Protein AF-0000000079012243 (afdb_homodimer)

Sequence (894 aa):
MDPAHKQLIQDNFMDLLKEIKPQIRFVCRDLLNARIISEHMYEDIIEARRTQSDQTEALLDLIIRRGPNAFGSLYRSILAAELYGAADILEPEKGPHWAPPGAEAENTAVQQFATDDAQSKQGSEKEMHEIKLPDKWPGDSSLIDFQVENVSKTSKAFEEYKKSLTPLGKEYWYQMRNNPRGRALIINNIEFTRMYKRTGSEEDRQGLNKLFTKLEFIVNIQEDKTKDEILKILKRESEMDHSKFDCFILVILSHGCKGGVFGTDGYYETDKTPVNAIKIRDIKEMICSCTSLTNKPKLLFIQACQGLDGDMGKADDPNSHDGSVPELSFDSDVTETLTNLLKSNVEQDDGSREKTPSDADVFVAMATTPGKTAIRNKVTGTWFIQAVIYIFANYSHMYDLNKLMTLVNKLVCKAMTKEGKKQVAEVRNTLQKTFSFFPGLTQSSSLMDPAHKQLIQDNFMDLLKEIKPQIRFVCRDLLNARIISEHMYEDIIEARRTQSDQTEALLDLIIRRGPNAFGSLYRSILAAELYGAADILEPEKGPHWAPPGAEAENTAVQQFATDDAQSKQGSEKEMHEIKLPDKWPGDSSLIDFQVENVSKTSKAFEEYKKSLTPLGKEYWYQMRNNPRGRALIINNIEFTRMYKRTGSEEDRQGLNKLFTKLEFIVNIQEDKTKDEILKILKRESEMDHSKFDCFILVILSHGCKGGVFGTDGYYETDKTPVNAIKIRDIKEMICSCTSLTNKPKLLFIQACQGLDGDMGKADDPNSHDGSVPELSFDSDVTETLTNLLKSNVEQDDGSREKTPSDADVFVAMATTPGKTAIRNKVTGTWFIQAVIYIFANYSHMYDLNKLMTLVNKLVCKAMTKEGKKQVAEVRNTLQKTFSFFPGLTQSSSL

Nearest PDB structures (foldseek):
  3v3k-assembly3_E  TM=8.740E-01  e=2.692E-21  Homo sapiens
  3deh-assembly1_B  TM=8.799E-01  e=1.434E-20  Homo sapiens
  1jxq-assembly2_C  TM=8.625E-01  e=5.698E-21  Homo sapiens
  4qul-assembly1_A  TM=8.960E-01  e=2.159E-19  Homo sapiens
  4qud-assembly1_B  TM=8.970E-01  e=1.291E-18  Homo sapiens

Solvent-accessible surface area (backbone atoms only — not comparable to full-atom values): 48910 Å² total; per-residue (Å²): 66,54,66,70,57,42,50,52,49,62,77,38,38,71,61,38,39,64,43,40,27,87,45,32,71,57,38,50,50,48,32,35,75,68,61,65,38,51,72,70,54,48,42,55,26,62,69,70,32,90,46,52,64,55,23,28,48,46,44,62,62,49,50,58,73,29,59,67,59,35,60,59,49,48,47,50,29,30,50,73,66,62,23,32,71,35,30,28,68,76,41,55,87,71,39,63,62,78,58,71,89,73,86,71,98,82,75,75,84,74,69,72,76,75,78,75,81,75,78,80,77,77,75,80,80,83,68,72,82,69,89,79,74,75,89,48,35,79,55,92,65,73,71,68,81,63,62,68,47,56,43,50,87,85,32,74,42,34,55,52,47,51,44,24,66,45,71,94,77,53,64,55,37,52,49,64,46,43,87,49,27,21,46,30,40,35,38,44,38,37,62,35,78,72,42,62,68,41,61,19,48,62,48,38,52,51,35,47,51,52,49,42,42,69,54,36,30,48,73,45,80,43,68,51,42,35,41,69,53,46,52,49,51,49,51,52,58,29,68,47,84,39,70,77,33,33,36,41,36,40,34,41,38,32,55,34,36,37,63,26,37,33,17,22,68,18,41,65,45,97,89,60,46,77,38,50,57,43,47,50,66,57,53,51,50,47,54,51,64,13,70,49,45,64,95,27,48,35,40,34,40,39,44,33,22,16,17,70,79,67,66,53,66,72,64,83,65,86,75,73,72,86,66,82,70,80,82,67,43,71,29,60,89,76,83,63,59,63,69,60,64,72,58,60,78,68,68,73,70,84,68,90,70,84,80,66,37,70,72,43,26,31,36,36,38,28,37,28,44,84,61,31,49,52,63,65,38,60,76,73,10,34,48,51,58,48,29,46,48,48,42,49,26,69,40,31,29,70,40,38,54,67,56,45,50,19,51,24,24,39,43,29,37,53,21,62,48,96,88,65,51,54,38,40,38,29,32,40,39,22,37,37,39,49,47,60,70,47,22,85,59,39,59,76,64,76,106,66,54,67,70,57,43,49,54,50,62,76,38,39,70,60,40,39,65,44,40,27,87,44,34,68,57,38,50,50,47,32,35,73,68,62,66,38,51,71,70,54,47,42,56,27,63,69,69,32,90,46,52,64,54,22,28,50,45,44,62,61,49,50,57,73,29,58,69,60,35,60,58,49,47,47,50,31,31,50,72,65,62,23,31,73,36,32,28,69,76,40,54,87,69,40,64,60,77,58,71,90,72,87,66,98,78,76,76,86,74,69,73,76,74,76,76,81,74,78,79,78,78,74,80,81,83,67,74,81,70,91,80,75,75,88,49,33,81,56,93,64,74,72,68,81,64,63,67,48,56,42,47,86,84,33,73,44,36,53,52,51,56,34,17,75,33,78,73,19,44,62,52,22,53,53,62,47,43,85,49,26,21,45,30,41,36,39,44,39,36,62,36,78,71,40,63,67,42,62,19,50,63,47,39,51,52,33,48,52,52,49,42,41,69,55,36,29,48,73,45,80,46,69,51,42,36,42,69,52,46,52,51,51,50,50,52,59,30,69,46,84,39,67,78,33,34,37,42,35,40,35,40,37,31,56,34,35,39,64,25,37,33,16,23,69,17,38,67,45,97,87,60,47,78,39,50,57,44,46,50,66,56,54,50,51,47,54,52,63,13,70,48,45,64,97,27,49,35,40,36,40,39,44,32,21,16,18,68,79,67,65,50,66,71,64,84,65,88,75,74,71,86,67,82,70,80,81,67,44,75,27,61,92,74,82,63,59,63,70,60,64,71,60,59,81,70,68,73,70,83,69,90,69,85,80,67,41,71,72,44,26,30,36,39,39,28,36,28,44,84,60,31,50,53,62,66,38,62,75,73,9,34,49,52,58,48,30,45,48,47,42,47,25,69,38,30,30,70,40,38,54,67,58,48,50,20,50,24,25,40,42,32,38,53,22,61,48,96,88,65,51,54,39,39,39,29,32,40,37,23,36,37,39,50,46,57,70,47,22,86,58,38,58,74,65,76,107

Secondary structure (DSSP, 8-state):
--HHHHHHHHHTHHHHHHHHGGGHHHHHHHHHHTTSS-HHHHIIIIIS--SHHHHHHHHHHHHTTS-TTHHHHHHHHHHHTT-HHHHHHH-GGG--TTS---S----S----------------S---------SSSS-SS-TTS-PPPPPPTTSHHHHHHHHHHS-TT-TTB----SSS-EEEEEEE----SSS---TTHHHHHHHHHHHHHHTTEEEEEEES--HHHHHHHHHHHHHS--TT-SEEEEEEES-EETTEEEEEEEEE-TT--EEEEEEHHHHHHHHHT-GGGTTS-EEEEEE---SSTTTS---S-TT----------TTS----HHHHHS---------------TT-SEEEEESS-TT-PPPEETTTEEHHHHHHHHHHHHHTTTS-HHHHHHHHHHHHHH---TT------EEEE--SSB----TT--GGGG-/--HHHHHHHHHTHHHHHHHHGGGHHHHHHHHHHTTSS-HHHHIIIIIS--SHHHHHHHHHHHHTTS-TTHHHHHHHHHHHTT-HHHHHHH-GGG--TTS---S----S----------------S---------SSSS-SS-TTS-PPPPPPTTSHHHHHHHHHHSTTHHHHB----SSS-EEEEEEE----SSS---TTHHHHHHHHHHHHHHTTEEEEEEES--HHHHHHHHHHHHHS--TT-SEEEEEEES-EETTEEEEEEEEE-TT--EEEEEEHHHHHHHHHT-GGGTTS-EEEEEE---SSTTTS---S-TT----------TTSS-TTHHHHHS---------------TT-SEEEEESS-TT-PPPEETTTEEHHHHHHHHHHHHHTTTS-HHHHHHHHHHHHHH---TT------EEEE--SSB----TT--HHHH-

InterPro domains:
  IPR001309 Peptidase C14, p20 domain [PS50208] (180-309)
  IPR001315 CARD domain [PF00619] (7-79)
  IPR001315 CARD domain [PS50209] (1-93)
  IPR001315 CARD domain [SM00114] (1-92)
  IPR002138 Peptidase C14, caspase non-catalytic subunit p10 [PS50207] (352-439)
  IPR002398 Peptidase C14 family [PTHR47901] (24-440)
  IPR011029 Death-like domain superfamily [G3DSA:1.10.533.10] (1-97)
  IPR011029 Death-like domain superfamily [SSF47986] (1-91)
  IPR011600 Peptidase C14, caspase domain [PF00656] (181-435)
  IPR015917 Peptidase C14A, caspase catalytic domain [PR00376] (180-193)
  IPR015917 Peptidase C14A, caspase catalytic domain [PR00376] (198-216)
  IPR015917 Peptidase C14A, caspase catalytic domain [PR00376] (216-234)
  IPR015917 Peptidase C14A, caspase catalytic domain [PR00376] (248-256)
  IPR015917 Peptidase C14A, caspase catalytic domain [PR00376] (290-308)
  IPR015917 Peptidase C14A, caspase catalytic domain [PR00376] (374-385)
  IPR015917 Peptidase C14A, caspase catalytic domain [PR00376] (429-438)
  IPR015917 Peptidase C14A, caspase catalytic domain [SM00115] (173-439)
  IPR015917 Peptidase C14A, caspase catalytic domain [cd00032] (174-438)
  IPR016129 Peptidase family C14A, His active site [PS01121] (242-256)
  IPR029030 Caspase-like domain superfamily [SSF52129] (171-440)

pLDDT: mean 76.27, std 23.94, range [18.39, 98.62]

Radius of gyration: 31.64 Å; Cα contacts (8 Å, |Δi|>4): 1567; chains: 2; bounding box: 67×100×90 Å

Foldseek 3Di:
DPPVLLVLCVVCVVVLLVLCLVPLLQLLVQCCLVVQDDPVLSCCQPVVDDGSSSSSNSCSVVLSVTDPCSLVSSLVSCVLVVSQSNNCSSPVVPDSSVDDPDDDDPDDDPPPPDPPPPDPPPPDPPPVPDDDDDLFPPDPHQLSDFAADFADCPAPLVVVQVLLPDDDDSPFEFRQFAAQQEAEEEEAEAAADPWDGQFQQVSLVSLVVVQSVLLRHHYHYHYQFFLVRVVVVLLVVLADQGLRHQEYEYEYHAAAAFQWGGGSHWDADPLRDIDRIDGPVVSLLSNLNRPNCPVGAYEYEYEYFHADPPTPPPPPPPPDDPPPRDRPHPPDDDPPPPVVVPPPPPPPPPDPDDDDPSNANYKYKYFAHHHGTWDADNHRGTRQSSLLSNLSRYPLSPDWPVVSLVSSQVNQQSHADPVGDGGGMDMDHRYRHTYGSNRPDHNVNSD/DPPVLLVLCVVCVVVLLVLCLVPLLQLLVQCCLVVQDDPVLSCCQPVVDDGSSSSSNSCSVVLSVTDPCSLVSSLVSCVLVVSQSNNCSSPVVPDSSVDDPDDDDPDDDPPCPDPPPPDPPVPDPPPVPDDDDDLFPPDPHQLSDFAADFADCPAPLVVLLVLCVDPNSVVFEQHQFAAQQEAEEEEAEAAADPWDGQFQQVSLVSLVVVQSVLLRHHYHYHYQFFLVRVVVVLLVVLADQGLRHQEYEYEYHAAAAFQWGGGSHWDADPLRHIDRIDGPVVSLLSNLNRPNCPVGAYEYEYEYFHADPPTPPPPPPPPDDPPPRDRPHPPDDDPPPPVVVVPPPPPPPPDPDDDDDSNANYKYKYFAHHHGTWDADNHNGTRQSSLLSNLSRYPLSPDWPVVSLVSSQVNQQSHADPVGDGGGMDMDHRYNHTYGSNRPDHPVNSD

Organism: Lymnaea stagnalis (NCBI:txid6523)

Structure (mmCIF, N/CA/C/O backbone):
data_AF-0000000079012243-model_v1
#
loop_
_entity.id
_entity.type
_entity.pdbx_description
1 polymer 'Uncharacterized protein'
#
loop_
_atom_site.group_PDB
_atom_site.id
_atom_site.type_symbol
_atom_site.label_atom_id
_atom_site.label_alt_id
_atom_site.label_comp_id
_atom_site.label_asym_id
_atom_site.label_entity_id
_atom_site.label_seq_id
_atom_site.pdbx_PDB_ins_code
_atom_site.Cartn_x
_atom_site.Cartn_y
_atom_site.Cartn_z
_atom_site.occupancy
_atom_site.B_iso_or_equiv
_atom_site.auth_seq_id
_atom_site.auth_comp_id
_atom_site.auth_asym_id
_atom_site.auth_atom_id
_atom_site.pdbx_PDB_model_num
ATOM 1 N N . MET A 1 1 ? -17.062 36.281 33.531 1 81.69 1 MET A N 1
ATOM 2 C CA . MET A 1 1 ? -15.664 36 33.844 1 81.69 1 MET A CA 1
ATOM 3 C C . MET A 1 1 ? -15.258 36.625 35.188 1 81.69 1 MET A C 1
ATOM 5 O O . MET A 1 1 ? -15.75 37.688 35.531 1 81.69 1 MET A O 1
ATOM 9 N N . ASP A 1 2 ? -14.344 35.906 35.906 1 84.31 2 ASP A N 1
ATOM 10 C CA . ASP A 1 2 ? -13.805 36.406 37.188 1 84.31 2 ASP A CA 1
ATOM 11 C C . ASP A 1 2 ? -13.203 37.781 37 1 84.31 2 ASP A C 1
ATOM 13 O O . ASP A 1 2 ? -12.469 38.031 36.062 1 84.31 2 ASP A O 1
ATOM 17 N N . PRO A 1 3 ? -13.578 38.656 37.906 1 85.5 3 PRO A N 1
ATOM 18 C CA . PRO A 1 3 ? -13.109 40.031 37.781 1 85.5 3 PRO A CA 1
ATOM 19 C C . PRO A 1 3 ? -11.586 40.156 37.719 1 85.5 3 PRO A C 1
ATOM 21 O O . PRO A 1 3 ? -11.047 41 37.031 1 85.5 3 PRO A O 1
ATOM 24 N N . ALA A 1 4 ? -10.945 39.25 38.438 1 86 4 ALA A N 1
ATOM 25 C CA . ALA A 1 4 ? -9.484 39.25 38.406 1 86 4 ALA A CA 1
ATOM 26 C C . ALA A 1 4 ? -8.961 38.906 37.031 1 86 4 ALA A C 1
ATOM 28 O O . ALA A 1 4 ? -7.988 39.5 36.562 1 86 4 ALA A O 1
ATOM 29 N N . HIS A 1 5 ? -9.648 38.031 36.344 1 89.12 5 HIS A N 1
ATOM 30 C CA . HIS A 1 5 ? -9.266 37.625 35 1 89.12 5 HIS A CA 1
ATOM 31 C C . HIS A 1 5 ? -9.562 38.719 34 1 89.12 5 HIS A C 1
ATOM 33 O O . HIS A 1 5 ? -8.758 38.938 33.094 1 89.12 5 HIS A O 1
ATOM 39 N N . LYS A 1 6 ? -10.656 39.312 34.188 1 86.75 6 LYS A N 1
ATOM 40 C CA . LYS A 1 6 ? -11.039 40.438 33.312 1 86.75 6 LYS A CA 1
ATOM 41 C C . LYS A 1 6 ? -10.023 41.562 33.375 1 86.75 6 LYS A C 1
ATOM 43 O O . LYS A 1 6 ? -9.586 42.062 32.344 1 86.75 6 LYS A O 1
ATOM 48 N N . GLN A 1 7 ? -9.641 41.906 34.625 1 87 7 GLN A N 1
ATOM 49 C CA . GLN A 1 7 ? -8.672 42.969 34.812 1 87 7 GLN A CA 1
ATOM 50 C C . GLN A 1 7 ? -7.316 42.625 34.188 1 87 7 GLN A C 1
ATOM 52 O O . GLN A 1 7 ? -6.652 43.469 33.594 1 87 7 GLN A O 1
ATOM 57 N N . LEU A 1 8 ? -6.93 41.312 34.312 1 87.88 8 LEU A N 1
ATOM 58 C CA . LEU A 1 8 ? -5.668 40.844 33.75 1 87.88 8 LEU A CA 1
ATOM 59 C C . LEU A 1 8 ? -5.641 41.031 32.25 1 87.88 8 LEU A C 1
ATOM 61 O O . LEU A 1 8 ? -4.633 41.5 31.688 1 87.88 8 LEU A O 1
ATOM 65 N N . ILE A 1 9 ? -6.727 40.812 31.5 1 89.88 9 ILE A N 1
ATOM 66 C CA . ILE A 1 9 ? -6.805 40.906 30.047 1 89.88 9 ILE A CA 1
ATOM 67 C C . ILE A 1 9 ? -6.824 42.375 29.625 1 89.88 9 ILE A C 1
ATOM 69 O O . ILE A 1 9 ? -6.125 42.75 28.688 1 89.88 9 ILE A O 1
ATOM 73 N N . GLN A 1 10 ? -7.5 43.156 30.438 1 85.06 10 GLN A N 1
ATOM 74 C CA . GLN A 1 10 ? -7.602 44.594 30.125 1 85.06 10 GLN A CA 1
ATOM 75 C C . GLN A 1 10 ? -6.266 45.281 30.344 1 85.06 10 GLN A C 1
ATOM 77 O O . GLN A 1 10 ? -5.863 46.125 29.547 1 85.06 10 GLN A O 1
ATOM 82 N N . ASP A 1 11 ? -5.582 44.906 31.453 1 87.56 11 ASP A N 1
ATOM 83 C CA . ASP A 1 11 ? -4.305 45.531 31.797 1 87.56 11 ASP A CA 1
ATOM 84 C C . ASP A 1 11 ? -3.225 45.156 30.781 1 87.56 11 ASP A C 1
ATOM 86 O O . ASP A 1 11 ? -2.273 45.906 30.578 1 87.56 11 ASP A O 1
ATOM 90 N N . ASN A 1 12 ? -3.393 44 30.172 1 88 12 ASN A N 1
ATOM 91 C CA . ASN A 1 12 ? -2.383 43.531 29.234 1 88 12 ASN A CA 1
ATOM 92 C C . ASN A 1 12 ? -2.928 43.469 27.812 1 88 12 ASN A C 1
ATOM 94 O O . ASN A 1 12 ? -2.498 42.625 27.016 1 88 12 ASN A O 1
ATOM 98 N N . PHE A 1 13 ? -3.844 44.375 27.547 1 89.44 13 PHE A N 1
ATOM 99 C CA . PHE A 1 13 ? -4.613 44.312 26.312 1 89.44 13 PHE A CA 1
ATOM 100 C C . PHE A 1 13 ? -3.699 44.406 25.109 1 89.44 13 PHE A C 1
ATOM 102 O O . PHE A 1 13 ? -3.746 43.594 24.203 1 89.44 13 PHE A O 1
ATOM 109 N N . MET A 1 14 ? -2.811 45.406 25.062 1 85.56 14 MET A N 1
ATOM 110 C CA . MET A 1 14 ? -1.95 45.625 23.906 1 85.56 14 MET A CA 1
ATOM 111 C C . MET A 1 14 ? -0.946 44.5 23.734 1 85.56 14 MET A C 1
ATOM 113 O O . MET A 1 14 ? -0.675 44.094 22.609 1 85.56 14 MET A O 1
ATOM 117 N N . ASP A 1 15 ? -0.414 43.969 24.812 1 87.94 15 ASP A N 1
ATOM 118 C CA . ASP A 1 15 ? 0.537 42.875 24.734 1 87.94 15 ASP A CA 1
ATOM 119 C C . ASP A 1 15 ? -0.146 41.594 24.266 1 87.94 15 ASP A C 1
ATOM 121 O O . ASP A 1 15 ? 0.405 40.844 23.438 1 87.94 15 ASP A O 1
ATOM 125 N N . LEU A 1 16 ? -1.333 41.281 24.734 1 91.19 16 LEU A N 1
ATOM 126 C CA . LEU A 1 16 ? -2.092 40.125 24.297 1 91.19 16 LEU A CA 1
ATOM 127 C C . LEU A 1 16 ? -2.469 40.25 22.828 1 91.19 16 LEU A C 1
ATOM 129 O O . LEU A 1 16 ? -2.41 39.25 22.094 1 91.19 16 LEU A O 1
ATOM 133 N N . LEU A 1 17 ? -2.828 41.469 22.469 1 90.06 17 LEU A N 1
ATOM 134 C CA . LEU A 1 17 ? -3.156 41.719 21.078 1 90.06 17 LEU A CA 1
ATOM 135 C C . LEU A 1 17 ? -1.983 41.344 20.172 1 90.06 17 LEU A C 1
ATOM 137 O O . LEU A 1 17 ? -2.156 40.656 19.172 1 90.06 17 LEU A O 1
ATOM 141 N N . LYS A 1 18 ? -0.833 41.781 20.547 1 87.5 18 LYS A N 1
ATOM 142 C CA . LYS A 1 18 ? 0.373 41.5 19.766 1 87.5 18 LYS A CA 1
ATOM 143 C C . LYS A 1 18 ? 0.686 40.031 19.734 1 87.5 18 LYS A C 1
ATOM 145 O O . LYS A 1 18 ? 1.055 39.5 18.688 1 87.5 18 LYS A O 1
ATOM 150 N N . GLU A 1 19 ? 0.484 39.375 20.828 1 87 19 GLU A N 1
ATOM 151 C CA . GLU A 1 19 ? 0.9 37.969 20.953 1 87 19 GLU A CA 1
ATOM 152 C C . GLU A 1 19 ? -0.121 37.031 20.312 1 87 19 GLU A C 1
ATOM 154 O O . GLU A 1 19 ? 0.239 35.969 19.797 1 87 19 GLU A O 1
ATOM 159 N N . ILE A 1 20 ? -1.366 37.406 20.266 1 90.19 20 ILE A N 1
ATOM 160 C CA . ILE A 1 20 ? -2.428 36.531 19.812 1 90.19 20 ILE A CA 1
ATOM 161 C C . ILE A 1 20 ? -2.662 36.719 18.312 1 90.19 20 ILE A C 1
ATOM 163 O O . ILE A 1 20 ? -3.064 35.781 17.609 1 90.19 20 ILE A O 1
ATOM 167 N N . LYS A 1 21 ? -2.289 37.906 17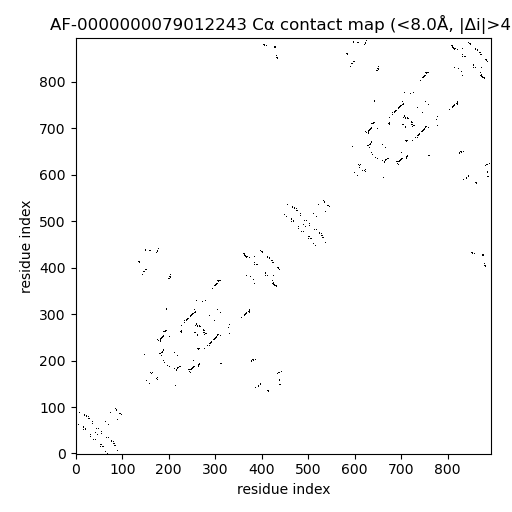.859 1 90.19 21 LYS A N 1
ATOM 168 C CA . LYS A 1 21 ? -2.555 38.375 16.5 1 90.19 21 LYS A CA 1
ATOM 169 C C . LYS A 1 21 ? -2.121 37.312 15.469 1 90.19 21 LYS A C 1
ATOM 171 O O . LYS A 1 21 ? -2.885 36.969 14.562 1 90.19 21 LYS A O 1
ATOM 176 N N . PRO A 1 22 ? -0.978 36.812 15.719 1 81.69 22 PRO A N 1
ATOM 177 C CA . PRO A 1 22 ? -0.485 35.906 14.664 1 81.69 22 PRO A CA 1
ATOM 178 C C . PRO A 1 22 ? -1.368 34.688 14.484 1 81.69 22 PRO A C 1
ATOM 180 O O . PRO A 1 22 ? -1.394 34.094 13.398 1 81.69 22 PRO A O 1
ATOM 183 N N . GLN A 1 23 ? -2.154 34.375 15.57 1 83.12 23 GLN A N 1
ATOM 184 C CA . GLN A 1 23 ? -2.939 33.156 15.508 1 83.12 23 GLN A CA 1
ATOM 185 C C . GLN A 1 23 ? -4.402 33.406 15.859 1 83.12 23 GLN A C 1
ATOM 187 O O . GLN A 1 23 ? -5.055 32.562 16.484 1 83.12 23 GLN A O 1
ATOM 192 N N . ILE A 1 24 ? -4.902 34.469 15.5 1 90.31 24 ILE A N 1
ATOM 193 C CA . ILE A 1 24 ? -6.223 34.906 15.938 1 90.31 24 ILE A CA 1
ATOM 194 C C . ILE A 1 24 ? -7.289 34 15.344 1 90.31 24 ILE A C 1
ATOM 196 O O . ILE A 1 24 ? -8.258 33.656 16.016 1 90.31 24 ILE A O 1
ATOM 200 N N . ARG A 1 25 ? -7.109 33.719 14.211 1 80.75 25 ARG A N 1
ATOM 201 C CA . ARG A 1 25 ? -8.117 32.875 13.562 1 80.75 25 ARG A CA 1
ATOM 202 C C . ARG A 1 25 ? -8.211 31.531 14.25 1 80.75 25 ARG A C 1
ATOM 204 O O . ARG A 1 25 ? -9.312 31 14.461 1 80.75 25 ARG A O 1
ATOM 211 N N . PHE A 1 26 ? -7.039 31.078 14.648 1 80.94 26 PHE A N 1
ATOM 212 C CA . PHE A 1 26 ? -6.996 29.812 15.398 1 80.94 26 PHE A CA 1
ATOM 213 C C . PHE A 1 26 ? -7.688 29.969 16.75 1 80.94 26 PHE A C 1
ATOM 215 O O . PHE A 1 26 ? -8.516 29.125 17.109 1 80.94 26 PHE A O 1
ATOM 222 N N . VAL A 1 27 ? -7.371 30.891 17.391 1 89.81 27 VAL A N 1
ATOM 223 C CA . VAL A 1 27 ? -7.883 31.125 18.734 1 89.81 27 VAL A CA 1
ATOM 224 C C . VAL A 1 27 ? -9.406 31.281 18.688 1 89.81 27 VAL A C 1
ATOM 226 O O . VAL A 1 27 ? -10.117 30.656 19.484 1 89.81 27 VAL A O 1
ATOM 229 N N . CYS A 1 28 ? -9.883 31.953 17.703 1 88.19 28 CYS A N 1
ATOM 230 C CA . CYS A 1 28 ? -11.32 32.188 17.594 1 88.19 28 CYS A CA 1
ATOM 231 C C . CYS A 1 28 ? -12.055 30.906 17.234 1 88.19 28 CYS A C 1
ATOM 233 O O . CYS A 1 28 ? -13.133 30.625 17.781 1 88.19 28 CYS A O 1
ATOM 235 N N . ARG A 1 29 ? -11.445 30.297 16.438 1 82 29 ARG A N 1
ATOM 236 C CA . ARG A 1 29 ? -12.055 29.031 16.016 1 82 29 ARG A CA 1
ATOM 237 C C . ARG A 1 29 ? -12.125 28.047 17.188 1 82 29 ARG A C 1
ATOM 239 O O . ARG A 1 29 ? -13.133 27.375 17.359 1 82 29 ARG A O 1
ATOM 246 N N . ASP A 1 30 ? -11 27.938 17.922 1 83.31 30 ASP A N 1
ATOM 247 C CA . ASP A 1 30 ? -10.961 27.078 19.094 1 83.31 30 ASP A CA 1
ATOM 248 C C . ASP A 1 30 ? -12.008 27.5 20.125 1 83.31 30 ASP A C 1
ATOM 250 O O . ASP A 1 30 ? -12.656 26.656 20.734 1 83.31 30 ASP A O 1
ATOM 254 N N . LEU A 1 31 ? -12.266 28.625 20.25 1 90.06 31 LEU A N 1
ATOM 255 C CA . LEU A 1 31 ? -13.258 29.172 21.188 1 90.06 31 LEU A CA 1
ATOM 256 C C . LEU A 1 31 ? -14.672 28.906 20.672 1 90.06 31 LEU A C 1
ATOM 258 O O . LEU A 1 31 ? -15.594 28.734 21.484 1 90.06 31 LEU A O 1
ATOM 262 N N . LEU A 1 32 ? -14.734 28.875 19.375 1 84.56 32 LEU A N 1
ATOM 263 C CA . LEU A 1 32 ? -16.016 28.516 18.781 1 84.56 32 LEU A CA 1
ATOM 264 C C . LEU A 1 32 ? -16.359 27.062 19.078 1 84.56 32 LEU A C 1
ATOM 266 O O . LEU A 1 32 ? -17.469 26.75 19.484 1 84.56 32 LEU A O 1
ATOM 270 N N . ASN A 1 33 ? -15.375 26.281 18.969 1 80 33 ASN A N 1
ATOM 271 C CA . ASN A 1 33 ? -15.531 24.844 19.234 1 80 33 ASN A CA 1
ATOM 272 C C . ASN A 1 33 ? -15.828 24.562 20.703 1 80 33 ASN A C 1
ATOM 274 O O . ASN A 1 33 ? -16.562 23.625 21.016 1 80 33 ASN A O 1
ATOM 278 N N . ALA A 1 34 ? -15.258 25.344 21.5 1 78.81 34 ALA A N 1
ATOM 279 C CA . ALA A 1 34 ? -15.461 25.234 22.953 1 78.81 34 ALA A CA 1
ATOM 280 C C . ALA A 1 34 ? -16.781 25.875 23.375 1 78.81 34 ALA A C 1
ATOM 282 O O . ALA A 1 34 ? -17.109 25.922 24.562 1 78.81 34 ALA A O 1
ATOM 283 N N . ARG A 1 35 ? -17.438 26.391 22.359 1 80.38 35 ARG A N 1
ATOM 284 C CA . ARG A 1 35 ? -18.734 27.031 22.547 1 80.38 35 ARG A CA 1
ATOM 285 C C . ARG A 1 35 ? -18.625 28.234 23.469 1 80.38 35 ARG A C 1
ATOM 287 O O . ARG A 1 35 ? -19.562 28.531 24.219 1 80.38 35 ARG A O 1
ATOM 294 N N . ILE A 1 36 ? -17.578 28.812 23.422 1 88.31 36 ILE A N 1
ATOM 295 C CA . ILE A 1 36 ? -17.391 30.047 24.172 1 88.31 36 ILE A CA 1
ATOM 296 C C . ILE A 1 36 ? -17.906 31.234 23.344 1 88.31 36 ILE A C 1
ATOM 298 O O . ILE A 1 36 ? -18.438 32.188 23.891 1 88.31 36 ILE A O 1
ATOM 302 N N . ILE A 1 37 ? -17.672 31.094 21.969 1 87.69 37 ILE A N 1
ATOM 303 C CA . ILE A 1 37 ? -18.234 32.094 21.062 1 87.69 37 ILE A CA 1
ATOM 304 C C . ILE A 1 37 ? -19.172 31.422 20.062 1 87.69 37 ILE A C 1
ATOM 306 O O . ILE A 1 37 ? -18.984 30.234 19.734 1 87.69 37 ILE A O 1
ATOM 310 N N . SER A 1 38 ? -20.219 32.125 19.719 1 83.94 38 SER A N 1
ATOM 311 C CA . SER A 1 38 ? -21.203 31.609 18.766 1 83.94 38 SER A CA 1
ATOM 312 C C . SER A 1 38 ? -20.719 31.797 17.328 1 83.94 38 SER A C 1
ATOM 314 O O . SER A 1 38 ? -19.75 32.531 17.078 1 83.94 38 SER A O 1
ATOM 316 N N . GLU A 1 39 ? -21.406 31.125 16.453 1 82 39 GLU A N 1
ATOM 317 C CA . GLU A 1 39 ? -21.094 31.25 15.039 1 82 39 GLU A CA 1
ATOM 318 C C . GLU A 1 39 ? -21.25 32.688 14.57 1 82 39 GLU A C 1
ATOM 320 O O . GLU A 1 39 ? -20.438 33.188 13.773 1 82 39 GLU A O 1
ATOM 325 N N . HIS A 1 40 ? -22.297 33.312 15.086 1 81 40 HIS A N 1
ATOM 326 C CA . HIS A 1 40 ? -22.516 34.719 14.727 1 81 40 HIS A CA 1
ATOM 327 C C . HIS A 1 40 ? -21.359 35.594 15.219 1 81 40 HIS A C 1
ATOM 329 O O . HIS A 1 40 ? -20.891 36.5 14.492 1 81 40 HIS A O 1
ATOM 335 N N . MET A 1 41 ? -20.844 35.344 16.359 1 87.81 41 MET A N 1
ATOM 336 C CA . MET A 1 41 ? -19.734 36.094 16.938 1 87.81 41 MET A CA 1
ATOM 337 C C . MET A 1 41 ? -18.453 35.812 16.156 1 87.81 41 MET A C 1
ATOM 339 O O . MET A 1 41 ? -17.672 36.75 15.898 1 87.81 41 MET A O 1
ATOM 343 N N . TYR A 1 42 ? -18.266 34.562 15.82 1 86.31 42 TYR A N 1
ATOM 344 C CA . TYR A 1 42 ? -17.109 34.188 15.023 1 86.31 42 TYR A CA 1
ATOM 345 C C . TYR A 1 42 ? -17.094 34.938 13.695 1 86.31 42 TYR A C 1
ATOM 347 O O . TYR A 1 42 ? -16.062 35.5 13.297 1 86.31 42 TYR A O 1
ATOM 355 N N . GLU A 1 43 ? -18.188 35 13.031 1 83.81 43 GLU A N 1
ATOM 356 C CA . GLU A 1 43 ? -18.312 35.688 11.766 1 83.81 43 GLU A CA 1
ATOM 357 C C . GLU A 1 43 ? -18.031 37.188 11.93 1 83.81 43 GLU A C 1
ATOM 359 O O . GLU A 1 43 ? -17.359 37.781 11.102 1 83.81 43 GLU A O 1
ATOM 364 N N . ASP A 1 44 ? -18.5 37.719 12.969 1 86.19 44 ASP A N 1
ATOM 365 C CA . ASP A 1 44 ? -18.328 39.156 13.25 1 86.19 44 ASP A CA 1
ATOM 366 C C . ASP A 1 44 ? -16.859 39.5 13.484 1 86.19 44 ASP A C 1
ATOM 368 O O . ASP A 1 44 ? -16.406 40.594 13.148 1 86.19 44 ASP A O 1
ATOM 372 N N . ILE A 1 45 ? -16.125 38.5 14.016 1 88 45 ILE A N 1
ATOM 373 C CA . ILE A 1 45 ? -14.719 38.75 14.344 1 88 45 ILE A CA 1
ATOM 374 C C . ILE A 1 45 ? -13.844 38.469 13.125 1 88 45 ILE A C 1
ATOM 376 O O . ILE A 1 45 ? -13.047 39.344 12.734 1 88 45 ILE A O 1
ATOM 380 N N . ILE A 1 46 ? -14.078 37.312 12.547 1 84.75 46 ILE A N 1
ATOM 381 C CA . ILE A 1 46 ? -13.117 36.844 11.562 1 84.75 46 ILE A CA 1
ATOM 382 C C . ILE A 1 46 ? -13.539 37.281 10.164 1 84.75 46 ILE A C 1
ATOM 384 O O . ILE A 1 46 ? -12.695 37.688 9.359 1 84.75 46 ILE A O 1
ATOM 388 N N . GLU A 1 47 ? -14.82 37.375 9.867 1 78.69 47 GLU A N 1
ATOM 389 C CA . GLU A 1 47 ? -15.266 37.688 8.516 1 78.69 47 GLU A CA 1
ATOM 390 C C . GLU A 1 47 ? -15.547 39.188 8.352 1 78.69 47 GLU A C 1
ATOM 392 O O . GLU A 1 47 ? -15.336 39.75 7.277 1 78.69 47 GLU A O 1
ATOM 397 N N . ALA A 1 48 ? -15.961 39.844 9.344 1 74.69 48 ALA A N 1
ATOM 398 C CA . ALA A 1 48 ? -16.391 41.219 9.258 1 74.69 48 ALA A CA 1
ATOM 399 C C . ALA A 1 48 ? -15.195 42.156 9.375 1 74.69 48 ALA A C 1
ATOM 401 O O . ALA A 1 48 ? -15.273 43.344 8.953 1 74.69 48 ALA A O 1
ATOM 402 N N . ARG A 1 49 ? -14.086 41.625 9.867 1 78.5 49 ARG A N 1
ATOM 403 C CA . ARG A 1 49 ? -12.93 42.469 10.086 1 78.5 49 ARG A CA 1
ATOM 404 C C . ARG A 1 49 ? -11.781 42.094 9.164 1 78.5 49 ARG A C 1
ATOM 406 O O . ARG A 1 49 ? -11.531 40.906 8.93 1 78.5 49 ARG A O 1
ATOM 413 N N . ARG A 1 50 ? -11.125 43.062 8.609 1 75.56 50 ARG A N 1
ATOM 414 C CA . ARG A 1 50 ? -10.18 42.844 7.512 1 75.56 50 ARG A CA 1
ATOM 415 C C . ARG A 1 50 ? -8.797 42.5 8.039 1 75.56 50 ARG A C 1
ATOM 417 O O . ARG A 1 50 ? -8.109 41.656 7.469 1 75.56 50 ARG A O 1
ATOM 424 N N . THR A 1 51 ? -8.344 43.156 9.156 1 80.12 51 THR A N 1
ATOM 425 C CA . THR A 1 51 ? -6.98 42.938 9.633 1 80.12 51 THR A CA 1
ATOM 426 C C . THR A 1 51 ? -6.969 42.031 10.852 1 80.12 51 THR A C 1
ATOM 428 O O . THR A 1 51 ? -7.922 42.031 11.633 1 80.12 51 THR A O 1
ATOM 431 N N . GLN A 1 52 ? -5.875 41.344 11.023 1 86.56 52 GLN A N 1
ATOM 432 C CA . GLN A 1 52 ? -5.711 40.469 12.18 1 86.56 52 GLN A CA 1
ATOM 433 C C . GLN A 1 52 ? -5.738 41.281 13.484 1 86.56 52 GLN A C 1
ATOM 435 O O . GLN A 1 52 ? -6.184 40.75 14.516 1 86.56 52 GLN A O 1
ATOM 440 N N . SER A 1 53 ? -5.258 42.438 13.406 1 86.19 53 SER A N 1
ATOM 441 C CA . SER A 1 53 ? -5.266 43.312 14.578 1 86.19 53 SER A CA 1
ATOM 442 C C . SER A 1 53 ? -6.691 43.625 15.023 1 86.19 53 SER A C 1
ATOM 444 O O . SER A 1 53 ? -7.012 43.531 16.203 1 86.19 53 SER A O 1
ATOM 446 N N . ASP A 1 54 ? -7.48 43.969 14.039 1 86.69 54 ASP A N 1
ATOM 447 C CA . ASP A 1 54 ? -8.875 44.281 14.328 1 86.69 54 ASP A CA 1
ATOM 448 C C . ASP A 1 54 ? -9.609 43.031 14.844 1 86.69 54 ASP A C 1
ATOM 450 O O . ASP A 1 54 ? -10.438 43.156 15.75 1 86.69 54 ASP A O 1
ATOM 454 N N . GLN A 1 55 ? -9.266 41.969 14.297 1 90.06 55 GLN A N 1
ATOM 455 C CA . GLN A 1 55 ? -9.875 40.719 14.703 1 90.06 55 GLN A CA 1
ATOM 456 C C . GLN A 1 55 ? -9.516 40.375 16.141 1 90.06 55 GLN A C 1
ATOM 458 O O . GLN A 1 55 ? -10.391 40 16.938 1 90.06 55 GLN A O 1
ATOM 463 N N . THR A 1 56 ? -8.281 40.5 16.406 1 92.38 56 THR A N 1
ATOM 464 C CA . THR A 1 56 ? -7.809 40.188 17.734 1 92.38 56 THR A CA 1
ATOM 465 C C . THR A 1 56 ? -8.414 41.156 18.766 1 92.38 56 THR A C 1
ATOM 467 O O . THR A 1 56 ? -8.789 40.719 19.859 1 92.38 56 THR A O 1
ATOM 470 N N . GLU A 1 57 ? -8.562 42.375 18.391 1 90.81 57 GLU A N 1
ATOM 471 C CA . GLU A 1 57 ? -9.195 43.375 19.266 1 90.81 57 GLU A CA 1
ATOM 472 C C . GLU A 1 57 ? -10.641 43 19.562 1 90.81 57 GLU A C 1
ATOM 474 O O . GLU A 1 57 ? -11.086 43.094 20.703 1 90.81 57 GLU A O 1
ATOM 479 N N . ALA A 1 58 ? -11.297 42.625 18.484 1 89.5 58 ALA A N 1
ATOM 480 C CA . ALA A 1 58 ? -12.703 42.25 18.625 1 89.5 58 ALA A CA 1
ATOM 481 C C . ALA A 1 58 ? -12.859 41.062 19.547 1 89.5 58 ALA A C 1
ATOM 483 O O . ALA A 1 58 ? -13.773 41.031 20.375 1 89.5 58 ALA A O 1
ATOM 484 N N . LEU A 1 59 ? -11.945 40.156 19.453 1 92.81 59 LEU A N 1
ATOM 485 C CA . LEU A 1 59 ? -12 38.969 20.312 1 92.81 59 LEU A CA 1
ATOM 486 C C . LEU A 1 59 ? -11.766 39.344 21.766 1 92.81 59 LEU A C 1
ATOM 488 O O . LEU A 1 59 ? -12.508 38.906 22.641 1 92.81 59 LEU A O 1
ATOM 492 N N . LEU A 1 60 ? -10.742 40.062 22.016 1 91.38 60 LEU A N 1
ATOM 493 C CA . LEU A 1 60 ? -10.375 40.406 23.391 1 91.38 60 LEU A CA 1
ATOM 494 C C . LEU A 1 60 ? -11.469 41.219 24.062 1 91.38 60 LEU A C 1
ATOM 496 O O . LEU A 1 60 ? -11.711 41.094 25.25 1 91.38 60 LEU A O 1
ATOM 500 N N . ASP A 1 61 ? -12.211 42 23.219 1 88.94 61 ASP A N 1
ATOM 501 C CA . ASP A 1 61 ? -13.344 42.781 23.719 1 88.94 61 ASP A CA 1
ATOM 502 C C . ASP A 1 61 ? -14.523 41.875 24.047 1 88.94 61 ASP A C 1
ATOM 504 O O . ASP A 1 61 ? -15.242 42.094 25.016 1 88.94 61 ASP A O 1
ATOM 508 N N . LEU A 1 62 ? -14.672 40.875 23.172 1 89.75 62 LEU A N 1
ATOM 509 C CA . LEU A 1 62 ? -15.812 40 23.297 1 89.75 62 LEU A CA 1
ATOM 510 C C . LEU A 1 62 ? -15.617 39.031 24.469 1 89.75 62 LEU A C 1
ATOM 512 O O . LEU A 1 62 ? -16.562 38.75 25.203 1 89.75 62 LEU A O 1
ATOM 516 N N . ILE A 1 63 ? -14.414 38.5 24.625 1 92 63 ILE A N 1
ATOM 517 C CA . ILE A 1 63 ? -14.164 37.375 25.5 1 92 63 ILE A CA 1
ATOM 518 C C . ILE A 1 63 ? -14.383 37.781 26.953 1 92 63 ILE A C 1
ATOM 520 O O . ILE A 1 63 ? -14.82 36.969 27.781 1 92 63 ILE A O 1
ATOM 524 N N . ILE A 1 64 ? -14.141 39 27.344 1 88.06 64 ILE A N 1
ATOM 525 C CA . ILE A 1 64 ? -14.266 39.469 28.719 1 88.06 64 ILE A CA 1
ATOM 526 C C . ILE A 1 64 ? -15.734 39.531 29.109 1 88.06 64 ILE A C 1
ATOM 528 O O . ILE A 1 64 ? -16.062 39.625 30.297 1 88.06 64 ILE A O 1
ATOM 532 N N . ARG A 1 65 ? -16.594 39.562 28.125 1 85.12 65 ARG A N 1
ATOM 533 C CA . ARG A 1 65 ? -18.031 39.625 28.391 1 85.12 65 ARG A CA 1
ATOM 534 C C . ARG A 1 65 ? -18.656 38.219 28.391 1 85.12 65 ARG A C 1
ATOM 536 O O . ARG A 1 65 ? -19.859 38.062 28.562 1 85.12 65 ARG A O 1
ATOM 543 N N . ARG A 1 66 ? -17.797 37.281 28.203 1 83.69 66 ARG A N 1
ATOM 544 C CA . ARG A 1 66 ? -18.297 35.906 28.141 1 83.69 66 ARG A CA 1
ATOM 545 C C . ARG A 1 66 ? -18.328 35.281 29.516 1 83.69 66 ARG A C 1
ATOM 547 O O . ARG A 1 66 ? -17.875 35.875 30.5 1 83.69 66 ARG A O 1
ATOM 554 N N . GLY A 1 67 ? -18.859 34.031 29.75 1 77.31 67 GLY A N 1
ATOM 555 C CA . GLY A 1 67 ? -19.109 33.344 31.016 1 77.31 67 GLY A CA 1
ATOM 556 C C . GLY A 1 67 ? -17.859 33 31.781 1 77.31 67 GLY A C 1
ATOM 557 O O . GLY A 1 67 ? -16.75 33.344 31.359 1 77.31 67 GLY A O 1
ATOM 558 N N . PRO A 1 68 ? -17.906 32.375 32.906 1 81.12 68 PRO A N 1
ATOM 559 C CA . PRO A 1 68 ? -16.797 32.094 33.812 1 81.12 68 PRO A CA 1
ATOM 560 C C . PRO A 1 68 ? -15.766 31.141 33.219 1 81.12 68 PRO A C 1
ATOM 562 O O . PRO A 1 68 ? -14.594 31.188 33.625 1 81.12 68 PRO A O 1
ATOM 565 N N . ASN A 1 69 ? -16.141 30.5 32.25 1 82 69 ASN A N 1
ATOM 566 C CA . ASN A 1 69 ? -15.227 29.516 31.688 1 82 69 ASN A CA 1
ATOM 567 C C . ASN A 1 69 ? -14.438 30.094 30.516 1 82 69 ASN A C 1
ATOM 569 O O . ASN A 1 69 ? -13.57 29.406 29.953 1 82 69 ASN A O 1
ATOM 573 N N . ALA A 1 70 ? -14.688 31.266 30.156 1 90.25 70 ALA A N 1
ATOM 574 C CA . ALA A 1 70 ? -14.109 31.844 28.953 1 90.25 70 ALA A CA 1
ATOM 575 C C . ALA A 1 70 ? -12.609 32.062 29.109 1 90.25 70 ALA A C 1
ATOM 577 O O . ALA A 1 70 ? -11.836 31.797 28.172 1 90.25 70 ALA A O 1
ATOM 578 N N . PHE A 1 71 ? -12.234 32.438 30.375 1 91.31 71 PHE A N 1
ATOM 579 C CA . PHE A 1 71 ? -10.82 32.688 30.625 1 91.31 71 PHE A CA 1
ATOM 580 C C . PHE A 1 71 ? -10.016 31.391 30.484 1 91.31 71 PHE A C 1
ATOM 582 O O . PHE A 1 71 ? -9 31.359 29.781 1 91.31 71 PHE A O 1
ATOM 589 N N . GLY A 1 72 ? -10.484 30.438 31.078 1 87.81 72 GLY A N 1
ATOM 590 C CA . GLY A 1 72 ? -9.812 29.156 30.984 1 87.81 72 GLY A CA 1
ATOM 591 C C . GLY A 1 72 ? -9.75 28.609 29.562 1 87.81 72 GLY A C 1
ATOM 592 O O . GLY A 1 72 ? -8.719 28.094 29.125 1 87.81 72 GLY A O 1
ATOM 593 N N . SER A 1 73 ? -10.812 28.844 28.875 1 86.81 73 SER A N 1
ATOM 594 C CA . SER A 1 73 ? -10.859 28.375 27.5 1 86.81 73 SER A CA 1
ATOM 595 C C . SER A 1 73 ? -9.93 29.188 26.609 1 86.81 73 SER A C 1
ATOM 597 O O . SER A 1 73 ? -9.281 28.641 25.719 1 86.81 73 SER A O 1
ATOM 599 N N . LEU A 1 74 ? -9.875 30.438 26.875 1 91.31 74 LEU A N 1
ATOM 600 C CA . LEU A 1 74 ? -8.945 31.281 26.141 1 91.31 74 LEU A CA 1
ATOM 601 C C . LEU A 1 74 ? -7.504 30.844 26.391 1 91.31 74 LEU A C 1
ATOM 603 O O . LEU A 1 74 ? -6.719 30.719 25.438 1 91.31 74 LEU A O 1
ATOM 607 N N . TYR A 1 75 ? -7.223 30.625 27.672 1 89.44 75 TYR A N 1
ATOM 608 C CA . TYR A 1 75 ? -5.883 30.188 28.047 1 89.44 75 TYR A CA 1
ATOM 609 C C . TYR A 1 75 ? -5.512 28.875 27.359 1 89.44 75 TYR A C 1
ATOM 611 O O . TYR A 1 75 ? -4.422 28.75 26.797 1 89.44 75 TYR A O 1
ATOM 619 N N . ARG A 1 76 ? -6.383 28.094 27.391 1 84.88 76 ARG A N 1
ATOM 620 C CA . ARG A 1 76 ? -6.148 26.797 26.766 1 84.88 76 ARG A CA 1
ATOM 621 C C . ARG A 1 76 ? -5.984 26.938 25.266 1 84.88 76 ARG A C 1
ATOM 623 O O . ARG A 1 76 ? -5.129 26.297 24.656 1 84.88 76 ARG A O 1
ATOM 630 N N . SER A 1 77 ? -6.801 27.828 24.688 1 87 77 SER A N 1
ATOM 631 C CA . SER A 1 77 ? -6.723 28.062 23.25 1 87 77 SER A CA 1
ATOM 632 C C . SER A 1 77 ? -5.387 28.688 22.875 1 87 77 SER A C 1
ATOM 634 O O . SER A 1 77 ? -4.805 28.344 21.844 1 87 77 SER A O 1
ATOM 636 N N . ILE A 1 78 ? -4.949 29.531 23.734 1 89.69 78 ILE A N 1
ATOM 637 C CA . ILE A 1 78 ? -3.688 30.219 23.516 1 89.69 78 ILE A CA 1
ATOM 638 C C . ILE A 1 78 ? -2.525 29.234 23.625 1 89.69 78 ILE A C 1
ATOM 640 O O . ILE A 1 78 ? -1.596 29.266 22.828 1 89.69 78 ILE A O 1
ATOM 644 N N . LEU A 1 79 ? -2.641 28.328 24.516 1 81.25 79 LEU A N 1
ATOM 645 C CA . LEU A 1 79 ? -1.613 27.312 24.672 1 81.25 79 LEU A CA 1
ATOM 646 C C . LEU A 1 79 ? -1.609 26.344 23.5 1 81.25 79 LEU A C 1
ATOM 648 O O . LEU A 1 79 ? -0.544 25.984 23 1 81.25 79 LEU A O 1
ATOM 652 N N . ALA A 1 80 ? -2.793 26.188 23.141 1 76.69 80 ALA A N 1
ATOM 653 C CA . ALA A 1 80 ? -2.967 25.297 22 1 76.69 80 ALA A CA 1
ATOM 654 C C . ALA A 1 80 ? -2.389 25.906 20.734 1 76.69 80 ALA A C 1
ATOM 656 O O . ALA A 1 80 ? -1.871 25.188 19.875 1 76.69 80 ALA A O 1
ATOM 657 N N . ALA A 1 81 ? -2.357 27.203 20.688 1 77 81 ALA A N 1
ATOM 658 C CA . ALA A 1 81 ? -1.847 27.969 19.562 1 77 81 ALA A CA 1
ATOM 659 C C . ALA A 1 81 ? -0.359 28.266 19.719 1 77 81 ALA A C 1
ATOM 661 O O . ALA A 1 81 ? 0.228 28.984 18.922 1 77 81 ALA A O 1
ATOM 662 N N . GLU A 1 82 ? 0.19 27.766 20.828 1 73.5 82 GLU A N 1
ATOM 663 C CA . GLU A 1 82 ? 1.587 27.953 21.203 1 73.5 82 GLU A CA 1
ATOM 664 C C . GLU A 1 82 ? 1.934 29.438 21.297 1 73.5 82 GLU A C 1
ATOM 666 O O . GLU A 1 82 ? 3.035 29.844 20.922 1 73.5 82 GLU A O 1
ATOM 671 N N . LEU A 1 83 ? 1.071 30.062 21.594 1 85.69 83 LEU A N 1
ATOM 672 C CA . LEU A 1 83 ? 1.298 31.484 21.875 1 85.69 83 LEU A CA 1
ATOM 673 C C . LEU A 1 83 ? 1.744 31.688 23.312 1 85.69 83 LEU A C 1
ATOM 675 O O . LEU A 1 83 ? 0.982 32.188 24.141 1 85.69 83 LEU A O 1
ATOM 679 N N . TYR A 1 84 ? 2.998 31.219 23.453 1 83.44 84 TYR A N 1
ATOM 680 C CA . TYR A 1 84 ? 3.512 31.109 24.812 1 83.44 84 TYR A CA 1
ATOM 681 C C . TYR A 1 84 ? 3.623 32.469 25.469 1 83.44 84 TYR A C 1
ATOM 683 O O . TYR A 1 84 ? 3.439 32.625 26.672 1 83.44 84 TYR A O 1
ATOM 691 N N . GLY A 1 85 ? 4.008 33.406 24.734 1 85.31 85 GLY A N 1
ATOM 692 C CA . GLY A 1 85 ? 4.043 34.75 25.266 1 85.31 85 GLY A CA 1
ATOM 693 C C . GLY A 1 85 ? 2.713 35.188 25.844 1 85.31 85 GLY A C 1
ATOM 694 O O . GLY A 1 85 ? 2.666 35.75 26.938 1 85.31 85 GLY A O 1
ATOM 695 N N . ALA A 1 86 ? 1.627 34.812 25.094 1 90.19 86 ALA A N 1
ATOM 696 C CA . ALA A 1 86 ? 0.291 35.156 25.562 1 90.19 86 ALA A CA 1
ATOM 697 C C . ALA A 1 86 ? -0.094 34.312 26.781 1 90.19 86 ALA A C 1
ATOM 699 O O . ALA A 1 86 ? -0.715 34.812 27.719 1 90.19 86 ALA A O 1
ATOM 700 N N . ALA A 1 87 ? 0.337 33.125 26.781 1 89.69 87 ALA A N 1
ATOM 701 C CA . ALA A 1 87 ? 0.07 32.219 27.906 1 89.69 87 ALA A CA 1
ATOM 702 C C . ALA A 1 87 ? 0.738 32.719 29.188 1 89.69 87 ALA A C 1
ATOM 704 O O . ALA A 1 87 ? 0.147 32.688 30.266 1 89.69 87 ALA A O 1
ATOM 705 N N . ASP A 1 88 ? 1.919 33.125 28.984 1 86.69 88 ASP A N 1
ATOM 706 C CA . ASP A 1 88 ? 2.664 33.656 30.125 1 86.69 88 ASP A CA 1
ATOM 707 C C . ASP A 1 88 ? 1.962 34.875 30.719 1 86.69 88 ASP A C 1
ATOM 709 O O . ASP A 1 88 ? 2.053 35.125 31.922 1 86.69 88 ASP A O 1
ATOM 713 N N . ILE A 1 89 ? 1.302 35.594 29.906 1 89.56 89 ILE A N 1
ATOM 714 C CA . ILE A 1 89 ? 0.583 36.781 30.359 1 89.56 89 ILE A CA 1
ATOM 715 C C . ILE A 1 89 ? -0.678 36.375 31.109 1 89.56 89 ILE A C 1
ATOM 717 O O . ILE A 1 89 ? -0.983 36.938 32.156 1 89.56 89 ILE A O 1
ATOM 721 N N . LEU A 1 90 ? -1.303 35.312 30.578 1 89.62 90 LEU A N 1
ATOM 722 C CA . LEU A 1 90 ? -2.584 34.906 31.156 1 89.62 90 LEU A CA 1
ATOM 723 C C . LEU A 1 90 ? -2.383 34.125 32.438 1 89.62 90 LEU A C 1
ATOM 725 O O . LEU A 1 90 ? -3.162 34.281 33.406 1 89.62 90 LEU A O 1
ATOM 729 N N . GLU A 1 91 ? -1.355 33.312 32.5 1 86.12 91 GLU A N 1
ATOM 730 C CA . GLU A 1 91 ? -1.001 32.562 33.688 1 86.12 91 GLU A CA 1
ATOM 731 C C . GLU A 1 91 ? 0.483 32.719 34.031 1 86.12 91 GLU A C 1
ATOM 733 O O . GLU A 1 91 ? 1.264 31.781 33.812 1 86.12 91 GLU A O 1
ATOM 738 N N . PRO A 1 92 ? 0.822 33.781 34.594 1 81.62 92 PRO A N 1
ATOM 739 C CA . PRO A 1 92 ? 2.238 34.031 34.844 1 81.62 92 PRO A CA 1
ATOM 740 C C . PRO A 1 92 ? 2.848 33.062 35.844 1 81.62 92 PRO A C 1
ATOM 742 O O . PRO A 1 92 ? 4.047 32.781 35.812 1 81.62 92 PRO A O 1
ATOM 745 N N . GLU A 1 93 ? 2.076 32.562 36.719 1 78.69 93 GLU A N 1
ATOM 746 C CA . GLU A 1 93 ? 2.578 31.672 37.781 1 78.69 93 GLU A CA 1
ATOM 747 C C . GLU A 1 93 ? 3.008 30.328 37.188 1 78.69 93 GLU A C 1
ATOM 749 O O . GLU A 1 93 ? 3.869 29.641 37.75 1 78.69 93 GLU A O 1
ATOM 754 N N . LYS A 1 94 ? 2.418 30.016 36.031 1 76.5 94 LYS A N 1
ATOM 755 C CA . LYS A 1 94 ? 2.738 28.734 35.438 1 76.5 94 LYS A CA 1
ATOM 756 C C . LYS A 1 94 ? 3.814 28.875 34.344 1 76.5 94 LYS A C 1
ATOM 758 O O . LYS A 1 94 ? 4.156 27.906 33.656 1 76.5 94 LYS A O 1
ATOM 763 N N . GLY A 1 95 ? 4.234 29.969 34.125 1 72.19 95 GLY A N 1
ATOM 764 C CA . GLY A 1 95 ? 5.246 30.234 33.125 1 72.19 95 GLY A CA 1
ATOM 765 C C . GLY A 1 95 ? 6.66 29.969 33.594 1 72.19 95 GLY A C 1
ATOM 766 O O . GLY A 1 95 ? 6.875 29.719 34.781 1 72.19 95 GLY A O 1
ATOM 767 N N . PRO A 1 96 ? 7.512 29.938 32.781 1 69.44 96 PRO A N 1
ATOM 768 C CA . PRO A 1 96 ? 7.391 30.219 31.344 1 69.44 96 PRO A CA 1
ATOM 769 C C . PRO A 1 96 ? 6.828 29.031 30.562 1 69.44 96 PRO A C 1
ATOM 771 O O . PRO A 1 96 ? 7.238 27.891 30.781 1 69.44 96 PRO A O 1
ATOM 774 N N . HIS A 1 97 ? 5.887 29.266 29.781 1 68.19 97 HIS A N 1
ATOM 775 C CA . HIS A 1 97 ? 5.184 28.203 29.062 1 68.19 97 HIS A CA 1
ATOM 776 C C . HIS A 1 97 ? 6.008 27.688 27.891 1 68.19 97 HIS A C 1
ATOM 778 O O . HIS A 1 97 ? 5.766 26.594 27.391 1 68.19 97 HIS A O 1
ATOM 784 N N . TRP A 1 98 ? 7.039 28.469 27.516 1 57.69 98 TRP A N 1
ATOM 785 C CA . TRP A 1 98 ? 7.918 28 26.453 1 57.69 98 TRP A CA 1
ATOM 786 C C . TRP A 1 98 ? 8.898 26.953 26.969 1 57.69 98 TRP A C 1
ATOM 788 O O . TRP A 1 98 ? 9.422 26.141 26.203 1 57.69 98 TRP A O 1
ATOM 798 N N . ALA A 1 99 ? 9.469 26.953 28.281 1 50.59 99 ALA A N 1
ATOM 799 C CA . ALA A 1 99 ? 10.578 26.203 28.859 1 50.59 99 ALA A CA 1
ATOM 800 C C . ALA A 1 99 ? 10.188 24.766 29.125 1 50.59 99 ALA A C 1
ATOM 802 O O . ALA A 1 99 ? 9.047 24.484 29.516 1 50.59 99 ALA A O 1
ATOM 803 N N . PRO A 1 100 ? 10.938 23.719 28.719 1 36.44 100 PRO A N 1
ATOM 804 C CA . PRO A 1 100 ? 10.711 22.344 29.188 1 36.44 100 PRO A CA 1
ATOM 805 C C . PRO A 1 100 ? 10.57 22.266 30.703 1 36.44 100 PRO A C 1
ATOM 807 O O . PRO A 1 100 ? 11.086 23.125 31.422 1 36.44 100 PRO A O 1
ATOM 810 N N . PRO A 1 101 ? 9.594 21.641 31.328 1 36.06 101 PRO A N 1
ATOM 811 C CA . PRO A 1 101 ? 9.594 21.625 32.812 1 36.06 101 PRO A CA 1
ATOM 812 C C . PRO A 1 101 ? 11 21.5 33.375 1 36.06 101 PRO A C 1
ATOM 814 O O . PRO A 1 101 ? 11.68 20.5 33.188 1 36.06 101 PRO A O 1
ATOM 817 N N . GLY A 1 102 ? 11.734 22.344 33.5 1 28.95 102 GLY A N 1
ATOM 818 C CA . GLY A 1 102 ? 12.992 22.188 34.219 1 28.95 102 GLY A CA 1
ATOM 819 C C . GLY A 1 102 ? 12.805 21.656 35.625 1 28.95 102 GLY A C 1
ATOM 820 O O . GLY A 1 102 ? 11.688 21.625 36.125 1 28.95 102 GLY A O 1
ATOM 821 N N . ALA A 1 103 ? 13.914 21.406 36.562 1 25.64 103 ALA A N 1
ATOM 822 C CA . ALA A 1 103 ? 14.359 20.766 37.812 1 25.64 103 ALA A CA 1
ATOM 823 C C . ALA A 1 103 ? 13.688 21.375 39.031 1 25.64 103 ALA A C 1
ATOM 825 O O . ALA A 1 103 ? 13.789 20.844 40.125 1 25.64 103 ALA A O 1
ATOM 826 N N . GLU A 1 104 ? 13.383 22.625 39.344 1 24.58 104 GLU A N 1
ATOM 827 C CA . GLU A 1 104 ? 13.594 23.047 40.75 1 24.58 104 GLU A CA 1
ATOM 828 C C . GLU A 1 104 ? 12.469 22.547 41.656 1 24.58 104 GLU A C 1
ATOM 830 O O . GLU A 1 104 ? 12.727 22.062 42.75 1 24.58 104 GLU A O 1
ATOM 835 N N . ALA A 1 105 ? 11.391 23.312 41.969 1 25.09 105 ALA A N 1
ATOM 836 C CA . ALA A 1 105 ? 10.93 23.516 43.344 1 25.09 105 ALA A CA 1
ATOM 837 C C . ALA A 1 105 ? 10.328 22.234 43.906 1 25.09 105 ALA A C 1
ATOM 839 O O . ALA A 1 105 ? 9.312 21.734 43.406 1 25.09 105 ALA A O 1
ATOM 840 N N . GLU A 1 106 ? 11.023 21.391 44.875 1 22.92 106 GLU A N 1
ATOM 841 C CA . GLU A 1 106 ? 10.969 20.203 45.719 1 22.92 106 GLU A CA 1
ATOM 842 C C . GLU A 1 106 ? 9.766 20.25 46.656 1 22.92 106 GLU A C 1
ATOM 844 O O . GLU A 1 106 ? 9.109 19.234 46.875 1 22.92 106 GLU A O 1
ATOM 849 N N . ASN A 1 107 ? 9.688 21.219 47.75 1 19.86 107 ASN A N 1
ATOM 850 C CA . ASN A 1 107 ? 9.477 20.938 49.156 1 19.86 107 ASN A CA 1
ATOM 851 C C . ASN A 1 107 ? 8 20.75 49.469 1 19.86 107 ASN A C 1
ATOM 853 O O . ASN A 1 107 ? 7.656 20.062 50.438 1 19.86 107 ASN A O 1
ATOM 857 N N . THR A 1 108 ? 7.219 21.812 49.406 1 20.75 108 THR A N 1
ATOM 858 C CA . THR A 1 108 ? 6.27 21.984 50.5 1 20.75 108 THR A CA 1
ATOM 859 C C . THR A 1 108 ? 5.273 20.828 50.531 1 20.75 108 THR A C 1
ATOM 861 O O . THR A 1 108 ? 5.117 20.109 49.562 1 20.75 108 THR A O 1
ATOM 864 N N . ALA A 1 109 ? 3.992 21.141 51.062 1 19.16 109 ALA A N 1
ATOM 865 C CA . ALA A 1 109 ? 3.029 20.359 51.812 1 19.16 109 ALA A CA 1
ATOM 866 C C . ALA A 1 109 ? 2.459 19.219 51 1 19.16 109 ALA A C 1
ATOM 868 O O . ALA A 1 109 ? 1.798 19.453 49.969 1 19.16 109 ALA A O 1
ATOM 869 N N . VAL A 1 110 ? 3.221 18.109 50.875 1 21 110 VAL A N 1
ATOM 870 C CA . VAL A 1 110 ? 2.764 16.75 50.562 1 21 110 VAL A CA 1
ATOM 871 C C . VAL A 1 110 ? 1.51 16.438 51.375 1 21 110 VAL A C 1
ATOM 873 O O . VAL A 1 110 ? 1.588 16.203 52.594 1 21 110 VAL A O 1
ATOM 876 N N . GLN A 1 111 ? 0.559 17.5 51.5 1 19.77 111 GLN A N 1
ATOM 877 C CA . GLN A 1 111 ? -0.579 17.109 52.312 1 19.77 111 GLN A CA 1
ATOM 878 C C . GLN A 1 111 ? -0.877 15.625 52.156 1 19.77 111 GLN A C 1
ATOM 880 O O . GLN A 1 111 ? -0.841 15.086 51.062 1 19.77 111 GLN A O 1
ATOM 885 N N . GLN A 1 112 ? -0.786 14.914 53.344 1 19.97 112 GLN A N 1
ATOM 886 C CA . GLN A 1 112 ? -1.013 13.547 53.812 1 19.97 112 GLN A CA 1
ATOM 887 C C . GLN A 1 112 ? -2.311 12.984 53.219 1 19.97 112 GLN A C 1
ATOM 889 O O . GLN A 1 112 ? -3.4 13.359 53.656 1 19.97 112 GLN A O 1
ATOM 894 N N . PHE A 1 113 ? -2.562 13.125 51.969 1 18.39 113 PHE A N 1
ATOM 895 C CA . PHE A 1 113 ? -3.812 12.422 51.688 1 18.39 113 PHE A CA 1
ATOM 896 C C . PHE A 1 113 ? -3.918 11.148 52.5 1 18.39 113 PHE A C 1
ATOM 898 O O . PHE A 1 113 ? -2.971 10.367 52.562 1 18.39 113 PHE A O 1
ATOM 905 N N . ALA A 1 114 ? -4.527 11.188 53.656 1 18.66 114 ALA A N 1
ATOM 906 C CA . ALA A 1 114 ? -4.961 10.203 54.625 1 18.66 114 ALA A CA 1
ATOM 907 C C . ALA A 1 114 ? -5.078 8.82 54 1 18.66 114 ALA A C 1
ATOM 909 O O . ALA A 1 114 ? -5.324 8.695 52.812 1 18.66 114 ALA A O 1
ATOM 910 N N . THR A 1 115 ? -4.551 7.715 54.656 1 21.95 115 THR A N 1
ATOM 911 C CA . THR A 1 115 ? -4.367 6.273 54.75 1 21.95 115 THR A CA 1
ATOM 912 C C . THR A 1 115 ? -5.684 5.543 54.5 1 21.95 115 THR A C 1
ATOM 914 O O . THR A 1 115 ? -5.797 4.344 54.781 1 21.95 115 THR A O 1
ATOM 917 N N . ASP A 1 116 ? -6.836 6.223 54.406 1 20.98 116 ASP A N 1
ATOM 918 C CA . ASP A 1 116 ? -7.969 5.324 54.594 1 20.98 116 ASP A CA 1
ATOM 919 C C . ASP A 1 116 ? -7.824 4.066 53.75 1 20.98 116 ASP A C 1
ATOM 921 O O . ASP A 1 116 ? -7.172 4.094 52.688 1 20.98 116 ASP A O 1
ATOM 925 N N . ASP A 1 117 ? -8.211 2.783 54.219 1 21.17 117 ASP A N 1
ATOM 926 C CA . ASP A 1 117 ? -8.234 1.349 53.938 1 21.17 117 ASP A CA 1
ATOM 927 C C . ASP A 1 117 ? -8.664 1.065 52.5 1 21.17 117 ASP A C 1
ATOM 929 O O . ASP A 1 117 ? -9.609 0.311 52.281 1 21.17 117 ASP A O 1
ATOM 933 N N . ALA A 1 118 ? -8.797 2.01 51.75 1 20.28 118 ALA A N 1
ATOM 934 C CA . ALA A 1 118 ? -9.539 1.634 50.562 1 20.28 118 ALA A CA 1
ATOM 935 C C . ALA A 1 118 ? -8.852 0.472 49.844 1 20.28 118 ALA A C 1
ATOM 937 O O . ALA A 1 118 ? -7.656 0.531 49.531 1 20.28 118 ALA A O 1
ATOM 938 N N . GLN A 1 119 ? -9.227 -0.766 49.75 1 22.75 119 GLN A N 1
ATOM 939 C CA . GLN A 1 119 ? -9.086 -2.119 49.219 1 22.75 119 GLN A CA 1
ATOM 940 C C . GLN A 1 119 ? -8.578 -2.098 47.781 1 22.75 119 GLN A C 1
ATOM 942 O O . GLN A 1 119 ? -9.008 -1.269 46.969 1 22.75 119 GLN A O 1
ATOM 947 N N . SER A 1 120 ? -7.352 -2.607 47.375 1 24.39 120 SER A N 1
ATOM 948 C CA . SER A 1 120 ? -6.457 -2.924 46.281 1 24.39 120 SER A CA 1
ATOM 949 C C . SER A 1 120 ? -7.238 -3.277 45 1 24.39 120 SER A C 1
ATOM 951 O O . SER A 1 120 ? -7.668 -4.422 44.844 1 24.39 120 SER A O 1
ATOM 953 N N . LYS A 1 121 ? -8.211 -2.611 44.594 1 24.56 121 LYS A N 1
ATOM 954 C CA . LYS A 1 121 ? -8.766 -3.164 43.375 1 24.56 121 LYS A CA 1
ATOM 955 C C . LYS A 1 121 ? -7.68 -3.365 42.312 1 24.56 121 LYS A C 1
ATOM 957 O O . LYS A 1 121 ? -7.051 -2.4 41.875 1 24.56 121 LYS A O 1
ATOM 962 N N . GLN A 1 122 ? -6.781 -4.457 42.156 1 25.45 122 GLN A N 1
ATOM 963 C CA . GLN A 1 122 ? -5.957 -5.172 41.188 1 25.45 122 GLN A CA 1
ATOM 964 C C . GLN A 1 122 ? -6.406 -4.875 39.75 1 25.45 122 GLN A C 1
ATOM 966 O O . GLN A 1 122 ? -7.469 -5.324 39.312 1 25.45 122 GLN A O 1
ATOM 971 N N . GLY A 1 123 ? -6.258 -3.725 39.312 1 28.5 123 GLY A N 1
ATOM 972 C CA . GLY A 1 123 ? -6.617 -3.35 37.969 1 28.5 123 GLY A CA 1
ATOM 973 C C . GLY A 1 123 ? -6.215 -4.387 36.938 1 28.5 123 GLY A C 1
ATOM 974 O O . GLY A 1 123 ? -5.074 -4.859 36.938 1 28.5 123 GLY A O 1
ATOM 975 N N . SER A 1 124 ? -6.973 -5.219 36.438 1 30.02 124 SER A N 1
ATOM 976 C CA . SER A 1 124 ? -6.848 -6.285 35.469 1 30.02 124 SER A CA 1
ATOM 977 C C . SER A 1 124 ? -6.047 -5.824 34.25 1 30.02 124 SER A C 1
ATOM 979 O O . SER A 1 124 ? -6.242 -4.707 33.75 1 30.02 124 SER A O 1
ATOM 981 N N . GLU A 1 125 ? -4.762 -6.109 33.906 1 31.06 125 GLU A N 1
ATOM 982 C CA . GLU A 1 125 ? -3.697 -6.074 32.906 1 31.06 125 GLU A CA 1
ATOM 983 C C . GLU A 1 125 ? -4.262 -5.82 31.516 1 31.06 125 GLU A C 1
ATOM 985 O O . GLU A 1 125 ? -3.684 -5.055 30.734 1 31.06 125 GLU A O 1
ATOM 990 N N . LYS A 1 126 ? -4.883 -6.902 30.891 1 34.25 126 LYS A N 1
ATOM 991 C CA . LYS A 1 126 ? -5.062 -7.113 29.453 1 34.25 126 LYS A CA 1
ATOM 992 C C . LYS A 1 126 ? -5.953 -6.035 28.844 1 34.25 126 LYS A C 1
ATOM 994 O O . LYS A 1 126 ? -7.133 -6.27 28.578 1 34.25 126 LYS A O 1
ATOM 999 N N . GLU A 1 127 ? -6.043 -4.902 29.281 1 35.34 127 GLU A N 1
ATOM 1000 C CA . GLU A 1 127 ? -6.922 -3.98 28.562 1 35.34 127 GLU A CA 1
ATOM 1001 C C . GLU A 1 127 ? -6.539 -3.891 27.094 1 35.34 127 GLU A C 1
ATOM 1003 O O . GLU A 1 127 ? -5.488 -3.34 26.75 1 35.34 127 GLU A O 1
ATOM 1008 N N . MET A 1 128 ? -6.594 -4.77 26.219 1 41.31 128 MET A N 1
ATOM 1009 C CA . MET A 1 128 ? -6.586 -4.75 24.75 1 41.31 128 MET A CA 1
ATOM 1010 C C . MET A 1 128 ? -7.051 -3.398 24.234 1 41.31 128 MET A C 1
ATOM 1012 O O . MET A 1 128 ? -8.211 -3.021 24.406 1 41.31 128 MET A O 1
ATOM 1016 N N . HIS A 1 129 ? -6.379 -2.318 24.312 1 51.28 129 HIS A N 1
ATOM 1017 C CA . HIS A 1 129 ? -6.648 -1.017 23.719 1 51.28 129 HIS A CA 1
ATOM 1018 C C . HIS A 1 129 ? -7.348 -1.168 22.375 1 51.28 129 HIS A C 1
ATOM 1020 O O . HIS A 1 129 ? -6.75 -1.67 21.406 1 51.28 129 HIS A O 1
ATOM 1026 N N . GLU A 1 130 ? -8.586 -1.397 22.344 1 63.81 130 GLU A N 1
ATOM 1027 C CA . GLU A 1 130 ? -9.547 -1.566 21.266 1 63.81 130 GLU A CA 1
ATOM 1028 C C . GLU A 1 130 ? -9.609 -0.329 20.375 1 63.81 130 GLU A C 1
ATOM 1030 O O . GLU A 1 130 ? -9.562 0.8 20.875 1 63.81 130 GLU A O 1
ATOM 1035 N N . ILE A 1 131 ? -9.266 -0.385 19.125 1 79.62 131 ILE A N 1
ATOM 1036 C CA . ILE A 1 131 ? -9.469 0.655 18.125 1 79.62 131 ILE A CA 1
ATOM 1037 C C . ILE A 1 131 ? -10.914 1.153 18.188 1 79.62 131 ILE A C 1
ATOM 1039 O O . ILE A 1 131 ? -11.852 0.36 18.109 1 79.62 131 ILE A O 1
ATOM 1043 N N . LYS A 1 132 ? -11.086 2.406 18.578 1 79.19 132 LYS A N 1
ATOM 1044 C CA . LYS A 1 132 ? -12.398 3.035 18.547 1 79.19 132 LYS A CA 1
ATOM 1045 C C . LYS A 1 132 ? -12.406 4.242 17.609 1 79.19 132 LYS A C 1
ATOM 1047 O O . LYS A 1 132 ? -11.875 5.305 17.953 1 79.19 132 LYS A O 1
ATOM 1052 N N . LEU A 1 133 ? -12.984 4.016 16.469 1 87.12 133 LEU A N 1
ATOM 1053 C CA . LEU A 1 133 ? -13.086 5.113 15.508 1 87.12 133 LEU A CA 1
ATOM 1054 C C . LEU A 1 133 ? -14.445 5.793 15.609 1 87.12 133 LEU A C 1
ATOM 1056 O O . LEU A 1 133 ? -15.43 5.168 16.016 1 87.12 133 LEU A O 1
ATOM 1060 N N . PRO A 1 134 ? -14.477 7.039 15.25 1 84.31 134 PRO A N 1
ATOM 1061 C CA . PRO A 1 134 ? -15.789 7.699 15.211 1 84.31 134 PRO A CA 1
ATOM 1062 C C . PRO A 1 134 ? -16.75 7.047 14.219 1 84.31 134 PRO A C 1
ATOM 1064 O O . PRO A 1 134 ? -16.312 6.547 13.18 1 84.31 134 PRO A O 1
ATOM 1067 N N . ASP A 1 135 ? -18.031 7.09 14.477 1 79.56 135 ASP A N 1
ATOM 1068 C CA . ASP A 1 135 ? -19.047 6.469 13.633 1 79.56 135 ASP A CA 1
ATOM 1069 C C . ASP A 1 135 ? -19.266 7.27 12.359 1 79.56 135 ASP A C 1
ATOM 1071 O O . ASP A 1 135 ? -19.672 6.719 11.336 1 79.56 135 ASP A O 1
ATOM 1075 N N . LYS A 1 136 ? -18.984 8.578 12.586 1 81.5 136 LYS A N 1
ATOM 1076 C CA . LYS A 1 136 ? -19.156 9.453 11.43 1 81.5 136 LYS A CA 1
ATOM 1077 C C . LYS A 1 136 ? -17.875 10.211 11.109 1 81.5 136 LYS A C 1
ATOM 1079 O O . LYS A 1 136 ? -17.109 10.555 12.016 1 81.5 136 LYS A O 1
ATOM 1084 N N . TRP A 1 137 ? -17.672 10.406 9.844 1 84.81 137 TRP A N 1
ATOM 1085 C CA . TRP A 1 137 ? -16.5 11.164 9.398 1 84.81 137 TRP A CA 1
ATOM 1086 C C . TRP A 1 137 ? -16.891 12.156 8.297 1 84.81 137 TRP A C 1
ATOM 1088 O O . TRP A 1 137 ? -17.594 11.797 7.348 1 84.81 137 TRP A O 1
ATOM 1098 N N . PRO A 1 138 ? -16.328 13.359 8.406 1 77.69 138 PRO A N 1
ATOM 1099 C CA . PRO A 1 138 ? -15.578 13.922 9.531 1 77.69 138 PRO A CA 1
ATOM 1100 C C . PRO A 1 138 ? -16.438 14.102 10.781 1 77.69 138 PRO A C 1
ATOM 1102 O O . PRO A 1 138 ? -17.656 14.297 10.672 1 77.69 138 PRO A O 1
ATOM 1105 N N . GLY A 1 139 ? -15.852 13.766 11.953 1 67.5 139 GLY A N 1
ATOM 1106 C CA . GLY A 1 139 ? -16.578 13.969 13.203 1 67.5 139 GLY A CA 1
ATOM 1107 C C . GLY A 1 139 ? -16.812 15.438 13.523 1 67.5 139 GLY A C 1
ATOM 1108 O O . GLY A 1 139 ? -16.344 16.312 12.797 1 67.5 139 GLY A O 1
ATOM 1109 N N . ASP A 1 140 ? -17.656 15.609 14.5 1 58.56 140 ASP A N 1
ATOM 1110 C CA . ASP A 1 140 ? -18.062 16.953 14.906 1 58.56 140 ASP A CA 1
ATOM 1111 C C . ASP A 1 140 ? -16.891 17.719 15.523 1 58.56 140 ASP A C 1
ATOM 1113 O O . ASP A 1 140 ? -16.906 18.938 15.594 1 58.56 140 ASP A O 1
ATOM 1117 N N . SER A 1 141 ? -15.852 16.969 16 1 53.16 141 SER A N 1
ATOM 1118 C CA . SER A 1 141 ? -14.812 17.656 16.766 1 53.16 141 SER A CA 1
ATOM 1119 C C . SER A 1 141 ? -13.648 18.062 15.859 1 53.16 141 SER A C 1
ATOM 1121 O O . SER A 1 141 ? -13.32 17.359 14.906 1 53.16 141 SER A O 1
ATOM 1123 N N . SER A 1 142 ? -13.344 19.391 15.93 1 55.41 142 SER A N 1
ATOM 1124 C CA . SER A 1 142 ? -12.148 19.891 15.258 1 55.41 142 SER A CA 1
ATOM 1125 C C . SER A 1 142 ? -10.914 19.078 15.641 1 55.41 142 SER A C 1
ATOM 1127 O O . SER A 1 142 ? -10.68 18.812 16.812 1 55.41 142 SER A O 1
ATOM 1129 N N . LEU A 1 143 ? -10.281 18.359 14.641 1 60.56 143 LEU A N 1
ATOM 1130 C CA . LEU A 1 143 ? -9.141 17.469 14.852 1 60.56 143 LEU A CA 1
ATOM 1131 C C . LEU A 1 143 ? -7.906 18.281 15.258 1 60.56 143 LEU A C 1
ATOM 1133 O O . LEU A 1 143 ? -6.824 17.703 15.445 1 60.56 143 LEU A O 1
ATOM 1137 N N . ILE A 1 144 ? -8.031 19.641 15.477 1 57.25 144 ILE A N 1
ATOM 1138 C CA . ILE A 1 144 ? -6.812 20.406 15.711 1 57.25 144 ILE A CA 1
ATOM 1139 C C . ILE A 1 144 ? -6.309 20.172 17.125 1 57.25 144 ILE A C 1
ATOM 1141 O O . ILE A 1 144 ? -5.102 20.172 17.375 1 57.25 144 ILE A O 1
ATOM 1145 N N . ASP A 1 145 ? -7.242 19.828 18.016 1 59.97 145 ASP A N 1
ATOM 1146 C CA . ASP A 1 145 ? -6.766 19.609 19.391 1 59.97 145 ASP A CA 1
ATOM 1147 C C . ASP A 1 145 ? -6.602 18.125 19.688 1 59.97 145 ASP A C 1
ATOM 1149 O O . ASP A 1 145 ? -7.543 17.469 20.141 1 59.97 145 ASP A O 1
ATOM 1153 N N . PHE A 1 146 ? -5.504 17.766 19.156 1 72.31 146 PHE A N 1
ATOM 1154 C CA . PHE A 1 146 ? -5.242 16.344 19.422 1 72.31 146 PHE A CA 1
ATOM 1155 C C . PHE A 1 146 ? -3.912 16.172 20.141 1 72.31 146 PHE A C 1
ATOM 1157 O O . PHE A 1 146 ? -3.104 17.094 20.203 1 72.31 146 PHE A O 1
ATOM 1164 N N . GLN A 1 147 ? -3.832 15.25 20.969 1 75.19 147 GLN A N 1
ATOM 1165 C CA . GLN A 1 147 ? -2.57 14.789 21.547 1 75.19 147 GLN A CA 1
ATOM 1166 C C . GLN A 1 147 ? -2.084 13.516 20.844 1 75.19 147 GLN A C 1
ATOM 1168 O O . GLN A 1 147 ? -2.889 12.727 20.359 1 75.19 147 GLN A O 1
ATOM 1173 N N . VAL A 1 148 ? -0.817 13.664 20.641 1 80.12 148 VAL A N 1
ATOM 1174 C CA . VAL A 1 148 ? -0.226 12.43 20.125 1 80.12 148 VAL A CA 1
ATOM 1175 C C . VAL A 1 148 ? 0.148 11.523 21.297 1 80.12 148 VAL A C 1
ATOM 1177 O O . VAL A 1 148 ? 0.864 11.938 22.219 1 80.12 148 VAL A O 1
ATOM 1180 N N . GLU A 1 149 ? -0.406 10.43 21.344 1 80.38 149 GLU A N 1
ATOM 1181 C CA . GLU A 1 149 ? -0.092 9.477 22.406 1 80.38 149 GLU A CA 1
ATOM 1182 C C . GLU A 1 149 ? 1.314 8.906 22.25 1 80.38 149 GLU A C 1
ATOM 1184 O O . GLU A 1 149 ? 1.714 8.531 21.141 1 80.38 149 GLU A O 1
ATOM 1189 N N . ASN A 1 150 ? 2.043 8.938 23.391 1 80.69 150 ASN A N 1
ATOM 1190 C CA . ASN A 1 150 ? 3.393 8.383 23.375 1 80.69 150 ASN A CA 1
ATOM 1191 C C . ASN A 1 150 ? 3.381 6.867 23.531 1 80.69 150 ASN A C 1
ATOM 1193 O O . ASN A 1 150 ? 2.439 6.309 24.094 1 80.69 150 ASN A O 1
ATOM 1197 N N . VAL A 1 151 ? 4.402 6.246 23.047 1 83.69 151 VAL A N 1
ATOM 1198 C CA . VAL A 1 151 ? 4.566 4.805 23.188 1 83.69 151 VAL A CA 1
ATOM 1199 C C . VAL A 1 151 ? 4.812 4.457 24.656 1 83.69 151 VAL A C 1
ATOM 1201 O O . VAL A 1 151 ? 5.578 5.137 25.344 1 83.69 151 VAL A O 1
ATOM 1204 N N . SER A 1 152 ? 4.09 3.455 25.109 1 71.12 152 SER A N 1
ATOM 1205 C CA . SER A 1 152 ? 4.371 2.934 26.438 1 71.12 152 SER A CA 1
ATOM 1206 C C . SER A 1 152 ? 5.613 2.049 26.438 1 71.12 152 SER A C 1
ATOM 1208 O O . SER A 1 152 ? 5.785 1.21 25.547 1 71.12 152 SER A O 1
ATOM 1210 N N . LYS A 1 153 ? 6.469 2.189 27.438 1 71.62 153 LYS A N 1
ATOM 1211 C CA . LYS A 1 153 ? 7.715 1.435 27.5 1 71.62 153 LYS A CA 1
ATOM 1212 C C . LYS A 1 153 ? 7.449 -0.045 27.766 1 71.62 153 LYS A C 1
ATOM 1214 O O . LYS A 1 153 ? 8.352 -0.876 27.625 1 71.62 153 LYS A O 1
ATOM 1219 N N . THR A 1 154 ? 6.207 -0.413 28 1 68.62 154 THR A N 1
ATOM 1220 C CA . THR A 1 154 ? 5.855 -1.803 28.266 1 68.62 154 THR A CA 1
ATOM 1221 C C . THR A 1 154 ? 4.992 -2.365 27.141 1 68.62 154 THR A C 1
ATOM 1223 O O . THR A 1 154 ? 4.48 -3.482 27.25 1 68.62 154 THR A O 1
ATOM 1226 N N . SER A 1 155 ? 5.047 -1.59 26.156 1 71.56 155 SER A N 1
ATOM 1227 C CA . SER A 1 155 ? 4.16 -2 25.078 1 71.56 155 SER A CA 1
ATOM 1228 C C . SER A 1 155 ? 4.898 -2.846 24.047 1 71.56 155 SER A C 1
ATOM 1230 O O . SER A 1 155 ? 6.133 -2.877 24.031 1 71.56 155 SER A O 1
ATOM 1232 N N . LYS A 1 156 ? 4.062 -3.648 23.266 1 72.88 156 LYS A N 1
ATOM 1233 C CA . LYS A 1 156 ? 4.625 -4.352 22.125 1 72.88 156 LYS A CA 1
ATOM 1234 C C . LYS A 1 156 ? 5.32 -3.385 21.172 1 72.88 156 LYS A C 1
ATOM 1236 O O . LYS A 1 156 ? 6.355 -3.713 20.594 1 72.88 156 LYS A O 1
ATOM 1241 N N . ALA A 1 157 ? 4.82 -2.201 21.219 1 73.25 157 ALA A N 1
ATOM 1242 C CA . ALA A 1 157 ? 5.402 -1.173 20.359 1 73.25 157 ALA A CA 1
ATOM 1243 C C . ALA A 1 157 ? 6.801 -0.791 20.828 1 73.25 157 ALA A C 1
ATOM 1245 O O . ALA A 1 157 ? 7.688 -0.535 20.016 1 73.25 157 ALA A O 1
ATOM 1246 N N . PHE A 1 158 ? 7.027 -0.74 22.047 1 76.06 158 PHE A N 1
ATOM 1247 C CA . PHE A 1 158 ? 8.352 -0.432 22.578 1 76.06 158 PHE A CA 1
ATOM 1248 C C . PHE A 1 158 ? 9.344 -1.529 22.234 1 76.06 158 PHE A C 1
ATOM 1250 O O . PHE A 1 158 ? 10.492 -1.244 21.875 1 76.06 158 PHE A O 1
ATOM 1257 N N . GLU A 1 159 ? 8.836 -2.721 22.297 1 75.44 159 GLU A N 1
ATOM 1258 C CA . GLU A 1 159 ? 9.688 -3.836 21.891 1 75.44 159 GLU A CA 1
ATOM 1259 C C . GLU A 1 159 ? 10.086 -3.723 20.422 1 75.44 159 GLU A C 1
ATOM 1261 O O . GLU A 1 159 ? 11.234 -3.982 20.062 1 75.44 159 GLU A O 1
ATOM 1266 N N . GLU A 1 160 ? 9.141 -3.359 19.656 1 75.94 160 GLU A N 1
ATOM 1267 C CA . GLU A 1 160 ? 9.422 -3.162 18.234 1 75.94 160 GLU A CA 1
ATOM 1268 C C . GLU A 1 160 ? 10.383 -1.997 18.016 1 75.94 160 GLU A C 1
ATOM 1270 O O . GLU A 1 160 ? 11.234 -2.045 17.125 1 75.94 160 GLU A O 1
ATOM 1275 N N . TYR A 1 161 ? 10.266 -0.976 18.797 1 78.06 161 TYR A N 1
ATOM 1276 C CA . TYR A 1 161 ? 11.188 0.151 18.734 1 78.06 161 TYR A CA 1
ATOM 1277 C C . TYR A 1 161 ? 12.609 -0.295 19.031 1 78.06 161 TYR A C 1
ATOM 1279 O O . TYR A 1 161 ? 13.547 0.08 18.328 1 78.06 161 TYR A O 1
ATOM 1287 N N . LYS A 1 162 ? 12.75 -1.1 20.078 1 75.56 162 LYS A N 1
ATOM 1288 C CA . LYS A 1 162 ? 14.07 -1.609 20.422 1 75.56 162 LYS A CA 1
ATOM 1289 C C . LYS A 1 162 ? 14.68 -2.391 19.266 1 75.56 162 LYS A C 1
ATOM 1291 O O . LYS A 1 162 ? 15.883 -2.283 19 1 75.56 162 LYS A O 1
ATOM 1296 N N . LYS A 1 163 ? 13.812 -3.051 18.656 1 73 163 LYS A N 1
ATOM 1297 C CA . LYS A 1 163 ? 14.281 -3.809 17.5 1 73 163 LYS A CA 1
ATOM 1298 C C . LYS A 1 163 ? 14.773 -2.877 16.391 1 73 163 LYS A C 1
ATOM 1300 O O . LYS A 1 163 ? 15.688 -3.225 15.648 1 73 163 LYS A O 1
ATOM 1305 N N . SER A 1 164 ? 14.188 -1.715 16.328 1 74 164 SER A N 1
ATOM 1306 C CA . SER A 1 164 ? 14.57 -0.773 15.281 1 74 164 SER A CA 1
ATOM 1307 C C . SER A 1 164 ? 15.938 -0.154 15.562 1 74 164 SER A C 1
ATOM 1309 O O . SER A 1 164 ? 16.578 0.403 14.664 1 74 164 SER A O 1
ATOM 1311 N N . LEU A 1 165 ? 16.359 -0.16 16.984 1 71.31 165 LEU A N 1
ATOM 1312 C CA . LEU A 1 165 ? 17.609 0.471 17.391 1 71.31 165 LEU A CA 1
ATOM 1313 C C . LEU A 1 165 ? 18.797 -0.456 17.141 1 71.31 165 LEU A C 1
ATOM 1315 O O . LEU A 1 165 ? 19.953 -0.027 17.203 1 71.31 165 LEU A O 1
ATOM 1319 N N . THR A 1 166 ? 18.672 -1.667 17.469 1 56.78 166 THR A N 1
ATOM 1320 C CA . THR A 1 166 ? 19.797 -2.592 17.5 1 56.78 166 THR A CA 1
ATOM 1321 C C . THR A 1 166 ? 20.312 -2.854 16.078 1 56.78 166 THR A C 1
ATOM 1323 O O . THR A 1 166 ? 19.516 -3.016 15.148 1 56.78 166 THR A O 1
ATOM 1326 N N . PRO A 1 167 ? 21.703 -2.707 16.219 1 48.53 167 PRO A N 1
ATOM 1327 C CA . PRO A 1 167 ? 22.578 -2.752 15.039 1 48.53 167 PRO A CA 1
ATOM 1328 C C . PRO A 1 167 ? 22.016 -3.643 13.93 1 48.53 167 PRO A C 1
ATOM 1330 O O . PRO A 1 167 ? 21.047 -4.383 14.156 1 48.53 167 PRO A O 1
ATOM 1333 N N . LEU A 1 168 ? 23.109 -4.492 13.383 1 37.41 168 LEU A N 1
ATOM 1334 C CA . LEU A 1 168 ? 23.438 -5.168 12.133 1 37.41 168 LEU A CA 1
ATOM 1335 C C . LEU A 1 168 ? 22.641 -6.457 11.984 1 37.41 168 LEU A C 1
ATOM 1337 O O . LEU A 1 168 ? 22.656 -7.305 12.883 1 37.41 168 LEU A O 1
ATOM 1341 N N . GLY A 1 169 ? 21.609 -6.68 11.484 1 42.19 169 GLY A N 1
ATOM 1342 C CA . GLY A 1 169 ? 20.828 -7.652 10.734 1 42.19 169 GLY A CA 1
ATOM 1343 C C . GLY A 1 169 ? 19.359 -7.637 11.086 1 42.19 169 GLY A C 1
ATOM 1344 O O . GLY A 1 169 ? 18.641 -8.625 10.875 1 42.19 169 GLY A O 1
ATOM 1345 N N . LYS A 1 170 ? 18.812 -6.992 12.25 1 48.97 170 LYS A N 1
ATOM 1346 C CA . LYS A 1 170 ? 17.469 -6.699 12.742 1 48.97 170 LYS A CA 1
ATOM 1347 C C . LYS A 1 170 ? 16.688 -5.875 11.727 1 48.97 170 LYS A C 1
ATOM 1349 O O . LYS A 1 170 ? 16.594 -4.648 11.852 1 48.97 170 LYS A O 1
ATOM 1354 N N . GLU A 1 171 ? 16.672 -6.262 10.688 1 62.81 171 GLU A N 1
ATOM 1355 C CA . GLU A 1 171 ? 16.547 -6.125 9.234 1 62.81 171 GLU A CA 1
ATOM 1356 C C . GLU A 1 171 ? 15.109 -5.801 8.836 1 62.81 171 GLU A C 1
ATOM 1358 O O . GLU A 1 171 ? 14.875 -5.098 7.852 1 62.81 171 GLU A O 1
ATOM 1363 N N . TYR A 1 172 ? 14.172 -5.848 9.781 1 82.88 172 TYR A N 1
ATOM 1364 C CA . TYR A 1 172 ? 12.836 -5.84 9.203 1 82.88 172 TYR A CA 1
ATOM 1365 C C . TYR A 1 172 ? 12.078 -4.578 9.594 1 82.88 172 TYR A C 1
ATOM 1367 O O . TYR A 1 172 ? 10.922 -4.395 9.203 1 82.88 172 TYR A O 1
ATOM 1375 N N . TRP A 1 173 ? 12.797 -3.58 10.422 1 87.19 173 TRP A N 1
ATOM 1376 C CA . TRP A 1 173 ? 12.219 -2.295 10.805 1 87.19 173 TRP A CA 1
ATOM 1377 C C . TRP A 1 173 ? 13.109 -1.143 10.359 1 87.19 173 TRP A C 1
ATOM 1379 O O . TRP A 1 173 ? 14.336 -1.237 10.422 1 87.19 173 TRP A O 1
ATOM 1389 N N . TYR A 1 174 ? 12.477 -0.066 9.922 1 91.5 174 TYR A N 1
ATOM 1390 C CA . TYR A 1 174 ? 13.25 1.146 9.68 1 91.5 174 TYR A CA 1
ATOM 1391 C C . TYR A 1 174 ? 13.758 1.739 10.984 1 91.5 174 TYR A C 1
ATOM 1393 O O . TYR A 1 174 ? 13.039 1.757 11.984 1 91.5 174 TYR A O 1
ATOM 1401 N N . GLN A 1 175 ? 14.93 2.223 10.898 1 85.94 175 GLN A N 1
ATOM 1402 C CA . GLN A 1 175 ? 15.523 2.869 12.062 1 85.94 175 GLN A CA 1
ATOM 1403 C C . GLN A 1 175 ? 14.906 4.242 12.305 1 85.94 175 GLN A C 1
ATOM 1405 O O . GLN A 1 175 ? 14.875 5.086 11.406 1 85.94 175 GLN A O 1
ATOM 1410 N N . MET A 1 176 ? 14.344 4.41 13.484 1 87.62 176 MET A N 1
ATOM 1411 C CA . MET A 1 176 ? 13.789 5.688 13.922 1 87.62 176 MET A CA 1
ATOM 1412 C C . MET A 1 176 ? 14.398 6.113 15.25 1 87.62 176 MET A C 1
ATOM 1414 O O . MET A 1 176 ? 13.688 6.223 16.25 1 87.62 176 MET A O 1
ATOM 1418 N N . ARG A 1 177 ? 15.648 6.461 15.227 1 81.06 177 ARG A N 1
ATOM 1419 C CA . ARG A 1 177 ? 16.391 6.672 16.469 1 81.06 177 ARG A CA 1
ATOM 1420 C C . ARG A 1 177 ? 16.766 8.141 16.641 1 81.06 177 ARG A C 1
ATOM 1422 O O . ARG A 1 177 ? 16.906 8.625 17.766 1 81.06 177 ARG A O 1
ATOM 1429 N N . ASN A 1 178 ? 16.891 8.797 15.562 1 85.44 178 ASN A N 1
ATOM 1430 C CA . ASN A 1 178 ? 17.406 10.164 15.609 1 85.44 178 ASN A CA 1
ATOM 1431 C C . ASN A 1 178 ? 16.344 11.141 16.109 1 85.44 178 ASN A C 1
ATOM 1433 O O . ASN A 1 178 ? 15.141 10.867 16 1 85.44 178 ASN A O 1
ATOM 1437 N N . ASN A 1 179 ? 16.797 12.18 16.781 1 84.44 179 ASN A N 1
ATOM 1438 C CA . ASN A 1 179 ? 15.977 13.312 17.203 1 84.44 179 ASN A CA 1
ATOM 1439 C C . ASN A 1 179 ? 16.594 14.641 16.797 1 84.44 179 ASN A C 1
ATOM 1441 O O . ASN A 1 179 ? 17.641 15.039 17.328 1 84.44 179 ASN A O 1
ATOM 1445 N N . PRO A 1 180 ? 16.031 15.281 15.836 1 92.12 180 PRO A N 1
ATOM 1446 C CA . PRO A 1 180 ? 14.766 15.016 15.133 1 92.12 180 PRO A CA 1
ATOM 1447 C C . PRO A 1 180 ? 14.852 13.805 14.211 1 92.12 180 PRO A C 1
ATOM 1449 O O . PRO A 1 180 ? 15.938 13.477 13.711 1 92.12 180 PRO A O 1
ATOM 1452 N N . ARG A 1 181 ? 13.656 13.219 13.977 1 93.75 181 ARG A N 1
ATOM 1453 C CA . ARG A 1 181 ? 13.555 12.016 13.156 1 93.75 181 ARG A CA 1
ATOM 1454 C C . ARG A 1 181 ? 13.828 12.336 11.688 1 93.75 181 ARG A C 1
ATOM 1456 O O . ARG A 1 181 ? 14.281 11.477 10.93 1 93.75 181 ARG A O 1
ATOM 1463 N N . GLY A 1 182 ? 13.477 13.477 11.281 1 96 182 GLY A N 1
ATOM 1464 C CA . GLY A 1 182 ? 13.633 13.898 9.898 1 96 182 GLY A CA 1
ATOM 1465 C C . GLY A 1 182 ? 12.938 15.211 9.594 1 96 182 GLY A C 1
ATOM 1466 O O . GLY A 1 182 ? 12.562 15.953 10.508 1 96 182 GLY A O 1
ATOM 1467 N N . ARG A 1 183 ? 12.891 15.5 8.352 1 96.88 183 ARG A N 1
ATOM 1468 C CA . ARG A 1 183 ? 12.242 16.719 7.879 1 96.88 183 ARG A CA 1
ATOM 1469 C C . ARG A 1 183 ? 10.875 16.422 7.27 1 96.88 183 ARG A C 1
ATOM 1471 O O . ARG A 1 183 ? 10.703 15.391 6.609 1 96.88 183 ARG A O 1
ATOM 1478 N N . ALA A 1 184 ? 9.945 17.281 7.547 1 98.31 184 ALA A N 1
ATOM 1479 C CA . ALA A 1 184 ? 8.625 17.266 6.926 1 98.31 184 ALA A CA 1
ATOM 1480 C C . ALA A 1 184 ? 8.359 18.547 6.141 1 98.31 184 ALA A C 1
ATOM 1482 O O . ALA A 1 184 ? 8.266 19.625 6.723 1 98.31 184 ALA A O 1
ATOM 1483 N N . LEU A 1 185 ? 8.289 18.406 4.852 1 98.5 185 LEU A N 1
ATOM 1484 C CA . LEU A 1 185 ? 7.984 19.531 3.977 1 98.5 185 LEU A CA 1
ATOM 1485 C C . LEU A 1 185 ? 6.5 19.547 3.617 1 98.5 185 LEU A C 1
ATOM 1487 O O . LEU A 1 185 ? 5.98 18.594 3.055 1 98.5 185 LEU A O 1
ATOM 1491 N N . ILE A 1 186 ? 5.812 20.625 3.98 1 98.38 186 ILE A N 1
ATOM 1492 C CA . ILE A 1 186 ? 4.395 20.781 3.67 1 98.38 186 ILE A CA 1
ATOM 1493 C C . ILE A 1 186 ? 4.211 21.938 2.682 1 98.38 186 ILE A C 1
ATOM 1495 O O . ILE A 1 186 ? 4.539 23.078 2.988 1 98.38 186 ILE A O 1
ATOM 1499 N N . ILE A 1 187 ? 3.74 21.641 1.514 1 98.31 187 ILE A N 1
ATOM 1500 C CA . ILE A 1 187 ? 3.383 22.656 0.523 1 98.31 187 ILE A CA 1
ATOM 1501 C C . ILE A 1 187 ? 1.865 22.812 0.48 1 98.31 187 ILE A C 1
ATOM 1503 O O . ILE A 1 187 ? 1.144 21.891 0.108 1 98.31 187 ILE A O 1
ATOM 1507 N N . ASN A 1 188 ? 1.396 23.953 0.87 1 97.69 188 ASN A N 1
ATOM 1508 C CA . ASN A 1 188 ? -0.036 24.234 0.927 1 97.69 188 ASN A CA 1
ATOM 1509 C C . ASN A 1 188 ? -0.428 25.359 -0.033 1 97.69 188 ASN A C 1
ATOM 1511 O O . ASN A 1 188 ? -0.186 26.531 0.246 1 97.69 188 ASN A O 1
ATOM 1515 N N . ASN A 1 189 ? -1.091 24.969 -1.109 1 96.69 189 ASN A N 1
ATOM 1516 C CA . ASN A 1 189 ? -1.587 25.953 -2.066 1 96.69 189 ASN A CA 1
ATOM 1517 C C . ASN A 1 189 ? -3.055 26.297 -1.818 1 96.69 189 ASN A C 1
ATOM 1519 O O . ASN A 1 189 ? -3.922 25.422 -1.936 1 96.69 189 ASN A O 1
ATOM 1523 N N . ILE A 1 190 ? -3.311 27.516 -1.539 1 94.5 190 ILE A N 1
ATOM 1524 C CA . ILE A 1 190 ? -4.672 27.953 -1.237 1 94.5 190 ILE A CA 1
ATOM 1525 C C . ILE A 1 190 ? -5.168 28.891 -2.33 1 94.5 190 ILE A C 1
ATOM 1527 O O . ILE A 1 190 ? -6.262 28.719 -2.865 1 94.5 190 ILE A O 1
ATOM 1531 N N . GLU A 1 191 ? -4.328 29.844 -2.66 1 94.5 191 GLU A N 1
ATOM 1532 C CA . GLU A 1 191 ? -4.707 30.859 -3.643 1 94.5 191 GLU A CA 1
ATOM 1533 C C . GLU A 1 191 ? -4.25 30.453 -5.043 1 94.5 191 GLU A C 1
ATOM 1535 O O . GLU A 1 191 ? -3.057 30.25 -5.281 1 94.5 191 GLU A O 1
ATOM 1540 N N . PHE A 1 192 ? -5.176 30.406 -5.957 1 93.81 192 PHE A N 1
ATOM 1541 C CA . PHE A 1 192 ? -4.863 30.062 -7.344 1 93.81 192 PHE A CA 1
ATOM 1542 C C . PHE A 1 192 ? -5.203 31.234 -8.273 1 93.81 192 PHE A C 1
ATOM 1544 O O . PHE A 1 192 ? -6.145 31.984 -8.008 1 93.81 192 PHE A O 1
ATOM 1551 N N . THR A 1 193 ? -4.465 31.344 -9.297 1 93.5 193 THR A N 1
ATOM 1552 C CA . THR A 1 193 ? -4.668 32.438 -10.234 1 93.5 193 THR A CA 1
ATOM 1553 C C . THR A 1 193 ? -5.891 32.188 -11.117 1 93.5 193 THR A C 1
ATOM 1555 O O . THR A 1 193 ? -6.645 33.125 -11.43 1 93.5 193 THR A O 1
ATOM 1558 N N . ARG A 1 194 ? -6.094 30.969 -11.508 1 91.69 194 ARG A N 1
ATOM 1559 C CA . ARG A 1 194 ? -7.125 30.672 -12.5 1 91.69 194 ARG A CA 1
ATOM 1560 C C . ARG A 1 194 ? -8.062 29.578 -12 1 91.69 194 ARG A C 1
ATOM 1562 O O . ARG A 1 194 ? -8.852 29.031 -12.773 1 91.69 194 ARG A O 1
ATOM 1569 N N . MET A 1 195 ? -7.887 29.156 -10.82 1 89.81 195 MET A N 1
ATOM 1570 C CA . MET A 1 195 ? -8.75 28.141 -10.219 1 89.81 195 MET A CA 1
ATOM 1571 C C . MET A 1 195 ? -9.328 28.641 -8.898 1 89.81 195 MET A C 1
ATOM 1573 O O . MET A 1 195 ? -8.898 29.656 -8.375 1 89.81 195 MET A O 1
ATOM 1577 N N . TYR A 1 196 ? -10.266 27.953 -8.398 1 85.5 196 TYR A N 1
ATOM 1578 C CA . TYR A 1 196 ? -10.953 28.359 -7.176 1 85.5 196 TYR A CA 1
ATOM 1579 C C . TYR A 1 196 ? -10.016 28.297 -5.977 1 85.5 196 TYR A C 1
ATOM 1581 O O . TYR A 1 196 ? -9.125 27.453 -5.918 1 85.5 196 TYR A O 1
ATOM 1589 N N . LYS A 1 197 ? -10.375 29.172 -5.102 1 89.06 197 LYS A N 1
ATOM 1590 C CA . LYS A 1 197 ? -9.656 29.203 -3.83 1 89.06 197 LYS A CA 1
ATOM 1591 C C . LYS A 1 197 ? -9.945 27.953 -3.006 1 89.06 197 LYS A C 1
ATOM 1593 O O . LYS A 1 197 ? -11.094 27.484 -2.951 1 89.06 197 LYS A O 1
ATOM 1598 N N . ARG A 1 198 ? -8.898 27.422 -2.367 1 89.88 198 ARG A N 1
ATOM 1599 C CA . ARG A 1 198 ? -9.055 26.219 -1.562 1 89.88 198 ARG A CA 1
ATOM 1600 C C . ARG A 1 198 ? -9.258 26.562 -0.09 1 89.88 198 ARG A C 1
ATOM 1602 O O . ARG A 1 198 ? -8.445 26.188 0.757 1 89.88 198 ARG A O 1
ATOM 1609 N N . THR A 1 199 ? -10.383 27.062 0.165 1 82.94 199 THR A N 1
ATOM 1610 C CA . THR A 1 199 ? -10.719 27.438 1.534 1 82.94 199 THR A CA 1
ATOM 1611 C C . THR A 1 199 ? -10.797 26.203 2.428 1 82.94 199 THR A C 1
ATOM 1613 O O . THR A 1 199 ? -11.305 25.156 2.014 1 82.94 199 THR A O 1
ATOM 1616 N N . GLY A 1 200 ? -10.266 26.234 3.633 1 81.06 200 GLY A N 1
ATOM 1617 C CA . GLY A 1 200 ? -10.297 25.109 4.559 1 81.06 200 GLY A CA 1
ATOM 1618 C C . GLY A 1 200 ? -8.977 24.359 4.629 1 81.06 200 GLY A C 1
ATOM 1619 O O . GLY A 1 200 ? -8.727 23.625 5.586 1 81.06 200 GLY A O 1
ATOM 1620 N N . SER A 1 201 ? -8.133 24.562 3.586 1 88.62 201 SER A N 1
ATOM 1621 C CA . SER A 1 201 ? -6.852 23.859 3.533 1 88.62 201 SER A CA 1
ATOM 1622 C C . SER A 1 201 ? -5.926 24.312 4.66 1 88.62 201 SER A C 1
ATOM 1624 O O . SER A 1 201 ? -5 23.594 5.035 1 88.62 201 SER A O 1
ATOM 1626 N N . GLU A 1 202 ? -6.254 25.422 5.199 1 88 202 GLU A N 1
ATOM 1627 C CA . GLU A 1 202 ? -5.465 25.953 6.312 1 88 202 GLU A CA 1
ATOM 1628 C C . GLU A 1 202 ? -5.582 25.047 7.539 1 88 202 GLU A C 1
ATOM 1630 O O . GLU A 1 202 ? -4.621 24.891 8.297 1 88 202 GLU A O 1
ATOM 1635 N N . GLU A 1 203 ? -6.754 24.5 7.711 1 85.62 203 GLU A N 1
ATOM 1636 C CA . GLU A 1 203 ? -6.961 23.578 8.82 1 85.62 203 GLU A CA 1
ATOM 1637 C C . GLU A 1 203 ? -6.094 22.344 8.672 1 85.62 203 GLU A C 1
ATOM 1639 O O . GLU A 1 203 ? -5.52 21.859 9.656 1 85.62 203 GLU A O 1
ATOM 1644 N N . ASP A 1 204 ? -6.008 21.859 7.496 1 92.06 204 ASP A N 1
ATOM 1645 C CA . ASP A 1 204 ? -5.156 20.719 7.211 1 92.06 204 ASP A CA 1
ATOM 1646 C C . ASP A 1 204 ? -3.691 21.031 7.508 1 92.06 204 ASP A C 1
ATOM 1648 O O . ASP A 1 204 ? -3.008 20.25 8.18 1 92.06 204 ASP A O 1
ATOM 1652 N N . ARG A 1 205 ? -3.311 22.188 7 1 93 205 ARG A N 1
ATOM 1653 C CA . ARG A 1 205 ? -1.919 22.578 7.168 1 93 205 ARG A CA 1
ATOM 1654 C C . ARG A 1 205 ? -1.563 22.719 8.648 1 93 205 ARG A C 1
ATOM 1656 O O . ARG A 1 205 ? -0.509 22.25 9.086 1 93 205 ARG A O 1
ATOM 1663 N N . GLN A 1 206 ? -2.4 23.297 9.391 1 89.62 206 GLN A N 1
ATOM 1664 C CA . GLN A 1 206 ? -2.154 23.5 10.82 1 89.62 206 GLN A CA 1
ATOM 1665 C C . GLN A 1 206 ? -2.1 22.156 11.555 1 89.62 206 GLN A C 1
ATOM 1667 O O . GLN A 1 206 ? -1.223 21.938 12.398 1 89.62 206 GLN A O 1
ATOM 1672 N N . GLY A 1 207 ? -3.064 21.344 11.258 1 91.94 207 GLY A N 1
ATOM 1673 C CA . GLY A 1 207 ? -3.08 20.031 11.875 1 91.94 207 GLY A CA 1
ATOM 1674 C C . GLY A 1 207 ? -1.843 19.203 11.562 1 91.94 207 GLY A C 1
ATOM 1675 O O . GLY A 1 207 ? -1.289 18.547 12.445 1 91.94 207 GLY A O 1
ATOM 1676 N N . LEU A 1 208 ? -1.425 19.312 10.352 1 96.25 208 LEU A N 1
ATOM 1677 C CA . LEU A 1 208 ? -0.24 18.578 9.922 1 96.25 208 LEU A CA 1
ATOM 1678 C C . LEU A 1 208 ? 1.011 19.125 10.609 1 96.25 208 LEU A C 1
ATOM 1680 O O . LEU A 1 208 ? 1.885 18.344 11.016 1 96.25 208 LEU A O 1
ATOM 1684 N N . ASN A 1 209 ? 1.087 20.422 10.68 1 94.31 209 ASN A N 1
ATOM 1685 C CA . ASN A 1 209 ? 2.209 21.031 11.383 1 94.31 209 ASN A CA 1
ATOM 1686 C C . ASN A 1 209 ? 2.307 20.547 12.828 1 94.31 209 ASN A C 1
ATOM 1688 O O . ASN A 1 209 ? 3.383 20.141 13.273 1 94.31 209 ASN A O 1
ATOM 1692 N N . LYS A 1 210 ? 1.204 20.562 13.477 1 91.62 210 LYS A N 1
ATOM 1693 C CA . LYS A 1 210 ? 1.17 20.109 14.867 1 91.62 210 LYS A CA 1
ATOM 1694 C C . LYS A 1 210 ? 1.523 18.641 14.977 1 91.62 210 LYS A C 1
ATOM 1696 O O . LYS A 1 210 ? 2.336 18.25 15.812 1 91.62 210 LYS A O 1
ATOM 1701 N N . LEU A 1 211 ? 0.937 17.844 14.148 1 95.69 211 LEU A N 1
ATOM 1702 C CA . LEU A 1 211 ? 1.127 16.391 14.18 1 95.69 211 LEU A CA 1
ATOM 1703 C C . LEU A 1 211 ? 2.6 16.047 14.008 1 95.69 211 LEU A C 1
ATOM 1705 O O . LEU A 1 211 ? 3.178 15.352 14.852 1 95.69 211 LEU A O 1
ATOM 1709 N N . PHE A 1 212 ? 3.248 16.531 12.953 1 96.75 212 PHE A N 1
ATOM 1710 C CA . PHE A 1 212 ? 4.602 16.094 12.625 1 96.75 212 PHE A CA 1
ATOM 1711 C C . PHE A 1 212 ? 5.617 16.719 13.57 1 96.75 212 PHE A C 1
ATOM 1713 O O . PHE A 1 212 ? 6.672 16.141 13.836 1 96.75 212 PHE A O 1
ATOM 1720 N N . THR A 1 213 ? 5.258 17.859 14.117 1 93.56 213 THR A N 1
ATOM 1721 C CA . THR A 1 213 ? 6.098 18.406 15.18 1 93.56 213 THR A CA 1
ATOM 1722 C C . THR A 1 213 ? 6.09 17.484 16.391 1 93.56 213 THR A C 1
ATOM 1724 O O . THR A 1 213 ? 7.145 17.172 16.953 1 93.56 213 THR A O 1
ATOM 1727 N N . LYS A 1 214 ? 4.898 17.062 16.75 1 90.56 214 LYS A N 1
ATOM 1728 C CA . LYS A 1 214 ? 4.762 16.172 17.891 1 90.56 214 LYS A CA 1
ATOM 1729 C C . LYS A 1 214 ? 5.41 14.82 17.625 1 90.56 214 LYS A C 1
ATOM 1731 O O . LYS A 1 214 ? 5.832 14.125 18.562 1 90.56 214 LYS A O 1
ATOM 1736 N N . LEU A 1 215 ? 5.512 14.43 16.406 1 93.94 215 LEU A N 1
ATOM 1737 C CA . LEU A 1 215 ? 6.16 13.18 16.031 1 93.94 215 LEU A CA 1
ATOM 1738 C C . LEU A 1 215 ? 7.664 13.383 15.852 1 93.94 215 LEU A C 1
ATOM 1740 O O . LEU A 1 215 ? 8.352 12.516 15.312 1 93.94 215 LEU A O 1
ATOM 1744 N N . GLU A 1 216 ? 8.172 14.617 16.188 1 91.75 216 GLU A N 1
ATOM 1745 C CA . GLU A 1 216 ? 9.594 14.945 16.312 1 91.75 216 GLU A CA 1
ATOM 1746 C C . GLU A 1 216 ? 10.242 15.125 14.945 1 91.75 216 GLU A C 1
ATOM 1748 O O . GLU A 1 216 ? 11.352 14.648 14.711 1 91.75 216 GLU A O 1
ATOM 1753 N N . PHE A 1 217 ? 9.523 15.711 14.023 1 96.31 217 PHE A N 1
ATOM 1754 C CA . PHE A 1 217 ? 10.062 16.141 12.742 1 96.31 217 PHE A CA 1
ATOM 1755 C C . PHE A 1 217 ? 10.281 17.641 12.719 1 96.31 217 PHE A C 1
ATOM 1757 O O . PHE A 1 217 ? 9.633 18.375 13.461 1 96.31 217 PHE A O 1
ATOM 1764 N N . ILE A 1 218 ? 11.25 18.031 11.906 1 96.31 218 ILE A N 1
ATOM 1765 C CA . ILE A 1 218 ? 11.375 19.453 11.578 1 96.31 218 ILE A CA 1
ATOM 1766 C C . ILE A 1 218 ? 10.422 19.812 10.445 1 96.31 218 ILE A C 1
ATOM 1768 O O . ILE A 1 218 ? 10.578 19.344 9.32 1 96.31 218 ILE A O 1
ATOM 1772 N N . VAL A 1 219 ? 9.477 20.703 10.781 1 96.94 219 VAL A N 1
ATOM 1773 C CA . VAL A 1 219 ? 8.43 20.984 9.805 1 96.94 219 VAL A CA 1
ATOM 1774 C C . VAL A 1 219 ? 8.75 22.266 9.062 1 96.94 219 VAL A C 1
ATOM 1776 O O . VAL A 1 219 ? 9.055 23.297 9.68 1 96.94 219 VAL A O 1
ATOM 1779 N N . ASN A 1 220 ? 8.789 22.203 7.754 1 97.5 220 ASN A N 1
ATOM 1780 C CA . ASN A 1 220 ? 8.922 23.344 6.859 1 97.5 220 ASN A CA 1
ATOM 1781 C C . ASN A 1 220 ? 7.668 23.547 6.02 1 97.5 220 ASN A C 1
ATOM 1783 O O . ASN A 1 220 ? 7.297 22.688 5.227 1 97.5 220 ASN A O 1
ATOM 1787 N N . ILE A 1 221 ? 7.051 24.688 6.18 1 97.56 221 ILE A N 1
ATOM 1788 C CA . ILE A 1 221 ? 5.793 24.969 5.492 1 97.56 221 ILE A CA 1
ATOM 1789 C C . ILE A 1 221 ? 6.035 25.953 4.359 1 97.56 221 ILE A C 1
ATOM 1791 O O . ILE A 1 221 ? 6.672 27 4.559 1 97.56 221 ILE A O 1
ATOM 1795 N N . GLN A 1 222 ? 5.605 25.625 3.162 1 97.69 222 GLN A N 1
ATOM 1796 C CA . GLN A 1 222 ? 5.625 26.484 1.983 1 97.69 222 GLN A CA 1
ATOM 1797 C C . GLN A 1 222 ? 4.211 26.781 1.493 1 97.69 222 GLN A C 1
ATOM 1799 O O . GLN A 1 222 ? 3.439 25.859 1.22 1 97.69 222 GLN A O 1
ATOM 1804 N N . GLU A 1 223 ? 3.883 28.078 1.325 1 97.38 223 GLU A N 1
ATOM 1805 C CA . GLU A 1 223 ? 2.514 28.453 0.977 1 97.38 223 GLU A CA 1
ATOM 1806 C C . GLU A 1 223 ? 2.445 29.078 -0.413 1 97.38 223 GLU A C 1
ATOM 1808 O O . GLU A 1 223 ? 3.311 29.875 -0.782 1 97.38 223 GLU A O 1
ATOM 1813 N N . ASP A 1 224 ? 1.469 28.641 -1.134 1 97.62 224 ASP A N 1
ATOM 1814 C CA . ASP A 1 224 ? 1.091 29.25 -2.404 1 97.62 224 ASP A CA 1
ATOM 1815 C C . ASP A 1 224 ? 2.295 29.375 -3.334 1 97.62 224 ASP A C 1
ATOM 1817 O O . ASP A 1 224 ? 2.725 30.484 -3.66 1 97.62 224 ASP A O 1
ATOM 1821 N N . LYS A 1 225 ? 2.717 28.234 -3.789 1 98.38 225 LYS A N 1
ATOM 1822 C CA . LYS A 1 225 ? 3.867 28.125 -4.684 1 98.38 225 LYS A CA 1
ATOM 1823 C C . LYS A 1 225 ? 3.438 27.734 -6.09 1 98.38 225 LYS A C 1
ATOM 1825 O O . LYS A 1 225 ? 2.557 26.891 -6.262 1 98.38 225 LYS A O 1
ATOM 1830 N N . THR A 1 226 ? 3.98 28.391 -7.059 1 98.06 226 THR A N 1
ATOM 1831 C CA . THR A 1 226 ? 3.76 28.031 -8.453 1 98.06 226 THR A CA 1
ATOM 1832 C C . THR A 1 226 ? 4.453 26.703 -8.773 1 98.06 226 THR A C 1
ATOM 1834 O O . THR A 1 226 ? 5.211 26.172 -7.961 1 98.06 226 THR A O 1
ATOM 1837 N N . LYS A 1 227 ? 4.152 26.172 -9.945 1 97.88 227 LYS A N 1
ATOM 1838 C CA . LYS A 1 227 ? 4.785 24.938 -10.398 1 97.88 227 LYS A CA 1
ATOM 1839 C C . LYS A 1 227 ? 6.309 25.031 -10.312 1 97.88 227 LYS A C 1
ATOM 1841 O O . LYS A 1 227 ? 6.957 24.172 -9.719 1 97.88 227 LYS A O 1
ATOM 1846 N N . ASP A 1 228 ? 6.848 26.109 -10.883 1 97.75 228 ASP A N 1
ATOM 1847 C CA . ASP A 1 228 ? 8.297 26.281 -10.93 1 97.75 228 ASP A CA 1
ATOM 1848 C C . ASP A 1 228 ? 8.875 26.422 -9.523 1 97.75 228 ASP A C 1
ATOM 1850 O O . ASP A 1 228 ? 9.961 25.922 -9.234 1 97.75 228 ASP A O 1
ATOM 1854 N N . GLU A 1 229 ? 8.188 27.125 -8.703 1 97.94 229 GLU A N 1
ATOM 1855 C CA . GLU A 1 229 ? 8.641 27.297 -7.328 1 97.94 229 GLU A CA 1
ATOM 1856 C C . GLU A 1 229 ? 8.656 25.969 -6.582 1 97.94 229 GLU A C 1
ATOM 1858 O O . GLU A 1 229 ? 9.578 25.688 -5.82 1 97.94 229 GLU A O 1
ATOM 1863 N N . ILE A 1 230 ? 7.637 25.156 -6.75 1 98.25 230 ILE A N 1
ATOM 1864 C CA . ILE A 1 230 ? 7.574 23.844 -6.121 1 98.25 230 ILE A CA 1
ATOM 1865 C C . ILE A 1 230 ? 8.758 23 -6.57 1 98.25 230 ILE A C 1
ATOM 1867 O O . ILE A 1 230 ? 9.43 22.375 -5.746 1 98.25 230 ILE A O 1
ATOM 1871 N N . LEU A 1 231 ? 9.008 23.031 -7.859 1 97.31 231 LEU A N 1
ATOM 1872 C CA . LEU A 1 231 ? 10.109 22.25 -8.414 1 97.31 231 LEU A CA 1
ATOM 1873 C C . LEU A 1 231 ? 11.445 22.703 -7.82 1 97.31 231 LEU A C 1
ATOM 1875 O O . LEU A 1 231 ? 12.305 21.859 -7.52 1 97.31 231 LEU A O 1
ATOM 1879 N N . LYS A 1 232 ? 11.594 23.969 -7.66 1 97 232 LYS A N 1
ATOM 1880 C CA . LYS A 1 232 ? 12.812 24.5 -7.055 1 97 232 LYS A CA 1
ATOM 1881 C C . LYS A 1 232 ? 12.953 24.047 -5.605 1 97 232 LYS A C 1
ATOM 1883 O O . LYS A 1 232 ? 14.047 23.703 -5.156 1 97 232 LYS A O 1
ATOM 1888 N N . ILE A 1 233 ? 11.875 24.094 -4.91 1 97.5 233 ILE A N 1
ATOM 1889 C CA . ILE A 1 233 ? 11.867 23.688 -3.508 1 97.5 233 ILE A CA 1
ATOM 1890 C C . ILE A 1 233 ? 12.242 22.203 -3.398 1 97.5 233 ILE A C 1
ATOM 1892 O O . ILE A 1 233 ? 13.062 21.828 -2.557 1 97.5 233 ILE A O 1
ATOM 1896 N N . LEU A 1 234 ? 11.641 21.391 -4.223 1 97.19 234 LEU A N 1
ATOM 1897 C CA . LEU A 1 234 ? 11.914 19.953 -4.215 1 97.19 234 LEU A CA 1
ATOM 1898 C C . LEU A 1 234 ? 13.359 19.672 -4.586 1 97.19 234 LEU A C 1
ATOM 1900 O O . LEU A 1 234 ? 14 18.797 -4 1 97.19 234 LEU A O 1
ATOM 1904 N N . LYS A 1 235 ? 13.859 20.438 -5.531 1 94.88 235 LYS A N 1
ATOM 1905 C CA . LYS A 1 235 ? 15.258 20.281 -5.918 1 94.88 235 LYS A CA 1
ATOM 1906 C C . LYS A 1 235 ? 16.188 20.609 -4.754 1 94.88 235 LYS A C 1
ATOM 1908 O O . LYS A 1 235 ? 17.141 19.875 -4.488 1 94.88 235 LYS A O 1
ATOM 1913 N N . ARG A 1 236 ? 15.906 21.672 -4.113 1 94.69 236 ARG A N 1
ATOM 1914 C CA . ARG A 1 236 ? 16.703 22.062 -2.951 1 94.69 236 ARG A CA 1
ATOM 1915 C C . ARG A 1 236 ? 16.672 20.969 -1.884 1 94.69 236 ARG A C 1
ATOM 1917 O O . ARG A 1 236 ? 17.703 20.641 -1.302 1 94.69 236 ARG A O 1
ATOM 1924 N N . GLU A 1 237 ? 15.484 20.453 -1.635 1 94.56 237 GLU A N 1
ATOM 1925 C CA . GLU A 1 237 ? 15.344 19.391 -0.635 1 94.56 237 GLU A CA 1
ATOM 1926 C C . GLU A 1 237 ? 16.141 18.156 -1.027 1 94.56 237 GLU A C 1
ATOM 1928 O O . GLU A 1 237 ? 16.719 17.484 -0.17 1 94.56 237 GLU A O 1
ATOM 1933 N N . SER A 1 238 ? 16.109 17.797 -2.301 1 92.69 238 SER A N 1
ATOM 1934 C CA . SER A 1 238 ? 16.781 16.594 -2.801 1 92.69 238 SER A CA 1
ATOM 1935 C C . SER A 1 238 ? 18.297 16.75 -2.73 1 92.69 238 SER A C 1
ATOM 1937 O O . SER A 1 238 ? 19.031 15.75 -2.764 1 92.69 238 SER A O 1
ATOM 1939 N N . GLU A 1 239 ? 18.781 17.953 -2.627 1 92.75 239 GLU A N 1
ATOM 1940 C CA . GLU A 1 239 ? 20.219 18.219 -2.584 1 92.75 239 GLU A CA 1
ATOM 1941 C C . GLU A 1 239 ? 20.703 18.391 -1.15 1 92.75 239 GLU A C 1
ATOM 1943 O O . GLU A 1 239 ? 21.906 18.422 -0.897 1 92.75 239 GLU A O 1
ATOM 1948 N N . MET A 1 240 ? 19.797 18.438 -0.262 1 93.12 240 MET A N 1
ATOM 1949 C CA . MET A 1 240 ? 20.125 18.578 1.15 1 93.12 240 MET A CA 1
ATOM 1950 C C . MET A 1 240 ? 20.703 17.281 1.706 1 93.12 240 MET A C 1
ATOM 1952 O O . MET A 1 240 ? 20.422 16.203 1.184 1 93.12 240 MET A O 1
ATOM 1956 N N . ASP A 1 241 ? 21.516 17.391 2.748 1 93.75 241 ASP A N 1
ATOM 1957 C CA . ASP A 1 241 ? 22.062 16.203 3.426 1 93.75 241 ASP A CA 1
ATOM 1958 C C . ASP A 1 241 ? 21.094 15.695 4.492 1 93.75 241 ASP A C 1
ATOM 1960 O O . ASP A 1 241 ? 20.906 16.328 5.531 1 93.75 241 ASP A O 1
ATOM 1964 N N . HIS A 1 242 ? 20.484 14.555 4.254 1 95.25 242 HIS A N 1
ATOM 1965 C CA . HIS A 1 242 ? 19.547 13.945 5.18 1 95.25 242 HIS A CA 1
ATOM 1966 C C . HIS A 1 242 ? 20.203 12.82 5.973 1 95.25 242 HIS A C 1
ATOM 1968 O O . HIS A 1 242 ? 19.5 12 6.582 1 95.25 242 HIS A O 1
ATOM 1974 N N . SER A 1 243 ? 21.469 12.75 6.008 1 92.31 243 SER A N 1
ATOM 1975 C CA . SER A 1 243 ? 22.203 11.641 6.613 1 92.31 243 SER A CA 1
ATOM 1976 C C . SER A 1 243 ? 21.906 11.531 8.109 1 92.31 243 SER A C 1
ATOM 1978 O O . SER A 1 243 ? 21.891 10.438 8.664 1 92.31 243 SER A O 1
ATOM 1980 N N . LYS A 1 244 ? 21.656 12.648 8.664 1 91.69 244 LYS A N 1
ATOM 1981 C CA . LYS A 1 244 ? 21.438 12.664 10.109 1 91.69 244 LYS A CA 1
ATOM 1982 C C . LYS A 1 244 ? 19.984 12.391 10.453 1 91.69 244 LYS A C 1
ATOM 1984 O O . LYS A 1 244 ? 19.625 12.328 11.633 1 91.69 244 LYS A O 1
ATOM 1989 N N . PHE A 1 245 ? 19.156 12.242 9.484 1 94.19 245 PHE A N 1
ATOM 1990 C CA . PHE A 1 245 ? 17.734 11.984 9.68 1 94.19 245 PHE A CA 1
ATOM 1991 C C . PHE A 1 245 ? 17.406 10.539 9.359 1 94.19 245 PHE A C 1
ATOM 1993 O O . PHE A 1 245 ? 18.172 9.844 8.695 1 94.19 245 PHE A O 1
ATOM 2000 N N . ASP A 1 246 ? 16.234 10.078 9.836 1 93.38 246 ASP A N 1
ATOM 2001 C CA . ASP A 1 246 ? 15.805 8.695 9.633 1 93.38 246 ASP A CA 1
ATOM 2002 C C . ASP A 1 246 ? 14.734 8.602 8.555 1 93.38 246 ASP A C 1
ATOM 2004 O O . ASP A 1 246 ? 14.562 7.555 7.93 1 93.38 246 ASP A O 1
ATOM 2008 N N . CYS A 1 247 ? 14.062 9.664 8.336 1 96.12 247 CYS A N 1
ATOM 2009 C CA . CYS A 1 247 ? 12.875 9.641 7.492 1 96.12 247 CYS A CA 1
ATOM 2010 C C . CYS A 1 247 ? 12.609 11.008 6.879 1 96.12 247 CYS A C 1
ATOM 2012 O O . CYS A 1 247 ? 13.008 12.031 7.441 1 96.12 247 CYS A O 1
ATOM 2014 N N . PHE A 1 248 ? 12.094 11.047 5.715 1 97.88 248 PHE A N 1
ATOM 2015 C CA . PHE A 1 248 ? 11.641 12.281 5.086 1 97.88 248 PHE A CA 1
ATOM 2016 C C . PHE A 1 248 ? 10.148 12.227 4.793 1 97.88 248 PHE A C 1
ATOM 2018 O O . PHE A 1 248 ? 9.633 11.188 4.355 1 97.88 248 PHE A O 1
ATOM 2025 N N . ILE A 1 249 ? 9.406 13.375 5.027 1 98.62 249 ILE A N 1
ATOM 2026 C CA . ILE A 1 249 ? 7.969 13.453 4.77 1 98.62 249 ILE A CA 1
ATOM 2027 C C . ILE A 1 249 ? 7.676 14.633 3.85 1 98.62 249 ILE A C 1
ATOM 2029 O O . ILE A 1 249 ? 8.188 15.734 4.062 1 98.62 249 ILE A O 1
ATOM 2033 N N . LEU A 1 250 ? 6.926 14.398 2.807 1 98.62 250 LEU A N 1
ATOM 2034 C CA . LEU A 1 250 ? 6.422 15.438 1.918 1 98.62 250 LEU A CA 1
ATOM 2035 C C . LEU A 1 250 ? 4.898 15.43 1.88 1 98.62 250 LEU A C 1
ATOM 2037 O O . LEU A 1 250 ? 4.281 14.391 1.657 1 98.62 250 LEU A O 1
ATOM 2041 N N . VAL A 1 251 ? 4.277 16.578 2.148 1 98.56 251 VAL A N 1
ATOM 2042 C CA . VAL A 1 251 ? 2.834 16.734 2.018 1 98.56 251 VAL A CA 1
ATOM 2043 C C . VAL A 1 251 ? 2.527 17.844 1.013 1 98.56 251 VAL A C 1
ATOM 2045 O O . VAL A 1 251 ? 3.068 18.953 1.111 1 98.56 251 VAL A O 1
ATOM 2048 N N . ILE A 1 252 ? 1.706 17.531 0.068 1 97.94 252 ILE A N 1
ATOM 2049 C CA . ILE A 1 252 ? 1.275 18.547 -0.892 1 97.94 252 ILE A CA 1
ATOM 2050 C C . ILE A 1 252 ? -0.244 18.688 -0.848 1 97.94 252 ILE A C 1
ATOM 2052 O O . ILE A 1 252 ? -0.97 17.719 -1.087 1 97.94 252 ILE A O 1
ATOM 2056 N N . LEU A 1 253 ? -0.68 19.828 -0.519 1 97 253 LEU A N 1
ATOM 2057 C CA . LEU A 1 253 ? -2.088 20.203 -0.532 1 97 253 LEU A CA 1
ATOM 2058 C C . LEU A 1 253 ? -2.379 21.172 -1.673 1 97 253 LEU A C 1
ATOM 2060 O O . LEU A 1 253 ? -1.994 22.344 -1.612 1 97 253 LEU A O 1
ATOM 2064 N N . SER A 1 254 ? -3.031 20.719 -2.713 1 95.44 254 SER A N 1
ATOM 2065 C CA . SER A 1 254 ? -3.254 21.547 -3.9 1 95.44 254 SER A CA 1
ATOM 2066 C C . SER A 1 254 ? -4.406 21 -4.738 1 95.44 254 SER A C 1
ATOM 2068 O O . SER A 1 254 ? -5.039 20 -4.363 1 95.44 254 SER A O 1
ATOM 2070 N N . HIS A 1 255 ? -4.812 21.734 -5.754 1 92.56 255 HIS A N 1
ATOM 2071 C CA . HIS A 1 255 ? -5.59 21.156 -6.836 1 92.56 255 HIS A CA 1
ATOM 2072 C C . HIS A 1 255 ? -4.742 20.188 -7.66 1 92.56 255 HIS A C 1
ATOM 2074 O O . HIS A 1 255 ? -3.514 20.203 -7.574 1 92.56 255 HIS A O 1
ATOM 2080 N N . GLY A 1 256 ? -5.488 19.391 -8.359 1 91.75 256 GLY A N 1
ATOM 2081 C CA . GLY A 1 256 ? -4.723 18.406 -9.117 1 91.75 256 GLY A CA 1
ATOM 2082 C C . GLY A 1 256 ? -5.457 17.891 -10.344 1 91.75 256 GLY A C 1
ATOM 2083 O O . GLY A 1 256 ? -6.508 18.422 -10.711 1 91.75 256 GLY A O 1
ATOM 2084 N N . CYS A 1 257 ? -4.789 17.062 -11.039 1 88.19 257 CYS A N 1
ATOM 2085 C CA . CYS A 1 257 ? -5.293 16.297 -12.172 1 88.19 257 CYS A CA 1
ATOM 2086 C C . CYS A 1 257 ? -4.883 14.828 -12.07 1 88.19 257 CYS A C 1
ATOM 2088 O O . CYS A 1 257 ? -4.27 14.422 -11.086 1 88.19 257 CYS A O 1
ATOM 2090 N N . LYS A 1 258 ? -5.297 14.086 -12.961 1 85.31 258 LYS A N 1
ATOM 2091 C CA . LYS A 1 258 ? -4.961 12.672 -12.922 1 85.31 258 LYS A CA 1
ATOM 2092 C C . LYS A 1 258 ? -3.449 12.461 -12.883 1 85.31 258 LYS A C 1
ATOM 2094 O O . LYS A 1 258 ? -2.752 12.75 -13.859 1 85.31 258 LYS A O 1
ATOM 2099 N N . GLY A 1 259 ? -2.969 12.047 -11.742 1 87 259 GLY A N 1
ATOM 2100 C CA . GLY A 1 259 ? -1.557 11.742 -11.586 1 87 259 GLY A CA 1
ATOM 2101 C C . GLY A 1 259 ? -0.696 12.977 -11.391 1 87 259 GLY A C 1
ATOM 2102 O O . GLY A 1 259 ? 0.53 12.906 -11.5 1 87 259 GLY A O 1
ATOM 2103 N N . GLY A 1 260 ? -1.367 14.125 -11.148 1 91.19 260 GLY A N 1
ATOM 2104 C CA . GLY A 1 260 ? -0.582 15.352 -11.047 1 91.19 260 GLY A CA 1
ATOM 2105 C C . GLY A 1 260 ? -1.135 16.328 -10.031 1 91.19 260 GLY A C 1
ATOM 2106 O O . GLY A 1 260 ? -2.295 16.234 -9.633 1 91.19 260 GLY A O 1
ATOM 2107 N N . VAL A 1 261 ? -0.219 17.297 -9.656 1 95 261 VAL A N 1
ATOM 2108 C CA . VAL A 1 261 ? -0.609 18.359 -8.742 1 95 261 VAL A CA 1
ATOM 2109 C C . VAL A 1 261 ? -0.321 19.719 -9.375 1 95 261 VAL A C 1
ATOM 2111 O O . VAL A 1 261 ? 0.694 19.891 -10.055 1 95 261 VAL A O 1
ATOM 2114 N N . PHE A 1 262 ? -1.189 20.656 -9.117 1 95.25 262 PHE A N 1
ATOM 2115 C CA . PHE A 1 262 ? -1.048 21.969 -9.719 1 95.25 262 PHE A CA 1
ATOM 2116 C C . PHE A 1 262 ? -0.243 22.906 -8.812 1 95.25 262 PHE A C 1
ATOM 2118 O O . PHE A 1 262 ? -0.354 22.828 -7.59 1 95.25 262 PHE A O 1
ATOM 2125 N N . GLY A 1 263 ? 0.565 23.75 -9.461 1 96.88 263 GLY A N 1
ATOM 2126 C CA . GLY A 1 263 ? 0.95 24.969 -8.789 1 96.88 263 GLY A CA 1
ATOM 2127 C C . GLY A 1 263 ? -0.163 26 -8.742 1 96.88 263 GLY A C 1
ATOM 2128 O O . GLY A 1 263 ? -1.218 25.812 -9.352 1 96.88 263 GLY A O 1
ATOM 2129 N N . THR A 1 264 ? 0.079 27.031 -8.031 1 97.31 264 THR A N 1
ATOM 2130 C CA . THR A 1 264 ? -0.949 28.062 -7.922 1 97.31 264 THR A CA 1
ATOM 2131 C C . THR A 1 264 ? -1.251 28.672 -9.289 1 97.31 264 THR A C 1
ATOM 2133 O O . THR A 1 264 ? -2.287 29.312 -9.469 1 97.31 264 THR A O 1
ATOM 2136 N N . ASP A 1 265 ? -0.384 28.484 -10.211 1 97.12 265 ASP A N 1
ATOM 2137 C CA . ASP A 1 265 ? -0.552 28.953 -11.586 1 97.12 265 ASP A CA 1
ATOM 2138 C C . ASP A 1 265 ? -1.188 27.875 -12.461 1 97.12 265 ASP A C 1
ATOM 2140 O O . ASP A 1 265 ? -1.319 28.062 -13.672 1 97.12 265 ASP A O 1
ATOM 2144 N N . GLY A 1 266 ? -1.511 26.781 -11.898 1 94.56 266 GLY A N 1
ATOM 2145 C CA . GLY A 1 266 ? -2.088 25.688 -12.664 1 94.56 266 GLY A CA 1
ATOM 2146 C C . GLY A 1 266 ? -3.525 25.953 -13.078 1 94.56 266 GLY A C 1
ATOM 2147 O O . GLY A 1 266 ? -4.25 26.672 -12.406 1 94.56 266 GLY A O 1
ATOM 2148 N N . TYR A 1 267 ? -3.896 25.391 -14.242 1 90.69 267 TYR A N 1
ATOM 2149 C CA . TYR A 1 267 ? -5.27 25.484 -14.734 1 90.69 267 TYR A CA 1
ATOM 2150 C C . TYR A 1 267 ? -5.516 24.469 -15.852 1 90.69 267 TYR A C 1
ATOM 2152 O O . TYR A 1 267 ? -4.598 23.766 -16.266 1 90.69 267 TYR A O 1
ATOM 2160 N N . TYR A 1 268 ? -6.801 24.375 -16.188 1 87.81 268 TYR A N 1
ATOM 2161 C CA . TYR A 1 268 ? -7.168 23.578 -17.344 1 87.81 268 TYR A CA 1
ATOM 2162 C C . TYR A 1 268 ? -7.426 24.469 -18.562 1 87.81 268 TYR A C 1
ATOM 2164 O O . TYR A 1 268 ? -8.094 25.5 -18.453 1 87.81 268 TYR A O 1
ATOM 2172 N N . GLU A 1 269 ? -6.84 24.016 -19.641 1 88.81 269 GLU A N 1
ATOM 2173 C CA . GLU A 1 269 ? -7.184 24.672 -20.906 1 88.81 269 GLU A CA 1
ATOM 2174 C C . GLU A 1 269 ? -8.602 24.312 -21.344 1 88.81 269 GLU A C 1
ATOM 2176 O O . GLU A 1 269 ? -9.234 23.438 -20.75 1 88.81 269 GLU A O 1
ATOM 2181 N N . THR A 1 270 ? -9.055 24.953 -22.406 1 83.44 270 THR A N 1
ATOM 2182 C CA . THR A 1 270 ? -10.406 24.75 -22.922 1 83.44 270 THR A CA 1
ATOM 2183 C C . THR A 1 270 ? -10.617 23.297 -23.344 1 83.44 270 THR A C 1
ATOM 2185 O O . THR A 1 270 ? -11.734 22.781 -23.25 1 83.44 270 THR A O 1
ATOM 2188 N N . ASP A 1 271 ? -9.547 22.609 -23.734 1 80.56 271 ASP A N 1
ATOM 2189 C CA . ASP A 1 271 ? -9.641 21.219 -24.156 1 80.56 271 ASP A CA 1
ATOM 2190 C C . ASP A 1 271 ? -9.438 20.266 -22.984 1 80.56 271 ASP A C 1
ATOM 2192 O O . ASP A 1 271 ? -9.25 19.062 -23.172 1 80.56 271 ASP A O 1
ATOM 2196 N N . LYS A 1 272 ? -9.32 20.875 -21.766 1 81.44 272 LYS A N 1
ATOM 2197 C CA . LYS A 1 272 ? -9.234 20.125 -20.516 1 81.44 272 LYS A CA 1
ATOM 2198 C C . LYS A 1 272 ? -7.824 19.578 -20.297 1 81.44 272 LYS A C 1
ATOM 2200 O O . LYS A 1 272 ? -7.629 18.641 -19.531 1 81.44 272 LYS A O 1
ATOM 2205 N N . THR A 1 273 ? -6.922 20.203 -21.062 1 86.88 273 THR A N 1
ATOM 2206 C CA . THR A 1 273 ? -5.52 19.859 -20.844 1 86.88 273 THR A CA 1
ATOM 2207 C C . THR A 1 273 ? -4.965 20.578 -19.625 1 86.88 273 THR A C 1
ATOM 2209 O O . THR A 1 273 ? -5.125 21.797 -19.484 1 86.88 273 THR A O 1
ATOM 2212 N N . PRO A 1 274 ? -4.375 19.828 -18.703 1 90.19 274 PRO A N 1
ATOM 2213 C CA . PRO A 1 274 ? -3.797 20.5 -17.531 1 90.19 274 PRO A CA 1
ATOM 2214 C C . PRO A 1 274 ? -2.531 21.281 -17.859 1 90.19 274 PRO A C 1
ATOM 2216 O O . PRO A 1 274 ? -1.668 20.781 -18.594 1 90.19 274 PRO A O 1
ATOM 2219 N N . VAL A 1 275 ? -2.475 22.516 -17.375 1 93 275 VAL A N 1
ATOM 2220 C CA . VAL A 1 275 ? -1.319 23.391 -17.547 1 93 275 VAL A CA 1
ATOM 2221 C C . VAL A 1 275 ? -0.707 23.719 -16.188 1 93 275 VAL A C 1
ATOM 2223 O O . VAL A 1 275 ? -1.427 23.969 -15.219 1 93 275 VAL A O 1
ATOM 2226 N N . ASN A 1 276 ? 0.623 23.625 -16.125 1 95.31 276 ASN A N 1
ATOM 2227 C CA . ASN A 1 276 ? 1.391 23.938 -14.922 1 95.31 276 ASN A CA 1
ATOM 2228 C C . ASN A 1 276 ? 1.102 22.938 -13.797 1 95.31 276 ASN A C 1
ATOM 2230 O O . ASN A 1 276 ? 0.847 23.328 -12.664 1 95.31 276 ASN A O 1
ATOM 2234 N N . ALA A 1 277 ? 1.002 21.672 -14.195 1 95 277 ALA A N 1
ATOM 2235 C CA . ALA A 1 277 ? 0.875 20.547 -13.281 1 95 277 ALA A CA 1
ATOM 2236 C C . ALA A 1 277 ? 2.188 19.766 -13.18 1 95 277 ALA A C 1
ATOM 2238 O O . ALA A 1 277 ? 2.973 19.734 -14.133 1 95 277 ALA A O 1
ATOM 2239 N N . ILE A 1 278 ? 2.469 19.281 -12.039 1 95.81 278 ILE A N 1
ATOM 2240 C CA . ILE A 1 278 ? 3.633 18.438 -11.812 1 95.81 278 ILE A CA 1
ATOM 2241 C C . ILE A 1 278 ? 3.189 16.984 -11.625 1 95.81 278 ILE A C 1
ATOM 2243 O O . ILE A 1 278 ? 2.32 16.703 -10.797 1 95.81 278 ILE A O 1
ATOM 2247 N N . LYS A 1 279 ? 3.795 16.109 -12.352 1 91.88 279 LYS A N 1
ATOM 2248 C CA . LYS A 1 279 ? 3.473 14.688 -12.211 1 91.88 279 LYS A CA 1
ATOM 2249 C C . LYS A 1 279 ? 3.971 14.141 -10.875 1 91.88 279 LYS A C 1
ATOM 2251 O O . LYS A 1 279 ? 5.098 14.43 -10.461 1 91.88 279 LYS A O 1
ATOM 2256 N N . ILE A 1 280 ? 3.125 13.359 -10.273 1 91.81 280 ILE A N 1
ATOM 2257 C CA . ILE A 1 280 ? 3.479 12.766 -8.992 1 91.81 280 ILE A CA 1
ATOM 2258 C C . ILE A 1 280 ? 4.699 11.859 -9.164 1 91.81 280 ILE A C 1
ATOM 2260 O O . ILE A 1 280 ? 5.559 11.797 -8.289 1 91.81 280 ILE A O 1
ATOM 2264 N N . ARG A 1 281 ? 4.805 11.188 -10.242 1 87.81 281 ARG A N 1
ATOM 2265 C CA . ARG A 1 281 ? 5.953 10.344 -10.555 1 87.81 281 ARG A CA 1
ATOM 2266 C C . ARG A 1 281 ? 7.246 11.148 -10.539 1 87.81 281 ARG A C 1
ATOM 2268 O O . ARG A 1 281 ? 8.273 10.688 -10.031 1 87.81 281 ARG A O 1
ATOM 2275 N N . ASP A 1 282 ? 7.184 12.352 -11.086 1 89.5 282 ASP A N 1
ATOM 2276 C CA . ASP A 1 282 ? 8.359 13.211 -11.141 1 89.5 282 ASP A CA 1
ATOM 2277 C C . ASP A 1 282 ? 8.773 13.656 -9.734 1 89.5 282 ASP A C 1
ATOM 2279 O O . ASP A 1 282 ? 9.969 13.727 -9.43 1 89.5 282 ASP A O 1
ATOM 2283 N N . ILE A 1 283 ? 7.77 13.984 -9 1 94.25 283 ILE A N 1
ATOM 2284 C CA . ILE A 1 283 ? 8.023 14.367 -7.617 1 94.25 283 ILE A CA 1
ATOM 2285 C C . ILE A 1 283 ? 8.734 13.227 -6.887 1 94.25 283 ILE A C 1
ATOM 2287 O O . ILE A 1 283 ? 9.75 13.445 -6.223 1 94.25 283 ILE A O 1
ATOM 2291 N N . LYS A 1 284 ? 8.195 12.047 -7.031 1 92.62 284 LYS A N 1
ATOM 2292 C CA . LYS A 1 284 ? 8.781 10.859 -6.414 1 92.62 284 LYS A CA 1
ATOM 2293 C C . LYS A 1 284 ? 10.227 10.664 -6.863 1 92.62 284 LYS A C 1
ATOM 2295 O O . LYS A 1 284 ? 11.109 10.398 -6.043 1 92.62 284 LYS A O 1
ATOM 2300 N N . GLU A 1 285 ? 10.477 10.797 -8.094 1 89.06 285 GLU A N 1
ATOM 2301 C CA . GLU A 1 285 ? 11.812 10.594 -8.648 1 89.06 285 GLU A CA 1
ATOM 2302 C C . GLU A 1 285 ? 12.797 11.625 -8.109 1 89.06 285 GLU A C 1
ATOM 2304 O O . GLU A 1 285 ? 13.953 11.289 -7.82 1 89.06 285 GLU A O 1
ATOM 2309 N N . MET A 1 286 ? 12.359 12.836 -8 1 92.06 286 MET A N 1
ATOM 2310 C CA . MET A 1 286 ? 13.219 13.883 -7.465 1 92.06 286 MET A CA 1
ATOM 2311 C C . MET A 1 286 ? 13.641 13.562 -6.031 1 92.06 286 MET A C 1
ATOM 2313 O O . MET A 1 286 ? 14.812 13.68 -5.684 1 92.06 286 MET A O 1
ATOM 2317 N N . ILE A 1 287 ? 12.719 13.078 -5.266 1 93.19 287 ILE A N 1
ATOM 2318 C CA . ILE A 1 287 ? 12.992 12.781 -3.865 1 93.19 287 ILE A CA 1
ATOM 2319 C C . ILE A 1 287 ? 13.883 11.547 -3.766 1 93.19 287 ILE A C 1
ATOM 2321 O O . ILE A 1 287 ? 14.82 11.508 -2.959 1 93.19 287 ILE A O 1
ATOM 2325 N N . CYS A 1 288 ? 13.609 10.57 -4.613 1 89.5 288 CYS A N 1
ATOM 2326 C CA . CYS A 1 288 ? 14.352 9.312 -4.582 1 89.5 288 CYS A CA 1
ATOM 2327 C C . CYS A 1 288 ? 15.773 9.508 -5.09 1 89.5 288 CYS A C 1
ATOM 2329 O O . CYS A 1 288 ? 16.641 8.664 -4.848 1 89.5 288 CYS A O 1
ATOM 2331 N N . SER A 1 289 ? 16.031 10.594 -5.746 1 87.38 289 SER A N 1
ATOM 2332 C CA . SER A 1 289 ? 17.375 10.867 -6.258 1 87.38 289 SER A CA 1
ATOM 2333 C C . SER A 1 289 ? 18.297 11.359 -5.152 1 87.38 289 SER A C 1
ATOM 2335 O O . SER A 1 289 ? 19.516 11.422 -5.336 1 87.38 289 SER A O 1
ATOM 2337 N N . CYS A 1 290 ? 17.75 11.656 -4.055 1 91.44 290 CYS A N 1
ATOM 2338 C CA . CYS A 1 290 ? 18.547 12.109 -2.918 1 91.44 290 CYS A CA 1
ATOM 2339 C C . CYS A 1 290 ? 19.344 10.953 -2.324 1 91.44 290 CYS A C 1
ATOM 2341 O O . CYS A 1 290 ? 18.797 10.102 -1.624 1 91.44 290 CYS A O 1
ATOM 2343 N N . THR A 1 291 ? 20.609 10.969 -2.418 1 89.25 291 THR A N 1
ATOM 2344 C CA . THR A 1 291 ? 21.484 9.867 -2.031 1 89.25 291 THR A CA 1
ATOM 2345 C C . THR A 1 291 ? 21.484 9.68 -0.516 1 89.25 291 THR A C 1
ATOM 2347 O O . THR A 1 291 ? 21.578 8.555 -0.022 1 89.25 291 THR A O 1
ATOM 2350 N N . SER A 1 292 ? 21.375 10.781 0.162 1 93.06 292 SER A N 1
ATOM 2351 C CA . SER A 1 292 ? 21.422 10.703 1.618 1 93.06 292 SER A CA 1
ATOM 2352 C C . SER A 1 292 ? 20.125 10.117 2.186 1 93.06 292 SER A C 1
ATOM 2354 O O . SER A 1 292 ? 20.047 9.828 3.381 1 93.06 292 SER A O 1
ATOM 2356 N N . LEU A 1 293 ? 19.125 9.852 1.312 1 93.25 293 LEU A N 1
ATOM 2357 C CA . LEU A 1 293 ? 17.875 9.234 1.729 1 93.25 293 LEU A CA 1
ATOM 2358 C C . LEU A 1 293 ? 17.812 7.773 1.283 1 93.25 293 LEU A C 1
ATOM 2360 O O . LEU A 1 293 ? 16.812 7.094 1.499 1 93.25 293 LEU A O 1
ATOM 2364 N N . THR A 1 294 ? 18.875 7.32 0.75 1 88.88 294 THR A N 1
ATOM 2365 C CA . THR A 1 294 ? 18.922 5.922 0.333 1 88.88 294 THR A CA 1
ATOM 2366 C C . THR A 1 294 ? 18.719 4.996 1.524 1 88.88 294 THR A C 1
ATOM 2368 O O . THR A 1 294 ? 19.281 5.211 2.598 1 88.88 294 THR A O 1
ATOM 2371 N N . ASN A 1 295 ? 17.797 4.008 1.365 1 88.19 295 ASN A N 1
ATOM 2372 C CA . ASN A 1 295 ? 17.453 2.998 2.361 1 88.19 295 ASN A CA 1
ATOM 2373 C C . ASN A 1 295 ? 16.672 3.602 3.527 1 88.19 295 ASN A C 1
ATOM 2375 O O . ASN A 1 295 ? 16.594 3 4.598 1 88.19 295 ASN A O 1
ATOM 2379 N N . LYS A 1 296 ? 16.266 4.84 3.312 1 93.06 296 LYS A N 1
ATOM 2380 C CA . LYS A 1 296 ? 15.422 5.5 4.312 1 93.06 296 LYS A CA 1
ATOM 2381 C C . LYS A 1 296 ? 14 5.688 3.799 1 93.06 296 LYS A C 1
ATOM 2383 O O . LYS A 1 296 ? 13.789 5.918 2.605 1 93.06 296 LYS A O 1
ATOM 2388 N N . PRO A 1 297 ? 13.031 5.586 4.699 1 96.31 297 PRO A N 1
ATOM 2389 C CA . PRO A 1 297 ? 11.648 5.738 4.25 1 96.31 297 PRO A CA 1
ATOM 2390 C C . PRO A 1 297 ? 11.312 7.172 3.846 1 96.31 297 PRO A C 1
ATOM 2392 O O . PRO A 1 297 ? 11.68 8.117 4.547 1 96.31 297 PRO A O 1
ATOM 2395 N N . LYS A 1 298 ? 10.734 7.316 2.717 1 97.5 298 LYS A N 1
ATOM 2396 C CA . LYS A 1 298 ? 10.188 8.562 2.191 1 97.5 298 LYS A CA 1
ATOM 2397 C C . LYS A 1 298 ? 8.664 8.5 2.104 1 97.5 298 LYS A C 1
ATOM 2399 O O . LYS A 1 298 ? 8.109 7.719 1.326 1 97.5 298 LYS A O 1
ATOM 2404 N N . LEU A 1 299 ? 7.961 9.305 2.881 1 98.5 299 LEU A N 1
ATOM 2405 C CA . LEU A 1 299 ? 6.508 9.289 2.957 1 98.5 299 LEU A CA 1
ATOM 2406 C C . LEU A 1 299 ? 5.914 10.508 2.256 1 98.5 299 LEU A C 1
ATOM 2408 O O . LEU A 1 299 ? 6.184 11.648 2.646 1 98.5 299 LEU A O 1
ATOM 2412 N N . LEU A 1 300 ? 5.133 10.266 1.206 1 98.06 300 LEU A N 1
ATOM 2413 C CA . LEU A 1 300 ? 4.465 11.328 0.469 1 98.06 300 LEU A CA 1
ATOM 2414 C C . LEU A 1 300 ? 2.955 11.273 0.678 1 98.06 300 LEU A C 1
ATOM 2416 O O . LEU A 1 300 ? 2.336 10.227 0.472 1 98.06 300 LEU A O 1
ATOM 2420 N N . PHE A 1 301 ? 2.383 12.328 1.15 1 98.12 301 PHE A N 1
ATOM 2421 C CA . PHE A 1 301 ? 0.937 12.477 1.263 1 98.12 301 PHE A CA 1
ATOM 2422 C C . PHE A 1 301 ? 0.425 13.539 0.294 1 98.12 301 PHE A C 1
ATOM 2424 O O . PHE A 1 301 ? 0.785 14.711 0.402 1 98.12 301 PHE A O 1
ATOM 2431 N N . ILE A 1 302 ? -0.425 13.102 -0.606 1 96.44 302 ILE A N 1
ATOM 2432 C CA . ILE A 1 302 ? -0.886 14 -1.661 1 96.44 302 ILE A CA 1
ATOM 2433 C C . ILE A 1 302 ? -2.393 14.219 -1.535 1 96.44 302 ILE A C 1
ATOM 2435 O O . ILE A 1 302 ? -3.174 13.273 -1.686 1 96.44 302 ILE A O 1
ATOM 2439 N N . GLN A 1 303 ? -2.758 15.383 -1.23 1 94.25 303 GLN A N 1
ATOM 2440 C CA . GLN A 1 303 ? -4.156 15.797 -1.233 1 94.25 303 GLN A CA 1
ATOM 2441 C C . GLN A 1 303 ? -4.477 16.641 -2.465 1 94.25 303 GLN A C 1
ATOM 2443 O O . GLN A 1 303 ? -4.273 17.859 -2.463 1 94.25 303 GLN A O 1
ATOM 2448 N N . ALA A 1 304 ? -4.945 16.047 -3.439 1 88 304 ALA A N 1
ATOM 2449 C CA . ALA A 1 304 ? -5.344 16.688 -4.691 1 88 304 ALA A CA 1
ATOM 2450 C C . ALA A 1 304 ? -6.398 15.859 -5.418 1 88 304 ALA A C 1
ATOM 2452 O O . ALA A 1 304 ? -6.41 14.633 -5.32 1 88 304 ALA A O 1
ATOM 2453 N N . CYS A 1 305 ? -7.254 16.5 -6.055 1 76.12 305 CYS A N 1
ATOM 2454 C CA . CYS A 1 305 ? -8.219 15.789 -6.891 1 76.12 305 CYS A CA 1
ATOM 2455 C C . CYS A 1 305 ? -7.547 15.211 -8.133 1 76.12 305 CYS A C 1
ATOM 2457 O O . CYS A 1 305 ? -6.613 15.805 -8.672 1 76.12 305 CYS A O 1
ATOM 2459 N N . GLN A 1 306 ? -8.008 14.078 -8.477 1 74.38 306 GLN A N 1
ATOM 2460 C CA . GLN A 1 306 ? -7.422 13.484 -9.672 1 74.38 306 GLN A CA 1
ATOM 2461 C C . GLN A 1 306 ? -8.438 13.414 -10.805 1 74.38 306 GLN A C 1
ATOM 2463 O O . GLN A 1 306 ? -8.211 12.742 -11.812 1 74.38 306 GLN A O 1
ATOM 2468 N N . GLY A 1 307 ? -9.625 13.953 -10.547 1 67.62 307 GLY A N 1
ATOM 2469 C CA . GLY A 1 307 ? -10.68 13.992 -11.555 1 67.62 307 GLY A CA 1
ATOM 2470 C C . GLY A 1 307 ? -11.133 15.398 -11.891 1 67.62 307 GLY A C 1
ATOM 2471 O O . GLY A 1 307 ? -10.75 16.359 -11.219 1 67.62 307 GLY A O 1
ATOM 2472 N N . LEU A 1 308 ? -11.82 15.555 -13.031 1 56.38 308 LEU A N 1
ATOM 2473 C CA . LEU A 1 308 ? -12.273 16.844 -13.539 1 56.38 308 LEU A CA 1
ATOM 2474 C C . LEU A 1 308 ? -13.383 17.406 -12.664 1 56.38 308 LEU A C 1
ATOM 2476 O O . LEU A 1 308 ? -13.516 18.625 -12.531 1 56.38 308 LEU A O 1
ATOM 2480 N N . ASP A 1 309 ? -14.281 16.688 -12.227 1 49.34 309 ASP A N 1
ATOM 2481 C CA . ASP A 1 309 ? -15.539 17.234 -11.727 1 49.34 309 ASP A CA 1
ATOM 2482 C C . ASP A 1 309 ? -15.312 18.125 -10.516 1 49.34 309 ASP A C 1
ATOM 2484 O O . ASP A 1 309 ? -16.062 19.078 -10.289 1 49.34 309 ASP A O 1
ATOM 2488 N N . GLY A 1 310 ? -14.539 17.891 -9.719 1 44.5 310 GLY A N 1
ATOM 2489 C CA . GLY A 1 310 ? -14.5 18.625 -8.461 1 44.5 310 GLY A CA 1
ATOM 2490 C C . GLY A 1 310 ? -13.812 19.969 -8.586 1 44.5 310 GLY A C 1
ATOM 2491 O O . GLY A 1 310 ? -14.102 20.891 -7.809 1 44.5 310 GLY A O 1
ATOM 2492 N N . ASP A 1 311 ? -12.812 20.125 -9.383 1 42.44 311 ASP A N 1
ATOM 2493 C CA . ASP A 1 311 ? -12 21.344 -9.367 1 42.44 311 ASP A CA 1
ATOM 2494 C C . ASP A 1 311 ? -12.469 22.328 -10.43 1 42.44 311 ASP A C 1
ATOM 2496 O O . ASP A 1 311 ? -11.867 23.391 -10.617 1 42.44 311 ASP A O 1
ATOM 2500 N N . MET A 1 312 ? -13.414 21.906 -11.297 1 35.47 312 MET A N 1
ATOM 2501 C CA . MET A 1 312 ? -13.805 22.953 -12.234 1 35.47 312 MET A CA 1
ATOM 2502 C C . MET A 1 312 ? -14.656 24.016 -11.539 1 35.47 312 MET A C 1
ATOM 2504 O O . MET A 1 312 ? -15.523 23.688 -10.727 1 35.47 312 MET A O 1
ATOM 2508 N N . GLY A 1 313 ? -14.172 24.969 -11.211 1 29.66 313 GLY A N 1
ATOM 2509 C CA . GLY A 1 313 ? -15 26.109 -10.859 1 29.66 313 GLY A CA 1
ATOM 2510 C C . GLY A 1 313 ? -16.328 26.141 -11.586 1 29.66 313 GLY A C 1
ATOM 2511 O O . GLY A 1 313 ? -16.375 26.359 -12.805 1 29.66 313 GLY A O 1
ATOM 2512 N N . LYS A 1 314 ? -17.375 25.328 -11.273 1 30.17 314 LYS A N 1
ATOM 2513 C CA . LYS A 1 314 ? -18.641 25.75 -11.844 1 30.17 314 LYS A CA 1
ATOM 2514 C C . LYS A 1 314 ? -18.859 27.25 -11.664 1 30.17 314 LYS A C 1
ATOM 2516 O O . LYS A 1 314 ? -18.969 27.734 -10.539 1 30.17 314 LYS A O 1
ATOM 2521 N N . ALA A 1 315 ? -18.5 28.016 -12.555 1 26.75 315 ALA A N 1
ATOM 2522 C CA . ALA A 1 315 ? -19.406 29.172 -12.578 1 26.75 315 ALA A CA 1
ATOM 2523 C C . ALA A 1 315 ? -20.844 28.734 -12.32 1 26.75 315 ALA A C 1
ATOM 2525 O O . ALA A 1 315 ? -21.234 27.609 -12.633 1 26.75 315 ALA A O 1
ATOM 2526 N N . ASP A 1 316 ? -21.641 29.328 -11.445 1 28.72 316 ASP A N 1
ATOM 2527 C CA . ASP A 1 316 ? -23.078 29.281 -11.188 1 28.72 316 ASP A CA 1
ATOM 2528 C C . ASP A 1 316 ? -23.859 29.047 -12.477 1 28.72 316 ASP A C 1
ATOM 2530 O O . ASP A 1 316 ? -25.047 29.391 -12.555 1 28.72 316 ASP A O 1
ATOM 2534 N N . ASP A 1 317 ? -23.297 28.859 -13.703 1 28.11 317 ASP A N 1
ATOM 2535 C CA . ASP A 1 317 ? -24.406 28.719 -14.648 1 28.11 317 ASP A CA 1
ATOM 2536 C C . ASP A 1 317 ? -25.141 27.391 -14.43 1 28.11 317 ASP A C 1
ATOM 2538 O O . ASP A 1 317 ? -24.516 26.328 -14.352 1 28.11 317 ASP A O 1
ATOM 2542 N N . PRO A 1 318 ? -26.422 27.359 -13.852 1 28.59 318 PRO A N 1
ATOM 2543 C CA . PRO A 1 318 ? -27.406 26.281 -13.672 1 28.59 318 PRO A CA 1
ATOM 2544 C C . PRO A 1 318 ? -27.328 25.219 -14.758 1 28.59 318 PRO A C 1
ATOM 2546 O O . PRO A 1 318 ? -27.797 24.094 -14.562 1 28.59 318 PRO A O 1
ATOM 2549 N N . ASN A 1 319 ? -27.188 25.609 -16.062 1 25.98 319 ASN A N 1
ATOM 2550 C CA . ASN A 1 319 ? -27.516 24.797 -17.234 1 25.98 319 ASN A CA 1
ATOM 2551 C C . ASN A 1 319 ? -26.422 23.797 -17.547 1 25.98 319 ASN A C 1
ATOM 2553 O O . ASN A 1 319 ? -26.406 23.203 -18.625 1 25.98 319 ASN A O 1
ATOM 2557 N N . SER A 1 320 ? -25.203 24 -17.078 1 27.91 320 SER A N 1
ATOM 2558 C CA . SER A 1 320 ? -24.188 23.219 -17.781 1 27.91 320 SER A CA 1
ATOM 2559 C C . SER A 1 320 ? -24.281 21.75 -17.422 1 27.91 320 SER A C 1
ATOM 2561 O O . SER A 1 320 ? -24.344 21.391 -16.234 1 27.91 320 SER A O 1
ATOM 2563 N N . HIS A 1 321 ? -24.875 20.953 -18.266 1 24.72 321 HIS A N 1
ATOM 2564 C CA . HIS A 1 321 ? -25.062 19.516 -18.359 1 24.72 321 HIS A CA 1
ATOM 2565 C C . HIS A 1 321 ? -23.75 18.781 -18.094 1 24.72 321 HIS A C 1
ATOM 2567 O O . HIS A 1 321 ? -22.672 19.297 -18.391 1 24.72 321 HIS A O 1
ATOM 2573 N N . ASP A 1 322 ? -23.719 17.875 -17.172 1 28.16 322 ASP A N 1
ATOM 2574 C CA . ASP A 1 322 ? -22.828 16.859 -16.609 1 28.16 322 ASP A CA 1
ATOM 2575 C C . ASP A 1 322 ? -22.062 16.141 -17.719 1 28.16 322 ASP A C 1
ATOM 2577 O O . ASP A 1 322 ? -22.516 15.094 -18.203 1 28.16 322 ASP A O 1
ATOM 2581 N N . GLY A 1 323 ? -21.641 16.922 -18.781 1 25.41 323 GLY A N 1
ATOM 2582 C CA . GLY A 1 323 ? -20.922 16.125 -19.766 1 25.41 323 GLY A CA 1
ATOM 2583 C C . GLY A 1 323 ? -19.688 15.453 -19.203 1 25.41 323 GLY A C 1
ATOM 2584 O O . GLY A 1 323 ? -19.031 15.992 -18.312 1 25.41 323 GLY A O 1
ATOM 2585 N N . SER A 1 324 ? -19.594 14.188 -19.219 1 27.89 324 SER A N 1
ATOM 2586 C CA . SER A 1 324 ? -18.5 13.258 -18.922 1 27.89 324 SER A CA 1
ATOM 2587 C C . SER A 1 324 ? -17.219 13.695 -19.609 1 27.89 324 SER A C 1
ATOM 2589 O O . SER A 1 324 ? -17.156 13.805 -20.844 1 27.89 324 SER A O 1
ATOM 2591 N N . VAL A 1 325 ? -16.531 14.727 -19.109 1 28.16 325 VAL A N 1
ATOM 2592 C CA . VAL A 1 325 ? -15.273 15.148 -19.703 1 28.16 325 VAL A CA 1
ATOM 2593 C C . VAL A 1 325 ? -14.336 13.961 -19.828 1 28.16 325 VAL A C 1
ATOM 2595 O O . VAL A 1 325 ? -14.258 13.117 -18.938 1 28.16 325 VAL A O 1
ATOM 2598 N N . PRO A 1 326 ? -13.812 13.781 -21 1 28.88 326 PRO A N 1
ATOM 2599 C CA . PRO A 1 326 ? -12.812 12.742 -21.266 1 28.88 326 PRO A CA 1
ATOM 2600 C C . PRO A 1 326 ? -11.586 12.852 -20.359 1 28.88 326 PRO A C 1
ATOM 2602 O O . PRO A 1 326 ? -11.125 13.961 -20.078 1 28.88 326 PRO A O 1
ATOM 2605 N N . GLU A 1 327 ? -11.398 12.047 -19.422 1 32 327 GLU A N 1
ATOM 2606 C CA . GLU A 1 327 ? -10.266 11.883 -18.516 1 32 327 GLU A CA 1
ATOM 2607 C C . GLU A 1 327 ? -8.938 11.922 -19.266 1 32 327 GLU A C 1
ATOM 2609 O O . GLU A 1 327 ? -8.594 10.984 -19.984 1 32 327 GLU A O 1
ATOM 2614 N N . LEU A 1 328 ? -8.516 13.086 -19.766 1 30.14 328 LEU A N 1
ATOM 2615 C CA . LEU A 1 328 ? -7.18 13.133 -20.359 1 30.14 328 LEU A CA 1
ATOM 2616 C C . LEU A 1 328 ? -6.117 12.812 -19.312 1 30.14 328 LEU A C 1
ATOM 2618 O O . LEU A 1 328 ? -6.129 13.367 -18.203 1 30.14 328 LEU A O 1
ATOM 2622 N N . SER A 1 329 ? -5.633 11.641 -19.172 1 33.91 329 SER A N 1
ATOM 2623 C CA . SER A 1 329 ? -4.5 11.172 -18.375 1 33.91 329 SER A CA 1
ATOM 2624 C C . SER A 1 329 ? -3.207 11.859 -18.797 1 33.91 329 SER A C 1
ATOM 2626 O O . SER A 1 329 ? -3.082 12.312 -19.938 1 33.91 329 SER A O 1
ATOM 2628 N N . PHE A 1 330 ? -2.5 12.453 -17.953 1 35.81 330 PHE A N 1
ATOM 2629 C CA . PHE A 1 330 ? -1.153 12.969 -18.156 1 35.81 330 PHE A CA 1
ATOM 2630 C C . PHE A 1 330 ? -0.357 12.07 -19.094 1 35.81 330 PHE A C 1
ATOM 2632 O O . PHE A 1 330 ? 0.844 12.273 -19.281 1 35.81 330 PHE A O 1
ATOM 2639 N N . ASP A 1 331 ? -0.905 11.016 -19.625 1 31.97 331 ASP A N 1
ATOM 2640 C CA . ASP A 1 331 ? 0.045 10.156 -20.328 1 31.97 331 ASP A CA 1
ATOM 2641 C C . ASP A 1 331 ? 0.649 10.875 -21.531 1 31.97 331 ASP A C 1
ATOM 2643 O O . ASP A 1 331 ? 1.307 10.25 -22.359 1 31.97 331 ASP A O 1
ATOM 2647 N N . SER A 1 332 ? 0.075 11.961 -22.172 1 28.06 332 SER A N 1
ATOM 2648 C CA . SER A 1 332 ? 0.609 12.273 -23.5 1 28.06 332 SER A CA 1
ATOM 2649 C C . SER A 1 332 ? 2.08 12.664 -23.422 1 28.06 332 SER A C 1
ATOM 2651 O O . SER A 1 332 ? 2.916 12.109 -24.141 1 28.06 332 SER A O 1
ATOM 2653 N N . ASP A 1 333 ? 2.396 14.031 -23.547 1 26.78 333 ASP A N 1
ATOM 2654 C CA . ASP A 1 333 ? 3.475 14.68 -24.281 1 26.78 333 ASP A CA 1
ATOM 2655 C C . ASP A 1 333 ? 4.836 14.32 -23.703 1 26.78 333 ASP A C 1
ATOM 2657 O O . ASP A 1 333 ? 4.922 13.836 -22.562 1 26.78 333 ASP A O 1
ATOM 2661 N N . VAL A 1 334 ? 6.086 15.32 -24 1 25.97 334 VAL A N 1
ATOM 2662 C CA . VAL A 1 334 ? 7.441 15.727 -24.359 1 25.97 334 VAL A CA 1
ATOM 2663 C C . VAL A 1 334 ? 8.289 15.867 -23.094 1 25.97 334 VAL A C 1
ATOM 2665 O O . VAL A 1 334 ? 9.453 16.266 -23.172 1 25.97 334 VAL A O 1
ATOM 2668 N N . THR A 1 335 ? 7.832 16.141 -21.875 1 25.8 335 THR A N 1
ATOM 2669 C CA . THR A 1 335 ? 8.891 16.828 -21.141 1 25.8 335 THR A CA 1
ATOM 2670 C C . THR A 1 335 ? 10 15.844 -20.75 1 25.8 335 THR A C 1
ATOM 2672 O O . THR A 1 335 ? 9.828 15.047 -19.812 1 25.8 335 THR A O 1
ATOM 2675 N N . GLU A 1 336 ? 10.727 15.188 -21.531 1 29.16 336 GLU A N 1
ATOM 2676 C CA . GLU A 1 336 ? 12.07 14.617 -21.594 1 29.16 336 GLU A CA 1
ATOM 2677 C C . GLU A 1 336 ? 13.039 15.398 -20.703 1 29.16 336 GLU A C 1
ATOM 2679 O O . GLU A 1 336 ? 14.117 14.906 -20.375 1 29.16 336 GLU A O 1
ATOM 2684 N N . THR A 1 337 ? 12.789 16.719 -20.562 1 26.73 337 THR A N 1
ATOM 2685 C CA . THR A 1 337 ? 13.867 17.609 -20.156 1 26.73 337 THR A CA 1
ATOM 2686 C C . THR A 1 337 ? 14.289 17.328 -18.719 1 26.73 337 THR A C 1
ATOM 2688 O O . THR A 1 337 ? 15.477 17.422 -18.391 1 26.73 337 THR A O 1
ATOM 2691 N N . LEU A 1 338 ? 13.273 17.141 -17.922 1 28.53 338 LEU A N 1
ATOM 2692 C CA . LEU A 1 338 ? 13.812 17.219 -16.562 1 28.53 338 LEU A CA 1
ATOM 2693 C C . LEU A 1 338 ? 14.57 15.945 -16.203 1 28.53 338 LEU A C 1
ATOM 2695 O O . LEU A 1 338 ? 15.523 15.984 -15.422 1 28.53 338 LEU A O 1
ATOM 2699 N N . THR A 1 339 ? 14.141 14.797 -16.734 1 30.69 339 THR A N 1
ATOM 2700 C CA . THR A 1 339 ? 14.898 13.602 -16.359 1 30.69 339 THR A CA 1
ATOM 2701 C C . THR A 1 339 ? 16.344 13.711 -16.844 1 30.69 339 THR A C 1
ATOM 2703 O O . THR A 1 339 ? 17.234 13.062 -16.297 1 30.69 339 THR A O 1
ATOM 2706 N N . ASN A 1 340 ? 16.609 14.375 -18 1 29.59 340 ASN A N 1
ATOM 2707 C CA . ASN A 1 340 ? 17.969 14.531 -18.5 1 29.59 340 ASN A CA 1
ATOM 2708 C C . ASN A 1 340 ? 18.828 15.352 -17.531 1 29.59 340 ASN A C 1
ATOM 2710 O O . ASN A 1 340 ? 20.062 15.32 -17.609 1 29.59 340 ASN A O 1
ATOM 2714 N N . LEU A 1 341 ? 18.281 16.438 -16.969 1 29.06 341 LEU A N 1
ATOM 2715 C CA . LEU A 1 341 ? 19.156 17.266 -16.172 1 29.06 341 LEU A CA 1
ATOM 2716 C C . LEU A 1 341 ? 19.656 16.516 -14.938 1 29.06 341 LEU A C 1
ATOM 2718 O O . LEU A 1 341 ? 20.75 16.812 -14.43 1 29.06 341 LEU A O 1
ATOM 2722 N N . LEU A 1 342 ? 18.781 15.789 -14.312 1 28.39 342 LEU A N 1
ATOM 2723 C CA . LEU A 1 342 ? 19.312 15.211 -13.078 1 28.39 342 LEU A CA 1
ATOM 2724 C C . LEU A 1 342 ? 20.156 13.969 -13.375 1 28.39 342 LEU A C 1
ATOM 2726 O O . LEU A 1 342 ? 20.609 13.297 -12.453 1 28.39 342 LEU A O 1
ATOM 2730 N N . LYS A 1 343 ? 20.234 13.516 -14.578 1 30.56 343 LYS A N 1
ATOM 2731 C CA . LYS A 1 343 ? 21.219 12.469 -14.797 1 30.56 343 LYS A CA 1
ATOM 2732 C C . LYS A 1 343 ? 22.641 13 -14.57 1 30.56 343 LYS A C 1
ATOM 2734 O O . LYS A 1 343 ? 23.531 12.781 -15.398 1 30.56 343 LYS A O 1
ATOM 2739 N N . SER A 1 344 ? 22.938 13.93 -13.719 1 26.23 344 SER A N 1
ATOM 2740 C CA . SER A 1 344 ? 24.375 14.102 -13.516 1 26.23 344 SER A CA 1
ATOM 2741 C C . SER A 1 344 ? 25.078 12.75 -13.406 1 26.23 344 SER A C 1
ATOM 2743 O O . SER A 1 344 ? 24.453 11.742 -13.094 1 26.23 344 SER A O 1
ATOM 2745 N N . ASN A 1 345 ? 26.469 12.797 -13.766 1 26.42 345 ASN A N 1
ATOM 2746 C CA . ASN A 1 345 ? 27.625 11.914 -13.719 1 26.42 345 ASN A CA 1
ATOM 2747 C C . ASN A 1 345 ? 27.734 11.195 -12.383 1 26.42 345 ASN A C 1
ATOM 2749 O O . ASN A 1 345 ? 28.5 11.594 -11.516 1 26.42 345 ASN A O 1
ATOM 2753 N N . VAL A 1 346 ? 26.75 11.07 -11.68 1 27.11 346 VAL A N 1
ATOM 2754 C CA . VAL A 1 346 ? 27.297 10.398 -10.508 1 27.11 346 VAL A CA 1
ATOM 2755 C C . VAL A 1 346 ? 28.062 9.156 -10.945 1 27.11 346 VAL A C 1
ATOM 2757 O O . VAL A 1 346 ? 27.5 8.227 -11.523 1 27.11 346 VAL A O 1
ATOM 2760 N N . GLU A 1 347 ? 29.203 9.312 -11.336 1 26.05 347 GLU A N 1
ATOM 2761 C CA . GLU A 1 347 ? 30.25 8.297 -11.242 1 26.05 347 GLU A CA 1
ATOM 2762 C C . GLU A 1 347 ? 30 7.363 -10.062 1 26.05 347 GLU A C 1
ATOM 2764 O O . GLU A 1 347 ? 29.922 7.809 -8.914 1 26.05 347 GLU A O 1
ATOM 2769 N N . GLN A 1 348 ? 29.031 6.457 -10.305 1 27.88 348 GLN A N 1
ATOM 2770 C CA . GLN A 1 348 ? 28.984 5.336 -9.367 1 27.88 348 GLN A CA 1
ATOM 2771 C C . GLN A 1 348 ? 30.391 4.957 -8.898 1 27.88 348 GLN A C 1
ATOM 2773 O O . GLN A 1 348 ? 31.219 4.496 -9.695 1 27.88 348 GLN A O 1
ATOM 2778 N N . ASP A 1 349 ? 30.922 5.789 -8.094 1 26.34 349 ASP A N 1
ATOM 2779 C CA . ASP A 1 349 ? 32.094 5.234 -7.434 1 26.34 349 ASP A CA 1
ATOM 2780 C C . ASP A 1 349 ? 31.906 3.754 -7.113 1 26.34 349 ASP A C 1
ATOM 2782 O O . ASP A 1 349 ? 30.797 3.316 -6.828 1 26.34 349 ASP A O 1
ATOM 2786 N N . ASP A 1 350 ? 32.781 2.809 -7.598 1 27.66 350 ASP A N 1
ATOM 2787 C CA . ASP A 1 350 ? 33.125 1.395 -7.598 1 27.66 350 ASP A CA 1
ATOM 2788 C C . ASP A 1 350 ? 32.969 0.783 -6.207 1 27.66 350 ASP A C 1
ATOM 2790 O O . ASP A 1 350 ? 33.406 -0.342 -5.957 1 27.66 350 ASP A O 1
ATOM 2794 N N . GLY A 1 351 ? 32.906 1.584 -5.078 1 27.41 351 GLY A N 1
ATOM 2795 C CA . GLY A 1 351 ? 33 0.796 -3.861 1 27.41 351 GLY A CA 1
ATOM 2796 C C . GLY A 1 351 ? 31.812 -0.116 -3.633 1 27.41 351 GLY A C 1
ATOM 2797 O O . GLY A 1 351 ? 30.781 0.03 -4.289 1 27.41 351 GLY A O 1
ATOM 2798 N N . SER A 1 352 ? 31.938 -1.307 -2.809 1 31.53 352 SER A N 1
ATOM 2799 C CA . SER A 1 352 ? 31.25 -2.523 -2.391 1 31.53 352 SER A CA 1
ATOM 2800 C C . SER A 1 352 ? 29.859 -2.213 -1.854 1 31.53 352 SER A C 1
ATOM 2802 O O . SER A 1 352 ? 29.297 -2.996 -1.089 1 31.53 352 SER A O 1
ATOM 2804 N N . ARG A 1 353 ? 29.328 -0.956 -1.871 1 32.94 353 ARG A N 1
ATOM 2805 C CA . ARG A 1 353 ? 28.109 -0.788 -1.092 1 32.94 353 ARG A CA 1
ATOM 2806 C C . ARG A 1 353 ? 26.922 -1.416 -1.803 1 32.94 353 ARG A C 1
ATOM 2808 O O . ARG A 1 353 ? 26.844 -1.398 -3.033 1 32.94 353 ARG A O 1
ATOM 2815 N N . GLU A 1 354 ? 26.016 -2.195 -1.182 1 44.34 354 GLU A N 1
ATOM 2816 C CA . GLU A 1 354 ? 24.812 -2.961 -1.516 1 44.34 354 GLU A CA 1
ATOM 2817 C C . GLU A 1 354 ? 23.828 -2.119 -2.316 1 44.34 354 GLU A C 1
ATOM 2819 O O . GLU A 1 354 ? 23.406 -1.058 -1.859 1 44.34 354 GLU A O 1
ATOM 2824 N N . LYS A 1 355 ? 23.781 -2.113 -3.652 1 56.94 355 LYS A N 1
ATOM 2825 C CA . LYS A 1 355 ? 22.906 -1.403 -4.578 1 56.94 355 LYS A CA 1
ATOM 2826 C C . LYS A 1 355 ? 21.438 -1.708 -4.289 1 56.94 355 LYS A C 1
ATOM 2828 O O . LYS A 1 355 ? 21.062 -2.871 -4.125 1 56.94 355 LYS A O 1
ATOM 2833 N N . THR A 1 356 ? 20.594 -0.757 -3.643 1 62.19 356 THR A N 1
ATOM 2834 C CA . THR A 1 356 ? 19.141 -0.827 -3.436 1 62.19 356 THR A CA 1
ATOM 2835 C C . THR A 1 356 ? 18.391 -0.268 -4.645 1 62.19 356 THR A C 1
ATOM 2837 O O . THR A 1 356 ? 18.891 0.647 -5.312 1 62.19 356 THR A O 1
ATOM 2840 N N . PRO A 1 357 ? 17.297 -0.876 -5.027 1 71.06 357 PRO A N 1
ATOM 2841 C CA . PRO A 1 357 ? 16.5 -0.301 -6.117 1 71.06 357 PRO A CA 1
ATOM 2842 C C . PRO A 1 357 ? 16.156 1.166 -5.875 1 71.06 357 PRO A C 1
ATOM 2844 O O . PRO A 1 357 ? 15.797 1.545 -4.758 1 71.06 357 PRO A O 1
ATOM 2847 N N . SER A 1 358 ? 16.219 1.967 -6.855 1 72.12 358 SER A N 1
ATOM 2848 C CA . SER A 1 358 ? 16.062 3.414 -6.762 1 72.12 358 SER A CA 1
ATOM 2849 C C . SER A 1 358 ? 14.641 3.781 -6.324 1 72.12 358 SER A C 1
ATOM 2851 O O . SER A 1 358 ? 14.422 4.844 -5.734 1 72.12 358 SER A O 1
ATOM 2853 N N . ASP A 1 359 ? 13.695 2.904 -6.531 1 84.56 359 ASP A N 1
ATOM 2854 C CA . ASP A 1 359 ? 12.305 3.232 -6.227 1 84.56 359 ASP A CA 1
ATOM 2855 C C . ASP A 1 359 ? 11.852 2.553 -4.938 1 84.56 359 ASP A C 1
ATOM 2857 O O . ASP A 1 359 ? 10.656 2.539 -4.625 1 84.56 359 ASP A O 1
ATOM 2861 N N . ALA A 1 360 ? 12.742 2.072 -4.227 1 89.19 360 ALA A N 1
ATOM 2862 C CA . ALA A 1 360 ? 12.383 1.393 -2.986 1 89.19 360 ALA A CA 1
ATOM 2863 C C . ALA A 1 360 ? 12.211 2.389 -1.843 1 89.19 360 ALA A C 1
ATOM 2865 O O . ALA A 1 360 ? 12.594 3.555 -1.967 1 89.19 360 ALA A O 1
ATOM 2866 N N . ASP A 1 361 ? 11.594 2.031 -0.753 1 94.75 361 ASP A N 1
ATOM 2867 C CA . ASP A 1 361 ? 11.477 2.77 0.5 1 94.75 361 ASP A CA 1
ATOM 2868 C C . ASP A 1 361 ? 10.625 4.023 0.323 1 94.75 361 ASP A C 1
ATOM 2870 O O . ASP A 1 361 ? 10.922 5.07 0.896 1 94.75 361 ASP A O 1
ATOM 2874 N N . VAL A 1 362 ? 9.625 3.924 -0.579 1 96.5 362 VAL A N 1
ATOM 2875 C CA . VAL A 1 362 ? 8.734 5.055 -0.817 1 96.5 362 VAL A CA 1
ATOM 2876 C C . VAL A 1 362 ? 7.297 4.66 -0.492 1 96.5 362 VAL A C 1
ATOM 2878 O O . VAL A 1 362 ? 6.859 3.557 -0.826 1 96.5 362 VAL A O 1
ATOM 2881 N N . PHE A 1 363 ? 6.656 5.496 0.237 1 97.75 363 PHE A N 1
ATOM 2882 C CA . PHE A 1 363 ? 5.246 5.367 0.589 1 97.75 363 PHE A CA 1
ATOM 2883 C C . PHE A 1 363 ? 4.457 6.586 0.125 1 97.75 363 PHE A C 1
ATOM 2885 O O . PHE A 1 363 ? 4.68 7.695 0.612 1 97.75 363 PHE A O 1
ATOM 2892 N N . VAL A 1 364 ? 3.527 6.375 -0.86 1 97.12 364 VAL A N 1
ATOM 2893 C CA . VAL A 1 364 ? 2.736 7.48 -1.397 1 97.12 364 VAL A CA 1
ATOM 2894 C C . VAL A 1 364 ? 1.261 7.27 -1.064 1 97.12 364 VAL A C 1
ATOM 2896 O O . VAL A 1 364 ? 0.644 6.309 -1.529 1 97.12 364 VAL A O 1
ATOM 2899 N N . ALA A 1 365 ? 0.769 8.133 -0.26 1 97.69 365 ALA A N 1
ATOM 2900 C CA . ALA A 1 365 ? -0.659 8.117 0.046 1 97.69 365 ALA A CA 1
ATOM 2901 C C . ALA A 1 365 ? -1.393 9.227 -0.699 1 97.69 365 ALA A C 1
ATOM 2903 O O . ALA A 1 365 ? -1.086 10.406 -0.522 1 97.69 365 ALA A O 1
ATOM 2904 N N . MET A 1 366 ? -2.332 8.836 -1.519 1 95.12 366 MET A N 1
ATOM 2905 C CA . MET A 1 366 ? -3.125 9.781 -2.299 1 95.12 366 MET A CA 1
ATOM 2906 C C . MET A 1 366 ? -4.566 9.836 -1.796 1 95.12 366 MET A C 1
ATOM 2908 O O . MET A 1 366 ? -5.156 8.797 -1.488 1 95.12 366 MET A O 1
ATOM 2912 N N . ALA A 1 367 ? -5.102 10.977 -1.81 1 93.12 367 ALA A N 1
ATOM 2913 C CA . ALA A 1 367 ? -6.441 11.172 -1.26 1 93.12 367 ALA A CA 1
ATOM 2914 C C . ALA A 1 367 ? -7.488 10.422 -2.084 1 93.12 367 ALA A C 1
ATOM 2916 O O . ALA A 1 367 ? -8.555 10.07 -1.574 1 93.12 367 ALA A O 1
ATOM 2917 N N . THR A 1 368 ? -7.188 10.188 -3.34 1 88.06 368 THR A N 1
ATOM 2918 C CA . THR A 1 368 ? -8.172 9.547 -4.207 1 88.06 368 THR A CA 1
ATOM 2919 C C . THR A 1 368 ? -7.48 8.609 -5.195 1 88.06 368 THR A C 1
ATOM 2921 O O . THR A 1 368 ? -6.27 8.695 -5.402 1 88.06 368 THR A O 1
ATOM 2924 N N . THR A 1 369 ? -8.281 7.762 -5.734 1 84.12 369 THR A N 1
ATOM 2925 C CA . THR A 1 369 ? -7.836 6.965 -6.871 1 84.12 369 THR A CA 1
ATOM 2926 C C . THR A 1 369 ? -7.926 7.77 -8.164 1 84.12 369 THR A C 1
ATOM 2928 O O . THR A 1 369 ? -8.602 8.797 -8.219 1 84.12 369 THR A O 1
ATOM 2931 N N . PRO A 1 370 ? -7.234 7.309 -9.211 1 75.88 370 PRO A N 1
ATOM 2932 C CA . PRO A 1 370 ? -7.242 8.055 -10.469 1 75.88 370 PRO A CA 1
ATOM 2933 C C . PRO A 1 370 ? -8.648 8.289 -11.008 1 75.88 370 PRO A C 1
ATOM 2935 O O . PRO A 1 370 ? -9.461 7.359 -11.039 1 75.88 370 PRO A O 1
ATOM 2938 N N . GLY A 1 371 ? -8.922 9.516 -11.336 1 75.44 371 GLY A N 1
ATOM 2939 C CA . GLY A 1 371 ? -10.188 9.883 -11.961 1 75.44 371 GLY A CA 1
ATOM 2940 C C . GLY A 1 371 ? -11.242 10.312 -10.953 1 75.44 371 GLY A C 1
ATOM 2941 O O . GLY A 1 371 ? -12.344 10.727 -11.336 1 75.44 371 GLY A O 1
ATOM 2942 N N . LYS A 1 372 ? -10.898 10.273 -9.703 1 75.88 372 LYS A N 1
ATOM 2943 C CA . LYS A 1 372 ? -11.875 10.609 -8.672 1 75.88 372 LYS A CA 1
ATOM 2944 C C . LYS A 1 372 ? -11.539 11.93 -7.996 1 75.88 372 LYS A C 1
ATOM 2946 O O . LYS A 1 372 ? -10.398 12.391 -8.055 1 75.88 372 LYS A O 1
ATOM 2951 N N . THR A 1 373 ? -12.5 12.523 -7.414 1 74 373 THR A N 1
ATOM 2952 C CA . THR A 1 373 ? -12.352 13.828 -6.785 1 74 373 THR A CA 1
ATOM 2953 C C . THR A 1 373 ? -12.141 13.688 -5.277 1 74 373 THR A C 1
ATOM 2955 O O . THR A 1 373 ? -12.719 12.805 -4.648 1 74 373 THR A O 1
ATOM 2958 N N . ALA A 1 374 ? -11.297 14.547 -4.816 1 79.12 374 ALA A N 1
ATOM 2959 C CA . ALA A 1 374 ? -11.062 14.617 -3.375 1 79.12 374 ALA A CA 1
ATOM 2960 C C . ALA A 1 374 ? -12 15.625 -2.715 1 79.12 374 ALA A C 1
ATOM 2962 O O . ALA A 1 374 ? -12.164 16.75 -3.203 1 79.12 374 ALA A O 1
ATOM 2963 N N . ILE A 1 375 ? -12.586 15.242 -1.614 1 75.62 375 ILE A N 1
ATOM 2964 C CA . ILE A 1 375 ? -13.633 16.062 -1.011 1 75.62 375 ILE A CA 1
ATOM 2965 C C . ILE A 1 375 ? -13.031 16.922 0.108 1 75.62 375 ILE A C 1
ATOM 2967 O O . ILE A 1 375 ? -12.242 16.422 0.915 1 75.62 375 ILE A O 1
ATOM 2971 N N . ARG A 1 376 ? -13.461 18.125 0.071 1 73.75 376 ARG A N 1
ATOM 2972 C CA . ARG A 1 376 ? -13.008 19.094 1.057 1 73.75 376 ARG A CA 1
ATOM 2973 C C . ARG A 1 376 ? -14.188 19.844 1.669 1 73.75 376 ARG A C 1
ATOM 2975 O O . ARG A 1 376 ? -15.094 20.281 0.953 1 73.75 376 ARG A O 1
ATOM 2982 N N . ASN A 1 377 ? -14.102 19.828 2.969 1 72.81 377 ASN A N 1
ATOM 2983 C CA . ASN A 1 377 ? -15 20.719 3.684 1 72.81 377 ASN A CA 1
ATOM 2984 C C . ASN A 1 377 ? -14.383 22.109 3.877 1 72.81 377 ASN A C 1
ATOM 2986 O O . ASN A 1 377 ? -13.25 22.219 4.367 1 72.81 377 ASN A O 1
ATOM 2990 N N . LYS A 1 378 ? -15.047 23.094 3.502 1 71.94 378 LYS A N 1
ATOM 2991 C CA . LYS A 1 378 ? -14.516 24.453 3.475 1 71.94 378 LYS A CA 1
ATOM 2992 C C . LYS A 1 378 ? -14.172 24.938 4.883 1 71.94 378 LYS A C 1
ATOM 2994 O O . LYS A 1 378 ? -13.391 25.875 5.047 1 71.94 378 LYS A O 1
ATOM 2999 N N . VAL A 1 379 ? -14.68 24.25 5.863 1 69.19 379 VAL A N 1
ATOM 3000 C CA . VAL A 1 379 ? -14.484 24.719 7.23 1 69.19 379 VAL A CA 1
ATOM 3001 C C . VAL A 1 379 ? -13.508 23.797 7.957 1 69.19 379 VAL A C 1
ATOM 3003 O O . VAL A 1 379 ? -12.625 24.266 8.68 1 69.19 379 VAL A O 1
ATOM 3006 N N . THR A 1 380 ? -13.57 22.547 7.715 1 72.88 380 THR A N 1
ATOM 3007 C CA . THR A 1 380 ? -12.875 21.609 8.578 1 72.88 380 THR A CA 1
ATOM 3008 C C . THR A 1 380 ? -11.672 21 7.863 1 72.88 380 THR A C 1
ATOM 3010 O O . THR A 1 380 ? -10.82 20.375 8.492 1 72.88 380 THR A O 1
ATOM 3013 N N . GLY A 1 381 ? -11.633 21.266 6.555 1 82.88 381 GLY A N 1
ATOM 3014 C CA . GLY A 1 381 ? -10.523 20.656 5.82 1 82.88 381 GLY A CA 1
ATOM 3015 C C . GLY A 1 381 ? -10.938 19.453 4.996 1 82.88 381 GLY A C 1
ATOM 3016 O O . GLY A 1 381 ? -12.117 19.281 4.695 1 82.88 381 GLY A O 1
ATOM 3017 N N . THR A 1 382 ? -9.93 18.734 4.613 1 88.94 382 THR A N 1
ATOM 3018 C CA . THR A 1 382 ? -10.211 17.625 3.705 1 88.94 382 THR A CA 1
ATOM 3019 C C . THR A 1 382 ? -10.43 16.328 4.484 1 88.94 382 THR A C 1
ATOM 3021 O O . THR A 1 382 ? -9.82 16.125 5.535 1 88.94 382 THR A O 1
ATOM 3024 N N . TRP A 1 383 ? -11.297 15.461 3.977 1 89.81 383 TRP A N 1
ATOM 3025 C CA . TRP A 1 383 ? -11.609 14.188 4.617 1 89.81 383 TRP A CA 1
ATOM 3026 C C . TRP A 1 383 ? -10.336 13.375 4.848 1 89.81 383 TRP A C 1
ATOM 3028 O O . TRP A 1 383 ? -10.148 12.805 5.926 1 89.81 383 TRP A O 1
ATOM 3038 N N . PHE A 1 384 ? -9.5 13.352 3.9 1 94.19 384 PHE A N 1
ATOM 3039 C CA . PHE A 1 384 ? -8.328 12.492 3.904 1 94.19 384 PHE A CA 1
ATOM 3040 C C . PHE A 1 384 ? -7.297 12.984 4.914 1 94.19 384 PHE A C 1
ATOM 3042 O O . PHE A 1 384 ? -6.883 12.234 5.805 1 94.19 384 PHE A O 1
ATOM 3049 N N . ILE A 1 385 ? -6.883 14.219 4.836 1 94.94 385 ILE A N 1
ATOM 3050 C CA . ILE A 1 385 ? -5.836 14.75 5.699 1 94.94 385 ILE A CA 1
ATOM 3051 C C . ILE A 1 385 ? -6.316 14.758 7.148 1 94.94 385 ILE A C 1
ATOM 3053 O O . ILE A 1 385 ? -5.555 14.445 8.062 1 94.94 385 ILE A O 1
ATOM 3057 N N . GLN A 1 386 ? -7.559 15.086 7.348 1 91.69 386 GLN A N 1
ATOM 3058 C CA . GLN A 1 386 ? -8.102 15.062 8.703 1 91.69 386 GLN A CA 1
ATOM 3059 C C . GLN A 1 386 ? -8.07 13.656 9.281 1 91.69 386 GLN A C 1
ATOM 3061 O O . GLN A 1 386 ? -7.805 13.477 10.477 1 91.69 386 GLN A O 1
ATOM 3066 N N . ALA A 1 387 ? -8.383 12.711 8.453 1 93.81 387 ALA A N 1
ATOM 3067 C CA . ALA A 1 387 ? -8.305 11.328 8.898 1 93.81 387 ALA A CA 1
ATOM 3068 C C . ALA A 1 387 ? -6.871 10.938 9.242 1 93.81 387 ALA A C 1
ATOM 3070 O O . ALA A 1 387 ? -6.629 10.25 10.234 1 93.81 387 ALA A O 1
ATOM 3071 N N . VAL A 1 388 ? -5.922 11.367 8.445 1 96.19 388 VAL A N 1
ATOM 3072 C CA . VAL A 1 388 ? -4.512 11.102 8.703 1 96.19 388 VAL A CA 1
ATOM 3073 C C . VAL A 1 388 ? -4.109 11.688 10.055 1 96.19 388 VAL A C 1
ATOM 3075 O O . VAL A 1 388 ? -3.518 11 10.883 1 96.19 388 VAL A O 1
ATOM 3078 N N . ILE A 1 389 ? -4.477 12.922 10.258 1 93.19 389 ILE A N 1
ATOM 3079 C CA . ILE A 1 389 ? -4.133 13.602 11.5 1 93.19 389 ILE A CA 1
ATOM 3080 C C . ILE A 1 389 ? -4.746 12.859 12.68 1 93.19 389 ILE A C 1
ATOM 3082 O O . ILE A 1 389 ? -4.055 12.547 13.656 1 93.19 389 ILE A O 1
ATOM 3086 N N . TYR A 1 390 ? -6.004 12.539 12.555 1 91.69 390 TYR A N 1
ATOM 3087 C CA . TYR A 1 390 ? -6.719 11.883 13.641 1 91.69 390 TYR A CA 1
ATOM 3088 C C . TYR A 1 390 ? -6.109 10.523 13.961 1 91.69 390 TYR A C 1
ATOM 3090 O O . TYR A 1 390 ? -5.816 10.219 15.117 1 91.69 390 TYR A O 1
ATOM 3098 N N . ILE A 1 391 ? -5.938 9.719 12.992 1 94.62 391 ILE A N 1
ATOM 3099 C CA . ILE A 1 391 ? -5.477 8.344 13.172 1 94.62 391 ILE A CA 1
ATOM 3100 C C . ILE A 1 391 ? -4.035 8.352 13.68 1 94.62 391 ILE A C 1
ATOM 3102 O O . ILE A 1 391 ? -3.699 7.617 14.609 1 94.62 391 ILE A O 1
ATOM 3106 N N . PHE A 1 392 ? -3.16 9.133 13.07 1 95.88 392 PHE A N 1
ATOM 3107 C CA . PHE A 1 392 ? -1.762 9.156 13.477 1 95.88 392 PHE A CA 1
ATOM 3108 C C . PHE A 1 392 ? -1.625 9.664 14.906 1 95.88 392 PHE A C 1
ATOM 3110 O O . PHE A 1 392 ? -0.842 9.125 15.695 1 95.88 392 PHE A O 1
ATOM 3117 N N . ALA A 1 393 ? -2.408 10.656 15.219 1 92.44 393 ALA A N 1
ATOM 3118 C CA . ALA A 1 393 ? -2.342 11.234 16.562 1 92.44 393 ALA A CA 1
ATOM 3119 C C . ALA A 1 393 ? -2.754 10.203 17.609 1 92.44 393 ALA A C 1
ATOM 3121 O O . ALA A 1 393 ? -2.137 10.117 18.688 1 92.44 393 ALA A O 1
ATOM 3122 N N . ASN A 1 394 ? -3.736 9.43 17.312 1 89.62 394 ASN A N 1
ATOM 3123 C CA . ASN A 1 394 ? -4.34 8.578 18.328 1 89.62 394 ASN A CA 1
ATOM 3124 C C . ASN A 1 394 ? -3.711 7.188 18.328 1 89.62 394 ASN A C 1
ATOM 3126 O O . ASN A 1 394 ? -3.729 6.504 19.359 1 89.62 394 ASN A O 1
ATOM 3130 N N . TYR A 1 395 ? -3.09 6.816 17.172 1 90.94 395 TYR A N 1
ATOM 3131 C CA . TYR A 1 395 ? -2.799 5.391 17.109 1 90.94 395 TYR A CA 1
ATOM 3132 C C . TYR A 1 395 ? -1.369 5.145 16.641 1 90.94 395 TYR A C 1
ATOM 3134 O O . TYR A 1 395 ? -0.914 4 16.594 1 90.94 395 TYR A O 1
ATOM 3142 N N . SER A 1 396 ? -0.551 6.176 16.359 1 93.25 396 SER A N 1
ATOM 3143 C CA . SER A 1 396 ? 0.809 5.973 15.867 1 93.25 396 SER A CA 1
ATOM 3144 C C . SER A 1 396 ? 1.692 5.34 16.938 1 93.25 396 SER A C 1
ATOM 3146 O O . SER A 1 396 ? 2.746 4.777 16.625 1 93.25 396 SER A O 1
ATOM 3148 N N . HIS A 1 397 ? 1.319 5.355 18.219 1 88.75 397 HIS A N 1
ATOM 3149 C CA . HIS A 1 397 ? 2.08 4.758 19.297 1 88.75 397 HIS A CA 1
ATOM 3150 C C . HIS A 1 397 ? 1.868 3.25 19.359 1 88.75 397 HIS A C 1
ATOM 3152 O O . HIS A 1 397 ? 2.611 2.539 20.047 1 88.75 397 HIS A O 1
ATOM 3158 N N . MET A 1 398 ? 0.9 2.793 18.578 1 85.94 398 MET A N 1
ATOM 3159 C CA . MET A 1 398 ? 0.52 1.389 18.703 1 85.94 398 MET A CA 1
ATOM 3160 C C . MET A 1 398 ? 0.774 0.637 17.406 1 85.94 398 MET A C 1
ATOM 3162 O O . MET A 1 398 ? 1.083 -0.556 17.422 1 85.94 398 MET A O 1
ATOM 3166 N N . TYR A 1 399 ? 0.585 1.303 16.312 1 90.69 399 TYR A N 1
ATOM 3167 C CA . TYR A 1 399 ? 0.525 0.565 15.047 1 90.69 399 TYR A CA 1
ATOM 3168 C C . TYR A 1 399 ? 1.55 1.098 14.055 1 90.69 399 TYR A C 1
ATOM 3170 O O . TYR A 1 399 ? 2.012 2.234 14.18 1 90.69 399 TYR A O 1
ATOM 3178 N N . ASP A 1 400 ? 1.911 0.224 13.094 1 93.62 400 ASP A N 1
ATOM 3179 C CA . ASP A 1 400 ? 2.809 0.627 12.016 1 93.62 400 ASP A CA 1
ATOM 3180 C C . ASP A 1 400 ? 2.061 1.416 10.945 1 93.62 400 ASP A C 1
ATOM 3182 O O . ASP A 1 400 ? 0.833 1.516 10.984 1 93.62 400 ASP A O 1
ATOM 3186 N N . LEU A 1 401 ? 2.742 1.991 10.016 1 97.25 401 LEU A N 1
ATOM 3187 C CA . LEU A 1 401 ? 2.217 2.896 9 1 97.25 401 LEU A CA 1
ATOM 3188 C C . LEU A 1 401 ? 1.137 2.211 8.172 1 97.25 401 LEU A C 1
ATOM 3190 O O . LEU A 1 401 ? 0.106 2.814 7.867 1 97.25 401 LEU A O 1
ATOM 3194 N N . ASN A 1 402 ? 1.349 0.951 7.777 1 96.69 402 ASN A N 1
ATOM 3195 C CA . ASN A 1 402 ? 0.368 0.231 6.973 1 96.69 402 ASN A CA 1
ATOM 3196 C C . ASN A 1 402 ? -0.97 0.108 7.695 1 96.69 402 ASN A C 1
ATOM 3198 O O . ASN A 1 402 ? -2.023 0.357 7.105 1 96.69 402 ASN A O 1
ATOM 3202 N N . LYS A 1 403 ? -0.889 -0.263 8.867 1 94.19 403 LYS A N 1
ATOM 3203 C CA . LYS A 1 403 ? -2.107 -0.374 9.664 1 94.19 403 LYS A CA 1
ATOM 3204 C C . LYS A 1 403 ? -2.762 0.991 9.859 1 94.19 403 LYS A C 1
ATOM 3206 O O . LYS A 1 403 ? -3.984 1.12 9.758 1 94.19 403 LYS A O 1
ATOM 3211 N N . LEU A 1 404 ? -1.959 1.955 10.164 1 96.44 404 LEU A N 1
ATOM 3212 C CA . LEU A 1 404 ? -2.488 3.307 10.312 1 96.44 404 LEU A CA 1
ATOM 3213 C C . LEU A 1 404 ? -3.262 3.729 9.07 1 96.44 404 LEU A C 1
ATOM 3215 O O . LEU A 1 404 ? -4.359 4.277 9.172 1 96.44 404 LEU A O 1
ATOM 3219 N N . MET A 1 405 ? -2.738 3.436 7.91 1 97.75 405 MET A N 1
ATOM 3220 C CA . MET A 1 405 ? -3.369 3.873 6.668 1 97.75 405 MET A CA 1
ATOM 3221 C C . MET A 1 405 ? -4.633 3.068 6.387 1 97.75 405 MET A C 1
ATOM 3223 O O . MET A 1 405 ? -5.582 3.584 5.793 1 97.75 405 MET A O 1
ATOM 3227 N N . THR A 1 406 ? -4.652 1.822 6.82 1 96.56 406 THR A N 1
ATOM 3228 C CA . THR A 1 406 ? -5.887 1.048 6.75 1 96.56 406 THR A CA 1
ATOM 3229 C C . THR A 1 406 ? -6.988 1.707 7.574 1 96.56 406 THR A C 1
ATOM 3231 O O . THR A 1 406 ? -8.133 1.816 7.121 1 96.56 406 THR A O 1
ATOM 3234 N N . LEU A 1 407 ? -6.625 2.148 8.734 1 94.88 407 LEU A N 1
ATOM 3235 C CA . LEU A 1 407 ? -7.582 2.828 9.602 1 94.88 407 LEU A CA 1
ATOM 3236 C C . LEU A 1 407 ? -8.008 4.164 9 1 94.88 407 LEU A C 1
ATOM 3238 O O . LEU A 1 407 ? -9.156 4.578 9.148 1 94.88 407 LEU A O 1
ATOM 3242 N N . VAL A 1 408 ? -7.078 4.867 8.375 1 96.38 408 VAL A N 1
ATOM 3243 C CA . VAL A 1 408 ? -7.406 6.109 7.684 1 96.38 408 VAL A CA 1
ATOM 3244 C C . VAL A 1 408 ? -8.484 5.844 6.633 1 96.38 408 VAL A C 1
ATOM 3246 O O . VAL A 1 408 ? -9.492 6.551 6.578 1 96.38 408 VAL A O 1
ATOM 3249 N N . ASN A 1 409 ? -8.281 4.816 5.828 1 95.25 409 ASN A N 1
ATOM 3250 C CA . ASN A 1 409 ? -9.258 4.473 4.801 1 95.25 409 ASN A CA 1
ATOM 3251 C C . ASN A 1 409 ? -10.609 4.094 5.41 1 95.25 409 ASN A C 1
ATOM 3253 O O . ASN A 1 409 ? -11.656 4.418 4.855 1 95.25 409 ASN A O 1
ATOM 3257 N N . LYS A 1 410 ? -10.57 3.424 6.531 1 92.94 410 LYS A N 1
ATOM 3258 C CA . LYS A 1 410 ? -11.812 3.072 7.207 1 92.94 410 LYS A CA 1
ATOM 3259 C C . LYS A 1 410 ? -12.609 4.324 7.574 1 92.94 410 LYS A C 1
ATOM 3261 O O . LYS A 1 410 ? -13.828 4.363 7.402 1 92.94 410 LYS A O 1
ATOM 3266 N N . LEU A 1 411 ? -11.914 5.293 8.023 1 91.12 411 LEU A N 1
ATOM 3267 C CA . LEU A 1 411 ? -12.562 6.547 8.406 1 91.12 411 LEU A CA 1
ATOM 3268 C C . LEU A 1 411 ? -13.047 7.301 7.172 1 91.12 411 LEU A C 1
ATOM 3270 O O . LEU A 1 411 ? -14.195 7.75 7.125 1 91.12 411 LEU A O 1
ATOM 3274 N N . VAL A 1 412 ? -12.188 7.461 6.188 1 92.12 412 VAL A N 1
ATOM 3275 C CA . VAL A 1 412 ? -12.516 8.211 4.98 1 92.12 412 VAL A CA 1
ATOM 3276 C C . VAL A 1 412 ? -13.727 7.578 4.289 1 92.12 412 VAL A C 1
ATOM 3278 O O . VAL A 1 412 ? -14.594 8.281 3.775 1 92.12 412 VAL A O 1
ATOM 3281 N N . CYS A 1 413 ? -13.812 6.27 4.305 1 89.44 413 CYS A N 1
ATOM 3282 C CA . CYS A 1 413 ? -14.891 5.547 3.637 1 89.44 413 CYS A CA 1
ATOM 3283 C C . CYS A 1 413 ? -16.219 5.766 4.352 1 89.44 413 CYS A C 1
ATOM 3285 O O . CYS A 1 413 ? -17.281 5.516 3.779 1 89.44 413 CYS A O 1
ATOM 3287 N N . LYS A 1 414 ? -16.203 6.172 5.59 1 87 414 LYS A N 1
ATOM 3288 C CA . LYS A 1 414 ? -17.422 6.465 6.336 1 87 414 LYS A CA 1
ATOM 3289 C C . LYS A 1 414 ? -18.031 7.785 5.887 1 87 414 LYS A C 1
ATOM 3291 O O . LYS A 1 414 ? -19.219 8.039 6.121 1 87 414 LYS A O 1
ATOM 3296 N N . ALA A 1 415 ? -17.234 8.609 5.32 1 85.5 415 ALA A N 1
ATOM 3297 C CA . ALA A 1 415 ? -17.703 9.938 4.918 1 85.5 415 ALA A CA 1
ATOM 3298 C C . ALA A 1 415 ? -18.562 9.852 3.656 1 85.5 415 ALA A C 1
ATOM 3300 O O . ALA A 1 415 ? -18.312 9.016 2.783 1 85.5 415 ALA A O 1
ATOM 3301 N N . MET A 1 416 ? -19.625 10.688 3.621 1 82.94 416 MET A N 1
ATOM 3302 C CA . MET A 1 416 ? -20.516 10.766 2.473 1 82.94 416 MET A CA 1
ATOM 3303 C C . MET A 1 416 ? -21.047 12.188 2.301 1 82.94 416 MET A C 1
ATOM 3305 O O . MET A 1 416 ? -21.469 12.82 3.271 1 82.94 416 MET A O 1
ATOM 3309 N N . THR A 1 417 ? -20.906 12.633 1.118 1 77.75 417 THR A N 1
ATOM 3310 C CA . THR A 1 417 ? -21.484 13.938 0.848 1 77.75 417 THR A CA 1
ATOM 3311 C C . THR A 1 417 ? -23 13.859 0.841 1 77.75 417 THR A C 1
ATOM 3313 O O . THR A 1 417 ? -23.578 12.766 0.863 1 77.75 417 THR A O 1
ATOM 3316 N N . LYS A 1 418 ? -23.609 14.977 0.786 1 71.75 418 LYS A N 1
ATOM 3317 C CA . LYS A 1 418 ? -25.062 15.031 0.697 1 71.75 418 LYS A CA 1
ATOM 3318 C C . LYS A 1 418 ? -25.562 14.375 -0.585 1 71.75 418 LYS A C 1
ATOM 3320 O O . LYS A 1 418 ? -26.641 13.789 -0.61 1 71.75 418 LYS A O 1
ATOM 3325 N N . GLU A 1 419 ? -24.734 14.359 -1.648 1 74 419 GLU A N 1
ATOM 3326 C CA . GLU A 1 419 ? -25.078 13.797 -2.949 1 74 419 GLU A CA 1
ATOM 3327 C C . GLU A 1 419 ? -24.766 12.297 -2.998 1 74 419 GLU A C 1
ATOM 3329 O O . GLU A 1 419 ? -24.953 11.656 -4.031 1 74 419 GLU A O 1
ATOM 3334 N N . GLY A 1 420 ? -24.203 11.812 -1.889 1 76.44 420 GLY A N 1
ATOM 3335 C CA . GLY A 1 420 ? -23.953 10.383 -1.818 1 76.44 420 GLY A CA 1
ATOM 3336 C C . GLY A 1 420 ? -22.578 9.992 -2.33 1 76.44 420 GLY A C 1
ATOM 3337 O O . GLY A 1 420 ? -22.312 8.805 -2.553 1 76.44 420 GLY A O 1
ATOM 3338 N N . LYS A 1 421 ? -21.734 10.969 -2.541 1 79.75 421 LYS A N 1
ATOM 3339 C CA . LYS A 1 421 ? -20.391 10.68 -3.029 1 79.75 421 LYS A CA 1
ATOM 3340 C C . LYS A 1 421 ? -19.484 10.195 -1.896 1 79.75 421 LYS A C 1
ATOM 3342 O O . LYS A 1 421 ? -19.562 10.703 -0.777 1 79.75 421 LYS A O 1
ATOM 3347 N N . LYS A 1 422 ? -18.688 9.172 -2.238 1 86.06 422 LYS A N 1
ATOM 3348 C CA . LYS A 1 422 ? -17.75 8.602 -1.278 1 86.06 422 LYS A CA 1
ATOM 3349 C C . LYS A 1 422 ? -16.312 8.695 -1.785 1 86.06 422 LYS A C 1
ATOM 3351 O O . LYS A 1 422 ? -16.078 9.008 -2.955 1 86.06 422 LYS A O 1
ATOM 3356 N N . GLN A 1 423 ? -15.398 8.523 -0.856 1 87.75 423 GLN A N 1
ATOM 3357 C CA . GLN A 1 423 ? -13.984 8.664 -1.167 1 87.75 423 GLN A CA 1
ATOM 3358 C C . GLN A 1 423 ? -13.164 7.566 -0.496 1 87.75 423 GLN A C 1
ATOM 3360 O O . GLN A 1 423 ? -13.531 7.078 0.575 1 87.75 423 GLN A O 1
ATOM 3365 N N . VAL A 1 424 ? -12.156 7.156 -1.146 1 92 424 VAL A N 1
ATOM 3366 C CA . VAL A 1 424 ? -11.172 6.258 -0.555 1 92 424 VAL A CA 1
ATOM 3367 C C . VAL A 1 424 ? -9.766 6.672 -0.991 1 92 424 VAL A C 1
ATOM 3369 O O . VAL A 1 424 ? -9.562 7.082 -2.135 1 92 424 VAL A O 1
ATOM 3372 N N . ALA A 1 425 ? -8.891 6.613 -0.072 1 94.06 425 ALA A N 1
ATOM 3373 C CA . ALA A 1 425 ? -7.5 6.934 -0.395 1 94.06 425 ALA A CA 1
ATOM 3374 C C . ALA A 1 425 ? -6.781 5.723 -0.987 1 94.06 425 ALA A C 1
ATOM 3376 O O . ALA A 1 425 ? -7.172 4.582 -0.745 1 94.06 425 ALA A O 1
ATOM 3377 N N . GLU A 1 426 ? -5.773 6 -1.794 1 94.88 426 GLU A N 1
ATOM 3378 C CA . GLU A 1 426 ? -4.934 4.945 -2.359 1 94.88 426 GLU A CA 1
ATOM 3379 C C . GLU A 1 426 ? -3.484 5.094 -1.907 1 94.88 426 GLU A C 1
ATOM 3381 O O . GLU A 1 426 ? -2.92 6.188 -1.958 1 94.88 426 GLU A O 1
ATOM 3386 N N . VAL A 1 427 ? -2.902 3.99 -1.514 1 96.62 427 VAL A N 1
ATOM 3387 C CA . VAL A 1 427 ? -1.509 3.969 -1.081 1 96.62 427 VAL A CA 1
ATOM 3388 C C . VAL A 1 427 ? -0.663 3.213 -2.104 1 96.62 427 VAL A C 1
ATOM 3390 O O . VAL A 1 427 ? -1.035 2.125 -2.545 1 96.62 427 VAL A O 1
ATOM 3393 N N . ARG A 1 428 ? 0.383 3.838 -2.523 1 95.31 428 ARG A N 1
ATOM 3394 C CA . ARG A 1 428 ? 1.436 3.182 -3.293 1 95.31 428 ARG A CA 1
ATOM 3395 C C . ARG A 1 428 ? 2.676 2.949 -2.436 1 95.31 428 ARG A C 1
ATOM 3397 O O . ARG A 1 428 ? 3.307 3.904 -1.978 1 95.31 428 ARG A O 1
ATOM 3404 N N . ASN A 1 429 ? 2.986 1.688 -2.301 1 96.31 429 ASN A N 1
ATOM 3405 C CA . ASN A 1 429 ? 3.936 1.295 -1.266 1 96.31 429 ASN A CA 1
ATOM 3406 C C . ASN A 1 429 ? 5.059 0.428 -1.833 1 96.31 429 ASN A C 1
ATOM 3408 O O . ASN A 1 429 ? 4.797 -0.604 -2.453 1 96.31 429 ASN A O 1
ATOM 3412 N N . THR A 1 430 ? 6.355 0.846 -1.617 1 96.06 430 THR A N 1
ATOM 3413 C CA . THR A 1 430 ? 7.512 0.041 -2 1 96.06 430 THR A CA 1
ATOM 3414 C C . THR A 1 430 ? 8.422 -0.197 -0.802 1 96.06 430 THR A C 1
ATOM 3416 O O . THR A 1 430 ? 9.625 -0.439 -0.967 1 96.06 430 THR A O 1
ATOM 3419 N N . LEU A 1 431 ? 7.902 -0.081 0.403 1 95.81 431 LEU A N 1
ATOM 3420 C CA . LEU A 1 431 ? 8.688 -0.291 1.613 1 95.81 431 LEU A CA 1
ATOM 3421 C C . LEU A 1 431 ? 9.156 -1.738 1.712 1 95.81 431 LEU A C 1
ATOM 3423 O O . LEU A 1 431 ? 8.414 -2.662 1.381 1 95.81 431 LEU A O 1
ATOM 3427 N N . GLN A 1 432 ? 10.344 -1.891 2.221 1 92.88 432 GLN A N 1
ATOM 3428 C CA . GLN A 1 432 ? 10.875 -3.236 2.41 1 92.88 432 GLN A CA 1
ATOM 3429 C C . GLN A 1 432 ? 11.086 -3.541 3.891 1 92.88 432 GLN A C 1
ATOM 3431 O O . GLN A 1 432 ? 11.578 -4.613 4.246 1 92.88 432 GLN A O 1
ATOM 3436 N N . LYS A 1 433 ? 10.859 -2.617 4.711 1 92.44 433 LYS A N 1
ATOM 3437 C CA . LYS A 1 433 ? 10.867 -2.754 6.164 1 92.44 433 LYS A CA 1
ATOM 3438 C C . LYS A 1 433 ? 9.602 -2.15 6.781 1 92.44 433 LYS A C 1
ATOM 3440 O O . LYS A 1 433 ? 8.93 -1.334 6.152 1 92.44 433 LYS A O 1
ATOM 3445 N N . THR A 1 434 ? 9.281 -2.652 7.969 1 92.81 434 THR A N 1
ATOM 3446 C CA . THR A 1 434 ? 8.148 -2.082 8.688 1 92.81 434 THR A CA 1
ATOM 3447 C C . THR A 1 434 ? 8.484 -0.685 9.203 1 92.81 434 THR A C 1
ATOM 3449 O O . THR A 1 434 ? 9.57 -0.453 9.727 1 92.81 434 THR A O 1
ATOM 3452 N N . PHE A 1 435 ? 7.562 0.262 8.992 1 95.12 435 PHE A N 1
ATOM 3453 C CA . PHE A 1 435 ? 7.746 1.624 9.484 1 95.12 435 PHE A CA 1
ATOM 3454 C C . PHE A 1 435 ? 6.781 1.927 10.625 1 95.12 435 PHE A C 1
ATOM 3456 O O . PHE A 1 435 ? 5.586 1.649 10.516 1 95.12 435 PHE A O 1
ATOM 3463 N N . SER A 1 436 ? 7.34 2.518 11.656 1 92.88 436 SER A N 1
ATOM 3464 C CA . SER A 1 436 ? 6.551 3.074 12.75 1 92.88 436 SER A CA 1
ATOM 3465 C C . SER A 1 436 ? 7.141 4.391 13.25 1 92.88 436 SER A C 1
ATOM 3467 O O . SER A 1 436 ? 8.359 4.578 13.219 1 92.88 436 SER A O 1
ATOM 3469 N N . PHE A 1 437 ? 6.262 5.293 13.766 1 93.31 437 PHE A N 1
ATOM 3470 C CA . PHE A 1 437 ? 6.695 6.621 14.18 1 93.31 437 PHE A CA 1
ATOM 3471 C C . PHE A 1 437 ? 7.328 6.578 15.57 1 93.31 437 PHE A C 1
ATOM 3473 O O . PHE A 1 437 ? 8.172 7.418 15.898 1 93.31 437 PHE A O 1
ATOM 3480 N N . PHE A 1 438 ? 6.898 5.711 16.469 1 88.06 438 PHE A N 1
ATOM 3481 C CA . PHE A 1 438 ? 7.34 5.543 17.844 1 88.06 438 PHE A CA 1
ATOM 3482 C C . PHE A 1 438 ? 7.375 6.883 18.578 1 88.06 438 PHE A C 1
ATOM 3484 O O . PHE A 1 438 ? 8.414 7.281 19.109 1 88.06 438 PHE A O 1
ATOM 3491 N N . PRO A 1 439 ? 6.242 7.531 18.656 1 89.75 439 PRO A N 1
ATOM 3492 C CA . PRO A 1 439 ? 6.203 8.844 19.297 1 89.75 439 PRO A CA 1
ATOM 3493 C C . PRO A 1 439 ? 6.73 8.805 20.734 1 89.75 439 PRO A C 1
ATOM 3495 O O . PRO A 1 439 ? 6.406 7.887 21.5 1 89.75 439 PRO A O 1
ATOM 3498 N N . GLY A 1 440 ? 7.551 9.75 21.141 1 83.94 440 GLY A N 1
ATOM 3499 C CA . GLY A 1 440 ? 8.023 9.914 22.516 1 83.94 440 GLY A CA 1
ATOM 3500 C C . GLY A 1 440 ? 9.297 9.141 22.797 1 83.94 440 GLY A C 1
ATOM 3501 O O . GLY A 1 440 ? 9.914 9.305 23.859 1 83.94 440 GLY A O 1
ATOM 3502 N N . LEU A 1 441 ? 9.695 8.273 21.906 1 80.25 441 LEU A N 1
ATOM 3503 C CA . LEU A 1 441 ? 10.898 7.48 22.156 1 80.25 441 LEU A CA 1
ATOM 3504 C C . LEU A 1 441 ? 12.102 8.078 21.438 1 80.25 441 LEU A C 1
ATOM 3506 O O . LEU A 1 441 ? 11.984 8.57 20.312 1 80.25 441 LEU A O 1
ATOM 3510 N N . THR A 1 442 ? 13.188 8.18 22.25 1 72.25 442 THR A N 1
ATOM 3511 C CA . THR A 1 442 ? 14.484 8.602 21.734 1 72.25 442 THR A CA 1
ATOM 3512 C C . THR A 1 442 ? 15.578 7.605 22.125 1 72.25 442 THR A C 1
ATOM 3514 O O . THR A 1 442 ? 15.352 6.723 22.953 1 72.25 442 THR A O 1
ATOM 3517 N N . GLN A 1 443 ? 16.641 7.59 21.312 1 65.38 443 GLN A N 1
ATOM 3518 C CA . GLN A 1 443 ? 17.734 6.691 21.641 1 65.38 443 GLN A CA 1
ATOM 3519 C C . GLN A 1 443 ? 18.062 6.742 23.141 1 65.38 443 GLN A C 1
ATOM 3521 O O . GLN A 1 443 ? 18.359 5.715 23.75 1 65.38 443 GLN A O 1
ATOM 3526 N N . SER A 1 444 ? 17.984 7.898 23.594 1 57.19 444 SER A N 1
ATOM 3527 C CA . SER A 1 444 ? 18.312 8.023 25.016 1 57.19 444 SER A CA 1
ATOM 3528 C C . SER A 1 444 ? 17.25 7.344 25.891 1 57.19 444 SER A C 1
ATOM 3530 O O . SER A 1 444 ? 17.547 6.902 27 1 57.19 444 SER A O 1
ATOM 3532 N N . SER A 1 445 ? 16.125 7.27 25.375 1 48.56 445 SER A N 1
ATOM 3533 C CA . SER A 1 445 ? 15.039 6.68 26.156 1 48.56 445 SER A CA 1
ATOM 3534 C C . SER A 1 445 ? 15.148 5.16 26.203 1 48.56 445 SER A C 1
ATOM 3536 O O . SER A 1 445 ? 14.516 4.508 27.031 1 48.56 445 SER A O 1
ATOM 3538 N N . SER A 1 446 ? 15.773 4.484 25.281 1 46.47 446 SER A N 1
ATOM 3539 C CA . SER A 1 446 ? 15.859 3.031 25.156 1 46.47 446 SER A CA 1
ATOM 3540 C C . SER A 1 446 ? 16.906 2.457 26.109 1 46.47 446 SER A C 1
ATOM 3542 O O . SER A 1 446 ? 17.031 1.238 26.25 1 46.47 446 SER A O 1
ATOM 3544 N N . LEU A 1 447 ? 17.859 3.195 26.641 1 37.25 447 LEU A N 1
ATOM 3545 C CA . LEU A 1 447 ? 18.812 2.74 27.656 1 37.25 447 LEU A CA 1
ATOM 3546 C C . LEU A 1 447 ? 18.172 2.703 29.031 1 37.25 447 LEU A C 1
ATOM 3548 O O . LEU A 1 447 ? 17.422 3.609 29.406 1 37.25 447 LEU A O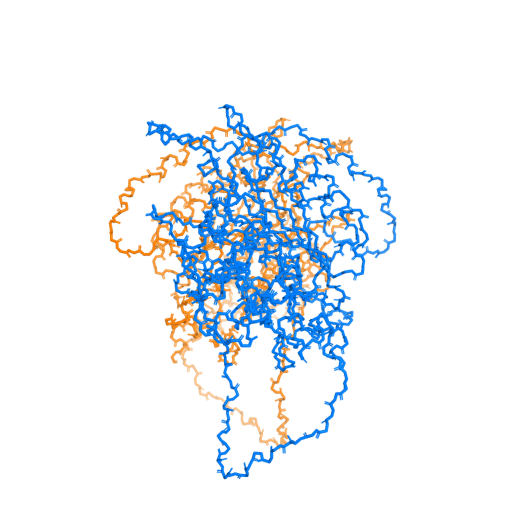 1
ATOM 3552 N N . MET B 1 1 ? 19.328 -48.75 -6.246 1 81.69 1 MET B N 1
ATOM 3553 C CA . MET B 1 1 ? 17.969 -48.844 -5.715 1 81.69 1 MET B CA 1
ATOM 3554 C C . MET B 1 1 ? 17.672 -50.281 -5.258 1 81.69 1 MET B C 1
ATOM 3556 O O . MET B 1 1 ? 18.156 -51.219 -5.855 1 81.69 1 MET B O 1
ATOM 3560 N N . ASP B 1 2 ? 16.859 -50.406 -4.16 1 84.31 2 ASP B N 1
ATOM 3561 C CA . ASP B 1 2 ? 16.438 -51.688 -3.643 1 84.31 2 ASP B CA 1
ATOM 3562 C C . ASP B 1 2 ? 15.766 -52.531 -4.738 1 84.31 2 ASP B C 1
ATOM 3564 O O . ASP B 1 2 ? 14.938 -52.031 -5.496 1 84.31 2 ASP B O 1
ATOM 3568 N N . PRO B 1 3 ? 16.188 -53.75 -4.832 1 85.56 3 PRO B N 1
ATOM 3569 C CA . PRO B 1 3 ? 15.664 -54.625 -5.895 1 85.56 3 PRO B CA 1
ATOM 3570 C C . PRO B 1 3 ? 14.141 -54.719 -5.871 1 85.56 3 PRO B C 1
ATOM 3572 O O . PRO B 1 3 ? 13.508 -54.781 -6.93 1 85.56 3 PRO B O 1
ATOM 3575 N N . ALA B 1 4 ? 13.594 -54.688 -4.688 1 86.12 4 ALA B N 1
ATOM 3576 C CA . ALA B 1 4 ? 12.141 -54.75 -4.578 1 86.12 4 ALA B CA 1
ATOM 3577 C C . ALA B 1 4 ? 11.492 -53.5 -5.188 1 86.12 4 ALA B C 1
ATOM 3579 O O . ALA B 1 4 ? 10.461 -53.594 -5.855 1 86.12 4 ALA B O 1
ATOM 3580 N N . HIS B 1 5 ? 12.141 -52.375 -5.035 1 88.81 5 HIS B N 1
ATOM 3581 C CA . HIS B 1 5 ? 11.648 -51.125 -5.57 1 88.81 5 HIS B CA 1
ATOM 3582 C C . HIS B 1 5 ? 11.805 -51.062 -7.086 1 88.81 5 HIS B C 1
ATOM 3584 O O . HIS B 1 5 ? 10.906 -50.594 -7.789 1 88.81 5 HIS B O 1
ATOM 3590 N N . LYS B 1 6 ? 12.891 -51.594 -7.508 1 86.88 6 LYS B N 1
ATOM 3591 C CA . LYS B 1 6 ? 13.148 -51.656 -8.945 1 86.88 6 LYS B CA 1
ATOM 3592 C C . LYS B 1 6 ? 12.094 -52.5 -9.656 1 86.88 6 LYS B C 1
ATOM 3594 O O . LYS B 1 6 ? 11.547 -52.094 -10.68 1 86.88 6 LYS B O 1
ATOM 3599 N N . GLN B 1 7 ? 11.812 -53.656 -9.062 1 87.19 7 GLN B N 1
ATOM 3600 C CA . GLN B 1 7 ? 10.828 -54.562 -9.641 1 87.19 7 GLN B CA 1
ATOM 3601 C C . GLN B 1 7 ? 9.438 -53.938 -9.648 1 87.19 7 GLN B C 1
ATOM 3603 O O . GLN B 1 7 ? 8.695 -54.094 -10.617 1 87.19 7 GLN B O 1
ATOM 3608 N N . LEU B 1 8 ? 9.109 -53.188 -8.57 1 87.88 8 LEU B N 1
ATOM 3609 C CA . LEU B 1 8 ? 7.82 -52.5 -8.477 1 87.88 8 LEU B CA 1
ATOM 3610 C C . LEU B 1 8 ? 7.641 -51.5 -9.617 1 87.88 8 LEU B C 1
ATOM 3612 O O . LEU B 1 8 ? 6.574 -51.438 -10.227 1 87.88 8 LEU B O 1
ATOM 3616 N N . ILE B 1 9 ? 8.664 -50.75 -10.023 1 89.81 9 ILE B N 1
ATOM 3617 C CA . ILE B 1 9 ? 8.602 -49.719 -11.062 1 89.81 9 ILE B CA 1
ATOM 3618 C C . ILE B 1 9 ? 8.523 -50.375 -12.438 1 89.81 9 ILE B C 1
ATOM 3620 O O . ILE B 1 9 ? 7.723 -49.969 -13.281 1 89.81 9 ILE B O 1
ATOM 3624 N N . GLN B 1 10 ? 9.234 -51.5 -12.562 1 85.44 10 GLN B N 1
ATOM 3625 C CA . GLN B 1 10 ? 9.25 -52.188 -13.836 1 85.44 10 GLN B CA 1
ATOM 3626 C C . GLN B 1 10 ? 7.922 -52.906 -14.094 1 85.44 10 GLN B C 1
ATOM 3628 O O . GLN B 1 10 ? 7.41 -52.875 -15.211 1 85.44 10 GLN B O 1
ATOM 3633 N N . ASP B 1 11 ? 7.367 -53.5 -13.016 1 87.88 11 ASP B N 1
ATOM 3634 C CA . ASP B 1 11 ? 6.109 -54.25 -13.133 1 87.88 11 ASP B CA 1
ATOM 3635 C C . ASP B 1 11 ? 4.949 -53.281 -13.43 1 87.88 11 ASP B C 1
ATOM 3637 O O . ASP B 1 11 ? 3.955 -53.688 -14.039 1 87.88 11 ASP B O 1
ATOM 3641 N N . ASN B 1 12 ? 5.09 -52.062 -12.992 1 88.31 12 ASN B N 1
ATOM 3642 C CA . ASN B 1 12 ? 4.012 -51.094 -13.164 1 88.31 12 ASN B CA 1
ATOM 3643 C C . ASN B 1 12 ? 4.418 -49.938 -14.102 1 88.31 12 ASN B C 1
ATOM 3645 O O . ASN B 1 12 ? 3.939 -48.812 -13.969 1 88.31 12 ASN B O 1
ATOM 3649 N N . PHE B 1 13 ? 5.277 -50.312 -15.008 1 89.25 13 PHE B N 1
ATOM 3650 C CA . PHE B 1 13 ? 5.922 -49.312 -15.852 1 89.25 13 PHE B CA 1
ATOM 3651 C C . PHE B 1 13 ? 4.891 -48.531 -16.656 1 89.25 13 PHE B C 1
ATOM 3653 O O . PHE B 1 13 ? 4.883 -47.312 -16.641 1 89.25 13 PHE B O 1
ATOM 3660 N N . MET B 1 14 ? 3.979 -49.188 -17.328 1 85.94 14 MET B N 1
ATOM 3661 C CA . MET B 1 14 ? 3.002 -48.531 -18.203 1 85.94 14 MET B CA 1
ATOM 3662 C C . MET B 1 14 ? 2.023 -47.688 -17.375 1 85.94 14 MET B C 1
ATOM 3664 O O . MET B 1 14 ? 1.655 -46.594 -17.766 1 85.94 14 MET B O 1
ATOM 3668 N N . ASP B 1 15 ? 1.622 -48.188 -16.219 1 88.31 15 ASP B N 1
ATOM 3669 C CA . ASP B 1 15 ? 0.708 -47.438 -15.367 1 88.31 15 ASP B CA 1
ATOM 3670 C C . ASP B 1 15 ? 1.386 -46.188 -14.789 1 88.31 15 ASP B C 1
ATOM 3672 O O . ASP B 1 15 ? 0.781 -45.125 -14.727 1 88.31 15 ASP B O 1
ATOM 3676 N N . LEU B 1 16 ? 2.631 -46.312 -14.352 1 91.19 16 LEU B N 1
ATOM 3677 C CA . LEU B 1 16 ? 3.381 -45.156 -13.836 1 91.19 16 LEU B CA 1
ATOM 3678 C C . LEU B 1 16 ? 3.607 -44.125 -14.922 1 91.19 16 LEU B C 1
ATOM 3680 O O . LEU B 1 16 ? 3.512 -42.906 -14.664 1 91.19 16 LEU B O 1
ATOM 3684 N N . LEU B 1 17 ? 3.885 -44.656 -16.094 1 90 17 LEU B N 1
ATOM 3685 C CA . LEU B 1 17 ? 4.062 -43.75 -17.234 1 90 17 LEU B CA 1
ATOM 3686 C C . LEU B 1 17 ? 2.82 -42.875 -17.453 1 90 17 LEU B C 1
ATOM 3688 O O . LEU B 1 17 ? 2.918 -41.656 -17.594 1 90 17 LEU B O 1
ATOM 3692 N N . LYS B 1 18 ? 1.692 -43.531 -17.406 1 87.56 18 LYS B N 1
ATOM 3693 C CA . LYS B 1 18 ? 0.426 -42.812 -17.609 1 87.56 18 LYS B CA 1
ATOM 3694 C C . LYS B 1 18 ? 0.164 -41.812 -16.5 1 87.56 18 LYS B C 1
ATOM 3696 O O . LYS B 1 18 ? -0.287 -40.719 -16.75 1 87.56 18 LYS B O 1
ATOM 3701 N N . GLU B 1 19 ? 0.502 -42.188 -15.305 1 87.25 19 GLU B N 1
ATOM 3702 C CA . GLU B 1 19 ? 0.15 -41.375 -14.148 1 87.25 19 GLU B CA 1
ATOM 3703 C C . GLU B 1 19 ? 1.136 -40.25 -13.961 1 87.25 19 GLU B C 1
ATOM 3705 O O . GLU B 1 19 ? 0.766 -39.156 -13.469 1 87.25 19 GLU B O 1
ATOM 3710 N N . ILE B 1 20 ? 2.363 -40.406 -14.398 1 90.19 20 ILE B N 1
ATOM 3711 C CA . ILE B 1 20 ? 3.404 -39.406 -14.133 1 90.19 20 ILE B CA 1
ATOM 3712 C C . ILE B 1 20 ? 3.484 -38.406 -15.289 1 90.19 20 ILE B C 1
ATOM 3714 O O . ILE B 1 20 ? 3.844 -37.25 -15.094 1 90.19 20 ILE B O 1
ATOM 3718 N N . LYS B 1 21 ? 3.018 -38.875 -16.422 1 90.06 21 LYS B N 1
ATOM 3719 C CA . LYS B 1 21 ? 3.131 -38.156 -17.688 1 90.06 21 LYS B CA 1
ATOM 3720 C C . LYS B 1 21 ? 2.635 -36.719 -17.547 1 90.06 21 LYS B C 1
ATOM 3722 O O . LYS B 1 21 ? 3.316 -35.781 -17.969 1 90.06 21 LYS B O 1
ATOM 3727 N N . PRO B 1 22 ? 1.536 -36.625 -16.906 1 81.44 22 PRO B N 1
ATOM 3728 C CA . PRO B 1 22 ? 0.976 -35.25 -16.875 1 81.44 22 PRO B CA 1
ATOM 3729 C C . PRO B 1 22 ? 1.882 -34.25 -16.172 1 81.44 22 PRO B C 1
ATOM 3731 O O . PRO B 1 22 ? 1.82 -33.062 -16.438 1 81.44 22 PRO B O 1
ATOM 3734 N N . GLN B 1 23 ? 2.787 -34.812 -15.297 1 83.44 23 GLN B N 1
ATOM 3735 C CA . GLN B 1 23 ? 3.605 -33.938 -14.492 1 83.44 23 GLN B CA 1
ATOM 3736 C C . GLN B 1 23 ? 5.082 -34.281 -14.586 1 83.44 23 GLN B C 1
ATOM 3738 O O . GLN B 1 23 ? 5.828 -34.156 -13.609 1 83.44 23 GLN B O 1
ATOM 3743 N N . ILE B 1 24 ? 5.52 -34.688 -15.672 1 90.12 24 ILE B N 1
ATOM 3744 C CA . ILE B 1 24 ? 6.859 -35.25 -15.836 1 90.12 24 ILE B CA 1
ATOM 3745 C C . ILE B 1 24 ? 7.898 -34.125 -15.633 1 90.12 24 ILE B C 1
ATOM 3747 O O . ILE B 1 24 ? 8.938 -34.344 -15.016 1 90.12 24 ILE B O 1
ATOM 3751 N N . ARG B 1 25 ? 7.602 -33.125 -16.156 1 80.69 25 ARG B N 1
ATOM 3752 C CA . ARG B 1 25 ? 8.57 -32.031 -16.047 1 80.69 25 ARG B CA 1
ATOM 3753 C C . ARG B 1 25 ? 8.781 -31.641 -14.586 1 80.69 25 ARG B C 1
ATOM 3755 O O . ARG B 1 25 ? 9.914 -31.406 -14.164 1 80.69 25 ARG B O 1
ATOM 3762 N N . PHE B 1 26 ? 7.68 -31.703 -13.875 1 81 26 PHE B N 1
ATOM 3763 C CA . PHE B 1 26 ? 7.746 -31.422 -12.445 1 81 26 PHE B CA 1
ATOM 3764 C C . PHE B 1 26 ? 8.562 -32.5 -11.727 1 81 26 PHE B C 1
ATOM 3766 O O . PHE B 1 26 ? 9.453 -32.188 -10.938 1 81 26 PHE B O 1
ATOM 3773 N N . VAL B 1 27 ? 8.289 -33.594 -11.961 1 89.69 27 VAL B N 1
ATOM 3774 C CA . VAL B 1 27 ? 8.922 -34.719 -11.297 1 89.69 27 VAL B CA 1
ATOM 3775 C C . VAL B 1 27 ? 10.422 -34.719 -11.578 1 89.69 27 VAL B C 1
ATOM 3777 O O . VAL B 1 27 ? 11.234 -34.875 -10.664 1 89.69 27 VAL B O 1
ATOM 3780 N N . CYS B 1 28 ? 10.773 -34.406 -12.773 1 87.88 28 CYS B N 1
ATOM 3781 C CA . CYS B 1 28 ? 12.18 -34.406 -13.156 1 87.88 28 CYS B CA 1
ATOM 3782 C C . CYS B 1 28 ? 12.922 -33.25 -12.508 1 87.88 28 CYS B C 1
ATOM 3784 O O . CYS B 1 28 ? 14.055 -33.438 -12.047 1 87.88 28 CYS B O 1
ATOM 3786 N N . ARG B 1 29 ? 12.258 -32.281 -12.523 1 81.81 29 ARG B N 1
ATOM 3787 C CA . ARG B 1 29 ? 12.867 -31.109 -11.914 1 81.81 29 ARG B CA 1
ATOM 3788 C C . ARG B 1 29 ? 13.086 -31.312 -10.422 1 81.81 29 ARG B C 1
ATOM 3790 O O . ARG B 1 29 ? 14.133 -30.953 -9.883 1 81.81 29 ARG B O 1
ATOM 3797 N N . ASP B 1 30 ? 12.047 -31.844 -9.758 1 83.19 30 ASP B N 1
ATOM 3798 C CA . ASP B 1 30 ? 12.156 -32.156 -8.336 1 83.19 30 ASP B CA 1
ATOM 3799 C C . ASP B 1 30 ? 13.289 -33.156 -8.078 1 83.19 30 ASP B C 1
ATOM 3801 O O . ASP B 1 30 ? 14.023 -33.031 -7.102 1 83.19 30 ASP B O 1
ATOM 3805 N N . LEU B 1 31 ? 13.516 -34 -8.852 1 90 31 LEU B N 1
ATOM 3806 C CA . LEU B 1 31 ? 14.57 -35 -8.734 1 90 31 LEU B CA 1
ATOM 3807 C C . LEU B 1 31 ? 15.938 -34.375 -9 1 90 31 LEU B C 1
ATOM 3809 O O . LEU B 1 31 ? 16.938 -34.812 -8.422 1 90 31 LEU B O 1
ATOM 3813 N N . LEU B 1 32 ? 15.875 -33.375 -9.844 1 84.5 32 LEU B N 1
ATOM 3814 C CA . LEU B 1 32 ? 17.109 -32.625 -10.086 1 84.5 32 LEU B CA 1
ATOM 3815 C C . LEU B 1 32 ? 17.531 -31.844 -8.836 1 84.5 32 LEU B C 1
ATOM 3817 O O . LEU B 1 32 ? 18.688 -31.891 -8.438 1 84.5 32 LEU B O 1
ATOM 3821 N N . ASN B 1 33 ? 16.562 -31.312 -8.227 1 80.12 33 ASN B N 1
ATOM 3822 C CA . ASN B 1 33 ? 16.797 -30.531 -7.016 1 80.12 33 ASN B CA 1
ATOM 3823 C C . ASN B 1 33 ? 17.25 -31.438 -5.863 1 80.12 33 ASN B C 1
ATOM 3825 O O . ASN B 1 33 ? 18.047 -31.016 -5.023 1 80.12 33 ASN B O 1
ATOM 3829 N N . ALA B 1 34 ? 16.734 -32.594 -5.855 1 78.75 34 ALA B N 1
ATOM 3830 C CA . ALA B 1 34 ? 17.078 -33.562 -4.836 1 78.75 34 ALA B CA 1
ATOM 3831 C C . ALA B 1 34 ? 18.406 -34.25 -5.16 1 78.75 34 ALA B C 1
ATOM 3833 O O . ALA B 1 34 ? 18.844 -35.156 -4.434 1 78.75 34 ALA B O 1
ATOM 3834 N N . ARG B 1 35 ? 18.938 -33.781 -6.285 1 80.31 35 ARG B N 1
ATOM 3835 C CA . ARG B 1 35 ? 20.234 -34.281 -6.746 1 80.31 35 ARG B CA 1
ATOM 3836 C C . ARG B 1 35 ? 20.172 -35.781 -7.027 1 80.31 35 ARG B C 1
ATOM 3838 O O . ARG B 1 35 ? 21.156 -36.5 -6.836 1 80.31 35 ARG B O 1
ATOM 3845 N N . ILE B 1 36 ? 19.109 -36.188 -7.395 1 88.25 36 ILE B N 1
ATOM 3846 C CA . ILE B 1 36 ? 18.953 -37.594 -7.805 1 88.25 36 ILE B CA 1
ATOM 3847 C C . ILE B 1 36 ? 19.328 -37.719 -9.281 1 88.25 36 ILE B C 1
ATOM 3849 O O . ILE B 1 36 ? 19.891 -38.75 -9.688 1 88.25 36 ILE B O 1
ATOM 3853 N N . ILE B 1 37 ? 18.969 -36.625 -10.055 1 87.38 37 ILE B N 1
ATOM 3854 C CA . ILE B 1 37 ? 19.406 -36.594 -11.453 1 87.38 37 ILE B CA 1
ATOM 3855 C C . ILE B 1 37 ? 20.266 -35.344 -11.695 1 87.38 37 ILE B C 1
ATOM 3857 O O . ILE B 1 37 ? 20.094 -34.312 -11.016 1 87.38 37 ILE B O 1
ATOM 3861 N N . SER B 1 38 ? 21.25 -35.5 -12.531 1 83.81 38 SER B N 1
ATOM 3862 C CA . SER B 1 38 ? 22.141 -34.406 -12.867 1 83.81 38 SER B CA 1
ATOM 3863 C C . SER B 1 38 ? 21.531 -33.5 -13.914 1 83.81 38 SER B C 1
ATOM 3865 O O . SER B 1 38 ? 20.516 -33.844 -14.531 1 83.81 38 SER B O 1
ATOM 3867 N N . GLU B 1 39 ? 22.141 -32.344 -14.055 1 81.94 39 GLU B N 1
ATOM 3868 C CA . GLU B 1 39 ? 21.688 -31.406 -15.055 1 81.94 39 GLU B CA 1
ATOM 3869 C C . GLU B 1 39 ? 21.734 -32 -16.453 1 81.94 39 GLU B C 1
ATOM 3871 O O . GLU B 1 39 ? 20.844 -31.781 -17.266 1 81.94 39 GLU B O 1
ATOM 3876 N N . HIS B 1 40 ? 22.797 -32.75 -16.688 1 80.88 40 HIS B N 1
ATOM 3877 C CA . HIS B 1 40 ? 22.922 -33.406 -17.984 1 80.88 40 HIS B CA 1
ATOM 3878 C C . HIS B 1 40 ? 21.812 -34.406 -18.203 1 80.88 40 HIS B C 1
ATOM 3880 O O . HIS B 1 40 ? 21.234 -34.469 -19.297 1 80.88 40 HIS B O 1
ATOM 3886 N N . MET B 1 41 ? 21.422 -35.094 -17.219 1 87.69 41 MET B N 1
ATOM 3887 C CA . MET B 1 41 ? 20.344 -36.094 -17.297 1 87.69 41 MET B CA 1
ATOM 3888 C C . MET B 1 41 ? 18.984 -35.406 -17.484 1 87.69 41 MET B C 1
ATOM 3890 O O . MET B 1 41 ? 18.172 -35.875 -18.281 1 87.69 41 MET B O 1
ATOM 3894 N N . TYR B 1 42 ? 18.844 -34.312 -16.766 1 86.25 42 TYR B N 1
ATOM 3895 C CA . TYR B 1 42 ? 17.609 -33.531 -16.891 1 86.25 42 TYR B CA 1
ATOM 3896 C C . TYR B 1 42 ? 17.438 -33.031 -18.328 1 86.25 42 TYR B C 1
ATOM 3898 O O . TYR B 1 42 ? 16.359 -33.156 -18.906 1 86.25 42 TYR B O 1
ATOM 3906 N N . GLU B 1 43 ? 18.469 -32.531 -18.906 1 83.81 43 GLU B N 1
ATOM 3907 C CA . GLU B 1 43 ? 18.438 -32.062 -20.281 1 83.81 43 GLU B CA 1
ATOM 3908 C C . GLU B 1 43 ? 18.125 -33.188 -21.25 1 83.81 43 GLU B C 1
ATOM 3910 O O . GLU B 1 43 ? 17.344 -33 -22.203 1 83.81 43 GLU B O 1
ATOM 3915 N N . ASP B 1 44 ? 18.672 -34.281 -21.016 1 86 44 ASP B N 1
ATOM 3916 C CA . ASP B 1 44 ? 18.469 -35.469 -21.875 1 86 44 ASP B CA 1
ATOM 3917 C C . ASP B 1 44 ? 17.016 -35.938 -21.844 1 86 44 ASP B C 1
ATOM 3919 O O . ASP B 1 44 ? 16.5 -36.438 -22.844 1 86 44 ASP B O 1
ATOM 3923 N N . ILE B 1 45 ? 16.375 -35.688 -20.672 1 87.75 45 ILE B N 1
ATOM 3924 C CA . ILE B 1 45 ? 15.008 -36.188 -20.516 1 87.75 45 ILE B CA 1
ATOM 3925 C C . ILE B 1 45 ? 14.023 -35.125 -21.047 1 87.75 45 ILE B C 1
ATOM 3927 O O . ILE B 1 45 ? 13.156 -35.469 -21.859 1 87.75 45 ILE B O 1
ATOM 3931 N N . ILE B 1 46 ? 14.242 -33.938 -20.594 1 84.56 46 ILE B N 1
ATOM 3932 C CA . ILE B 1 46 ? 13.203 -32.906 -20.797 1 84.56 46 ILE B CA 1
ATOM 3933 C C . ILE B 1 46 ? 13.469 -32.156 -22.094 1 84.56 46 ILE B C 1
ATOM 3935 O O . ILE B 1 46 ? 12.539 -31.875 -22.859 1 84.56 46 ILE B O 1
ATOM 3939 N N . GLU B 1 47 ? 14.719 -31.938 -22.469 1 78.44 47 GLU B N 1
ATOM 3940 C CA . GLU B 1 47 ? 15.016 -31.109 -23.625 1 78.44 47 GLU B CA 1
ATOM 3941 C C . GLU B 1 47 ? 15.227 -31.969 -24.875 1 78.44 47 GLU B C 1
ATOM 3943 O O . GLU 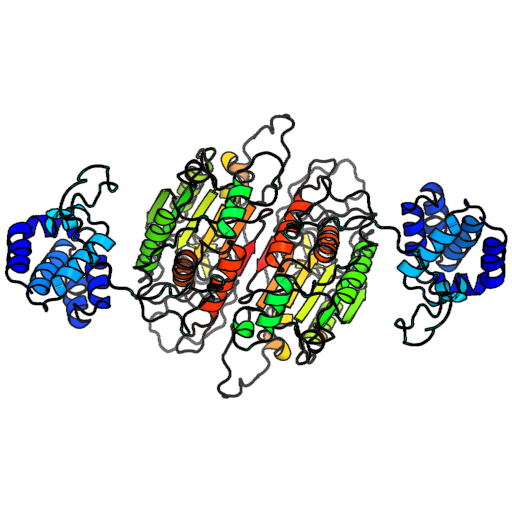B 1 47 ? 14.891 -31.562 -25.984 1 78.44 47 GLU B O 1
ATOM 3948 N N . ALA B 1 48 ? 15.711 -33.125 -24.766 1 74.81 48 ALA B N 1
ATOM 3949 C CA . ALA B 1 48 ? 16.078 -33.969 -25.891 1 74.81 48 ALA B CA 1
ATOM 3950 C C . ALA B 1 48 ? 14.867 -34.75 -26.406 1 74.81 48 ALA B C 1
ATOM 3952 O O . ALA B 1 48 ? 14.859 -35.188 -27.562 1 74.81 48 ALA B O 1
ATOM 3953 N N . ARG B 1 49 ? 13.836 -34.781 -25.578 1 78.38 49 ARG B N 1
ATOM 3954 C CA . ARG B 1 49 ? 12.68 -35.594 -25.969 1 78.38 49 ARG B CA 1
ATOM 3955 C C . ARG B 1 49 ? 11.453 -34.688 -26.188 1 78.38 49 ARG B C 1
ATOM 3957 O O . ARG B 1 49 ? 11.227 -33.75 -25.438 1 78.38 49 ARG B O 1
ATOM 3964 N N . ARG B 1 50 ? 10.719 -34.969 -27.203 1 75.44 50 ARG B N 1
ATOM 3965 C CA . ARG B 1 50 ? 9.68 -34.062 -27.688 1 75.44 50 ARG B CA 1
ATOM 3966 C C . ARG B 1 50 ? 8.367 -34.281 -26.953 1 75.44 50 ARG B C 1
ATOM 3968 O O . ARG B 1 50 ? 7.652 -33.344 -26.641 1 75.44 50 ARG B O 1
ATOM 3975 N N . THR B 1 51 ? 7.992 -35.594 -26.656 1 80.25 51 THR B N 1
A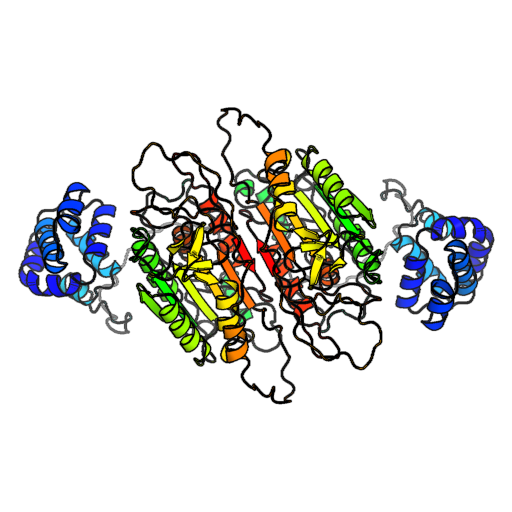TOM 3976 C CA . THR B 1 51 ? 6.691 -35.875 -26.047 1 80.25 51 THR B CA 1
ATOM 3977 C C . THR B 1 51 ? 6.836 -36.156 -24.562 1 80.25 51 THR B C 1
ATOM 3979 O O . THR B 1 51 ? 7.867 -36.688 -24.125 1 80.25 51 THR B O 1
ATOM 3982 N N . GLN B 1 52 ? 5.793 -35.875 -23.828 1 86.44 52 GLN B N 1
ATOM 3983 C CA . GLN B 1 52 ? 5.773 -36.188 -22.406 1 86.44 52 GLN B CA 1
ATOM 3984 C C . GLN B 1 52 ? 5.898 -37.688 -22.141 1 86.44 52 GLN B C 1
ATOM 3986 O O . GLN B 1 52 ? 6.465 -38.094 -21.125 1 86.44 52 GLN B O 1
ATOM 3991 N N . SER B 1 53 ? 5.375 -38.438 -23.031 1 86.38 53 SER B N 1
ATOM 3992 C CA . SER B 1 53 ? 5.469 -39.875 -22.906 1 86.38 53 SER B CA 1
ATOM 3993 C C . SER B 1 53 ? 6.918 -40.344 -22.984 1 86.38 53 SER B C 1
ATOM 3995 O O . SER B 1 53 ? 7.359 -41.156 -22.156 1 86.38 53 SER B O 1
ATOM 3997 N N . ASP B 1 54 ? 7.59 -39.812 -23.953 1 86.5 54 ASP B N 1
ATOM 3998 C CA . ASP B 1 54 ? 9 -40.156 -24.125 1 86.5 54 ASP B CA 1
ATOM 3999 C C . ASP B 1 54 ? 9.82 -39.688 -22.922 1 86.5 54 ASP B C 1
ATOM 4001 O O . ASP B 1 54 ? 10.734 -40.375 -22.469 1 86.5 54 ASP B O 1
ATOM 4005 N N . GLN B 1 55 ? 9.469 -38.562 -22.453 1 89.81 55 GLN B N 1
ATOM 4006 C CA . GLN B 1 55 ? 10.164 -38 -21.297 1 89.81 55 GLN B CA 1
ATOM 4007 C C . GLN B 1 55 ? 9.961 -38.875 -20.062 1 89.81 55 GLN B C 1
ATOM 4009 O O . GLN B 1 55 ? 10.922 -39.188 -19.359 1 89.81 55 GLN B O 1
ATOM 4014 N N . THR B 1 56 ? 8.758 -39.219 -19.891 1 92.38 56 THR B N 1
ATOM 4015 C CA . THR B 1 56 ? 8.43 -40.031 -18.734 1 92.38 56 THR B CA 1
ATOM 4016 C C . THR B 1 56 ? 9.094 -41.406 -18.812 1 92.38 56 THR B C 1
ATOM 4018 O O . THR B 1 56 ? 9.594 -41.938 -17.828 1 92.38 56 THR B O 1
ATOM 4021 N N . GLU B 1 57 ? 9.164 -41.938 -19.984 1 90.94 57 GLU B N 1
ATOM 4022 C CA . GLU B 1 57 ? 9.836 -43.188 -20.219 1 90.94 57 GLU B CA 1
ATOM 4023 C C . GLU B 1 57 ? 11.328 -43.094 -19.875 1 90.94 57 GLU B C 1
ATOM 4025 O O . GLU B 1 57 ? 11.875 -44 -19.219 1 90.94 57 GLU B O 1
ATOM 4030 N N . ALA B 1 58 ? 11.883 -42.031 -20.375 1 89.31 58 ALA B N 1
ATOM 4031 C CA . ALA B 1 58 ? 13.305 -41.812 -20.125 1 89.31 58 ALA B CA 1
ATOM 4032 C C . ALA B 1 58 ? 13.586 -41.688 -18.641 1 89.31 58 ALA B C 1
ATOM 4034 O O . ALA B 1 58 ? 14.578 -42.25 -18.141 1 89.31 58 ALA B O 1
ATOM 4035 N N . LEU B 1 59 ? 12.703 -41.062 -17.938 1 92.81 59 LEU B N 1
ATOM 4036 C CA . LEU B 1 59 ? 12.883 -40.906 -16.5 1 92.81 59 LEU B CA 1
ATOM 4037 C C . LEU B 1 59 ? 12.781 -42.25 -15.797 1 92.81 59 LEU B C 1
ATOM 4039 O O . LEU B 1 59 ? 13.617 -42.594 -14.953 1 92.81 59 LEU B O 1
ATOM 4043 N N . LEU B 1 60 ? 11.766 -43 -16.078 1 91.38 60 LEU B N 1
ATOM 4044 C CA . LEU B 1 60 ? 11.516 -44.25 -15.398 1 91.38 60 LEU B CA 1
ATOM 4045 C C . LEU B 1 60 ? 12.648 -45.25 -15.664 1 91.38 60 LEU B C 1
ATOM 4047 O O . LEU B 1 60 ? 13.016 -46.031 -14.781 1 91.38 60 LEU B O 1
ATOM 4051 N N . ASP B 1 61 ? 13.273 -45.094 -16.859 1 88.75 61 ASP B N 1
ATOM 4052 C CA . ASP B 1 61 ? 14.422 -45.938 -17.219 1 88.75 61 ASP B CA 1
ATOM 4053 C C . ASP B 1 61 ? 15.664 -45.5 -16.422 1 88.75 61 ASP B C 1
ATOM 4055 O O . ASP B 1 61 ? 16.469 -46.344 -16.016 1 88.75 61 ASP B O 1
ATOM 4059 N N . LEU B 1 62 ? 15.766 -44.188 -16.281 1 89.62 62 LEU B N 1
ATOM 4060 C CA . LEU B 1 62 ? 16.938 -43.625 -15.625 1 89.62 62 LEU B CA 1
ATOM 4061 C C . LEU B 1 62 ? 16.891 -43.875 -14.125 1 89.62 62 LEU B C 1
ATOM 4063 O O . LEU B 1 62 ? 17.906 -44.188 -13.508 1 89.62 62 LEU B O 1
ATOM 4067 N N . ILE B 1 63 ? 15.727 -43.719 -13.531 1 91.88 63 ILE B N 1
ATOM 4068 C CA . ILE B 1 63 ? 15.602 -43.625 -12.078 1 91.88 63 ILE B CA 1
ATOM 4069 C C . ILE B 1 63 ? 15.945 -44.969 -11.453 1 91.88 63 ILE B C 1
ATOM 4071 O O . ILE B 1 63 ? 16.484 -45.031 -10.344 1 91.88 63 ILE B O 1
ATOM 4075 N N . ILE B 1 64 ? 15.703 -46.062 -12.078 1 88.06 64 ILE B N 1
ATOM 4076 C CA . ILE B 1 64 ? 15.938 -47.406 -11.531 1 88.06 64 ILE B CA 1
ATOM 4077 C C . ILE B 1 64 ? 17.438 -47.688 -11.453 1 88.06 64 ILE B C 1
ATOM 4079 O O . ILE B 1 64 ? 17.875 -48.594 -10.766 1 88.06 64 ILE B O 1
ATOM 4083 N N . ARG B 1 65 ? 18.203 -46.906 -12.203 1 84.88 65 ARG B N 1
ATOM 4084 C CA . ARG B 1 65 ? 19.656 -47.062 -12.211 1 84.88 65 ARG B CA 1
ATOM 4085 C C . ARG B 1 65 ? 20.328 -46.125 -11.234 1 84.88 65 ARG B C 1
ATOM 4087 O O . ARG B 1 65 ? 21.547 -46.094 -11.109 1 84.88 65 ARG B O 1
ATOM 4094 N N . ARG B 1 66 ? 19.484 -45.375 -10.562 1 83.75 66 ARG B N 1
ATOM 4095 C CA . ARG B 1 66 ? 20.031 -44.406 -9.633 1 83.75 66 ARG B CA 1
ATOM 4096 C C . ARG B 1 66 ? 20.219 -45 -8.242 1 83.75 66 ARG B C 1
ATOM 4098 O O . ARG B 1 66 ? 19.844 -46.156 -8.008 1 83.75 66 ARG B O 1
ATOM 4105 N N . GLY B 1 67 ? 20.797 -44.312 -7.199 1 77.25 67 GLY B N 1
ATOM 4106 C CA . GLY B 1 67 ? 21.203 -44.781 -5.887 1 77.25 67 GLY B CA 1
ATOM 4107 C C . GLY B 1 67 ? 20.031 -45.188 -5.008 1 77.25 67 GLY B C 1
ATOM 4108 O O . GLY B 1 67 ? 18.875 -45.156 -5.449 1 77.25 67 GLY B O 1
ATOM 4109 N N . PRO B 1 68 ? 20.219 -45.625 -3.818 1 81.12 68 PRO B N 1
ATOM 4110 C CA . PRO B 1 68 ? 19.219 -46.188 -2.912 1 81.12 68 PRO B CA 1
ATOM 4111 C C . PRO B 1 68 ? 18.156 -45.156 -2.494 1 81.12 68 PRO B C 1
ATOM 4113 O O . PRO B 1 68 ? 17.031 -45.531 -2.156 1 81.12 68 PRO B O 1
ATOM 4116 N N . ASN B 1 69 ? 18.469 -44 -2.699 1 81.88 69 ASN B N 1
ATOM 4117 C CA . ASN B 1 69 ? 17.531 -42.969 -2.246 1 81.88 69 ASN B CA 1
ATOM 4118 C C . ASN B 1 69 ? 16.625 -42.5 -3.373 1 81.88 69 ASN B C 1
ATOM 4120 O O . ASN B 1 69 ? 15.734 -41.688 -3.156 1 81.88 69 ASN B O 1
ATOM 4124 N N . ALA B 1 70 ? 16.797 -43.031 -4.516 1 90.06 70 ALA B N 1
ATOM 4125 C CA . ALA B 1 70 ? 16.078 -42.531 -5.691 1 90.06 70 ALA B CA 1
ATOM 4126 C C . ALA B 1 70 ? 14.594 -42.844 -5.602 1 90.06 70 ALA B C 1
ATOM 4128 O O . ALA B 1 70 ? 13.75 -42.031 -5.953 1 90.06 70 ALA B O 1
ATOM 4129 N N . PHE B 1 71 ? 14.336 -44.062 -5.02 1 91.38 71 PHE B N 1
ATOM 4130 C CA . PHE B 1 71 ? 12.938 -44.5 -4.91 1 91.38 71 PHE B CA 1
ATOM 4131 C C . PHE B 1 71 ? 12.172 -43.562 -3.965 1 91.38 71 PHE B C 1
ATOM 4133 O O . PHE B 1 71 ? 11.094 -43.094 -4.301 1 91.38 71 PHE B O 1
ATOM 4140 N N . GLY B 1 72 ? 12.734 -43.344 -2.898 1 87.62 72 GLY B N 1
ATOM 4141 C CA . GLY B 1 72 ? 12.109 -42.469 -1.941 1 87.62 72 GLY B CA 1
ATOM 4142 C C . GLY B 1 72 ? 11.93 -41.062 -2.473 1 87.62 72 GLY B C 1
ATOM 4143 O O . GLY B 1 72 ? 10.883 -40.438 -2.271 1 87.62 72 GLY B O 1
ATOM 4144 N N . SER B 1 73 ? 12.906 -40.625 -3.197 1 86.56 73 SER B N 1
ATOM 4145 C CA . SER B 1 73 ? 12.836 -39.281 -3.764 1 86.56 73 SER B CA 1
ATOM 4146 C C . SER B 1 73 ? 11.797 -39.219 -4.875 1 86.56 73 SER B C 1
ATOM 4148 O O . SER B 1 73 ? 11.086 -38.219 -4.988 1 86.56 73 SER B O 1
ATOM 4150 N N . LEU B 1 74 ? 11.711 -40.25 -5.613 1 91.31 74 LEU B N 1
ATOM 4151 C CA . LEU B 1 74 ? 10.688 -40.312 -6.645 1 91.31 74 LEU B CA 1
ATOM 4152 C C . LEU B 1 74 ? 9.289 -40.281 -6.031 1 91.31 74 LEU B C 1
ATOM 4154 O O . LEU B 1 74 ? 8.422 -39.531 -6.484 1 91.31 74 LEU B O 1
ATOM 4158 N N . TYR B 1 75 ? 9.148 -41.094 -4.977 1 89.56 75 TYR B N 1
ATOM 4159 C CA . TYR B 1 75 ? 7.867 -41.156 -4.277 1 89.56 75 TYR B CA 1
ATOM 4160 C C . TYR B 1 75 ? 7.48 -39.781 -3.717 1 89.56 75 TYR B C 1
ATOM 4162 O O . TYR B 1 75 ? 6.348 -39.344 -3.891 1 89.56 75 TYR B O 1
ATOM 4170 N N . ARG B 1 76 ? 8.383 -39.25 -3.191 1 84.62 76 ARG B N 1
ATOM 4171 C CA . ARG B 1 76 ? 8.141 -37.938 -2.617 1 84.62 76 ARG B CA 1
ATOM 4172 C C . ARG B 1 76 ? 7.82 -36.906 -3.703 1 84.62 76 ARG B C 1
ATOM 4174 O O . ARG B 1 76 ? 6.934 -36.062 -3.535 1 84.62 76 ARG B O 1
ATOM 4181 N N . SER B 1 77 ? 8.539 -37.031 -4.809 1 86.81 77 SER B N 1
ATOM 4182 C CA . SER B 1 77 ? 8.312 -36.125 -5.934 1 86.81 77 SER B CA 1
ATOM 4183 C C . SER B 1 77 ? 6.926 -36.312 -6.527 1 86.81 77 SER B C 1
ATOM 4185 O O . SER B 1 77 ? 6.262 -35.344 -6.898 1 86.81 77 SER B O 1
ATOM 4187 N N . ILE B 1 78 ? 6.539 -37.531 -6.547 1 89.62 78 ILE B N 1
ATOM 4188 C CA . ILE B 1 78 ? 5.234 -37.906 -7.098 1 89.62 78 ILE B CA 1
ATOM 4189 C C . ILE B 1 78 ? 4.129 -37.406 -6.176 1 89.62 78 ILE B C 1
ATOM 4191 O O . ILE B 1 78 ? 3.123 -36.844 -6.645 1 89.62 78 ILE B O 1
ATOM 4195 N N . LEU B 1 79 ? 4.359 -37.438 -4.93 1 81 79 LEU B N 1
ATOM 4196 C CA . LEU B 1 79 ? 3.395 -36.938 -3.963 1 81 79 LEU B CA 1
ATOM 4197 C C . LEU B 1 79 ? 3.314 -35.406 -4.02 1 81 79 LEU B C 1
ATOM 4199 O O . LEU B 1 79 ? 2.221 -34.844 -3.977 1 81 79 LEU B O 1
ATOM 4203 N N . ALA B 1 80 ? 4.465 -35 -4.25 1 76.62 80 ALA B N 1
ATOM 4204 C CA . ALA B 1 80 ? 4.559 -33.531 -4.348 1 76.62 80 ALA B CA 1
ATOM 4205 C C . ALA B 1 80 ? 3.84 -33.031 -5.59 1 76.62 80 ALA B C 1
ATOM 4207 O O . ALA B 1 80 ? 3.262 -31.938 -5.578 1 76.62 80 ALA B O 1
ATOM 4208 N N . ALA B 1 81 ? 3.758 -33.875 -6.559 1 77.12 81 ALA B N 1
ATOM 4209 C CA . ALA B 1 81 ? 3.113 -33.562 -7.832 1 77.12 81 ALA B CA 1
ATOM 4210 C C . ALA B 1 81 ? 1.641 -33.938 -7.812 1 77.12 81 ALA B C 1
ATOM 4212 O O . ALA B 1 81 ? 0.953 -33.844 -8.836 1 77.12 81 ALA B O 1
ATOM 4213 N N . GLU B 1 82 ? 1.223 -34.469 -6.668 1 73.81 82 GLU B N 1
ATOM 4214 C CA . GLU B 1 82 ? -0.137 -34.938 -6.434 1 73.81 82 GLU B CA 1
ATOM 4215 C C . GLU B 1 82 ? -0.53 -36 -7.461 1 73.81 82 GLU B C 1
ATOM 4217 O O . GLU B 1 82 ? -1.679 -36.062 -7.906 1 73.81 82 GLU B O 1
ATOM 4222 N N . LEU B 1 83 ? 0.333 -36.625 -7.809 1 85.62 83 LEU B N 1
ATOM 4223 C CA . LEU B 1 83 ? 0.082 -37.781 -8.664 1 85.62 83 LEU B CA 1
ATOM 4224 C C . LEU B 1 83 ? -0.226 -39 -7.824 1 85.62 83 LEU B C 1
ATOM 4226 O O . LEU B 1 83 ? 0.595 -39.906 -7.734 1 85.62 83 LEU B O 1
ATOM 4230 N N . TYR B 1 84 ? -1.445 -38.844 -7.27 1 83.69 84 TYR B N 1
ATOM 4231 C CA . TYR B 1 84 ? -1.816 -39.812 -6.246 1 83.69 84 TYR B CA 1
ATOM 4232 C C . TYR B 1 84 ? -1.913 -41.219 -6.828 1 83.69 84 TYR B C 1
ATOM 4234 O O . TYR B 1 84 ? -1.621 -42.188 -6.145 1 83.69 84 TYR B O 1
ATOM 4242 N N . GLY B 1 85 ? -2.41 -41.281 -7.965 1 85.31 85 GLY B N 1
ATOM 4243 C CA . GLY B 1 85 ? -2.441 -42.594 -8.609 1 85.31 85 GLY B CA 1
ATOM 4244 C C . GLY B 1 85 ? -1.078 -43.25 -8.688 1 85.31 85 GLY B C 1
ATOM 4245 O O . GLY B 1 85 ? -0.947 -44.469 -8.406 1 85.31 85 GLY B O 1
ATOM 4246 N N . ALA B 1 86 ? -0.046 -42.406 -9 1 90.19 86 ALA B N 1
ATOM 4247 C CA . ALA B 1 86 ? 1.316 -42.906 -9.07 1 90.19 86 ALA B CA 1
ATOM 4248 C C . ALA B 1 86 ? 1.848 -43.25 -7.676 1 90.19 86 ALA B C 1
ATOM 4250 O O . ALA B 1 86 ? 2.539 -44.25 -7.488 1 90.19 86 ALA B O 1
ATOM 4251 N N . ALA B 1 87 ? 1.458 -42.469 -6.727 1 89.69 87 ALA B N 1
ATOM 4252 C CA . ALA B 1 87 ? 1.865 -42.719 -5.344 1 89.69 87 ALA B CA 1
ATOM 4253 C C . ALA B 1 87 ? 1.304 -44.031 -4.824 1 89.69 87 ALA B C 1
ATOM 4255 O O . ALA B 1 87 ? 1.999 -44.781 -4.129 1 89.69 87 ALA B O 1
ATOM 4256 N N . ASP B 1 88 ? 0.086 -44.188 -5.141 1 86.81 88 ASP B N 1
ATOM 4257 C CA . ASP B 1 88 ? -0.564 -45.438 -4.723 1 86.81 88 ASP B CA 1
ATOM 4258 C C . ASP B 1 88 ? 0.147 -46.656 -5.305 1 86.81 88 ASP B C 1
ATOM 4260 O O . ASP B 1 88 ? 0.164 -47.719 -4.688 1 86.81 88 ASP B O 1
ATOM 4264 N N . ILE B 1 89 ? 0.706 -46.5 -6.441 1 89.5 89 ILE B N 1
ATOM 4265 C CA . ILE B 1 89 ? 1.421 -47.594 -7.102 1 89.5 89 ILE B CA 1
ATOM 4266 C C . ILE B 1 89 ? 2.764 -47.812 -6.41 1 89.5 89 ILE B C 1
ATOM 4268 O O . ILE B 1 89 ? 3.148 -48.969 -6.152 1 89.5 89 ILE B O 1
ATOM 4272 N N . LEU B 1 90 ? 3.385 -46.656 -6 1 89.62 90 LEU B N 1
ATOM 4273 C CA . LEU B 1 90 ? 4.73 -46.75 -5.441 1 89.62 90 LEU B CA 1
ATOM 4274 C C . LEU B 1 90 ? 4.684 -47.219 -3.99 1 89.62 90 LEU B C 1
ATOM 4276 O O . LEU B 1 90 ? 5.547 -48 -3.553 1 89.62 90 LEU B O 1
ATOM 4280 N N . GLU B 1 91 ? 3.676 -46.75 -3.277 1 86.12 91 GLU B N 1
ATOM 4281 C CA . GLU B 1 91 ? 3.469 -47.188 -1.896 1 86.12 91 GLU B CA 1
ATOM 4282 C C . GLU B 1 91 ? 2.018 -47.594 -1.656 1 86.12 91 GLU B C 1
ATOM 4284 O O . GLU B 1 91 ? 1.256 -46.844 -1.026 1 86.12 91 GLU B O 1
ATOM 4289 N N . PRO B 1 92 ? 1.693 -48.719 -2.055 1 81.81 92 PRO B N 1
ATOM 4290 C CA . PRO B 1 92 ? 0.3 -49.156 -1.953 1 81.81 92 PRO B CA 1
ATOM 4291 C C . PRO B 1 92 ? -0.173 -49.312 -0.508 1 81.81 92 PRO B C 1
ATOM 4293 O O . PRO B 1 92 ? -1.363 -49.125 -0.225 1 81.81 92 PRO B O 1
ATOM 4296 N N . GLU B 1 93 ? 0.705 -49.562 0.393 1 78.94 93 GLU B N 1
ATOM 4297 C CA . GLU B 1 93 ? 0.337 -49.781 1.788 1 78.94 93 GLU B CA 1
ATOM 4298 C C . GLU B 1 93 ? -0.101 -48.5 2.457 1 78.94 93 GLU B C 1
ATOM 4300 O O . GLU B 1 93 ? -0.879 -48.5 3.414 1 78.94 93 GLU B O 1
ATOM 4305 N N . LYS B 1 94 ? 0.386 -47.375 1.846 1 76.75 94 LYS B N 1
ATOM 4306 C CA . LYS B 1 94 ? 0.051 -46.094 2.436 1 76.75 94 LYS B CA 1
ATOM 4307 C C . LYS B 1 94 ? -1.127 -45.438 1.711 1 76.75 94 LYS B C 1
ATOM 4309 O O . LYS B 1 94 ? -1.489 -44.312 1.999 1 76.75 94 LYS B O 1
ATOM 4314 N N . GLY B 1 95 ? -1.604 -46 0.783 1 72.44 95 GLY B N 1
ATOM 4315 C CA . GLY B 1 95 ? -2.719 -45.5 0.003 1 72.44 95 GLY B CA 1
ATOM 4316 C C . GLY B 1 95 ? -4.066 -45.75 0.651 1 72.44 95 GLY B C 1
ATOM 4317 O O . GLY B 1 95 ? -4.16 -46.469 1.642 1 72.44 95 GLY B O 1
ATOM 4318 N N . PRO B 1 96 ? -4.996 -45.125 0.221 1 71.06 96 PRO B N 1
ATOM 4319 C CA . PRO B 1 96 ? -5.023 -44.25 -0.94 1 71.06 96 PRO B CA 1
ATOM 4320 C C . PRO B 1 96 ? -4.5 -42.844 -0.623 1 71.06 96 PRO B C 1
ATOM 4322 O O . PRO B 1 96 ? -4.84 -42.281 0.417 1 71.06 96 PRO B O 1
ATOM 4325 N N . HIS B 1 97 ? -3.643 -42.344 -1.405 1 69.25 97 HIS B N 1
ATOM 4326 C CA . HIS B 1 97 ? -2.973 -41.094 -1.144 1 69.25 97 HIS B CA 1
ATOM 4327 C C . HIS B 1 97 ? -3.885 -39.906 -1.465 1 69.25 97 HIS B C 1
ATOM 4329 O O . HIS B 1 97 ? -3.646 -38.781 -1.003 1 69.25 97 HIS B O 1
ATOM 4335 N N . TRP B 1 98 ? -4.965 -40.156 -2.186 1 58.28 98 TRP B N 1
ATOM 4336 C CA . TRP B 1 98 ? -5.926 -39.094 -2.459 1 58.28 98 TRP B CA 1
ATOM 4337 C C . TRP B 1 98 ? -6.812 -38.844 -1.246 1 58.28 98 TRP B C 1
ATOM 4339 O O . TRP B 1 98 ? -7.371 -37.75 -1.095 1 58.28 98 TRP B O 1
ATOM 4349 N N . ALA B 1 99 ? -7.227 -39.844 -0.312 1 50.72 99 ALA B N 1
ATOM 4350 C CA . ALA B 1 99 ? -8.25 -39.812 0.729 1 50.72 99 ALA B CA 1
ATOM 4351 C C . ALA B 1 99 ? -7.777 -39.031 1.947 1 50.72 99 ALA B C 1
ATOM 4353 O O . ALA B 1 99 ? -6.598 -39.062 2.303 1 50.72 99 ALA B O 1
ATOM 4354 N N . PRO B 1 100 ? -8.523 -38.062 2.514 1 36.78 100 PRO B N 1
ATOM 4355 C CA . PRO B 1 100 ? -8.203 -37.469 3.824 1 36.78 100 PRO B CA 1
ATOM 4356 C C . PRO B 1 100 ? -7.906 -38.531 4.879 1 36.78 100 PRO B C 1
ATOM 4358 O O . PRO B 1 100 ? -8.359 -39.688 4.758 1 36.78 100 PRO B O 1
ATOM 4361 N N . PRO B 1 101 ? -6.844 -38.531 5.656 1 35.91 101 PRO B N 1
ATOM 4362 C CA . PRO B 1 101 ? -6.699 -39.594 6.648 1 35.91 101 PRO B CA 1
ATOM 4363 C C . PRO B 1 101 ? -8.039 -40.031 7.246 1 35.91 101 PRO B C 1
ATOM 4365 O O . PRO B 1 101 ? -8.703 -39.219 7.91 1 35.91 101 PRO B O 1
ATOM 4368 N N . GLY B 1 102 ? -8.789 -40.688 6.742 1 29.14 102 GLY B N 1
ATOM 4369 C CA . GLY B 1 102 ? -9.961 -41.188 7.453 1 29.14 102 GLY B CA 1
ATOM 4370 C C . GLY B 1 102 ? -9.617 -41.844 8.773 1 29.14 102 GLY B C 1
ATOM 4371 O O . GLY B 1 102 ? -8.453 -42.156 9.031 1 29.14 102 GLY B O 1
ATOM 4372 N N . ALA B 1 103 ? -10.609 -42.375 9.688 1 26.08 103 ALA B N 1
ATOM 4373 C CA . ALA B 1 103 ? -10.891 -42.875 11.039 1 26.08 103 ALA B CA 1
ATOM 4374 C C . ALA B 1 103 ? -10.117 -44.156 11.312 1 26.08 103 ALA B C 1
ATOM 4376 O O . ALA B 1 103 ? -10.008 -44.594 12.469 1 26.08 103 ALA B O 1
ATOM 4377 N N . GLU B 1 104 ? -9.906 -45.219 10.562 1 24.53 104 GLU B N 1
ATOM 4378 C CA . GLU B 1 104 ? -10 -46.531 11.203 1 24.53 104 GLU B CA 1
ATOM 4379 C C . GLU B 1 104 ? -8.719 -46.875 11.961 1 24.53 104 GLU B C 1
ATOM 4381 O O . GLU B 1 104 ? -8.766 -47.531 13 1 24.53 104 GLU B O 1
ATOM 4386 N N . ALA B 1 105 ? -7.613 -47.281 11.352 1 25.7 105 ALA B N 1
ATOM 4387 C CA . ALA B 1 105 ? -6.867 -48.375 11.953 1 25.7 105 ALA B CA 1
ATOM 4388 C C . ALA B 1 105 ? -6.246 -47.969 13.281 1 25.7 105 ALA B C 1
ATOM 4390 O O . ALA B 1 105 ? -5.316 -47.156 13.312 1 25.7 105 ALA B O 1
ATOM 4391 N N . GLU B 1 106 ? -6.938 -48.094 14.555 1 22.88 106 GLU B N 1
ATOM 4392 C CA . GLU B 1 106 ? -6.805 -47.969 16 1 22.88 106 GLU B CA 1
ATOM 4393 C C . GLU B 1 106 ? -5.57 -48.688 16.516 1 22.88 106 GLU B C 1
ATOM 4395 O O . GLU B 1 106 ? -4.875 -48.188 17.406 1 22.88 106 GLU B O 1
ATOM 4400 N N . ASN B 1 107 ? -5.488 -50.125 16.469 1 20.19 107 ASN B N 1
ATOM 4401 C CA . ASN B 1 107 ? -5.195 -50.969 17.609 1 20.19 107 ASN B CA 1
ATOM 4402 C C . ASN B 1 107 ? -3.695 -51.031 17.891 1 20.19 107 ASN B C 1
ATOM 4404 O O . ASN B 1 107 ? -3.283 -51.344 19.016 1 20.19 107 ASN B O 1
ATOM 4408 N N . THR B 1 108 ? -2.932 -51.594 16.953 1 20.98 108 THR B N 1
ATOM 4409 C CA . THR B 1 108 ? -1.899 -52.5 17.469 1 20.98 108 THR B CA 1
ATOM 4410 C C . THR B 1 108 ? -0.915 -51.719 18.359 1 20.98 108 THR B C 1
ATOM 4412 O O . THR B 1 108 ? -0.878 -50.5 18.328 1 20.98 108 THR B O 1
ATOM 4415 N N . ALA B 1 109 ? 0.435 -52.156 18.312 1 19.16 109 ALA B N 1
ATOM 4416 C CA . ALA B 1 109 ? 1.476 -52.219 19.328 1 19.16 109 ALA B CA 1
ATOM 4417 C C . ALA B 1 109 ? 1.92 -50.812 19.734 1 19.16 109 ALA B C 1
ATOM 4419 O O . ALA B 1 109 ? 2.512 -50.094 18.938 1 19.16 109 ALA B O 1
ATOM 4420 N N . VAL B 1 110 ? 1.094 -50.094 20.531 1 20.88 110 VAL B N 1
ATOM 4421 C CA . VAL B 1 110 ? 1.492 -49 21.406 1 20.88 110 VAL B CA 1
ATOM 4422 C C . VAL B 1 110 ? 2.758 -49.375 22.172 1 20.88 110 VAL B C 1
ATOM 4424 O O . VAL B 1 110 ? 2.703 -50.156 23.125 1 20.88 110 VAL B O 1
ATOM 4427 N N . GLN B 1 111 ? 3.754 -50.094 21.438 1 19.86 111 GLN B N 1
ATOM 4428 C CA . GLN B 1 111 ? 4.918 -50.375 22.266 1 19.86 111 GLN B CA 1
ATOM 4429 C C . GLN B 1 111 ? 5.18 -49.281 23.266 1 19.86 111 GLN B C 1
ATOM 4431 O O . GLN B 1 111 ? 5.035 -48.094 22.938 1 19.86 111 GLN B O 1
ATOM 4436 N N . GLN B 1 112 ? 5.184 -49.688 24.578 1 19.83 112 GLN B N 1
ATOM 4437 C CA . GLN B 1 112 ? 5.445 -49.094 25.891 1 19.83 112 GLN B CA 1
ATOM 4438 C C . GLN B 1 112 ? 6.684 -48.188 25.859 1 19.83 112 GLN B C 1
ATOM 4440 O O . GLN B 1 112 ? 7.809 -48.688 25.812 1 19.83 112 GLN B O 1
ATOM 4445 N N . PHE B 1 113 ? 6.863 -47.375 24.875 1 18.45 113 PHE B N 1
ATOM 4446 C CA . PHE B 1 113 ? 8.086 -46.625 25.141 1 18.45 113 PHE B CA 1
ATOM 4447 C C . PHE B 1 113 ? 8.203 -46.281 26.625 1 18.45 113 PHE B C 1
ATOM 4449 O O . PHE B 1 113 ? 7.242 -45.812 27.234 1 18.45 113 PHE B O 1
ATOM 4456 N N . ALA B 1 114 ? 8.859 -47.094 27.406 1 18.47 114 ALA B N 1
ATOM 4457 C CA . ALA B 1 114 ? 9.32 -47.062 28.781 1 18.47 114 ALA B CA 1
ATOM 4458 C C . ALA B 1 114 ? 9.406 -45.656 29.328 1 18.47 114 ALA B C 1
ATOM 4460 O O . ALA B 1 114 ? 9.578 -44.688 28.562 1 18.47 114 ALA B O 1
ATOM 4461 N N . THR B 1 115 ? 8.945 -45.375 30.594 1 21.83 115 THR B N 1
ATOM 4462 C CA . THR B 1 115 ? 8.797 -44.438 31.703 1 21.83 115 THR B CA 1
ATOM 4463 C C . THR B 1 115 ? 10.094 -43.688 31.953 1 21.83 115 THR B C 1
ATOM 4465 O O . THR B 1 115 ? 10.242 -43 32.969 1 21.83 115 THR B O 1
ATOM 4468 N N . ASP B 1 116 ? 11.211 -44.031 31.297 1 20.78 116 ASP B N 1
ATOM 4469 C CA . ASP B 1 116 ? 12.359 -43.5 32.031 1 20.78 116 ASP B CA 1
ATOM 4470 C C . ASP B 1 116 ? 12.148 -42 32.375 1 20.78 116 ASP B C 1
ATOM 4472 O O . ASP B 1 116 ? 11.406 -41.312 31.672 1 20.78 116 ASP B O 1
ATOM 4476 N N . ASP B 1 117 ? 12.586 -41.5 33.594 1 21.12 117 ASP B N 1
ATOM 4477 C CA . ASP B 1 117 ? 12.609 -40.312 34.469 1 21.12 117 ASP B CA 1
ATOM 4478 C C . ASP B 1 117 ? 12.938 -39.062 33.656 1 21.12 117 ASP B C 1
ATOM 4480 O O . ASP B 1 117 ? 14.008 -38.469 33.812 1 21.12 117 ASP B O 1
ATOM 4484 N N . ALA B 1 118 ? 12.953 -39.125 32.438 1 20.22 118 ALA B N 1
ATOM 4485 C CA . ALA B 1 118 ? 13.602 -38 31.828 1 20.22 118 ALA B CA 1
ATOM 4486 C C . ALA B 1 118 ? 12.953 -36.688 32.281 1 20.22 118 ALA B C 1
ATOM 4488 O O . ALA B 1 118 ? 11.734 -36.531 32.188 1 20.22 118 ALA B O 1
ATOM 4489 N N . GLN B 1 119 ? 13.438 -35.812 33.094 1 22.64 119 GLN B N 1
ATOM 4490 C CA . GLN B 1 119 ? 13.344 -34.5 33.719 1 22.64 119 GLN B CA 1
ATOM 4491 C C . GLN B 1 119 ? 12.719 -33.469 32.781 1 22.64 119 GLN B C 1
ATOM 4493 O O . GLN B 1 119 ? 13.031 -33.438 31.594 1 22.64 119 GLN B O 1
ATOM 4498 N N . SER B 1 120 ? 11.492 -32.906 33 1 24.47 120 SER B N 1
ATOM 4499 C CA . SER B 1 120 ? 10.531 -31.875 32.562 1 24.47 120 SER B CA 1
ATOM 4500 C C . SER B 1 120 ? 11.227 -30.688 31.922 1 24.47 120 SER B C 1
ATOM 4502 O O . SER B 1 120 ? 11.711 -29.797 32.625 1 24.47 120 SER B O 1
ATOM 4504 N N . LYS B 1 121 ? 12.156 -30.812 31.078 1 24.33 121 LYS B N 1
ATOM 4505 C CA . LYS B 1 121 ? 12.633 -29.5 30.625 1 24.33 121 LYS B CA 1
ATOM 4506 C C . LYS B 1 121 ? 11.477 -28.625 30.172 1 24.33 121 LYS B C 1
ATOM 4508 O O . LYS B 1 121 ? 10.727 -28.984 29.266 1 24.33 121 LYS B O 1
ATOM 4513 N N . GLN B 1 122 ? 10.641 -27.812 30.969 1 25.61 122 GLN B N 1
ATOM 4514 C CA . GLN B 1 122 ? 9.781 -26.625 30.906 1 25.61 122 GLN B CA 1
ATOM 4515 C C . GLN B 1 122 ? 10.109 -25.766 29.688 1 25.61 122 GLN B C 1
ATOM 4517 O O . GLN B 1 122 ? 11.156 -25.109 29.656 1 25.61 122 GLN B O 1
ATOM 4522 N N . GLY B 1 123 ? 9.914 -26.234 28.594 1 28.22 123 GLY B N 1
ATOM 4523 C CA . GLY B 1 123 ? 10.141 -25.469 27.375 1 28.22 123 GLY B CA 1
ATOM 4524 C C . GLY B 1 123 ? 9.664 -24.031 27.484 1 28.22 123 GLY B C 1
ATOM 4525 O O . GLY B 1 123 ? 8.539 -23.781 27.922 1 28.22 123 GLY B O 1
ATOM 4526 N N . SER B 1 124 ? 10.406 -23.062 27.75 1 29.72 124 SER B N 1
ATOM 4527 C CA . SER B 1 124 ? 10.234 -21.625 27.875 1 29.72 124 SER B CA 1
ATOM 4528 C C . SER B 1 124 ? 9.312 -21.078 26.781 1 29.72 124 SER B C 1
ATOM 4530 O O . SER B 1 124 ? 9.391 -21.5 25.625 1 29.72 124 SER B O 1
ATOM 4532 N N . GLU B 1 125 ? 8.055 -20.594 26.938 1 30.95 125 GLU B N 1
ATOM 4533 C CA . GLU B 1 125 ? 6.926 -19.875 26.344 1 30.95 125 GLU B CA 1
ATOM 4534 C C . GLU B 1 125 ? 7.359 -19.062 25.125 1 30.95 125 GLU B C 1
ATOM 4536 O O . GLU B 1 125 ? 6.66 -19.047 24.109 1 30.95 125 GLU B O 1
ATOM 4541 N N . LYS B 1 126 ? 8.023 -17.844 25.375 1 34.03 126 LYS B N 1
ATOM 4542 C CA . LYS B 1 126 ? 8.117 -16.656 24.531 1 34.03 126 LYS B CA 1
ATOM 4543 C C . LYS B 1 126 ? 8.875 -16.969 23.234 1 34.03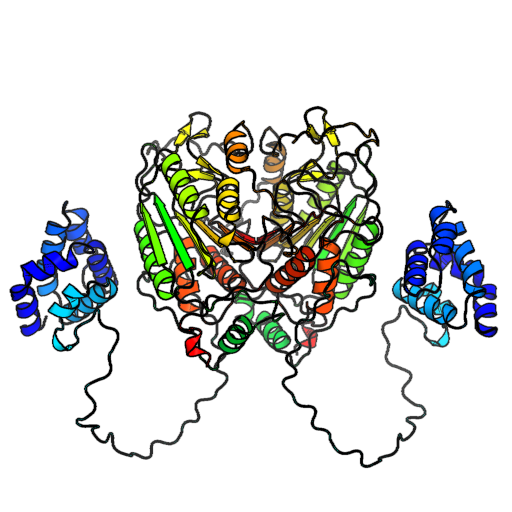 126 LYS B C 1
ATOM 4545 O O . LYS B 1 126 ? 10.055 -16.625 23.109 1 34.03 126 LYS B O 1
ATOM 4550 N N . GLU B 1 127 ? 8.93 -18.062 22.719 1 34.94 127 GLU B N 1
ATOM 4551 C CA . GLU B 1 127 ? 9.688 -18.172 21.469 1 34.94 127 GLU B CA 1
ATOM 4552 C C . GLU B 1 127 ? 9.203 -17.172 20.438 1 34.94 127 GLU B C 1
ATOM 4554 O O . GLU B 1 127 ? 8.117 -17.328 19.875 1 34.94 127 GLU B O 1
ATOM 4559 N N . MET B 1 128 ? 9.234 -15.914 20.484 1 40.81 128 MET B N 1
ATOM 4560 C CA . MET B 1 128 ? 9.125 -14.875 19.469 1 40.81 128 MET B CA 1
ATOM 4561 C C . MET B 1 128 ? 9.523 -15.414 18.094 1 40.81 128 MET B C 1
ATOM 4563 O O . MET B 1 128 ? 10.68 -15.758 17.859 1 40.81 128 MET B O 1
ATOM 4567 N N . HIS B 1 129 ? 8.828 -16.234 17.422 1 50.78 129 HIS B N 1
ATOM 4568 C CA . HIS B 1 129 ? 9.023 -16.688 16.062 1 50.78 129 HIS B CA 1
ATOM 4569 C C . HIS B 1 129 ? 9.617 -15.586 15.18 1 50.78 129 HIS B C 1
ATOM 4571 O O . HIS B 1 129 ? 8.961 -14.57 14.938 1 50.78 129 HIS B O 1
ATOM 4577 N N . GLU B 1 130 ? 10.852 -15.375 15.234 1 63.44 130 GLU B N 1
ATOM 4578 C CA . GLU B 1 130 ? 11.742 -14.445 14.539 1 63.44 130 GLU B CA 1
ATOM 4579 C C . GLU B 1 130 ? 11.664 -14.633 13.031 1 63.44 130 GLU B C 1
ATOM 4581 O O . GLU B 1 130 ? 11.617 -15.766 12.539 1 63.44 130 GLU B O 1
ATOM 4586 N N . ILE B 1 131 ? 11.211 -13.711 12.242 1 78.62 131 ILE B N 1
ATOM 4587 C CA . ILE B 1 131 ? 11.281 -13.68 10.781 1 78.62 131 ILE B CA 1
ATOM 4588 C C . ILE B 1 131 ? 12.703 -14.008 10.336 1 78.62 131 ILE B C 1
ATOM 4590 O O . ILE B 1 131 ? 13.664 -13.391 10.797 1 78.62 131 ILE B O 1
ATOM 4594 N N . LYS B 1 132 ? 12.883 -15.148 9.664 1 78.81 132 LYS B N 1
ATOM 4595 C CA . LYS B 1 132 ? 14.164 -15.5 9.062 1 78.81 132 LYS B CA 1
ATOM 4596 C C . LYS B 1 132 ? 14.039 -15.633 7.547 1 78.81 132 LYS B C 1
ATOM 4598 O O . LYS B 1 132 ? 13.484 -16.609 7.043 1 78.81 132 LYS B O 1
ATOM 4603 N N . LEU B 1 133 ? 14.516 -14.617 6.887 1 86.62 133 LEU B N 1
ATOM 4604 C CA . LEU B 1 133 ? 14.492 -14.656 5.43 1 86.62 133 LEU B CA 1
ATOM 4605 C C . LEU B 1 133 ? 15.828 -15.133 4.875 1 86.62 133 LEU B C 1
ATOM 4607 O O . LEU B 1 133 ? 16.859 -14.977 5.523 1 86.62 133 LEU B O 1
ATOM 4611 N N . PRO B 1 134 ? 15.781 -15.703 3.715 1 83.62 134 PRO B N 1
ATOM 4612 C CA . PRO B 1 134 ? 17.047 -16.078 3.09 1 83.62 134 PRO B CA 1
ATOM 4613 C C . PRO B 1 134 ? 17.953 -14.875 2.814 1 83.62 134 PRO B C 1
ATOM 4615 O O . PRO B 1 134 ? 17.453 -13.781 2.52 1 83.62 134 PRO B O 1
ATOM 4618 N N . ASP B 1 135 ? 19.234 -15.047 2.85 1 78.56 135 ASP B N 1
ATOM 4619 C CA . ASP B 1 135 ? 20.203 -13.969 2.646 1 78.56 135 ASP B CA 1
ATOM 4620 C C . ASP B 1 135 ? 20.281 -13.57 1.174 1 78.56 135 ASP B C 1
ATOM 4622 O O . ASP B 1 135 ? 20.609 -12.43 0.85 1 78.56 135 ASP B O 1
ATOM 4626 N N . LYS B 1 136 ? 19.984 -14.625 0.384 1 80.94 136 LYS B N 1
ATOM 4627 C CA . LYS B 1 136 ? 20.031 -14.383 -1.055 1 80.94 136 LYS B CA 1
ATOM 4628 C C . LYS B 1 136 ? 18.688 -14.711 -1.708 1 80.94 136 LYS B C 1
ATOM 4630 O O . LYS B 1 136 ? 18 -15.648 -1.291 1 80.94 136 LYS B O 1
ATOM 4635 N N . TRP B 1 137 ? 18.359 -13.906 -2.691 1 84.31 137 TRP B N 1
ATOM 4636 C CA . TRP B 1 137 ? 17.141 -14.141 -3.449 1 84.31 137 TRP B CA 1
ATOM 4637 C C . TRP B 1 137 ? 17.375 -13.977 -4.945 1 84.31 137 TRP B C 1
ATOM 4639 O O . TRP B 1 137 ? 18 -13.008 -5.379 1 84.31 137 TRP B O 1
ATOM 4649 N N . PRO B 1 138 ? 16.781 -14.898 -5.695 1 77.12 138 PRO B N 1
ATOM 4650 C CA . PRO B 1 138 ? 16.125 -16.141 -5.285 1 77.12 138 PRO B CA 1
ATOM 4651 C C . PRO B 1 138 ? 17.094 -17.141 -4.664 1 77.12 138 PRO B C 1
ATOM 4653 O O . PRO B 1 138 ? 18.281 -17.141 -4.988 1 77.12 138 PRO B O 1
ATOM 4656 N N . GLY B 1 139 ? 16.625 -17.812 -3.557 1 66.56 139 GLY B N 1
ATOM 4657 C CA . GLY B 1 139 ? 17.453 -18.828 -2.938 1 66.56 139 GLY B CA 1
ATOM 4658 C C . GLY B 1 139 ? 17.656 -20.047 -3.814 1 66.56 139 GLY B C 1
ATOM 4659 O O . GLY B 1 139 ? 17.094 -20.141 -4.906 1 66.56 139 GLY B O 1
ATOM 4660 N N . ASP B 1 140 ? 18.594 -20.828 -3.377 1 58.19 140 ASP B N 1
ATOM 4661 C CA . ASP B 1 140 ? 18.969 -22.016 -4.129 1 58.19 140 ASP B CA 1
ATOM 4662 C C . ASP B 1 140 ? 17.844 -23.047 -4.137 1 58.19 140 ASP B C 1
ATOM 4664 O O . ASP B 1 140 ? 17.828 -23.953 -4.98 1 58.19 140 ASP B O 1
ATOM 4668 N N . SER B 1 141 ? 16.891 -22.922 -3.143 1 52.88 141 SER B N 1
ATOM 4669 C CA . SER B 1 141 ? 15.906 -24 -3.02 1 52.88 141 SER B CA 1
ATOM 4670 C C . SER B 1 141 ? 14.641 -23.672 -3.809 1 52.88 141 SER B C 1
ATOM 4672 O O . SER B 1 141 ? 14.242 -22.516 -3.912 1 52.88 141 SER B O 1
ATOM 4674 N N . SER B 1 142 ? 14.273 -24.656 -4.688 1 55.38 142 SER B N 1
ATOM 4675 C CA . SER B 1 142 ? 13 -24.562 -5.391 1 55.38 142 SER B CA 1
ATOM 4676 C C . SER B 1 142 ? 11.852 -24.312 -4.426 1 55.38 142 SER B C 1
ATOM 4678 O O . SER B 1 142 ? 11.75 -24.969 -3.389 1 55.38 142 SER B O 1
ATOM 4680 N N . LEU B 1 143 ? 11.156 -23.109 -4.547 1 60.78 143 LEU B N 1
ATOM 4681 C CA . LEU B 1 143 ? 10.078 -22.688 -3.662 1 60.78 143 LEU B CA 1
ATOM 4682 C C . LEU B 1 143 ? 8.836 -23.562 -3.857 1 60.78 143 LEU B C 1
ATOM 4684 O O . LEU B 1 143 ? 7.805 -23.328 -3.229 1 60.78 143 LEU B O 1
ATOM 4688 N N . ILE B 1 144 ? 8.938 -24.656 -4.699 1 57.19 144 ILE B N 1
ATOM 4689 C CA . ILE B 1 144 ? 7.699 -25.375 -4.992 1 57.19 144 ILE B CA 1
ATOM 4690 C C . ILE B 1 144 ? 7.336 -26.281 -3.82 1 57.19 144 ILE B C 1
ATOM 4692 O O . ILE B 1 144 ? 6.156 -26.5 -3.545 1 57.19 144 ILE B O 1
ATOM 4696 N N . ASP B 1 145 ? 8.336 -26.672 -3.061 1 59.75 145 ASP B N 1
ATOM 4697 C CA . ASP B 1 145 ? 7.988 -27.547 -1.94 1 59.75 145 ASP B CA 1
ATOM 4698 C C . ASP B 1 145 ? 7.898 -26.75 -0.639 1 59.75 145 ASP B C 1
ATOM 4700 O O . ASP B 1 145 ? 8.898 -26.578 0.066 1 59.75 145 ASP B O 1
ATOM 4704 N N . PHE B 1 146 ? 6.762 -26.172 -0.626 1 71.75 146 PHE B N 1
ATOM 4705 C CA . PHE B 1 146 ? 6.57 -25.406 0.604 1 71.75 146 PHE B CA 1
ATOM 4706 C C . PHE B 1 146 ? 5.316 -25.875 1.334 1 71.75 146 PHE B C 1
ATOM 4708 O O . PHE B 1 146 ? 4.488 -26.578 0.765 1 71.75 146 PHE B O 1
ATOM 4715 N N . GLN B 1 147 ? 5.336 -25.844 2.562 1 74.62 147 GLN B N 1
ATOM 4716 C CA . GLN B 1 147 ? 4.145 -26 3.393 1 74.62 147 GLN B CA 1
ATOM 4717 C C . GLN B 1 147 ? 3.643 -24.656 3.893 1 74.62 147 GLN B C 1
ATOM 4719 O O . GLN B 1 147 ? 4.43 -23.719 4.074 1 74.62 147 GLN B O 1
ATOM 4724 N N . VAL B 1 148 ? 2.359 -24.641 3.748 1 80.44 148 VAL B N 1
ATOM 4725 C CA . VAL B 1 148 ? 1.769 -23.453 4.371 1 80.44 148 VAL B CA 1
ATOM 4726 C C . VAL B 1 148 ? 1.517 -23.734 5.852 1 80.44 148 VAL B C 1
ATOM 4728 O O . VAL B 1 148 ? 0.858 -24.703 6.211 1 80.44 148 VAL B O 1
ATOM 4731 N N . GLU B 1 149 ? 2.104 -23 6.656 1 79.81 149 GLU B N 1
ATOM 4732 C CA . GLU B 1 149 ? 1.911 -23.156 8.094 1 79.81 149 GLU B CA 1
ATOM 4733 C C . GLU B 1 149 ? 0.522 -22.688 8.516 1 79.81 149 GLU B C 1
ATOM 4735 O O . GLU B 1 149 ? 0.058 -21.625 8.086 1 79.81 149 GLU B O 1
ATOM 4740 N N . ASN B 1 150 ? -0.132 -23.578 9.328 1 80.31 150 ASN B N 1
ATOM 4741 C CA . ASN B 1 150 ? -1.452 -23.219 9.836 1 80.31 150 ASN B CA 1
ATOM 4742 C C . ASN B 1 150 ? -1.354 -22.312 11.062 1 80.31 150 ASN B C 1
ATOM 4744 O O . ASN B 1 150 ? -0.346 -22.328 11.766 1 80.31 150 ASN B O 1
ATOM 4748 N N . VAL B 1 151 ? -2.381 -21.547 11.273 1 83.62 151 VAL B N 1
ATOM 4749 C CA . VAL B 1 151 ? -2.465 -20.688 12.453 1 83.62 151 VAL B CA 1
ATOM 4750 C C . VAL B 1 151 ? -2.578 -21.547 13.711 1 83.62 151 VAL B C 1
ATOM 4752 O O . VAL B 1 151 ? -3.324 -22.531 13.734 1 83.62 151 VAL B O 1
ATOM 4755 N N . SER B 1 152 ? -1.766 -21.172 14.68 1 71 152 SER B N 1
ATOM 4756 C CA . SER B 1 152 ? -1.906 -21.828 15.977 1 71 152 SER B CA 1
ATOM 4757 C C . SER B 1 152 ? -3.096 -21.266 16.75 1 7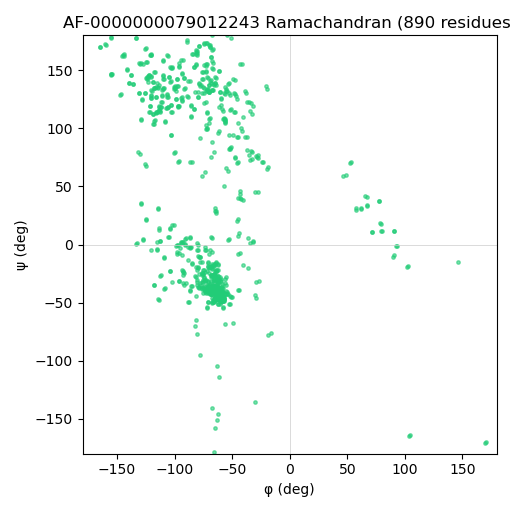1 152 SER B C 1
ATOM 4759 O O . SER B 1 152 ? -3.289 -20.062 16.812 1 71 152 SER B O 1
ATOM 4761 N N . LYS B 1 153 ? -3.861 -22.141 17.359 1 72.25 153 LYS B N 1
ATOM 4762 C CA . LYS B 1 153 ? -5.059 -21.719 18.094 1 72.25 153 LYS B CA 1
ATOM 4763 C C . LYS B 1 153 ? -4.691 -20.922 19.328 1 72.25 153 LYS B C 1
ATOM 4765 O O . LYS B 1 153 ? -5.559 -20.312 19.969 1 72.25 153 LYS B O 1
ATOM 4770 N N . THR B 1 154 ? -3.42 -20.812 19.656 1 69.44 154 THR B N 1
ATOM 4771 C CA . THR B 1 154 ? -2.973 -20.078 20.828 1 69.44 154 THR B CA 1
ATOM 4772 C C . THR B 1 154 ? -2.174 -18.844 20.422 1 69.44 154 THR B C 1
ATOM 4774 O O . THR B 1 154 ? -1.604 -18.156 21.266 1 69.44 154 THR B O 1
ATOM 4777 N N . SER B 1 155 ? -2.334 -18.656 19.188 1 71.38 155 SER B N 1
ATOM 4778 C CA . SER B 1 155 ? -1.525 -17.547 18.688 1 71.38 155 SER B CA 1
ATOM 4779 C C . SER B 1 155 ? -2.305 -16.234 18.719 1 71.38 155 SER B C 1
ATOM 4781 O O . SER B 1 155 ? -3.529 -16.234 18.859 1 71.38 155 SER B O 1
ATOM 4783 N N . LYS B 1 156 ? -1.493 -15.102 18.703 1 73.56 156 LYS B N 1
ATOM 4784 C CA . LYS B 1 156 ? -2.111 -13.789 18.547 1 73.56 156 LYS B CA 1
ATOM 4785 C C . LYS B 1 156 ? -2.953 -13.727 17.281 1 73.56 156 LYS B C 1
ATOM 4787 O O . LYS B 1 156 ? -4.02 -13.109 17.266 1 73.56 156 LYS B O 1
ATOM 4792 N N . ALA B 1 157 ? -2.523 -14.5 16.344 1 74.38 157 ALA B N 1
ATOM 4793 C CA . ALA B 1 157 ? -3.246 -14.531 15.07 1 74.38 157 ALA B CA 1
ATOM 4794 C C . ALA B 1 157 ? -4.613 -15.188 15.234 1 74.38 157 ALA B C 1
ATOM 4796 O O . ALA B 1 157 ? -5.59 -14.758 14.609 1 74.38 157 ALA B O 1
ATOM 4797 N N . PHE B 1 158 ? -4.711 -16.156 15.992 1 76.44 158 PHE B N 1
ATOM 4798 C CA . PHE B 1 158 ? -5.988 -16.812 16.25 1 76.44 158 PHE B CA 1
ATOM 4799 C C . PHE B 1 158 ? -6.945 -15.867 16.969 1 76.44 158 PHE B C 1
ATOM 4801 O O . PHE B 1 158 ? -8.133 -15.828 16.656 1 76.44 158 PHE B O 1
ATOM 4808 N N . GLU B 1 159 ? -6.359 -15.117 17.859 1 75.94 159 GLU B N 1
ATOM 4809 C CA . GLU B 1 159 ? -7.176 -14.125 18.562 1 75.94 159 GLU B CA 1
ATOM 4810 C C . GLU B 1 159 ? -7.723 -13.078 17.594 1 75.94 159 GLU B C 1
ATOM 4812 O O . GLU B 1 159 ? -8.883 -12.68 17.688 1 75.94 159 GLU B O 1
ATOM 4817 N N . GLU B 1 160 ? -6.898 -12.703 16.734 1 76.5 160 GLU B N 1
ATOM 4818 C CA . GLU B 1 160 ? -7.324 -11.742 15.719 1 76.5 160 GLU B CA 1
ATOM 4819 C C . GLU B 1 160 ? -8.383 -12.344 14.797 1 76.5 160 GLU B C 1
ATOM 4821 O O . GLU B 1 160 ? -9.32 -11.664 14.391 1 76.5 160 GLU B O 1
ATOM 4826 N N . TYR B 1 161 ? -8.25 -13.594 14.461 1 79.19 161 TYR B N 1
ATOM 4827 C CA . TYR B 1 161 ? -9.234 -14.297 13.648 1 79.19 161 TYR B CA 1
ATOM 4828 C C . TYR B 1 161 ? -10.594 -14.32 14.344 1 79.19 161 TYR B C 1
ATOM 4830 O O . TYR B 1 161 ? -11.617 -14.016 13.727 1 79.19 161 TYR B O 1
ATOM 4838 N N . LYS B 1 162 ? -10.578 -14.578 15.617 1 76.06 162 LYS B N 1
ATOM 4839 C CA . LYS B 1 162 ? -11.828 -14.602 16.375 1 76.06 162 LYS B CA 1
ATOM 4840 C C . LYS B 1 162 ? -12.508 -13.234 16.359 1 76.06 162 LYS B C 1
ATOM 4842 O O . LYS B 1 162 ? -13.734 -13.148 16.234 1 76.06 162 LYS B O 1
ATOM 4847 N N . LYS B 1 163 ? -11.695 -12.273 16.422 1 72.38 163 LYS B N 1
ATOM 4848 C CA . LYS B 1 163 ? -12.227 -10.914 16.391 1 72.38 163 LYS B CA 1
ATOM 4849 C C . LYS B 1 163 ? -12.867 -10.609 15.039 1 72.38 163 LYS B C 1
ATOM 4851 O O . LYS B 1 163 ? -13.852 -9.867 14.961 1 72.38 163 LYS B O 1
ATOM 4856 N N . SER B 1 164 ? -12.328 -11.172 14.031 1 73.94 164 SER B N 1
ATOM 4857 C CA . SER B 1 164 ? -12.859 -10.906 12.695 1 73.94 164 SER B CA 1
ATOM 4858 C C . SER B 1 164 ? -14.242 -11.531 12.523 1 73.94 164 SER B C 1
ATOM 4860 O O . SER B 1 164 ? -15 -11.133 11.641 1 73.94 164 SER B O 1
ATOM 4862 N N . LEU B 1 165 ? -14.523 -12.508 13.414 1 74.44 165 LEU B N 1
ATOM 4863 C CA . LEU B 1 165 ? -15.789 -13.227 13.297 1 74.44 165 LEU B CA 1
ATOM 4864 C C . LEU B 1 165 ? -16.891 -12.516 14.07 1 74.44 165 LEU B C 1
ATOM 4866 O O . LEU B 1 165 ? -18.078 -12.797 13.875 1 74.44 165 LEU B O 1
ATOM 4870 N N . THR B 1 166 ? -16.531 -11.562 14.938 1 64.69 166 THR B N 1
ATOM 4871 C CA . THR B 1 166 ? -17.5 -10.844 15.766 1 64.69 166 THR B CA 1
ATOM 4872 C C . THR B 1 166 ? -17.891 -9.516 15.125 1 64.69 166 THR B C 1
ATOM 4874 O O . THR B 1 166 ? -17.188 -9.023 14.234 1 64.69 166 THR B O 1
ATOM 4877 N N . PRO B 1 167 ? -19.062 -9.109 15.547 1 58.44 167 PRO B N 1
ATOM 4878 C CA . PRO B 1 167 ? -19.484 -7.828 14.977 1 58.44 167 PRO B CA 1
ATOM 4879 C C . PRO B 1 167 ? -18.438 -6.734 15.133 1 58.44 167 PRO B C 1
ATOM 4881 O O . PRO B 1 167 ? -18.312 -5.867 14.266 1 58.44 167 PRO B O 1
ATOM 4884 N N . LEU B 1 168 ? -17.906 -6.699 16.297 1 52.72 168 LEU B N 1
ATOM 4885 C CA . LEU B 1 168 ? -16.828 -5.73 16.484 1 52.72 168 LEU B CA 1
ATOM 4886 C C . LEU B 1 168 ? -15.648 -6.047 15.578 1 52.72 168 LEU B C 1
ATOM 4888 O O . LEU B 1 168 ? -15.031 -5.145 15.008 1 52.72 168 LEU B O 1
ATOM 4892 N N . GLY B 1 169 ? -15.336 -7.332 15.531 1 52.84 169 GLY B N 1
ATOM 4893 C CA . GLY B 1 169 ? -14.227 -7.805 14.719 1 52.84 169 GLY B CA 1
ATOM 4894 C C . GLY B 1 169 ? -14.445 -7.586 13.234 1 52.84 169 GLY B C 1
ATOM 4895 O O . GLY B 1 169 ? -13.5 -7.297 12.5 1 52.84 169 GLY B O 1
ATOM 4896 N N . LYS B 1 170 ? -15.656 -7.566 12.922 1 56.75 170 LYS B N 1
ATOM 4897 C CA . LYS B 1 170 ? -16 -7.348 11.523 1 56.75 170 LYS B CA 1
ATOM 4898 C C . LYS B 1 170 ? -15.781 -5.891 11.125 1 56.75 170 LYS B C 1
ATOM 4900 O O . LYS B 1 170 ? -15.609 -5.586 9.945 1 56.75 170 LYS B O 1
ATOM 4905 N N . GLU B 1 171 ? -15.398 -5.223 12.094 1 71.56 171 GLU B N 1
ATOM 4906 C CA . GLU B 1 171 ? -15.312 -3.797 11.797 1 71.56 171 GLU B CA 1
ATOM 4907 C C . GLU B 1 171 ? -13.922 -3.43 11.273 1 71.56 171 GLU B C 1
ATOM 4909 O O . GLU B 1 171 ? -13.797 -2.686 10.305 1 71.56 171 GLU B O 1
ATOM 4914 N N . TYR B 1 172 ? -12.945 -4.195 11.828 1 86.44 172 TYR B N 1
ATOM 4915 C CA . TYR B 1 172 ? -11.617 -3.721 11.469 1 86.44 172 TYR B CA 1
ATOM 4916 C C . TYR B 1 172 ? -10.828 -4.809 10.742 1 86.44 172 TYR B C 1
ATOM 4918 O O . TYR B 1 172 ? -9.703 -4.578 10.305 1 86.44 172 TYR B O 1
ATOM 4926 N N . TRP B 1 173 ? -11.453 -6.055 10.648 1 88.69 173 TRP B N 1
ATOM 4927 C CA . TRP B 1 173 ? -10.867 -7.172 9.922 1 88.69 173 TRP B CA 1
ATOM 4928 C C . TRP B 1 173 ? -11.812 -7.68 8.844 1 88.69 173 TRP B C 1
ATOM 4930 O O . TRP B 1 173 ? -13.031 -7.742 9.055 1 88.69 173 TRP B O 1
ATOM 4940 N N . TYR B 1 174 ? -11.234 -8 7.727 1 92.19 174 TYR B N 1
ATOM 4941 C CA . TYR B 1 174 ? -12.062 -8.703 6.754 1 92.19 174 TYR B CA 1
ATOM 4942 C C . TYR B 1 174 ? -12.438 -10.094 7.266 1 92.19 174 TYR B C 1
ATOM 4944 O O . TYR B 1 174 ? -11.617 -10.789 7.859 1 92.19 174 TYR B O 1
ATOM 4952 N N . GLN B 1 175 ? -13.656 -10.398 7.027 1 86.94 175 GLN B N 1
ATOM 4953 C CA . GLN B 1 175 ? -14.133 -11.727 7.402 1 86.94 175 GLN B CA 1
ATOM 4954 C C . GLN B 1 175 ? -13.57 -12.797 6.473 1 86.94 175 GLN B C 1
ATOM 4956 O O . GLN B 1 175 ? -13.672 -12.68 5.25 1 86.94 175 GLN B O 1
ATOM 4961 N N . MET B 1 176 ? -12.875 -13.789 7.062 1 88.06 176 MET B N 1
ATOM 4962 C CA . MET B 1 176 ? -12.352 -14.945 6.336 1 88.06 176 MET B CA 1
ATOM 4963 C C . MET B 1 176 ? -12.836 -16.25 6.961 1 88.06 176 MET B C 1
ATOM 4965 O O . MET B 1 176 ? -12.039 -17.031 7.461 1 88.06 176 MET B O 1
ATOM 4969 N N . ARG B 1 177 ? -14.102 -16.484 6.848 1 82.19 177 ARG B N 1
ATOM 4970 C CA . ARG B 1 177 ? -14.695 -17.578 7.598 1 82.19 177 ARG B CA 1
ATOM 4971 C C . ARG B 1 177 ? -15.148 -18.703 6.668 1 82.19 177 ARG B C 1
ATOM 4973 O O . ARG B 1 177 ? -15.195 -19.875 7.066 1 82.19 177 ARG B O 1
ATOM 4980 N N . ASN B 1 178 ? -15.43 -18.375 5.48 1 86.19 178 ASN B N 1
ATOM 4981 C CA . ASN B 1 178 ? -15.992 -19.344 4.559 1 86.19 178 ASN B CA 1
ATOM 4982 C C . ASN B 1 178 ? -14.938 -20.328 4.066 1 86.19 178 ASN B C 1
ATOM 4984 O O . ASN B 1 178 ? -13.742 -20.031 4.07 1 86.19 178 ASN B O 1
ATOM 4988 N N . ASN B 1 179 ? -15.375 -21.547 3.795 1 85.25 179 ASN B N 1
ATOM 4989 C CA . ASN B 1 179 ? -14.562 -22.594 3.172 1 85.25 179 ASN B CA 1
ATOM 4990 C C . ASN B 1 179 ? -15.281 -23.219 1.98 1 85.25 179 ASN B C 1
ATOM 4992 O O . ASN B 1 179 ? -16.281 -23.922 2.15 1 85.25 179 ASN B O 1
ATOM 4996 N N . PRO B 1 180 ? -14.828 -22.922 0.816 1 92.31 180 PRO B N 1
ATOM 499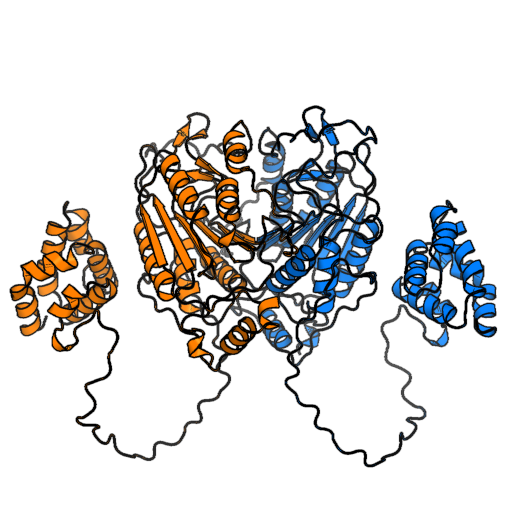7 C CA . PRO B 1 180 ? -13.633 -22.188 0.417 1 92.31 180 PRO B CA 1
ATOM 4998 C C . PRO B 1 180 ? -13.75 -20.688 0.69 1 92.31 180 PRO B C 1
ATOM 5000 O O . PRO B 1 180 ? -14.859 -20.141 0.701 1 92.31 180 PRO B O 1
ATOM 5003 N N . ARG B 1 181 ? -12.547 -20.062 0.849 1 94.06 181 ARG B N 1
ATOM 5004 C CA . ARG B 1 181 ? -12.477 -18.641 1.166 1 94.06 181 ARG B CA 1
ATOM 5005 C C . ARG B 1 181 ? -12.891 -17.797 -0.03 1 94.06 181 ARG B C 1
ATOM 5007 O O . ARG B 1 181 ? -13.383 -16.672 0.136 1 94.06 181 ARG B O 1
ATOM 5014 N N . GLY B 1 182 ? -12.641 -18.25 -1.177 1 96.06 182 GLY B N 1
ATOM 5015 C CA . GLY B 1 182 ? -12.93 -17.531 -2.404 1 96.06 182 GLY B CA 1
ATOM 5016 C C . GLY B 1 182 ? -12.312 -18.172 -3.635 1 96.06 182 GLY B C 1
ATOM 5017 O O . GLY B 1 182 ? -11.898 -19.328 -3.594 1 96.06 182 GLY B O 1
ATOM 5018 N N . ARG B 1 183 ? -12.391 -17.469 -4.684 1 96.94 183 ARG B N 1
ATOM 5019 C CA . ARG B 1 183 ? -11.836 -17.922 -5.953 1 96.94 183 ARG B CA 1
ATOM 5020 C C . ARG B 1 183 ? -10.516 -17.219 -6.266 1 96.94 183 ARG B C 1
ATOM 5022 O O . ARG B 1 183 ? -10.359 -16.031 -5.98 1 96.94 183 ARG B O 1
ATOM 5029 N N . ALA B 1 184 ? -9.602 -17.984 -6.805 1 98.31 184 ALA B N 1
ATOM 5030 C CA . ALA B 1 184 ? -8.344 -17.469 -7.324 1 98.31 184 ALA B CA 1
ATOM 5031 C C . ALA B 1 184 ? -8.203 -17.75 -8.812 1 98.31 184 ALA B C 1
ATOM 5033 O O . ALA B 1 184 ? -8.102 -18.906 -9.219 1 98.31 184 ALA B O 1
ATOM 5034 N N . LEU B 1 185 ? -8.234 -16.703 -9.594 1 98.5 185 LEU B N 1
ATOM 5035 C CA . LEU B 1 185 ? -8.055 -16.812 -11.039 1 98.5 185 LEU B CA 1
ATOM 5036 C C . LEU B 1 185 ? -6.613 -16.516 -11.43 1 98.5 185 LEU B C 1
ATOM 5038 O O . LEU B 1 185 ? -6.102 -15.43 -11.148 1 98.5 185 LEU B O 1
ATOM 5042 N N . ILE B 1 186 ? -5.934 -17.484 -12.023 1 98.44 186 ILE B N 1
ATOM 5043 C CA . ILE B 1 186 ? -4.555 -17.312 -12.477 1 98.44 186 ILE B CA 1
ATOM 5044 C C . ILE B 1 186 ? -4.504 -17.375 -14 1 98.44 186 ILE B C 1
ATOM 5046 O O . ILE B 1 186 ? -4.852 -18.391 -14.609 1 98.44 186 ILE B O 1
ATOM 5050 N N . ILE B 1 187 ? -4.129 -16.297 -14.617 1 98.38 187 ILE B N 1
ATOM 5051 C CA . ILE B 1 187 ? -3.9 -16.234 -16.062 1 98.38 187 ILE B CA 1
ATOM 5052 C C . ILE B 1 187 ? -2.402 -16.266 -16.344 1 98.38 187 ILE B C 1
ATOM 5054 O O . ILE B 1 187 ? -1.678 -15.336 -15.984 1 98.38 187 ILE B O 1
ATOM 5058 N N . ASN B 1 188 ? -1.943 -17.312 -16.969 1 97.75 188 ASN B N 1
ATOM 5059 C CA . ASN B 1 188 ? -0.525 -17.5 -17.25 1 97.75 188 ASN B CA 1
ATOM 5060 C C . ASN B 1 188 ? -0.265 -17.547 -18.75 1 97.75 188 ASN B C 1
ATOM 5062 O O . ASN B 1 188 ? -0.523 -18.562 -19.406 1 97.75 188 ASN B O 1
ATOM 5066 N N . ASN B 1 189 ? 0.31 -16.453 -19.266 1 96.75 189 ASN B N 1
ATOM 5067 C CA . ASN B 1 189 ? 0.679 -16.406 -20.672 1 96.75 189 ASN B CA 1
ATOM 5068 C C . ASN B 1 189 ? 2.15 -16.766 -20.875 1 96.75 189 ASN B C 1
ATOM 5070 O O . ASN B 1 189 ? 3.035 -16.047 -20.406 1 96.75 189 ASN B O 1
ATOM 5074 N N . ILE B 1 190 ? 2.385 -17.797 -21.609 1 94.56 190 ILE B N 1
ATOM 5075 C CA . ILE B 1 190 ? 3.75 -18.25 -21.844 1 94.56 190 ILE B CA 1
ATOM 5076 C C . ILE B 1 190 ? 4.109 -18.078 -23.328 1 94.56 190 ILE B C 1
ATOM 5078 O O . ILE B 1 190 ? 5.16 -17.531 -23.656 1 94.56 190 ILE B O 1
ATOM 5082 N N . GLU B 1 191 ? 3.199 -18.516 -24.156 1 94.5 191 GLU B N 1
ATOM 5083 C CA . GLU B 1 191 ? 3.447 -18.469 -25.594 1 94.5 191 GLU B CA 1
ATOM 5084 C C . GLU B 1 191 ? 2.883 -17.188 -26.219 1 94.5 191 GLU B C 1
ATOM 5086 O O . GLU B 1 191 ? 1.685 -16.922 -26.109 1 94.5 191 GLU B O 1
ATOM 5091 N N . PHE B 1 192 ? 3.727 -16.453 -26.875 1 93.88 192 PHE B N 1
ATOM 5092 C CA . PHE B 1 192 ? 3.307 -15.219 -27.547 1 93.88 192 PHE B CA 1
ATOM 5093 C C . PHE B 1 192 ? 3.516 -15.328 -29.047 1 93.88 192 PHE B C 1
ATOM 5095 O O . PHE B 1 192 ? 4.441 -16 -29.516 1 93.88 192 PHE B O 1
ATOM 5102 N N . THR B 1 193 ? 2.678 -14.68 -29.766 1 93.56 193 THR B N 1
ATOM 5103 C CA . THR B 1 193 ? 2.752 -14.734 -31.219 1 93.56 193 THR B CA 1
ATOM 5104 C C . THR B 1 193 ? 3.896 -13.867 -31.734 1 93.56 193 THR B C 1
ATOM 5106 O O . THR B 1 193 ? 4.582 -14.242 -32.688 1 93.56 193 THR B O 1
ATOM 5109 N N . ARG B 1 194 ? 4.117 -12.742 -31.125 1 91.81 194 ARG B N 1
ATOM 5110 C CA . ARG B 1 194 ? 5.062 -11.773 -31.672 1 91.81 194 ARG B CA 1
ATOM 5111 C C . ARG B 1 194 ? 6.09 -11.359 -30.625 1 91.81 194 ARG B C 1
ATOM 5113 O O . ARG B 1 194 ? 6.836 -10.398 -30.828 1 91.81 194 ARG B O 1
ATOM 5120 N N . MET B 1 195 ? 6.031 -11.938 -29.5 1 89.94 195 MET B N 1
ATOM 5121 C CA . MET B 1 195 ? 6.988 -11.656 -28.438 1 89.94 195 MET B CA 1
ATOM 5122 C C . MET B 1 195 ? 7.66 -12.938 -27.953 1 89.94 195 MET B C 1
ATOM 5124 O O . MET B 1 195 ? 7.23 -14.039 -28.297 1 89.94 195 MET B O 1
ATOM 5128 N N . TYR B 1 196 ? 8.664 -12.805 -27.188 1 85.62 196 TYR B N 1
ATOM 5129 C CA . TYR B 1 196 ? 9.445 -13.945 -26.734 1 85.62 196 TYR B CA 1
ATOM 5130 C C . TYR B 1 196 ? 8.617 -14.82 -25.781 1 85.62 196 TYR B C 1
ATOM 5132 O O . TYR B 1 196 ? 7.762 -14.32 -25.062 1 85.62 196 TYR B O 1
ATOM 5140 N N . LYS B 1 197 ? 9.031 -16.047 -25.859 1 89.12 197 LYS B N 1
ATOM 5141 C CA . LYS B 1 197 ? 8.422 -17.016 -24.953 1 89.12 197 LYS B CA 1
ATOM 5142 C C . LYS B 1 197 ? 8.836 -16.75 -23.516 1 89.12 197 LYS B C 1
ATOM 5144 O O . LYS B 1 197 ? 10 -16.438 -23.25 1 89.12 197 LYS B O 1
ATOM 5149 N N . ARG B 1 198 ? 7.871 -16.906 -22.594 1 89.81 198 ARG B N 1
ATOM 5150 C CA . ARG B 1 198 ? 8.148 -16.656 -21.188 1 89.81 198 ARG B CA 1
ATOM 5151 C C . ARG B 1 198 ? 8.469 -17.953 -20.453 1 89.81 198 ARG B C 1
ATOM 5153 O O . ARG B 1 198 ? 7.75 -18.344 -19.531 1 89.81 198 ARG B O 1
ATOM 5160 N N . THR B 1 199 ? 9.578 -18.438 -20.766 1 82.94 199 THR B N 1
ATOM 5161 C CA . THR B 1 199 ? 10.023 -19.688 -20.141 1 82.94 199 THR B CA 1
ATOM 5162 C C . THR B 1 199 ? 10.227 -19.5 -18.641 1 82.94 199 THR B C 1
ATOM 5164 O O . THR B 1 199 ? 10.734 -18.469 -18.203 1 82.94 199 THR B O 1
ATOM 5167 N N . GLY B 1 200 ? 9.812 -20.422 -17.797 1 81.12 200 GLY B N 1
ATOM 5168 C CA . GLY B 1 200 ? 9.969 -20.328 -16.359 1 81.12 200 GLY B CA 1
ATOM 5169 C C . GLY B 1 200 ? 8.695 -19.922 -15.648 1 81.12 200 GLY B C 1
ATOM 5170 O O . GLY B 1 200 ? 8.562 -20.125 -14.438 1 81.12 200 GLY B O 1
ATOM 5171 N N . SER B 1 201 ? 7.754 -19.328 -16.422 1 88.75 201 SER B N 1
ATOM 5172 C CA . SER B 1 201 ? 6.504 -18.859 -15.836 1 88.75 201 SER B CA 1
ATOM 5173 C C . SER B 1 201 ? 5.668 -20.031 -15.312 1 88.75 201 SER B C 1
ATOM 5175 O O . SER B 1 201 ? 4.809 -19.844 -14.453 1 88.75 201 SER B O 1
ATOM 5177 N N . GLU B 1 202 ? 5.996 -21.172 -15.781 1 88 202 GLU B N 1
ATOM 5178 C CA . GLU B 1 202 ? 5.289 -22.375 -15.336 1 88 202 GLU B CA 1
ATOM 5179 C C . GLU B 1 202 ? 5.555 -22.656 -13.859 1 88 202 GLU B C 1
ATOM 5181 O O . GLU B 1 202 ? 4.672 -23.125 -13.148 1 88 202 GLU B O 1
ATOM 5186 N N . GLU B 1 203 ? 6.754 -22.359 -13.461 1 85.56 203 GLU B N 1
ATOM 5187 C CA . GLU B 1 203 ? 7.102 -22.547 -12.055 1 85.56 203 GLU B CA 1
ATOM 5188 C C . GLU B 1 203 ? 6.27 -21.625 -11.164 1 85.56 203 GLU B C 1
ATOM 5190 O O . GLU B 1 203 ? 5.805 -22.031 -10.102 1 85.56 203 GLU B O 1
ATOM 5195 N N . ASP B 1 204 ? 6.102 -20.438 -11.617 1 91.94 204 ASP B N 1
ATOM 5196 C CA . ASP B 1 204 ? 5.27 -19.484 -10.891 1 91.94 204 ASP B CA 1
ATOM 5197 C C . ASP B 1 204 ? 3.828 -19.969 -10.789 1 91.94 204 ASP B C 1
ATOM 5199 O O . ASP B 1 204 ? 3.238 -19.969 -9.711 1 91.94 204 ASP B O 1
ATOM 5203 N N . ARG B 1 205 ? 3.361 -20.406 -11.93 1 92.94 205 ARG B N 1
ATOM 5204 C CA . ARG B 1 205 ? 1.976 -20.859 -11.984 1 92.94 205 ARG B CA 1
ATOM 5205 C C . ARG B 1 205 ? 1.75 -22.047 -11.055 1 92.94 205 ARG B C 1
ATOM 5207 O O . ARG B 1 205 ? 0.758 -22.094 -10.32 1 92.94 205 ARG B O 1
ATOM 5214 N N . GLN B 1 206 ? 2.617 -22.953 -11.047 1 89.56 206 GLN B N 1
ATOM 5215 C CA . GLN B 1 206 ? 2.492 -24.141 -10.203 1 89.56 206 GLN B CA 1
ATOM 5216 C C . GLN B 1 206 ? 2.555 -23.766 -8.727 1 89.56 206 GLN B C 1
ATOM 5218 O O . GLN B 1 206 ? 1.766 -24.281 -7.922 1 89.56 206 GLN B O 1
ATOM 5223 N N . GLY B 1 207 ? 3.52 -22.969 -8.414 1 91.94 207 GLY B N 1
ATOM 5224 C CA . GLY B 1 207 ? 3.639 -22.516 -7.035 1 91.94 207 GLY B CA 1
ATOM 5225 C C . GLY B 1 207 ? 2.41 -21.781 -6.539 1 91.94 207 GLY B C 1
ATOM 5226 O O . GLY B 1 207 ? 1.961 -22 -5.414 1 91.94 207 GLY B O 1
ATOM 5227 N N . LEU B 1 208 ? 1.891 -20.984 -7.406 1 96.25 208 LEU B N 1
ATOM 5228 C CA . LEU B 1 208 ? 0.701 -20.219 -7.051 1 96.25 208 LEU B CA 1
ATOM 5229 C C . LEU B 1 208 ? -0.504 -21.125 -6.871 1 96.25 208 LEU B C 1
ATOM 5231 O O . LEU B 1 208 ? -1.309 -20.938 -5.957 1 96.25 208 LEU B O 1
ATOM 5235 N N . ASN B 1 209 ? -0.623 -22.078 -7.758 1 94.25 209 ASN B N 1
ATOM 5236 C CA . ASN B 1 209 ? -1.702 -23.047 -7.633 1 94.25 209 ASN B CA 1
ATOM 5237 C C . ASN B 1 209 ? -1.654 -23.781 -6.289 1 94.25 209 ASN B C 1
ATOM 5239 O O . ASN B 1 209 ? -2.67 -23.875 -5.598 1 94.25 209 ASN B O 1
ATOM 5243 N N . LYS B 1 210 ? -0.51 -24.219 -5.965 1 91.81 210 LYS B N 1
ATOM 5244 C CA . LYS B 1 210 ? -0.334 -24.922 -4.699 1 91.81 210 LYS B CA 1
ATOM 5245 C C . LYS B 1 210 ? -0.618 -24.016 -3.512 1 91.81 210 LYS B C 1
ATOM 5247 O O . LYS B 1 210 ? -1.336 -24.391 -2.586 1 91.81 210 LYS B O 1
ATOM 5252 N N . LEU B 1 211 ? -0.073 -22.844 -3.545 1 95.69 211 LEU B N 1
ATOM 5253 C CA . LEU B 1 211 ? -0.204 -21.891 -2.451 1 95.69 211 LEU B CA 1
ATOM 5254 C C . LEU B 1 211 ? -1.671 -21.578 -2.176 1 95.69 211 LEU B C 1
ATOM 5256 O O . LEU B 1 211 ? -2.145 -21.75 -1.05 1 95.69 211 LEU B O 1
ATOM 5260 N N . PHE B 1 212 ? -2.422 -21.172 -3.195 1 96.75 212 PHE B N 1
ATOM 5261 C CA . PHE B 1 212 ? -3.779 -20.688 -2.975 1 96.75 212 PHE B CA 1
ATOM 5262 C C . PHE B 1 212 ? -4.734 -21.844 -2.705 1 96.75 212 PHE B C 1
ATOM 5264 O O . PHE B 1 212 ? -5.742 -21.672 -2.016 1 96.75 212 PHE B O 1
ATOM 5271 N N . THR B 1 213 ? -4.371 -23 -3.205 1 93.56 213 THR B N 1
ATOM 5272 C CA . THR B 1 213 ? -5.133 -24.188 -2.811 1 93.56 213 THR B CA 1
ATOM 5273 C C . THR B 1 213 ? -4.984 -24.453 -1.314 1 93.56 213 THR B C 1
ATOM 5275 O O . THR B 1 213 ? -5.973 -24.688 -0.617 1 93.56 213 THR B O 1
ATOM 5278 N N . LYS B 1 214 ? -3.758 -24.375 -0.874 1 90.81 214 LYS B N 1
ATOM 5279 C CA . LYS B 1 214 ? -3.482 -24.609 0.541 1 90.81 214 LYS B CA 1
ATOM 5280 C C . LYS B 1 214 ? -4.094 -23.516 1.409 1 90.81 214 LYS B C 1
ATOM 5282 O O . LYS B 1 214 ? -4.398 -23.734 2.58 1 90.81 214 LYS B O 1
ATOM 5287 N N . LEU B 1 215 ? -4.285 -22.359 0.876 1 94.19 215 LEU B N 1
ATOM 5288 C CA . LEU B 1 215 ? -4.914 -21.25 1.593 1 94.19 215 LEU B CA 1
ATOM 5289 C C . LEU B 1 215 ? -6.434 -21.312 1.462 1 94.19 215 LEU B C 1
ATOM 5291 O O . LEU B 1 215 ? -7.129 -20.359 1.794 1 94.19 215 LEU B O 1
ATOM 5295 N N . GLU B 1 216 ? -6.961 -22.422 0.829 1 92 216 GLU B N 1
ATOM 5296 C CA . GLU B 1 216 ? -8.375 -22.797 0.802 1 92 216 GLU B CA 1
ATOM 5297 C C . GLU B 1 216 ? -9.148 -21.938 -0.195 1 92 216 GLU B C 1
ATOM 5299 O O . GLU B 1 216 ? -10.258 -21.484 0.096 1 92 216 GLU B O 1
ATOM 5304 N N . PHE B 1 217 ? -8.539 -21.625 -1.309 1 96.38 217 PHE B N 1
ATOM 5305 C CA . PHE B 1 217 ? -9.203 -21 -2.441 1 96.38 217 PHE B CA 1
ATOM 5306 C C . PHE B 1 217 ? -9.492 -22.016 -3.539 1 96.38 217 PHE B C 1
ATOM 5308 O O . PHE B 1 217 ? -8.812 -23.031 -3.635 1 96.38 217 PHE B O 1
ATOM 5315 N N . ILE B 1 218 ? -10.539 -21.734 -4.285 1 96.38 218 ILE B N 1
ATOM 5316 C CA . ILE B 1 218 ? -10.758 -22.469 -5.531 1 96.38 218 ILE B CA 1
ATOM 5317 C C . ILE B 1 218 ? -9.922 -21.844 -6.648 1 96.38 218 ILE B C 1
ATOM 5319 O O . ILE B 1 218 ? -10.164 -20.703 -7.047 1 96.38 218 ILE B O 1
ATOM 5323 N N . VAL B 1 219 ? -8.984 -22.656 -7.148 1 96.94 219 VAL B N 1
ATOM 5324 C CA . VAL B 1 219 ? -8.039 -22.094 -8.102 1 96.94 219 VAL B CA 1
ATOM 5325 C C . VAL B 1 219 ? -8.477 -22.438 -9.523 1 96.94 219 VAL B C 1
ATOM 5327 O O . VAL B 1 219 ? -8.766 -23.594 -9.828 1 96.94 219 VAL B O 1
ATOM 5330 N N . ASN B 1 220 ? -8.633 -21.438 -10.359 1 97.5 220 ASN B N 1
ATOM 5331 C CA . ASN B 1 220 ? -8.891 -21.562 -11.789 1 97.5 220 ASN B CA 1
ATOM 5332 C C . ASN B 1 220 ? -7.727 -21.047 -12.617 1 97.5 220 ASN B C 1
ATOM 5334 O O . ASN B 1 220 ? -7.387 -19.859 -12.547 1 97.5 220 ASN B O 1
ATOM 5338 N N . ILE B 1 221 ? -7.137 -21.906 -13.398 1 97.56 221 ILE B N 1
ATOM 5339 C CA . ILE B 1 221 ? -5.957 -21.547 -14.18 1 97.56 221 ILE B CA 1
ATOM 5340 C C . ILE B 1 221 ? -6.336 -21.406 -15.648 1 97.56 221 ILE B C 1
ATOM 5342 O O . ILE B 1 221 ? -6.992 -22.281 -16.219 1 97.56 221 ILE B O 1
ATOM 5346 N N . GLN B 1 222 ? -6 -20.281 -16.25 1 97.69 222 GLN B N 1
ATOM 5347 C CA . GLN B 1 222 ? -6.16 -20 -17.688 1 97.69 222 GLN B CA 1
ATOM 5348 C C . GLN B 1 222 ? -4.805 -19.797 -18.359 1 97.69 222 GLN B C 1
ATOM 5350 O O . GLN B 1 222 ? -4.02 -18.938 -17.938 1 97.69 222 GLN B O 1
ATOM 5355 N N . GLU B 1 223 ? -4.535 -20.547 -19.453 1 97.31 223 GLU B N 1
ATOM 5356 C CA . GLU B 1 223 ? -3.219 -20.5 -20.078 1 97.31 223 GLU B CA 1
ATOM 5357 C C . GLU B 1 223 ? -3.299 -19.906 -21.484 1 97.31 223 GLU B C 1
ATOM 5359 O O . GLU B 1 223 ? -4.219 -20.219 -22.25 1 97.31 223 GLU B O 1
ATOM 5364 N N . ASP B 1 224 ? -2.381 -19.031 -21.734 1 97.62 224 ASP B N 1
ATOM 5365 C CA . ASP B 1 224 ? -2.143 -18.5 -23.078 1 97.62 224 ASP B CA 1
ATOM 5366 C C . ASP B 1 224 ? -3.43 -17.953 -23.672 1 97.62 224 ASP B C 1
ATOM 5368 O O . ASP B 1 224 ? -3.926 -18.469 -24.672 1 97.62 224 ASP B O 1
ATOM 5372 N N . LYS B 1 225 ? -3.852 -16.859 -23.125 1 98.44 225 LYS B N 1
ATOM 5373 C CA . LYS B 1 225 ? -5.07 -16.172 -23.547 1 98.44 225 LYS B CA 1
ATOM 5374 C C . LYS B 1 225 ? -4.754 -14.859 -24.25 1 98.44 225 LYS B C 1
ATOM 5376 O O . LYS B 1 225 ? -3.859 -14.125 -23.812 1 98.44 225 LYS B O 1
ATOM 5381 N N . THR B 1 226 ? -5.398 -14.625 -25.328 1 98.12 226 THR B N 1
ATOM 5382 C CA . THR B 1 226 ? -5.289 -13.352 -26.016 1 98.12 226 THR B CA 1
ATOM 5383 C C . THR B 1 226 ? -5.953 -12.234 -25.219 1 98.12 226 THR B C 1
ATOM 5385 O O . THR B 1 226 ? -6.617 -12.508 -24.203 1 98.12 226 THR B O 1
ATOM 5388 N N . LYS B 1 227 ? -5.746 -11.016 -25.641 1 97.94 227 LYS B N 1
ATOM 5389 C CA . LYS B 1 227 ? -6.367 -9.867 -24.984 1 97.94 227 LYS B CA 1
ATOM 5390 C C . LYS B 1 227 ? -7.879 -10.055 -24.859 1 97.94 227 LYS B C 1
ATOM 5392 O O . LYS B 1 227 ? -8.438 -9.93 -23.766 1 97.94 227 LYS B O 1
ATOM 5397 N N . ASP B 1 228 ? -8.5 -10.391 -25.984 1 97.81 228 ASP B N 1
ATOM 5398 C CA . ASP B 1 228 ? -9.953 -10.531 -26.016 1 97.81 228 ASP B CA 1
ATOM 5399 C C . ASP B 1 228 ? -10.414 -11.68 -25.125 1 97.81 228 ASP B C 1
ATOM 5401 O O . ASP B 1 228 ? -11.445 -11.586 -24.453 1 97.81 228 ASP B O 1
ATOM 5405 N N . GLU B 1 229 ? -9.688 -12.727 -25.141 1 98 229 GLU B N 1
ATOM 5406 C CA . GLU B 1 229 ? -10.023 -13.867 -24.297 1 98 229 GLU B CA 1
ATOM 5407 C C . GLU B 1 229 ? -9.922 -13.5 -22.812 1 98 229 GLU B C 1
ATOM 5409 O O . GLU B 1 229 ? -10.758 -13.906 -22.016 1 98 229 GLU B O 1
ATOM 5414 N N . ILE B 1 230 ? -8.883 -12.789 -22.438 1 98.31 230 ILE B N 1
ATOM 5415 C CA . ILE B 1 230 ? -8.711 -12.359 -21.047 1 98.31 230 ILE B CA 1
ATOM 5416 C C . ILE B 1 230 ? -9.906 -11.5 -20.625 1 98.31 230 ILE B C 1
ATOM 5418 O O . ILE B 1 230 ? -10.469 -11.703 -19.547 1 98.31 230 ILE B O 1
ATOM 5422 N N . LEU B 1 231 ? -10.273 -10.586 -21.5 1 97.44 231 LEU B N 1
ATOM 5423 C CA . LEU B 1 231 ? -11.383 -9.695 -21.188 1 97.44 231 LEU B CA 1
ATOM 5424 C C . LEU B 1 231 ? -12.68 -10.477 -21 1 97.44 231 LEU B C 1
ATOM 5426 O O . LEU B 1 231 ? -13.477 -10.164 -20.109 1 97.44 231 LEU B O 1
ATOM 5430 N N . LYS B 1 232 ? -12.859 -11.477 -21.812 1 97.06 232 LYS B N 1
ATOM 5431 C CA . LYS B 1 232 ? -14.039 -12.328 -21.688 1 97.06 232 LYS B CA 1
ATOM 5432 C C . LYS B 1 232 ? -14.023 -13.086 -20.359 1 97.06 232 LYS B C 1
ATOM 5434 O O . LYS B 1 232 ? -15.062 -13.219 -19.703 1 97.06 232 LYS B O 1
ATOM 5439 N N . ILE B 1 233 ? -12.898 -13.578 -20.016 1 97.5 233 ILE B N 1
ATOM 5440 C CA . ILE B 1 233 ? -12.75 -14.328 -18.781 1 97.5 233 ILE B CA 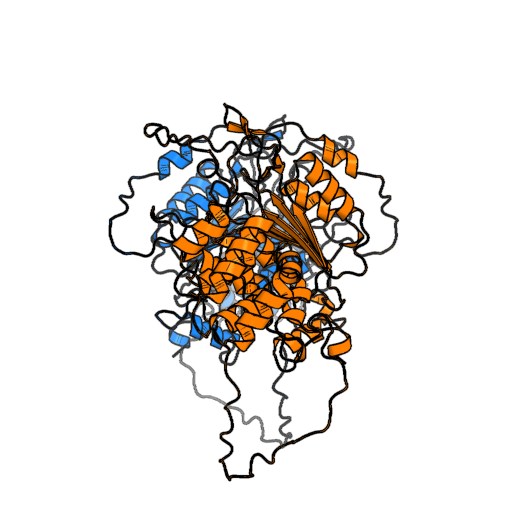1
ATOM 5441 C C . ILE B 1 233 ? -13.055 -13.414 -17.594 1 97.5 233 ILE B C 1
ATOM 5443 O O . ILE B 1 233 ? -13.781 -13.805 -16.672 1 97.5 233 ILE B O 1
ATOM 5447 N N . LEU B 1 234 ? -12.492 -12.227 -17.609 1 97.25 234 LEU B N 1
ATOM 5448 C CA . LEU B 1 234 ? -12.703 -11.266 -16.531 1 97.25 234 LEU B CA 1
ATOM 5449 C C . LEU B 1 234 ? -14.172 -10.859 -16.438 1 97.25 234 LEU B C 1
ATOM 5451 O O . LEU B 1 234 ? -14.719 -10.719 -15.344 1 97.25 234 LEU B O 1
ATOM 5455 N N . LYS B 1 235 ? -14.781 -10.711 -17.594 1 94.94 235 LYS B N 1
ATOM 5456 C CA . LYS B 1 235 ? -16.203 -10.375 -17.609 1 94.94 235 LYS B CA 1
ATOM 5457 C C . LYS B 1 235 ? -17.047 -11.484 -16.984 1 94.94 235 LYS B C 1
ATOM 5459 O O . LYS B 1 235 ? -17.938 -11.219 -16.172 1 94.94 235 LYS B O 1
ATOM 5464 N N . ARG B 1 236 ? -16.75 -12.664 -17.344 1 94.81 236 ARG B N 1
ATOM 5465 C CA . ARG B 1 236 ? -17.453 -13.805 -16.781 1 94.81 236 ARG B CA 1
ATOM 5466 C C . ARG B 1 236 ? -17.281 -13.844 -15.258 1 94.81 236 ARG B C 1
ATOM 5468 O O . ARG B 1 236 ? -18.25 -14.086 -14.531 1 94.81 236 ARG B O 1
ATOM 5475 N N . GLU B 1 237 ? -16.062 -13.633 -14.812 1 94.62 237 GLU B N 1
ATOM 5476 C CA . GLU B 1 237 ? -15.789 -13.641 -13.383 1 94.62 237 GLU B CA 1
ATOM 5477 C C . GLU B 1 237 ? -16.562 -12.539 -12.664 1 94.62 237 GLU B C 1
ATOM 5479 O O . GLU B 1 237 ? -17.047 -12.734 -11.547 1 94.62 237 GLU B O 1
ATOM 5484 N N . SER B 1 238 ? -16.625 -11.359 -13.258 1 92.81 238 SER B N 1
ATOM 5485 C CA . SER B 1 238 ? -17.297 -10.203 -12.656 1 92.81 238 SER B CA 1
ATOM 5486 C C . SER B 1 238 ? -18.797 -10.414 -12.586 1 92.81 238 SER B C 1
ATOM 5488 O O . SER B 1 238 ? -19.484 -9.742 -11.812 1 92.81 238 SER B O 1
ATOM 5490 N N . GLU B 1 239 ? -19.328 -11.336 -13.367 1 92.81 239 GLU B N 1
ATOM 5491 C CA . GLU B 1 239 ? -20.75 -11.594 -13.398 1 92.81 239 GLU B CA 1
ATOM 5492 C C . GLU B 1 239 ? -21.125 -12.789 -12.516 1 92.81 239 GLU B C 1
ATOM 5494 O O . GLU B 1 239 ? -22.297 -13.039 -12.258 1 92.81 239 GLU B O 1
ATOM 5499 N N . MET B 1 240 ? -20.141 -13.422 -12.016 1 93.25 240 MET B N 1
ATOM 5500 C CA . MET B 1 240 ? -20.359 -14.57 -11.141 1 93.25 240 MET B CA 1
ATOM 5501 C C . MET B 1 240 ? -20.828 -14.109 -9.758 1 93.25 240 MET B C 1
ATOM 5503 O O . MET B 1 240 ? -20.547 -12.984 -9.344 1 93.25 240 MET B O 1
ATOM 5507 N N . ASP B 1 241 ? -21.547 -14.977 -9.062 1 93.88 241 ASP B N 1
ATOM 5508 C CA . ASP B 1 241 ? -21.969 -14.695 -7.695 1 93.88 241 ASP B CA 1
ATOM 5509 C C . ASP B 1 241 ? -20.891 -15.094 -6.691 1 93.88 241 ASP B C 1
ATOM 5511 O O . ASP B 1 241 ? -20.641 -16.281 -6.48 1 93.88 241 ASP B O 1
ATOM 5515 N N . HIS B 1 242 ? -20.281 -14.125 -6.066 1 95.31 242 HIS B N 1
ATOM 5516 C CA . HIS B 1 242 ? -19.219 -14.352 -5.078 1 95.31 242 HIS B CA 1
ATOM 5517 C C . HIS B 1 242 ? -19.766 -14.188 -3.66 1 95.31 242 HIS B C 1
ATOM 5519 O O . HIS B 1 242 ? -18.984 -14.062 -2.711 1 95.31 242 HIS B O 1
ATOM 5525 N N . SER B 1 243 ? -21.016 -14.219 -3.457 1 92.5 243 SER B N 1
ATOM 5526 C CA . SER B 1 243 ? -21.641 -13.93 -2.17 1 92.5 243 SER B CA 1
ATOM 5527 C C . SER B 1 243 ? -21.219 -14.938 -1.109 1 92.5 243 SER B C 1
ATOM 5529 O O . SER B 1 243 ? -21.094 -14.594 0.07 1 92.5 243 SER B O 1
ATOM 5531 N N . LYS B 1 244 ? -20.953 -16.094 -1.564 1 91.94 244 LYS B N 1
ATOM 5532 C CA . LYS B 1 244 ? -20.625 -17.141 -0.616 1 91.94 244 LYS B CA 1
ATOM 5533 C C . LYS B 1 244 ? -19.125 -17.156 -0.317 1 91.94 244 LYS B C 1
ATOM 5535 O O . LYS B 1 244 ? -18.656 -17.969 0.489 1 91.94 244 LYS B O 1
ATOM 5540 N N . PHE B 1 245 ? -18.391 -16.312 -0.95 1 94.44 245 PHE B N 1
ATOM 5541 C CA . PHE B 1 245 ? -16.953 -16.234 -0.762 1 94.44 245 PHE B CA 1
ATOM 5542 C C . PHE B 1 245 ? -16.578 -15 0.047 1 94.44 245 PHE B C 1
ATOM 5544 O O . PHE B 1 245 ? -17.375 -14.07 0.177 1 94.44 245 PHE B O 1
ATOM 5551 N N . ASP B 1 246 ? -15.352 -14.992 0.591 1 93.69 246 ASP B N 1
ATOM 5552 C CA . ASP B 1 246 ? -14.883 -13.891 1.43 1 93.69 246 ASP B CA 1
ATOM 5553 C C . ASP B 1 246 ? -13.914 -12.992 0.667 1 93.69 246 ASP B C 1
ATOM 5555 O O . ASP B 1 246 ? -13.758 -11.82 1.001 1 93.69 246 ASP B O 1
ATOM 5559 N N . CYS B 1 247 ? -13.32 -13.531 -0.324 1 96.44 247 CYS B N 1
ATOM 5560 C CA . CYS B 1 247 ? -12.211 -12.852 -0.988 1 96.44 247 CYS B CA 1
ATOM 5561 C C . CYS B 1 247 ? -12.062 -13.328 -2.428 1 96.44 247 CYS B C 1
ATOM 5563 O O . CYS B 1 247 ? -12.453 -14.445 -2.76 1 96.44 247 CYS B O 1
ATOM 5565 N N . PHE B 1 248 ? -11.656 -12.477 -3.283 1 97.81 248 PHE B N 1
ATOM 5566 C CA . PHE B 1 248 ? -11.305 -12.844 -4.652 1 97.81 248 PHE B CA 1
ATOM 5567 C C . PHE B 1 248 ? -9.844 -12.523 -4.938 1 97.81 248 PHE B C 1
ATOM 5569 O O . PHE B 1 248 ? -9.336 -11.484 -4.527 1 97.81 248 PHE B O 1
ATOM 5576 N N . ILE B 1 249 ? -9.133 -13.453 -5.691 1 98.62 249 ILE B N 1
ATOM 5577 C CA . ILE B 1 249 ? -7.727 -13.266 -6.051 1 98.62 249 ILE B CA 1
ATOM 5578 C C . ILE B 1 249 ? -7.562 -13.383 -7.566 1 98.62 249 ILE B C 1
ATOM 5580 O O . ILE B 1 249 ? -8.102 -14.312 -8.18 1 98.62 249 ILE B O 1
ATOM 5584 N N . LEU B 1 250 ? -6.891 -12.43 -8.164 1 98.62 250 LEU B N 1
ATOM 5585 C CA . LEU B 1 250 ? -6.512 -12.469 -9.57 1 98.62 250 LEU B CA 1
ATOM 5586 C C . LEU B 1 250 ? -5 -12.383 -9.727 1 98.62 250 LEU B C 1
ATOM 5588 O O . LEU B 1 250 ? -4.363 -11.484 -9.172 1 98.62 250 LEU B O 1
ATOM 5592 N N . VAL B 1 251 ? -4.406 -13.328 -10.438 1 98.56 251 VAL B N 1
ATOM 5593 C CA . VAL B 1 251 ? -2.986 -13.281 -10.773 1 98.56 251 VAL B CA 1
ATOM 5594 C C . VAL B 1 251 ? -2.812 -13.289 -12.289 1 98.56 251 VAL B C 1
ATOM 5596 O O . VAL B 1 251 ? -3.389 -14.133 -12.984 1 98.56 251 VAL B O 1
ATOM 5599 N N . ILE B 1 252 ? -2.061 -12.359 -12.781 1 97.94 252 ILE B N 1
ATOM 5600 C CA . ILE B 1 252 ? -1.76 -12.328 -14.203 1 97.94 252 ILE B CA 1
ATOM 5601 C C . ILE B 1 252 ? -0.249 -12.398 -14.414 1 97.94 252 ILE B C 1
ATOM 5603 O O . ILE B 1 252 ? 0.492 -11.531 -13.938 1 97.94 252 ILE B O 1
ATOM 5607 N N . LEU B 1 253 ? 0.164 -13.398 -15.07 1 97 253 LEU B N 1
ATOM 5608 C CA . LEU B 1 253 ? 1.548 -13.602 -15.484 1 97 253 LEU B CA 1
ATOM 5609 C C . LEU B 1 253 ? 1.695 -13.414 -16.984 1 97 253 LEU B C 1
ATOM 5611 O O . LEU B 1 253 ? 1.27 -14.266 -17.766 1 97 253 LEU B O 1
ATOM 5615 N N . SER B 1 254 ? 2.264 -12.305 -17.422 1 95.38 254 SER B N 1
ATOM 5616 C CA . SER B 1 254 ? 2.35 -11.984 -18.844 1 95.38 254 SER B CA 1
ATOM 5617 C C . SER B 1 254 ? 3.445 -10.961 -19.109 1 95.38 254 SER B C 1
ATOM 5619 O O . SER B 1 254 ? 4.145 -10.531 -18.188 1 95.38 254 SER B O 1
ATOM 5621 N N . HIS B 1 255 ? 3.729 -10.711 -20.375 1 92.62 255 HIS B N 1
ATOM 5622 C CA . HIS B 1 255 ? 4.43 -9.484 -20.75 1 92.62 255 HIS B CA 1
ATOM 5623 C C . HIS B 1 255 ? 3.555 -8.258 -20.516 1 92.62 255 HIS B C 1
ATOM 5625 O O . HIS B 1 255 ? 2.336 -8.383 -20.359 1 92.62 255 HIS B O 1
ATOM 5631 N N . GLY B 1 256 ? 4.266 -7.184 -20.469 1 91.88 256 GLY B N 1
ATOM 5632 C CA . GLY B 1 256 ? 3.475 -5.992 -20.203 1 91.88 256 GLY B CA 1
ATOM 5633 C C . GLY B 1 256 ? 4.117 -4.719 -20.719 1 91.88 256 GLY B C 1
ATOM 5634 O O . GLY B 1 256 ? 5.105 -4.77 -21.453 1 91.88 256 GLY B O 1
ATOM 5635 N N . CYS B 1 257 ? 3.424 -3.668 -20.516 1 88.19 257 CYS B N 1
ATOM 5636 C CA . CYS B 1 257 ? 3.852 -2.297 -20.766 1 88.19 257 CYS B CA 1
ATOM 5637 C C . CYS B 1 257 ? 3.514 -1.391 -19.594 1 88.19 257 CYS B C 1
ATOM 5639 O O . CYS B 1 257 ? 3.012 -1.857 -18.562 1 88.19 257 CYS B O 1
ATOM 5641 N N . LYS B 1 258 ? 3.875 -0.212 -19.688 1 85.31 258 LYS B N 1
ATOM 5642 C CA . LYS B 1 258 ? 3.598 0.713 -18.594 1 85.31 258 LYS B CA 1
ATOM 5643 C C . LYS B 1 258 ? 2.104 0.763 -18.281 1 85.31 258 LYS B C 1
ATOM 5645 O O . LYS B 1 258 ? 1.311 1.247 -19.094 1 85.31 258 LYS B O 1
ATOM 5650 N N . GLY B 1 259 ? 1.746 0.197 -17.172 1 87 259 GLY B N 1
ATOM 5651 C CA . GLY B 1 259 ? 0.365 0.236 -16.719 1 87 259 GLY B CA 1
ATOM 5652 C C . GLY B 1 259 ? -0.521 -0.781 -17.406 1 87 259 GLY B C 1
ATOM 5653 O O . GLY B 1 259 ? -1.748 -0.697 -17.328 1 87 259 GLY B O 1
ATOM 5654 N N . GLY B 1 260 ? 0.132 -1.716 -18.141 1 91.19 260 GLY B N 1
ATOM 5655 C CA . GLY B 1 260 ? -0.689 -2.648 -18.891 1 91.19 260 GLY B CA 1
ATOM 5656 C C . GLY B 1 260 ? -0.089 -4.039 -18.984 1 91.19 260 GLY B C 1
ATOM 5657 O O . GLY B 1 260 ? 1.105 -4.223 -18.734 1 91.19 260 GLY B O 1
ATOM 5658 N N . VAL B 1 261 ? -1.005 -5.008 -19.344 1 95.06 261 VAL B N 1
ATOM 5659 C CA . VAL B 1 261 ? -0.579 -6.387 -19.547 1 95.06 261 VAL B CA 1
ATOM 5660 C C . VAL B 1 261 ? -0.977 -6.852 -20.953 1 95.06 261 VAL B C 1
ATOM 5662 O O . VAL B 1 261 ? -2.053 -6.508 -21.438 1 95.06 261 VAL B O 1
ATOM 5665 N N . PHE B 1 262 ? -0.121 -7.648 -21.531 1 95.38 262 PHE B N 1
ATOM 5666 C CA . PHE B 1 262 ? -0.369 -8.109 -22.891 1 95.38 262 PHE B CA 1
ATOM 5667 C C . PHE B 1 262 ? -1.125 -9.438 -22.891 1 95.38 262 PHE B C 1
ATOM 5669 O O . PHE B 1 262 ? -0.904 -10.281 -22.016 1 95.38 262 PHE B O 1
ATOM 5676 N N . GLY B 1 263 ? -2.027 -9.562 -23.875 1 97 263 GLY B N 1
ATOM 5677 C CA . GLY B 1 263 ? -2.4 -10.914 -24.281 1 97 263 GLY B CA 1
ATOM 5678 C C . GLY B 1 263 ? -1.333 -11.602 -25.094 1 97 263 GLY B C 1
ATOM 5679 O O . GLY B 1 263 ? -0.327 -10.992 -25.469 1 97 263 GLY B O 1
ATOM 5680 N N . THR B 1 264 ? -1.555 -12.844 -25.359 1 97.38 264 THR B N 1
ATOM 5681 C CA . THR B 1 264 ? -0.565 -13.586 -26.125 1 97.38 264 THR B CA 1
ATOM 5682 C C . THR B 1 264 ? -0.409 -12.992 -27.516 1 97.38 264 THR B C 1
ATOM 5684 O O . THR B 1 264 ? 0.581 -13.258 -28.203 1 97.38 264 THR B O 1
ATOM 5687 N N . ASP B 1 265 ? -1.349 -12.211 -27.922 1 97.19 265 ASP B N 1
ATOM 5688 C CA . ASP B 1 265 ? -1.32 -11.523 -29.219 1 97.19 265 ASP B CA 1
ATOM 5689 C C . ASP B 1 265 ? -0.721 -10.125 -29.078 1 97.19 265 ASP B C 1
ATOM 5691 O O . ASP B 1 265 ? -0.707 -9.359 -30.047 1 97.19 265 ASP B O 1
ATOM 5695 N N . GLY B 1 266 ? -0.3 -9.781 -27.922 1 94.69 266 GLY B N 1
ATOM 5696 C CA . GLY B 1 266 ? 0.252 -8.453 -27.688 1 94.69 266 GLY B CA 1
ATOM 5697 C C . GLY B 1 266 ? 1.633 -8.266 -28.297 1 94.69 266 GLY B C 1
ATOM 5698 O O . GLY B 1 266 ? 2.385 -9.234 -28.438 1 94.69 266 GLY B O 1
ATOM 5699 N N . TYR B 1 267 ? 1.925 -7.023 -28.703 1 91 267 TYR B N 1
ATOM 5700 C CA . TYR B 1 267 ? 3.242 -6.672 -29.234 1 91 267 TYR B CA 1
ATOM 5701 C C . TYR B 1 267 ? 3.428 -5.16 -29.266 1 91 267 TYR B C 1
ATOM 5703 O O . TYR B 1 267 ? 2.504 -4.406 -28.953 1 91 267 TYR B O 1
ATOM 5711 N N . TYR B 1 268 ? 4.676 -4.805 -29.531 1 88 268 TYR B N 1
ATOM 5712 C CA . TYR B 1 268 ? 4.969 -3.396 -29.766 1 88 268 TYR B CA 1
ATOM 5713 C C . TYR B 1 268 ? 5.078 -3.102 -31.266 1 88 268 TYR B C 1
ATOM 5715 O O . TYR B 1 268 ? 5.711 -3.855 -32 1 88 268 TYR B O 1
ATOM 5723 N N . GLU B 1 269 ? 4.43 -2.023 -31.609 1 89.06 269 GLU B N 1
ATOM 5724 C CA . GLU B 1 269 ? 4.629 -1.536 -32.969 1 89.06 269 GLU B CA 1
ATOM 5725 C C . GLU B 1 269 ? 6.012 -0.911 -33.125 1 89.06 269 GLU B C 1
ATOM 5727 O O . GLU B 1 269 ? 6.738 -0.732 -32.156 1 89.06 269 GLU B O 1
ATOM 5732 N N . THR B 1 270 ? 6.34 -0.563 -34.375 1 84.06 270 THR B N 1
ATOM 5733 C CA . THR B 1 270 ? 7.645 -0.001 -34.719 1 84.06 270 THR B CA 1
ATOM 5734 C C . THR B 1 270 ? 7.879 1.305 -33.938 1 84.06 270 THR B C 1
ATOM 5736 O O . THR B 1 270 ? 9.016 1.638 -33.625 1 84.06 270 THR B O 1
ATOM 5739 N N . ASP B 1 271 ? 6.805 2.018 -33.625 1 81.06 271 ASP B N 1
ATOM 5740 C CA . ASP B 1 271 ? 6.918 3.283 -32.906 1 81.06 271 ASP B CA 1
ATOM 5741 C C . ASP B 1 271 ? 6.863 3.064 -31.391 1 81.06 271 ASP B C 1
ATOM 5743 O O . ASP B 1 271 ? 6.715 4.02 -30.625 1 81.06 271 ASP B O 1
ATOM 5747 N N . LYS B 1 272 ? 6.836 1.762 -30.984 1 81.5 272 LYS B N 1
ATOM 5748 C CA . LYS B 1 272 ? 6.891 1.354 -29.578 1 81.5 272 LYS B CA 1
ATOM 5749 C C . LYS B 1 272 ? 5.531 1.519 -28.906 1 81.5 272 LYS B C 1
ATOM 5751 O O . LYS B 1 272 ? 5.449 1.602 -27.688 1 81.5 272 LYS B O 1
ATOM 5756 N N . THR B 1 273 ? 4.539 1.602 -29.797 1 87.19 273 THR B N 1
ATOM 5757 C CA . THR B 1 273 ? 3.18 1.628 -29.281 1 87.19 273 THR B CA 1
ATOM 5758 C C . THR B 1 273 ? 2.709 0.22 -28.922 1 87.19 273 THR B C 1
ATOM 5760 O O . THR B 1 273 ? 2.824 -0.7 -29.734 1 87.19 273 THR B O 1
ATOM 5763 N N . PRO B 1 274 ? 2.227 0.037 -27.703 1 90.25 274 PRO B N 1
ATOM 5764 C CA . PRO B 1 274 ? 1.731 -1.294 -27.344 1 90.25 274 PRO B CA 1
ATOM 5765 C C . PRO B 1 274 ? 0.409 -1.637 -28.016 1 90.25 274 PRO B C 1
ATOM 5767 O O . PRO B 1 274 ? -0.496 -0.799 -28.078 1 90.25 274 PRO B O 1
ATOM 5770 N N . VAL B 1 275 ? 0.348 -2.842 -28.594 1 93.06 275 VAL B N 1
ATOM 5771 C CA . VAL B 1 275 ? -0.855 -3.352 -29.25 1 93.06 275 VAL B CA 1
ATOM 5772 C C . VAL B 1 275 ? -1.355 -4.59 -28.5 1 93.06 275 VAL B C 1
ATOM 5774 O O . VAL B 1 275 ? -0.562 -5.445 -28.109 1 93.06 275 VAL B O 1
ATOM 5777 N N . ASN B 1 276 ? -2.672 -4.625 -28.281 1 95.38 276 ASN B N 1
ATOM 5778 C CA . ASN B 1 276 ? -3.34 -5.742 -27.609 1 95.38 276 ASN B CA 1
ATOM 5779 C C . ASN B 1 276 ? -2.91 -5.867 -26.156 1 95.38 276 ASN B C 1
ATOM 5781 O O . ASN B 1 276 ? -2.568 -6.957 -25.703 1 95.38 276 ASN B O 1
ATOM 5785 N N . ALA B 1 277 ? -2.801 -4.719 -25.516 1 95 277 ALA B N 1
ATOM 5786 C CA . ALA B 1 277 ? -2.549 -4.602 -24.078 1 95 277 ALA B CA 1
ATOM 5787 C C . ALA B 1 277 ? -3.816 -4.203 -23.328 1 95 277 ALA B C 1
ATOM 5789 O O . ALA B 1 277 ? -4.684 -3.521 -23.875 1 95 277 ALA B O 1
ATOM 5790 N N . ILE B 1 278 ? -3.973 -4.723 -22.172 1 95.94 278 ILE B N 1
ATOM 5791 C CA . ILE B 1 278 ? -5.078 -4.355 -21.297 1 95.94 278 ILE B CA 1
ATOM 5792 C C . ILE B 1 278 ? -4.562 -3.49 -20.141 1 95.94 278 ILE B C 1
ATOM 5794 O O . ILE B 1 278 ? -3.613 -3.865 -19.453 1 95.94 278 ILE B O 1
ATOM 5798 N N . LYS B 1 279 ? -5.191 -2.381 -19.938 1 92 279 LYS B N 1
ATOM 5799 C CA . LYS B 1 279 ? -4.801 -1.507 -18.844 1 92 279 LYS B CA 1
ATOM 5800 C C . LYS B 1 279 ? -5.16 -2.131 -17.5 1 92 279 LYS B C 1
ATOM 5802 O O . LYS B 1 279 ? -6.254 -2.674 -17.328 1 92 279 LYS B O 1
ATOM 5807 N N . ILE B 1 280 ? -4.242 -2.012 -16.594 1 91.94 280 ILE B N 1
ATOM 5808 C CA . ILE B 1 280 ? -4.457 -2.557 -15.258 1 91.94 280 ILE B CA 1
ATOM 5809 C C . ILE B 1 280 ? -5.652 -1.863 -14.602 1 91.94 280 ILE B C 1
ATOM 5811 O O . ILE B 1 280 ? -6.43 -2.498 -13.883 1 91.94 280 ILE B O 1
ATOM 5815 N N . ARG B 1 281 ? -5.824 -0.618 -14.836 1 87.94 281 ARG B N 1
ATOM 5816 C CA . ARG B 1 281 ? -6.961 0.138 -14.32 1 87.94 281 ARG B CA 1
ATOM 5817 C C . ARG B 1 281 ? -8.281 -0.471 -14.789 1 87.94 281 ARG B C 1
ATOM 5819 O O . ARG B 1 281 ? -9.234 -0.564 -14.016 1 87.94 281 ARG B O 1
ATOM 5826 N N . ASP B 1 282 ? -8.312 -0.893 -16.047 1 89.56 282 ASP B N 1
ATOM 5827 C CA . ASP B 1 282 ? -9.523 -1.488 -16.594 1 89.56 282 ASP B CA 1
ATOM 5828 C C . ASP B 1 282 ? -9.82 -2.832 -15.938 1 89.56 282 ASP B C 1
ATOM 5830 O O . ASP B 1 282 ? -10.984 -3.154 -15.672 1 89.56 282 ASP B O 1
ATOM 5834 N N . ILE B 1 283 ? -8.773 -3.549 -15.766 1 94.38 283 ILE B N 1
ATOM 5835 C CA . ILE B 1 283 ? -8.922 -4.832 -15.086 1 94.38 283 ILE B CA 1
ATOM 5836 C C . ILE B 1 283 ? -9.516 -4.617 -13.695 1 94.38 283 ILE B C 1
ATOM 5838 O O . ILE B 1 283 ? -10.469 -5.293 -13.312 1 94.38 283 ILE B O 1
ATOM 5842 N N . LYS B 1 284 ? -8.945 -3.68 -12.984 1 92.69 284 LYS B N 1
ATOM 5843 C CA . LYS B 1 284 ? -9.422 -3.346 -11.641 1 92.69 284 LYS B CA 1
ATOM 5844 C C . LYS B 1 284 ? -10.891 -2.939 -11.672 1 92.69 284 LYS B C 1
ATOM 5846 O O . LYS B 1 284 ? -11.688 -3.398 -10.844 1 92.69 284 LYS B O 1
ATOM 5851 N N . GLU B 1 285 ? -11.25 -2.145 -12.586 1 89.25 285 GLU B N 1
ATOM 5852 C CA . GLU B 1 285 ? -12.625 -1.65 -12.688 1 89.25 285 GLU B CA 1
ATOM 5853 C C . GLU B 1 285 ? -13.602 -2.785 -12.984 1 89.25 285 GLU B C 1
ATOM 5855 O O . GLU B 1 285 ? -14.703 -2.816 -12.445 1 89.25 285 GLU B O 1
ATOM 5860 N N . MET B 1 286 ? -13.203 -3.672 -13.844 1 92.19 286 MET B N 1
ATOM 5861 C CA . MET B 1 286 ? -14.055 -4.812 -14.164 1 92.19 286 MET B CA 1
ATOM 5862 C C . MET B 1 286 ? -14.336 -5.656 -12.93 1 92.19 286 MET B C 1
ATOM 5864 O O . MET B 1 286 ? -15.477 -6.035 -12.672 1 92.19 286 MET B O 1
ATOM 5868 N N . ILE B 1 287 ? -13.32 -5.855 -12.141 1 93.31 287 ILE B N 1
ATOM 5869 C CA . ILE B 1 287 ? -13.461 -6.688 -10.953 1 93.31 287 ILE B CA 1
ATOM 5870 C C . ILE B 1 287 ? -14.289 -5.953 -9.906 1 93.31 287 ILE B C 1
ATOM 5872 O O . ILE B 1 287 ? -15.148 -6.555 -9.242 1 93.31 287 ILE B O 1
ATOM 5876 N N . CYS B 1 288 ? -14.055 -4.656 -9.781 1 89.44 288 CYS B N 1
ATOM 5877 C CA . CYS B 1 288 ? -14.742 -3.852 -8.773 1 89.44 288 CYS B CA 1
ATOM 5878 C C . CYS B 1 288 ? -16.203 -3.664 -9.133 1 89.44 288 CYS B C 1
ATOM 5880 O O . CYS B 1 288 ? -17.016 -3.301 -8.273 1 89.44 288 CYS B O 1
ATOM 5882 N N . SER B 1 289 ? -16.562 -3.936 -10.352 1 87.69 289 SER B N 1
ATOM 5883 C CA . SER B 1 289 ? -17.953 -3.799 -10.773 1 87.69 289 SER B CA 1
ATOM 5884 C C . SER B 1 289 ? -18.797 -4.977 -10.297 1 87.69 289 SER B C 1
ATOM 5886 O O . SER B 1 289 ? -20.016 -4.93 -10.352 1 87.69 289 SER B O 1
ATOM 5888 N N . CYS B 1 290 ? -18.172 -5.961 -9.812 1 91.62 290 CYS B N 1
ATOM 5889 C CA . CYS B 1 290 ? -18.875 -7.129 -9.305 1 91.62 290 CYS B CA 1
ATOM 5890 C C . CYS B 1 290 ? -19.578 -6.809 -7.988 1 91.62 290 CYS B C 1
ATOM 5892 O O . CYS B 1 290 ? -18.938 -6.711 -6.941 1 91.62 290 CYS B O 1
ATOM 5894 N N . THR B 1 291 ? -20.828 -6.816 -7.941 1 89.38 291 THR B N 1
ATOM 5895 C CA . THR B 1 291 ? -21.641 -6.387 -6.797 1 89.38 291 THR B CA 1
ATOM 5896 C C . THR B 1 291 ? -21.484 -7.367 -5.637 1 89.38 291 THR B C 1
ATOM 5898 O O . THR B 1 291 ? -21.5 -6.961 -4.473 1 89.38 291 THR B O 1
ATOM 5901 N N . SER B 1 292 ? -21.375 -8.594 -5.996 1 93.25 292 SER B N 1
ATOM 5902 C CA . SER B 1 292 ? -21.281 -9.602 -4.945 1 93.25 292 SER B CA 1
ATOM 5903 C C . SER B 1 292 ? -19.938 -9.57 -4.254 1 93.25 292 SER B C 1
ATOM 5905 O O . SER B 1 292 ? -19.734 -10.242 -3.238 1 93.25 292 SER B O 1
ATOM 5907 N N . LEU B 1 293 ? -19 -8.719 -4.742 1 93.38 293 LEU B N 1
ATOM 5908 C CA . LEU B 1 293 ? -17.688 -8.547 -4.117 1 93.38 293 LEU B CA 1
ATOM 5909 C C . LEU B 1 293 ? -17.609 -7.227 -3.359 1 93.38 293 LEU B C 1
ATOM 5911 O O . LEU B 1 293 ? -16.562 -6.883 -2.811 1 93.38 293 LEU B O 1
ATOM 5915 N N . THR B 1 294 ? -18.703 -6.578 -3.287 1 89.19 294 THR B N 1
ATOM 5916 C CA . THR B 1 294 ? -18.734 -5.324 -2.539 1 89.19 294 THR B CA 1
ATOM 5917 C C . THR B 1 294 ? -18.375 -5.559 -1.074 1 89.19 294 THR B C 1
ATOM 5919 O O . THR B 1 294 ? -18.844 -6.516 -0.457 1 89.19 294 THR B O 1
ATOM 5922 N N . ASN B 1 295 ? -17.438 -4.738 -0.551 1 88.75 295 ASN B N 1
ATOM 5923 C CA . ASN B 1 295 ? -16.969 -4.766 0.829 1 88.75 295 ASN B CA 1
ATOM 5924 C C . ASN B 1 295 ? -16.109 -6 1.102 1 88.75 295 ASN B C 1
ATOM 5926 O O . ASN B 1 295 ? -15.898 -6.371 2.258 1 88.75 295 ASN B O 1
ATOM 5930 N N . LYS B 1 296 ? -15.766 -6.68 0.026 1 93.12 296 LYS B N 1
ATOM 5931 C CA . LYS B 1 296 ? -14.867 -7.824 0.135 1 93.12 296 LYS B CA 1
ATOM 5932 C C . LYS B 1 296 ? -13.508 -7.516 -0.479 1 93.12 296 LYS B C 1
ATOM 5934 O O . LYS B 1 296 ? -13.414 -6.797 -1.475 1 93.12 296 LYS B O 1
ATOM 5939 N N . PRO B 1 297 ? -12.461 -8.062 0.116 1 96.38 297 PRO B N 1
ATOM 5940 C CA . PRO B 1 297 ? -11.125 -7.777 -0.426 1 96.38 297 PRO B CA 1
ATOM 5941 C C . PRO B 1 297 ? -10.883 -8.445 -1.777 1 96.38 297 PRO B C 1
ATOM 5943 O O . PRO B 1 297 ? -11.227 -9.617 -1.964 1 96.38 297 PRO B O 1
ATOM 5946 N N . LYS B 1 298 ? -10.414 -7.691 -2.699 1 97.44 298 LYS B N 1
ATOM 5947 C CA . LYS B 1 298 ? -9.961 -8.141 -4.016 1 97.44 298 LYS B CA 1
ATOM 5948 C C . LYS B 1 298 ? -8.453 -7.973 -4.164 1 97.44 298 LYS B C 1
ATOM 5950 O O . LYS B 1 298 ? -7.941 -6.848 -4.164 1 97.44 298 LYS B O 1
ATOM 5955 N N . LEU B 1 299 ? -7.715 -9.062 -4.293 1 98.5 299 LEU B N 1
ATOM 5956 C CA . LEU B 1 299 ? -6.258 -9.055 -4.359 1 98.5 299 LEU B CA 1
ATOM 5957 C C . LEU B 1 299 ? -5.777 -9.352 -5.777 1 98.5 299 LEU B C 1
ATOM 5959 O O . LEU B 1 299 ? -6.055 -10.422 -6.32 1 98.5 299 LEU B O 1
ATOM 5963 N N . LEU B 1 300 ? -5.082 -8.383 -6.375 1 98.06 300 LEU B N 1
ATOM 5964 C CA . LEU B 1 300 ? -4.527 -8.539 -7.715 1 98.06 300 LEU B CA 1
ATOM 5965 C C . LEU B 1 300 ? -3.004 -8.594 -7.668 1 98.06 300 LEU B C 1
ATOM 5967 O O . LEU B 1 300 ? -2.363 -7.707 -7.102 1 98.06 300 LEU B O 1
ATOM 5971 N N . PHE B 1 301 ? -2.436 -9.641 -8.172 1 98.12 301 PHE B N 1
ATOM 5972 C CA . PHE B 1 301 ? -0.993 -9.766 -8.336 1 98.12 301 PHE B CA 1
ATOM 5973 C C . PHE B 1 301 ? -0.611 -9.766 -9.812 1 98.12 301 PHE B C 1
ATOM 5975 O O . PHE B 1 301 ? -1.008 -10.656 -10.562 1 98.12 301 PHE B O 1
ATOM 5982 N N . ILE B 1 302 ? 0.172 -8.766 -10.18 1 96.38 302 ILE B N 1
ATOM 5983 C CA . ILE B 1 302 ? 0.499 -8.594 -11.594 1 96.38 302 ILE B CA 1
ATOM 5984 C C . ILE B 1 302 ? 2 -8.773 -11.805 1 96.38 302 ILE B C 1
ATOM 5986 O O . ILE B 1 302 ? 2.803 -7.988 -11.289 1 96.38 302 ILE B O 1
ATOM 5990 N N . GLN B 1 303 ? 2.34 -9.781 -12.484 1 94.19 303 GLN B N 1
ATOM 5991 C CA . GLN B 1 303 ? 3.715 -10.008 -12.922 1 94.19 303 GLN B CA 1
ATOM 5992 C C . GLN B 1 303 ? 3.889 -9.664 -14.398 1 94.19 303 GLN B C 1
ATOM 5994 O O . GLN B 1 303 ? 3.627 -10.5 -15.266 1 94.19 303 GLN B O 1
ATOM 5999 N N . ALA B 1 304 ? 4.293 -8.516 -14.664 1 88.06 304 ALA B N 1
ATOM 6000 C CA . ALA B 1 304 ? 4.551 -8.023 -16.016 1 88.06 304 ALA B CA 1
ATOM 6001 C C . ALA B 1 304 ? 5.566 -6.887 -15.992 1 88.06 304 ALA B C 1
ATOM 6003 O O . ALA B 1 304 ? 5.645 -6.129 -15.023 1 88.06 304 ALA B O 1
ATOM 6004 N N . CYS B 1 305 ? 6.328 -6.812 -16.969 1 76.12 305 CYS B N 1
ATOM 6005 C CA . CYS B 1 305 ? 7.242 -5.684 -17.094 1 76.12 305 CYS B CA 1
ATOM 6006 C C . CYS B 1 305 ? 6.484 -4.41 -17.438 1 76.12 305 CYS B C 1
ATOM 6008 O O . CYS B 1 305 ? 5.473 -4.453 -18.141 1 76.12 305 CYS B O 1
ATOM 6010 N N . GLN B 1 306 ? 6.965 -3.369 -16.891 1 74.12 306 GLN B N 1
ATOM 6011 C CA . GLN B 1 306 ? 6.301 -2.109 -17.203 1 74.12 306 GLN B CA 1
ATOM 6012 C C . GLN B 1 306 ? 7.211 -1.193 -18.016 1 74.12 306 GLN B C 1
ATOM 6014 O O . GLN B 1 306 ? 6.922 -0.005 -18.172 1 74.12 306 GLN B O 1
ATOM 6019 N N . GLY B 1 307 ? 8.398 -1.703 -18.359 1 67.12 307 GLY B N 1
ATOM 6020 C CA . GLY B 1 307 ? 9.344 -0.95 -19.156 1 67.12 307 GLY B CA 1
ATOM 6021 C C . GLY B 1 307 ? 9.711 -1.644 -20.453 1 67.12 307 GLY B C 1
ATOM 6022 O O . GLY B 1 307 ? 9.344 -2.799 -20.672 1 67.12 307 GLY B O 1
ATOM 6023 N N . LEU B 1 308 ? 10.281 -0.895 -21.406 1 56.16 308 LEU B N 1
ATOM 6024 C CA . LEU B 1 308 ? 10.641 -1.386 -22.734 1 56.16 308 LEU B CA 1
ATOM 6025 C C . LEU B 1 308 ? 11.805 -2.365 -22.656 1 56.16 308 LEU B C 1
ATOM 6027 O O . LEU B 1 308 ? 11.914 -3.279 -23.484 1 56.16 308 LEU B O 1
ATOM 6031 N N . ASP B 1 309 ? 12.766 -2.166 -21.922 1 49.19 309 ASP B N 1
ATOM 6032 C CA . ASP B 1 309 ? 14.055 -2.836 -22.094 1 49.19 309 ASP B CA 1
ATOM 6033 C C . ASP B 1 309 ? 13.914 -4.348 -21.922 1 49.19 309 ASP B C 1
ATOM 6035 O O . ASP B 1 309 ? 14.648 -5.117 -22.547 1 49.19 309 ASP B O 1
ATOM 6039 N N . GLY B 1 310 ? 13.234 -4.809 -21.141 1 44.31 310 GLY B N 1
ATOM 6040 C CA . GLY B 1 310 ? 13.312 -6.227 -20.844 1 44.31 310 GLY B CA 1
ATOM 6041 C C . GLY B 1 310 ? 12.586 -7.09 -21.859 1 44.31 310 GLY B C 1
ATOM 6042 O O . GLY B 1 310 ? 12.93 -8.258 -22.047 1 44.31 310 GLY B O 1
ATOM 6043 N N . ASP B 1 311 ? 11.477 -6.664 -22.391 1 42.31 311 ASP B N 1
ATOM 6044 C CA . ASP B 1 311 ? 10.625 -7.543 -23.188 1 42.31 311 ASP B CA 1
ATOM 6045 C C . ASP B 1 311 ? 10.961 -7.426 -24.688 1 42.31 311 ASP B C 1
ATOM 6047 O O . ASP B 1 311 ? 10.305 -8.039 -25.516 1 42.31 311 ASP B O 1
ATOM 6051 N N . MET B 1 312 ? 11.805 -6.453 -25.062 1 35.12 312 MET B N 1
ATOM 6052 C CA . MET B 1 312 ? 12.078 -6.473 -26.5 1 35.12 312 MET B CA 1
ATOM 6053 C C . MET B 1 312 ? 12.953 -7.664 -26.875 1 35.12 312 MET B C 1
ATOM 6055 O O . MET B 1 312 ? 13.906 -7.984 -26.172 1 35.12 312 MET B O 1
ATOM 6059 N N . GLY B 1 313 ? 12.484 -8.586 -27.312 1 29.36 313 GLY B N 1
ATOM 6060 C CA . GLY B 1 313 ? 13.297 -9.594 -27.969 1 29.36 313 GLY B CA 1
ATOM 6061 C C . GLY B 1 313 ? 14.547 -9.023 -28.609 1 29.36 313 GLY B C 1
ATOM 6062 O O . GLY B 1 313 ? 14.477 -8.305 -29.609 1 29.36 313 GLY B O 1
ATOM 6063 N N . LYS B 1 314 ? 15.641 -8.656 -27.891 1 30.02 314 LYS B N 1
ATOM 6064 C CA . LYS B 1 314 ? 16.844 -8.5 -28.703 1 30.02 314 LYS B CA 1
ATOM 6065 C C . LYS B 1 314 ? 17.016 -9.664 -29.672 1 30.02 314 LYS B C 1
ATOM 6067 O O . LYS B 1 314 ? 17.188 -10.812 -29.25 1 30.02 314 LYS B O 1
ATOM 6072 N N . ALA B 1 315 ? 16.547 -9.562 -30.812 1 26.34 315 ALA B N 1
ATOM 6073 C CA . ALA B 1 315 ? 17.375 -10.328 -31.734 1 26.34 315 ALA B CA 1
ATOM 6074 C C . ALA B 1 315 ? 18.859 -10.211 -31.359 1 26.34 315 ALA B C 1
ATOM 6076 O O . ALA B 1 315 ? 19.281 -9.203 -30.781 1 26.34 315 ALA B O 1
ATOM 6077 N N . ASP B 1 316 ? 19.656 -11.234 -31.234 1 28.44 316 ASP B N 1
ATOM 6078 C CA . ASP B 1 316 ? 21.109 -11.367 -31.141 1 28.44 316 ASP B CA 1
ATOM 6079 C C . ASP B 1 316 ? 21.812 -10.273 -31.938 1 28.44 316 ASP B C 1
ATOM 6081 O O . ASP B 1 316 ? 22.969 -10.445 -32.344 1 28.44 316 ASP B O 1
ATOM 6085 N N . ASP B 1 317 ? 21.203 -9.266 -32.594 1 27.97 317 ASP B N 1
ATOM 6086 C CA . ASP B 1 317 ? 22.25 -8.461 -33.219 1 27.97 317 ASP B CA 1
ATOM 6087 C C . ASP B 1 317 ? 23.062 -7.723 -32.156 1 27.97 317 ASP B C 1
ATOM 6089 O O . ASP B 1 317 ? 22.5 -7.082 -31.266 1 27.97 317 ASP B O 1
ATOM 6093 N N . PRO B 1 318 ? 24.391 -8.094 -31.859 1 28.53 318 PRO B N 1
ATOM 6094 C CA . PRO B 1 318 ? 25.438 -7.496 -31.031 1 28.53 318 PRO B CA 1
ATOM 6095 C C . PRO B 1 318 ? 25.328 -5.977 -30.938 1 28.53 318 PRO B C 1
ATOM 6097 O O . PRO B 1 318 ? 25.844 -5.367 -30 1 28.53 318 PRO B O 1
ATOM 6100 N N . ASN B 1 319 ? 25.109 -5.258 -32.062 1 25.84 319 ASN B N 1
ATOM 6101 C CA . ASN B 1 319 ? 25.406 -3.846 -32.281 1 25.84 319 ASN B CA 1
ATOM 6102 C C . ASN B 1 319 ? 24.328 -2.949 -31.672 1 25.84 319 ASN B C 1
ATOM 6104 O O . ASN B 1 319 ? 24.281 -1.752 -31.969 1 25.84 319 ASN B O 1
ATOM 6108 N N . SER B 1 320 ? 23.125 -3.455 -31.453 1 27.73 320 SER B N 1
ATOM 6109 C CA . SER B 1 320 ? 22.109 -2.406 -31.312 1 27.73 320 SER B CA 1
ATOM 6110 C C . SER B 1 320 ? 22.25 -1.681 -29.984 1 27.73 320 SER B C 1
ATOM 6112 O O . SER B 1 320 ? 22.375 -2.318 -28.938 1 27.73 320 SER B O 1
ATOM 6114 N N . HIS B 1 321 ? 22.812 -0.5 -29.984 1 24.75 321 HIS B N 1
ATOM 6115 C CA . HIS B 1 321 ? 23.047 0.551 -29 1 24.75 321 HIS B CA 1
ATOM 6116 C C . HIS B 1 321 ? 21.781 0.838 -28.188 1 24.75 321 HIS B C 1
ATOM 6118 O O . HIS B 1 321 ? 20.672 0.672 -28.688 1 24.75 321 HIS B O 1
ATOM 6124 N N . ASP B 1 322 ? 21.859 0.822 -26.891 1 28.02 322 ASP B N 1
ATOM 6125 C CA . ASP B 1 322 ? 21.062 1.079 -25.703 1 28.02 322 ASP B CA 1
ATOM 6126 C C . ASP B 1 322 ? 20.219 2.344 -25.859 1 28.02 322 ASP B C 1
ATOM 6128 O O . ASP B 1 322 ? 20.656 3.438 -25.5 1 28.02 322 ASP B O 1
ATOM 6132 N N . GLY B 1 323 ? 19.656 2.537 -27.125 1 25.2 323 GLY B N 1
ATOM 6133 C CA . GLY B 1 323 ? 18.891 3.775 -27.156 1 25.2 323 GLY B CA 1
ATOM 6134 C C . GLY B 1 323 ? 17.734 3.785 -26.172 1 25.2 323 GLY B C 1
ATOM 6135 O O . GLY B 1 323 ? 17.125 2.746 -25.922 1 25.2 323 GLY B O 1
ATOM 6136 N N . SER B 1 324 ? 17.688 4.645 -25.234 1 27.61 324 SER B N 1
ATOM 6137 C CA . SER B 1 324 ? 16.672 5.02 -24.266 1 27.61 324 SER B CA 1
ATOM 6138 C C . SER B 1 324 ? 15.312 5.215 -24.938 1 27.61 324 SER B C 1
ATOM 6140 O O . SER B 1 324 ? 15.164 6.07 -25.812 1 27.61 324 SER B O 1
ATOM 6142 N N . VAL B 1 325 ? 14.641 4.141 -25.328 1 28.05 325 VAL B N 1
ATOM 6143 C CA . VAL B 1 325 ? 13.336 4.297 -25.938 1 28.05 325 VAL B CA 1
ATOM 6144 C C . VAL B 1 325 ? 12.438 5.148 -25.047 1 28.05 325 VAL B C 1
ATOM 6146 O O . VAL B 1 325 ? 12.461 5.016 -23.828 1 28.05 325 VAL B O 1
ATOM 6149 N N . PRO B 1 326 ? 11.828 6.133 -25.625 1 28.22 326 PRO B N 1
ATOM 6150 C CA . PRO B 1 326 ? 10.875 7.012 -24.953 1 28.22 326 PRO B CA 1
ATOM 6151 C C . PRO B 1 326 ? 9.695 6.246 -24.344 1 28.22 326 PRO B C 1
ATOM 6153 O O . PRO B 1 326 ? 9.18 5.309 -24.953 1 28.22 326 PRO B O 1
ATOM 6156 N N . GLU B 1 327 ? 9.578 6.094 -23.109 1 31.5 327 GLU B N 1
ATOM 6157 C CA . GLU B 1 327 ? 8.523 5.52 -22.281 1 31.5 327 GLU B CA 1
ATOM 6158 C C . GLU B 1 327 ? 7.148 6.023 -22.703 1 31.5 327 GLU B C 1
ATOM 6160 O O . GLU B 1 327 ? 6.805 7.184 -22.469 1 31.5 327 GLU B O 1
ATOM 6165 N N . LEU B 1 328 ? 6.641 5.609 -23.875 1 29.47 328 LEU B N 1
ATOM 6166 C CA . LEU B 1 328 ? 5.266 5.984 -24.188 1 29.47 328 LEU B CA 1
ATOM 6167 C C . LEU B 1 328 ? 4.293 5.402 -23.172 1 29.47 328 LEU B C 1
ATOM 6169 O O . LEU B 1 328 ? 4.359 4.215 -22.844 1 29.47 328 LEU B O 1
ATOM 6173 N N . SER B 1 329 ? 3.863 6.086 -22.188 1 32.5 329 SER B N 1
ATOM 6174 C CA . SER B 1 329 ? 2.807 5.789 -21.234 1 32.5 329 SER B CA 1
ATOM 6175 C C . SER B 1 329 ? 1.465 5.586 -21.922 1 32.5 329 SER B C 1
ATOM 6177 O O . SER B 1 329 ? 1.243 6.109 -23.016 1 32.5 329 SER B O 1
ATOM 6179 N N . PHE B 1 330 ? 0.788 4.555 -21.75 1 34.47 330 PHE B N 1
ATOM 6180 C CA . PHE B 1 330 ? -0.587 4.301 -22.172 1 34.47 330 PHE B CA 1
ATOM 6181 C C . PHE B 1 330 ? -1.429 5.566 -22.062 1 34.47 330 PHE B C 1
ATOM 6183 O O . PHE B 1 330 ? -2.654 5.516 -22.172 1 34.47 330 PHE B O 1
ATOM 6190 N N . ASP B 1 331 ? -0.893 6.711 -21.734 1 31.38 331 ASP B N 1
ATOM 6191 C CA . ASP B 1 331 ? -1.868 7.766 -21.484 1 31.38 331 ASP B CA 1
ATOM 6192 C C . ASP B 1 331 ? -2.66 8.094 -22.75 1 31.38 331 ASP B C 1
ATOM 6194 O O . ASP B 1 331 ? -3.373 9.102 -22.797 1 31.38 331 ASP B O 1
ATOM 6198 N N . SER B 1 332 ? -2.227 7.859 -24.062 1 27.88 332 SER B N 1
ATOM 6199 C CA . SER B 1 332 ? -2.936 8.586 -25.109 1 27.88 332 SER B CA 1
ATOM 6200 C C . SER B 1 332 ? -4.414 8.203 -25.141 1 27.88 332 SER B C 1
ATOM 6202 O O . SER B 1 332 ? -5.285 9.078 -25.078 1 27.88 332 SER B O 1
ATOM 6204 N N . ASP B 1 333 ? -4.91 7.527 -26.281 1 26.48 333 ASP B N 1
ATOM 6205 C CA . ASP B 1 333 ? -6.098 7.688 -27.109 1 26.48 333 ASP B CA 1
ATOM 6206 C C . ASP B 1 333 ? -7.363 7.332 -26.328 1 26.48 333 ASP B C 1
ATOM 6208 O O . ASP B 1 333 ? -7.289 6.758 -25.234 1 26.48 333 ASP B O 1
ATOM 6212 N N . VAL B 1 334 ? -8.547 6.512 -27.109 1 25.22 334 VAL B N 1
ATOM 6213 C CA . VAL B 1 334 ? -9.898 6.309 -27.609 1 25.22 334 VAL B CA 1
ATOM 6214 C C . VAL B 1 334 ? -10.648 5.328 -26.719 1 25.22 334 VAL B C 1
ATOM 6216 O O . VAL B 1 334 ? -11.828 5.059 -26.938 1 25.22 334 VAL B O 1
ATOM 6219 N N . THR B 1 335 ? -10.117 4.293 -26.047 1 25.42 335 THR B N 1
ATOM 6220 C CA . THR B 1 335 ? -11.125 3.254 -25.906 1 25.42 335 THR B CA 1
ATOM 6221 C C . THR B 1 335 ? -12.148 3.629 -24.828 1 25.42 335 THR B C 1
ATOM 6223 O O . THR B 1 335 ? -11.867 3.523 -23.641 1 25.42 335 THR B O 1
ATOM 6226 N N . GLU B 1 336 ? -12.891 4.664 -24.828 1 28.84 336 GLU B N 1
ATOM 6227 C CA . GLU B 1 336 ? -14.188 5.07 -24.312 1 28.84 336 GLU B CA 1
ATOM 6228 C C . GLU B 1 336 ? -15.141 3.883 -24.203 1 28.84 336 GLU B C 1
ATOM 6230 O O . GLU B 1 336 ? -16.156 3.953 -23.5 1 28.84 336 GLU B O 1
ATOM 6235 N N . THR B 1 337 ? -14.984 2.896 -25.125 1 26.55 337 THR B N 1
ATOM 6236 C CA . THR B 1 337 ? -16.078 1.98 -25.391 1 26.55 337 THR B CA 1
ATOM 6237 C C . THR B 1 337 ? -16.359 1.09 -24.188 1 26.55 337 THR B C 1
ATOM 6239 O O . THR B 1 337 ? -17.516 0.754 -23.922 1 26.55 337 THR B O 1
ATOM 6242 N N . LEU B 1 338 ? -15.266 0.647 -23.609 1 28.22 338 LEU B N 1
ATOM 6243 C CA . LEU B 1 338 ? -15.688 -0.43 -22.719 1 28.22 338 LEU B CA 1
ATOM 6244 C C . LEU B 1 338 ? -16.344 0.129 -21.453 1 28.22 338 LEU B C 1
ATOM 6246 O O . LEU B 1 338 ? -17.234 -0.5 -20.875 1 28.22 338 LEU B O 1
ATOM 6250 N N . THR B 1 339 ? -15.906 1.296 -21 1 30.36 339 THR B N 1
ATOM 6251 C CA . THR B 1 339 ? -16.562 1.793 -19.797 1 30.36 339 THR B CA 1
ATOM 6252 C C . THR B 1 339 ? -18.047 2.037 -20.047 1 30.36 339 THR B C 1
ATOM 6254 O O . THR B 1 339 ? -18.844 2.037 -19.125 1 30.36 339 THR B O 1
ATOM 6257 N N . ASN B 1 340 ? -18.438 2.451 -21.297 1 29.38 340 ASN B N 1
ATOM 6258 C CA . ASN B 1 340 ? -19.859 2.67 -21.594 1 29.38 340 ASN B CA 1
ATOM 6259 C C . ASN B 1 340 ? -20.656 1.378 -21.469 1 29.38 340 ASN B C 1
ATOM 6261 O O . ASN B 1 340 ? -21.891 1.414 -21.391 1 29.38 340 ASN B O 1
ATOM 6265 N N . LEU B 1 341 ? -20.109 0.245 -21.938 1 28.83 341 LEU B N 1
ATOM 6266 C CA . LEU B 1 341 ? -20.969 -0.935 -21.938 1 28.83 341 LEU B CA 1
ATOM 6267 C C . LEU B 1 341 ? -21.328 -1.346 -20.516 1 28.83 341 LEU B C 1
ATOM 6269 O O . LEU B 1 341 ? -22.391 -1.922 -20.266 1 28.83 341 LEU B O 1
ATOM 6273 N N . LEU B 1 342 ? -20.359 -1.282 -19.625 1 28.16 342 LEU B N 1
ATOM 6274 C CA . LEU B 1 342 ? -20.766 -1.815 -18.328 1 28.16 342 LEU B CA 1
ATOM 6275 C C . LEU B 1 342 ? -21.578 -0.791 -17.547 1 28.16 342 LEU B C 1
ATOM 6277 O O . LEU B 1 342 ? -21.922 -1.024 -16.375 1 28.16 342 LEU B O 1
ATOM 6281 N N . LYS B 1 343 ? -21.75 0.404 -18.016 1 30.19 343 LYS B N 1
ATOM 6282 C CA . LYS B 1 343 ? -22.719 1.242 -17.312 1 30.19 343 LYS B CA 1
ATOM 6283 C C . LYS B 1 343 ? -24.125 0.667 -17.422 1 30.19 343 LYS B C 1
ATOM 6285 O O . LYS B 1 343 ? -24.922 1.094 -18.266 1 30.19 343 LYS B O 1
ATOM 6290 N N . SER B 1 344 ? -24.375 -0.605 -17.547 1 26.2 344 SER B N 1
ATOM 6291 C CA . SER B 1 344 ? -25.797 -0.917 -17.391 1 26.2 344 SER B CA 1
ATOM 6292 C C . SER B 1 344 ? -26.422 -0.132 -16.25 1 26.2 344 SER B C 1
ATOM 6294 O O . SER B 1 344 ? -25.719 0.316 -15.344 1 26.2 344 SER B O 1
ATOM 6296 N N . ASN B 1 345 ? -27.844 0.047 -16.391 1 26.31 345 ASN B N 1
ATOM 6297 C CA . ASN B 1 345 ? -28.953 0.564 -15.602 1 26.31 345 ASN B CA 1
ATOM 6298 C C . ASN B 1 345 ? -28.922 0.047 -14.164 1 26.31 345 ASN B C 1
ATOM 6300 O O . ASN B 1 345 ? -29.656 -0.879 -13.812 1 26.31 345 ASN B O 1
ATOM 6304 N N . VAL B 1 346 ? -27.875 -0.39 -13.711 1 27.03 346 VAL B N 1
ATOM 6305 C CA . VAL B 1 346 ? -28.297 -0.82 -12.383 1 27.03 346 VAL B CA 1
ATOM 6306 C C . VAL B 1 346 ? -29.016 0.327 -11.672 1 27.03 346 VAL B C 1
ATOM 6308 O O . VAL B 1 346 ? -28.422 1.377 -11.422 1 27.03 346 VAL B O 1
ATOM 6311 N N . GLU B 1 347 ? -30.188 0.503 -11.93 1 25.94 347 GLU B N 1
ATOM 6312 C CA . GLU B 1 347 ? -31.156 1.092 -11.008 1 25.94 347 GLU B CA 1
ATOM 6313 C C . GLU B 1 347 ? -30.766 0.838 -9.555 1 25.94 347 GLU B C 1
ATOM 6315 O O . GLU B 1 347 ? -30.625 -0.313 -9.133 1 25.94 347 GLU B O 1
ATOM 6320 N N . GLN B 1 348 ? -29.734 1.603 -9.148 1 27.72 348 GLN B N 1
ATOM 6321 C CA . GLN B 1 348 ? -29.562 1.645 -7.703 1 27.72 348 GLN B CA 1
ATOM 6322 C C . GLN B 1 348 ? -30.906 1.555 -6.98 1 27.72 348 GLN B C 1
ATOM 6324 O O . GLN B 1 348 ? -31.734 2.455 -7.094 1 27.72 348 GLN B O 1
ATOM 6329 N N . ASP B 1 349 ? -31.453 0.4 -6.98 1 26.36 349 ASP B N 1
ATOM 6330 C CA . ASP B 1 349 ? -32.531 0.268 -6.027 1 26.36 349 ASP B CA 1
ATOM 6331 C C . ASP B 1 349 ? -32.25 1.051 -4.746 1 26.36 349 ASP B C 1
ATOM 6333 O O . ASP B 1 349 ? -31.094 1.181 -4.34 1 26.36 349 ASP B O 1
ATOM 6337 N N . ASP B 1 350 ? -33.125 2.018 -4.309 1 27.62 350 ASP B N 1
ATOM 6338 C CA . ASP B 1 350 ? -33.438 2.963 -3.236 1 27.62 350 ASP B CA 1
ATOM 6339 C C . ASP B 1 350 ? -33.094 2.373 -1.87 1 27.62 350 ASP B C 1
ATOM 6341 O O . ASP B 1 350 ? -33.438 2.936 -0.836 1 27.62 350 ASP B O 1
ATOM 6345 N N . GLY B 1 351 ? -32.969 1.011 -1.704 1 27.33 351 GLY B N 1
ATOM 6346 C CA . GLY B 1 351 ? -32.938 0.662 -0.292 1 27.33 351 GLY B CA 1
ATOM 6347 C C . GLY B 1 351 ? -31.688 1.164 0.415 1 27.33 351 GLY B C 1
ATOM 6348 O O . GLY B 1 351 ? -30.719 1.589 -0.232 1 27.33 351 GLY B O 1
ATOM 6349 N N . SER B 1 352 ? -31.672 1.339 1.855 1 31.56 352 SER B N 1
ATOM 6350 C CA . SER B 1 352 ? -30.891 1.88 2.967 1 31.56 352 SER B CA 1
ATOM 6351 C C . SER B 1 352 ? -29.469 1.34 2.961 1 31.56 352 SER B C 1
ATOM 6353 O O . SER B 1 352 ? -28.797 1.356 3.988 1 31.56 352 SER B O 1
ATOM 6355 N N . ARG B 1 353 ? -29 0.531 1.977 1 33.31 353 ARG B N 1
ATOM 6356 C CA . ARG B 1 353 ? -27.719 -0.105 2.26 1 33.31 353 ARG B CA 1
ATOM 6357 C C . ARG B 1 353 ? -26.578 0.891 2.125 1 33.31 353 ARG B C 1
ATOM 6359 O O . ARG B 1 353 ? -26.625 1.782 1.275 1 33.31 353 ARG B O 1
ATOM 6366 N N . GLU B 1 354 ? -25.562 0.984 3.02 1 44.59 354 GLU B N 1
ATOM 6367 C CA . GLU B 1 354 ? -24.391 1.802 3.25 1 44.59 354 GLU B CA 1
ATOM 6368 C C . GLU B 1 354 ? -23.5 1.866 2.002 1 44.59 354 GLU B C 1
ATOM 6370 O O . GLU B 1 354 ? -23.078 0.834 1.489 1 44.59 354 GLU B O 1
ATOM 6375 N N . LYS B 1 355 ? -23.578 2.85 1.099 1 57 355 LYS B N 1
ATOM 6376 C CA . LYS B 1 355 ? -22.828 3.096 -0.124 1 57 355 LYS B CA 1
ATOM 6377 C C . LYS B 1 355 ? -21.328 3.146 0.16 1 57 355 LYS B C 1
ATOM 6379 O O . LYS B 1 355 ? -20.891 3.818 1.098 1 57 355 LYS B O 1
ATOM 6384 N N . THR B 1 356 ? -20.469 2.061 -0.207 1 62.47 356 THR B N 1
ATOM 6385 C CA . THR B 1 356 ? -19.016 2.014 -0.144 1 62.47 356 THR B CA 1
ATOM 6386 C C . THR B 1 356 ? -18.391 2.545 -1.435 1 62.47 356 THR B C 1
ATOM 6388 O O . THR B 1 356 ? -18.969 2.389 -2.514 1 62.47 356 THR B O 1
ATOM 6391 N N . PRO B 1 357 ? -17.312 3.275 -1.355 1 71.19 357 PRO B N 1
ATOM 6392 C CA . PRO B 1 357 ? -16.641 3.709 -2.58 1 71.19 357 PRO B CA 1
ATOM 6393 C C . PRO B 1 357 ? -16.312 2.551 -3.523 1 71.19 357 PRO B C 1
ATOM 6395 O O . PRO B 1 357 ? -15.883 1.486 -3.074 1 71.19 357 PRO B O 1
ATOM 6398 N N . SER B 1 358 ? -16.516 2.727 -4.766 1 72.44 358 SER B N 1
ATOM 6399 C CA . SER B 1 358 ? -16.391 1.681 -5.777 1 72.44 358 SER B CA 1
ATOM 6400 C C . SER B 1 358 ? -14.961 1.166 -5.879 1 72.44 358 SER B C 1
ATOM 6402 O O . SER B 1 358 ? -14.734 0.025 -6.281 1 72.44 358 SER B O 1
ATOM 6404 N N . ASP B 1 359 ? -14.008 1.957 -5.465 1 84.62 359 ASP B N 1
ATOM 6405 C CA . ASP B 1 359 ? -12.609 1.567 -5.621 1 84.62 359 ASP B CA 1
ATOM 6406 C C . ASP B 1 359 ? -12.016 1.108 -4.293 1 84.62 359 ASP B C 1
ATOM 6408 O O . ASP B 1 359 ? -10.797 0.939 -4.18 1 84.62 359 ASP B O 1
ATOM 6412 N N . ALA B 1 360 ? -12.812 0.867 -3.387 1 89.25 360 ALA B N 1
ATOM 6413 C CA . ALA B 1 360 ? -12.32 0.439 -2.082 1 89.25 360 ALA B CA 1
ATOM 6414 C C . ALA B 1 360 ? -12.086 -1.069 -2.051 1 89.25 360 ALA B C 1
ATOM 6416 O O . ALA B 1 360 ? -12.523 -1.789 -2.953 1 89.25 360 ALA B O 1
ATOM 6417 N N . ASP B 1 361 ? -11.367 -1.6 -1.111 1 94.94 361 ASP B N 1
ATOM 6418 C CA . ASP B 1 361 ? -11.164 -3.016 -0.814 1 94.94 361 ASP B CA 1
ATOM 6419 C C . ASP B 1 361 ? -10.383 -3.705 -1.929 1 94.94 361 ASP B C 1
ATOM 6421 O O . ASP B 1 361 ? -10.68 -4.848 -2.285 1 94.94 361 ASP B O 1
ATOM 6425 N N . VAL B 1 362 ? -9.461 -2.938 -2.541 1 96.44 362 VAL B N 1
ATOM 6426 C CA . VAL B 1 362 ? -8.641 -3.5 -3.609 1 96.44 362 VAL B CA 1
ATOM 6427 C C . VAL B 1 362 ? -7.168 -3.41 -3.229 1 96.44 362 VAL B C 1
ATOM 6429 O O . VAL B 1 362 ? -6.719 -2.398 -2.682 1 96.44 362 VAL B O 1
ATOM 6432 N N . PHE B 1 363 ? -6.496 -4.488 -3.408 1 97.81 363 PHE B N 1
ATOM 6433 C CA . PHE B 1 363 ? -5.059 -4.598 -3.201 1 97.81 363 PHE B CA 1
ATOM 6434 C C . PHE B 1 363 ? -4.359 -5.059 -4.477 1 97.81 363 PHE B C 1
ATOM 6436 O O . PHE B 1 363 ? -4.574 -6.184 -4.938 1 97.81 363 PHE B O 1
ATOM 6443 N N . VAL B 1 364 ? -3.514 -4.152 -5.074 1 97.12 364 VAL B N 1
ATOM 6444 C CA . VAL B 1 364 ? -2.818 -4.48 -6.316 1 97.12 364 VAL B CA 1
ATOM 6445 C C . VAL B 1 364 ? -1.312 -4.52 -6.07 1 97.12 364 VAL B C 1
ATOM 6447 O O . VAL B 1 364 ? -0.703 -3.502 -5.734 1 97.12 364 VAL B O 1
ATOM 6450 N N . ALA B 1 365 ? -0.794 -5.684 -6.203 1 97.69 365 ALA B N 1
ATOM 6451 C CA . ALA B 1 365 ? 0.656 -5.84 -6.113 1 97.69 365 ALA B CA 1
ATOM 6452 C C . ALA B 1 365 ? 1.274 -6.023 -7.496 1 97.69 365 ALA B C 1
ATOM 6454 O O . ALA B 1 365 ? 0.939 -6.973 -8.211 1 97.69 365 ALA B O 1
ATOM 6455 N N . MET B 1 366 ? 2.156 -5.109 -7.852 1 95.19 366 MET B N 1
ATOM 6456 C CA . MET B 1 366 ? 2.84 -5.152 -9.141 1 95.19 366 MET B CA 1
ATOM 6457 C C . MET B 1 366 ? 4.312 -5.504 -8.961 1 95.19 366 MET B C 1
ATOM 6459 O O . MET B 1 366 ? 4.969 -4.996 -8.055 1 95.19 366 MET B O 1
ATOM 6463 N N . ALA B 1 367 ? 4.805 -6.258 -9.859 1 93.12 367 ALA B N 1
ATOM 6464 C CA . ALA B 1 367 ? 6.176 -6.742 -9.75 1 93.12 367 ALA B CA 1
ATOM 6465 C C . ALA B 1 367 ? 7.176 -5.59 -9.859 1 93.12 367 ALA B C 1
ATOM 6467 O O . ALA B 1 367 ? 8.297 -5.688 -9.352 1 93.12 367 ALA B O 1
ATOM 6468 N N . THR B 1 368 ? 6.773 -4.523 -10.508 1 88 368 THR B N 1
ATOM 6469 C CA . THR B 1 368 ? 7.695 -3.414 -10.711 1 88 368 THR B CA 1
ATOM 6470 C C . THR B 1 368 ? 6.965 -2.078 -10.625 1 88 368 THR B C 1
ATOM 6472 O O . THR B 1 368 ? 5.734 -2.031 -10.719 1 88 368 THR B O 1
ATOM 6475 N N . THR B 1 369 ? 7.742 -1.072 -10.461 1 83.94 369 THR B N 1
ATOM 6476 C CA . THR B 1 369 ? 7.227 0.285 -10.609 1 83.94 369 THR B CA 1
ATOM 6477 C C . THR B 1 369 ? 7.168 0.688 -12.078 1 83.94 369 THR B C 1
ATOM 6479 O O . THR B 1 369 ? 7.789 0.048 -12.93 1 83.94 369 THR B O 1
ATOM 6482 N N . PRO B 1 370 ? 6.414 1.745 -12.359 1 75.5 370 PRO B N 1
ATOM 6483 C CA . PRO B 1 370 ? 6.277 2.156 -13.758 1 75.5 370 PRO B CA 1
ATOM 6484 C C . PRO B 1 370 ? 7.625 2.445 -14.422 1 75.5 370 PRO B C 1
ATOM 6486 O O . PRO B 1 370 ? 8.469 3.123 -13.836 1 75.5 370 PRO B O 1
ATOM 6489 N N . GLY B 1 371 ? 7.809 1.86 -15.578 1 75.06 371 GLY B N 1
ATOM 6490 C CA . GLY B 1 371 ? 9 2.111 -16.375 1 75.06 371 GLY B CA 1
ATOM 6491 C C . GLY B 1 371 ? 10.117 1.123 -16.109 1 75.06 371 GLY B C 1
ATOM 6492 O O . GLY B 1 371 ? 11.156 1.163 -16.766 1 75.06 371 GLY B O 1
ATOM 6493 N N . LYS B 1 372 ? 9.883 0.22 -15.203 1 75.69 372 LYS B N 1
ATOM 6494 C CA . LYS B 1 372 ? 10.938 -0.72 -14.836 1 75.69 372 LYS B CA 1
ATOM 6495 C C . LYS B 1 372 ? 10.609 -2.131 -15.32 1 75.69 372 LYS B C 1
ATOM 6497 O O . LYS B 1 372 ? 9.453 -2.443 -15.594 1 75.69 372 LYS B O 1
ATOM 6502 N N . THR B 1 373 ? 11.594 -2.922 -15.445 1 74 373 THR B N 1
ATOM 6503 C CA . THR B 1 373 ? 11.453 -4.277 -15.961 1 74 373 THR B CA 1
ATOM 6504 C C . THR B 1 373 ? 11.375 -5.289 -14.82 1 74 373 THR B C 1
ATOM 6506 O O . THR B 1 373 ? 12.039 -5.121 -13.797 1 74 373 THR B O 1
ATOM 6509 N N . ALA B 1 374 ? 10.547 -6.254 -15.07 1 79.12 374 ALA B N 1
ATOM 6510 C CA . ALA B 1 374 ? 10.438 -7.363 -14.133 1 79.12 374 ALA B CA 1
ATOM 6511 C C . ALA B 1 374 ? 11.391 -8.492 -14.5 1 79.12 374 ALA B C 1
ATOM 6513 O O . ALA B 1 374 ? 11.461 -8.898 -15.664 1 79.12 374 ALA B O 1
ATOM 6514 N N . ILE B 1 375 ? 12.086 -9.008 -13.516 1 75.5 375 ILE B N 1
ATOM 6515 C CA . ILE B 1 375 ? 13.148 -9.969 -13.805 1 75.5 375 ILE B CA 1
ATOM 6516 C C . ILE B 1 375 ? 12.625 -11.391 -13.609 1 75.5 375 ILE B C 1
ATOM 6518 O O . ILE B 1 375 ? 11.938 -11.68 -12.633 1 75.5 375 ILE B O 1
ATOM 6522 N N . ARG B 1 376 ? 12.992 -12.18 -14.562 1 73.69 376 ARG B N 1
ATOM 6523 C CA . ARG B 1 376 ? 12.594 -13.578 -14.57 1 73.69 376 ARG B CA 1
ATOM 6524 C C . ARG B 1 376 ? 13.797 -14.492 -14.812 1 73.69 376 ARG B C 1
ATOM 6526 O O . ARG B 1 376 ? 14.617 -14.227 -15.688 1 73.69 376 ARG B O 1
ATOM 6533 N N . ASN B 1 377 ? 13.812 -15.438 -13.898 1 72.56 377 ASN B N 1
ATOM 6534 C CA . ASN B 1 377 ? 14.742 -16.531 -14.156 1 72.56 377 ASN B CA 1
ATOM 6535 C C . ASN B 1 377 ? 14.078 -17.641 -14.984 1 72.56 377 ASN B C 1
ATOM 6537 O O . ASN B 1 377 ? 13 -18.109 -14.641 1 72.56 377 ASN B O 1
ATOM 6541 N N . LYS B 1 378 ? 14.68 -18 -16.016 1 72 378 LYS B N 1
ATOM 6542 C CA . LYS B 1 378 ? 14.094 -18.922 -16.984 1 72 378 LYS B CA 1
ATOM 6543 C C . LYS B 1 378 ? 13.859 -20.297 -16.359 1 72 378 LYS B C 1
ATOM 6545 O O . LYS B 1 378 ? 13.055 -21.078 -16.875 1 72 378 LYS B O 1
ATOM 6550 N N . VAL B 1 379 ? 14.461 -20.531 -15.227 1 68.94 379 VAL B N 1
ATOM 6551 C CA . VAL B 1 379 ? 14.375 -21.859 -14.625 1 68.94 379 VAL B CA 1
ATOM 6552 C C . VAL B 1 379 ? 13.5 -21.797 -13.375 1 68.94 379 VAL B C 1
ATOM 6554 O O . VAL B 1 379 ? 12.664 -22.672 -13.156 1 68.94 379 VAL B O 1
ATOM 6557 N N . THR B 1 380 ? 13.594 -20.781 -12.648 1 72.75 380 THR B N 1
ATOM 6558 C CA . THR B 1 380 ? 13.016 -20.797 -11.305 1 72.75 380 THR B CA 1
ATOM 6559 C C . THR B 1 380 ? 11.781 -19.906 -11.234 1 72.75 380 THR B C 1
ATOM 6561 O O . THR B 1 380 ? 11.016 -19.984 -10.281 1 72.75 380 THR B O 1
ATOM 6564 N N . GLY B 1 381 ? 11.625 -19.125 -12.305 1 82.62 381 GLY B N 1
ATOM 6565 C CA . GLY B 1 381 ? 10.484 -18.234 -12.266 1 82.62 381 GLY B CA 1
ATOM 6566 C C . GLY B 1 381 ? 10.867 -16.781 -11.977 1 82.62 381 GLY B C 1
ATOM 6567 O O . GLY B 1 381 ? 12.031 -16.406 -12.148 1 82.62 381 GLY B O 1
ATOM 6568 N N . THR B 1 382 ? 9.867 -16.062 -11.617 1 88.75 382 THR B N 1
ATOM 6569 C CA . THR B 1 382 ? 10.109 -14.625 -11.445 1 88.75 382 THR B CA 1
ATOM 6570 C C . THR B 1 382 ? 10.453 -14.312 -9.992 1 88.75 382 THR B C 1
ATOM 6572 O O . THR B 1 382 ? 9.953 -14.953 -9.078 1 88.75 382 THR B O 1
ATOM 6575 N N . TRP B 1 383 ? 11.297 -13.312 -9.781 1 89.62 383 TRP B N 1
ATOM 6576 C CA . TRP B 1 383 ? 11.719 -12.898 -8.445 1 89.62 383 TRP B CA 1
ATOM 6577 C C . TRP B 1 383 ? 10.508 -12.562 -7.578 1 89.62 383 TRP B C 1
ATOM 6579 O O . TRP B 1 383 ? 10.438 -12.969 -6.418 1 89.62 383 TRP B O 1
ATOM 6589 N N . PHE B 1 384 ? 9.586 -11.891 -8.141 1 94.12 384 PHE B N 1
ATOM 6590 C CA . PHE B 1 384 ? 8.453 -11.352 -7.398 1 94.12 384 PHE B CA 1
ATOM 6591 C C . PHE B 1 384 ? 7.5 -12.461 -6.984 1 94.12 384 PHE B C 1
ATOM 6593 O O . PHE B 1 384 ? 7.195 -12.617 -5.797 1 94.12 384 PHE B O 1
ATOM 6600 N N . ILE B 1 385 ? 7.039 -13.266 -7.902 1 94.81 385 ILE B N 1
ATOM 6601 C CA . ILE B 1 385 ? 6.051 -14.297 -7.609 1 94.81 385 ILE B CA 1
ATOM 6602 C C . ILE B 1 385 ? 6.66 -15.344 -6.684 1 94.81 385 ILE B C 1
ATOM 6604 O O . ILE B 1 385 ? 5.996 -15.836 -5.766 1 94.81 385 ILE B O 1
ATOM 6608 N N . GLN B 1 386 ? 7.887 -15.672 -6.898 1 91.62 386 GLN B N 1
ATOM 6609 C CA . GLN B 1 386 ? 8.547 -16.625 -6.016 1 91.62 386 GLN B CA 1
ATOM 6610 C C . GLN B 1 386 ? 8.625 -16.094 -4.59 1 91.62 386 GLN B C 1
ATOM 6612 O O . GLN B 1 386 ? 8.469 -16.844 -3.629 1 91.62 386 GLN B O 1
ATOM 6617 N N . ALA B 1 387 ? 8.898 -14.82 -4.488 1 93.75 387 ALA B N 1
ATOM 6618 C CA . ALA B 1 387 ? 8.914 -14.203 -3.166 1 93.75 387 ALA B CA 1
ATOM 6619 C C . ALA B 1 387 ? 7.531 -14.25 -2.521 1 93.75 387 ALA B C 1
ATOM 6621 O O . ALA B 1 387 ? 7.406 -14.516 -1.325 1 93.75 387 ALA B O 1
ATOM 6622 N N . VAL B 1 388 ? 6.504 -14 -3.289 1 96.19 388 VAL B N 1
ATOM 6623 C CA . VAL B 1 388 ? 5.133 -14.062 -2.795 1 96.19 388 VAL B CA 1
ATOM 6624 C C . VAL B 1 388 ? 4.832 -15.461 -2.273 1 96.19 388 VAL B C 1
ATOM 6626 O O . VAL B 1 388 ? 4.34 -15.625 -1.153 1 96.19 388 VAL B O 1
ATOM 6629 N N . ILE B 1 389 ? 5.16 -16.438 -3.059 1 93.19 389 ILE B N 1
ATOM 6630 C CA . ILE B 1 389 ? 4.902 -17.828 -2.689 1 93.19 389 ILE B CA 1
ATOM 6631 C C . ILE B 1 389 ? 5.648 -18.156 -1.398 1 93.19 389 ILE B C 1
ATOM 6633 O O . ILE B 1 389 ? 5.055 -18.688 -0.452 1 93.19 389 ILE B O 1
ATOM 6637 N N . TYR B 1 390 ? 6.895 -17.812 -1.362 1 91.56 390 TYR B N 1
ATOM 6638 C CA . TYR B 1 390 ? 7.73 -18.141 -0.212 1 91.56 390 TYR B CA 1
ATOM 6639 C C . TYR B 1 390 ? 7.207 -17.469 1.052 1 91.56 390 TYR B C 1
ATOM 6641 O O . TYR B 1 390 ? 7.027 -18.109 2.082 1 91.56 390 TYR B O 1
ATOM 6649 N N . ILE B 1 391 ? 6.98 -16.203 0.99 1 94.5 391 ILE B N 1
ATOM 6650 C CA . ILE B 1 391 ? 6.598 -15.414 2.16 1 94.5 391 ILE B CA 1
ATOM 6651 C C . ILE B 1 391 ? 5.207 -15.836 2.631 1 94.5 391 ILE B C 1
ATOM 6653 O O . ILE B 1 391 ? 4.98 -16.031 3.826 1 94.5 391 ILE B O 1
ATOM 6657 N N . PHE B 1 392 ? 4.254 -15.969 1.73 1 95.88 392 PHE B N 1
ATOM 6658 C CA . PHE B 1 392 ? 2.898 -16.328 2.117 1 95.88 392 PHE B CA 1
ATOM 6659 C C . PHE B 1 392 ? 2.863 -17.734 2.719 1 95.88 392 PHE B C 1
ATOM 6661 O O . PHE B 1 392 ? 2.176 -17.969 3.715 1 95.88 392 PHE B O 1
ATOM 6668 N N . ALA B 1 393 ? 3.619 -18.609 2.133 1 92.5 393 ALA B N 1
ATOM 6669 C CA . ALA B 1 393 ? 3.648 -19.984 2.629 1 92.5 393 ALA B CA 1
ATOM 6670 C C . ALA B 1 393 ? 4.191 -20.047 4.055 1 92.5 393 ALA B C 1
ATOM 6672 O O . ALA B 1 393 ? 3.672 -20.781 4.895 1 92.5 393 ALA B O 1
ATOM 6673 N N . ASN B 1 394 ? 5.172 -19.25 4.309 1 89.81 394 ASN B N 1
ATOM 6674 C CA . ASN B 1 394 ? 5.895 -19.391 5.57 1 89.81 394 ASN B CA 1
ATOM 6675 C C . ASN B 1 394 ? 5.32 -18.484 6.648 1 89.81 394 ASN B C 1
ATOM 6677 O O . ASN B 1 394 ? 5.457 -18.766 7.84 1 89.81 394 ASN B O 1
ATOM 6681 N N . TYR B 1 395 ? 4.617 -17.391 6.199 1 90.81 395 TYR B N 1
ATOM 6682 C CA . TYR B 1 395 ? 4.379 -16.391 7.223 1 90.81 395 TYR B CA 1
ATOM 6683 C C . TYR B 1 395 ? 2.926 -15.93 7.219 1 90.81 395 TYR B C 1
ATOM 6685 O O . TYR B 1 395 ? 2.512 -15.133 8.062 1 90.81 395 TYR B O 1
ATOM 6693 N N . SER B 1 396 ? 2.047 -16.469 6.352 1 93.38 396 SER B N 1
ATOM 6694 C CA . SER B 1 396 ? 0.659 -16.016 6.289 1 93.38 396 SER B CA 1
ATOM 6695 C C . SER B 1 396 ? -0.103 -16.391 7.555 1 93.38 396 SER B C 1
ATOM 6697 O O . SER B 1 396 ? -1.148 -15.812 7.852 1 93.38 396 SER B O 1
ATOM 6699 N N . HIS B 1 397 ? 0.368 -17.328 8.359 1 89.25 397 HIS B N 1
ATOM 6700 C CA . HIS B 1 397 ? -0.273 -17.75 9.602 1 89.25 397 HIS B CA 1
ATOM 6701 C C . HIS B 1 397 ? 0.003 -16.75 10.727 1 89.25 397 HIS B C 1
ATOM 6703 O O . HIS B 1 397 ? -0.649 -16.797 11.773 1 89.25 397 HIS B O 1
ATOM 6709 N N . MET B 1 398 ? 0.921 -15.836 10.453 1 86.31 398 MET B N 1
ATOM 6710 C CA . MET B 1 398 ? 1.372 -14.961 11.531 1 86.31 398 MET B CA 1
ATOM 6711 C C . MET B 1 398 ? 1.04 -13.5 11.227 1 86.31 398 MET B C 1
ATOM 6713 O O . MET B 1 398 ? 0.782 -12.719 12.133 1 86.31 398 MET B O 1
ATOM 6717 N N . TYR B 1 399 ? 1.107 -13.141 9.984 1 90.88 399 TYR B N 1
ATOM 6718 C CA . TYR B 1 399 ? 1.091 -11.719 9.672 1 90.88 399 TYR B CA 1
ATOM 6719 C C . TYR B 1 399 ? -0.036 -11.391 8.695 1 90.88 399 TYR B C 1
ATOM 6721 O O . TYR B 1 399 ? -0.534 -12.266 7.992 1 90.88 399 TYR B O 1
ATOM 6729 N N . ASP B 1 400 ? -0.441 -10.109 8.727 1 93.75 400 ASP B N 1
ATOM 6730 C CA . ASP B 1 400 ? -1.443 -9.625 7.777 1 93.75 400 ASP B CA 1
ATOM 6731 C C . ASP B 1 400 ? -0.821 -9.344 6.41 1 93.75 400 ASP B C 1
ATOM 6733 O O . ASP B 1 400 ? 0.401 -9.398 6.258 1 93.75 400 ASP B O 1
ATOM 6737 N N . LEU B 1 401 ? -1.604 -9.086 5.418 1 97.31 401 LEU B N 1
ATOM 6738 C CA . LEU B 1 401 ? -1.206 -8.938 4.02 1 97.31 401 LEU B CA 1
ATOM 6739 C C . LEU B 1 401 ? -0.177 -7.828 3.863 1 97.31 401 LEU B C 1
ATOM 6741 O O . LEU B 1 401 ? 0.797 -7.977 3.123 1 97.31 401 LEU B O 1
ATOM 6745 N N . ASN B 1 402 ? -0.38 -6.688 4.539 1 96.62 402 ASN B N 1
ATOM 6746 C CA . ASN B 1 402 ? 0.554 -5.57 4.434 1 96.62 402 ASN B CA 1
ATOM 6747 C C . ASN B 1 402 ? 1.954 -5.969 4.895 1 96.62 402 ASN B C 1
ATOM 6749 O O . ASN B 1 402 ? 2.941 -5.668 4.223 1 96.62 402 ASN B O 1
ATOM 6753 N N . LYS B 1 403 ? 1.994 -6.582 5.965 1 94.12 403 LYS B N 1
ATOM 6754 C CA . LYS B 1 403 ? 3.281 -7.043 6.477 1 94.12 403 LYS B CA 1
ATOM 6755 C C . LYS B 1 403 ? 3.896 -8.094 5.551 1 94.12 403 LYS B C 1
ATOM 6757 O O . LYS B 1 403 ? 5.098 -8.062 5.281 1 94.12 403 LYS B O 1
ATOM 6762 N N . LEU B 1 404 ? 3.082 -9 5.117 1 96.44 404 LEU B N 1
ATOM 6763 C CA . LEU B 1 404 ? 3.568 -10.008 4.184 1 96.44 404 LEU B CA 1
ATOM 6764 C C . LEU B 1 404 ? 4.215 -9.359 2.965 1 96.44 404 LEU B C 1
ATOM 6766 O O . LEU B 1 404 ? 5.297 -9.766 2.537 1 96.44 404 LEU B O 1
ATOM 6770 N N . MET B 1 405 ? 3.611 -8.32 2.443 1 97.75 405 MET B N 1
ATOM 6771 C CA . MET B 1 405 ? 4.113 -7.688 1.228 1 97.75 405 MET B CA 1
ATOM 6772 C C . MET B 1 405 ? 5.379 -6.887 1.514 1 97.75 405 MET B C 1
ATOM 6774 O O . MET B 1 405 ? 6.254 -6.77 0.653 1 97.75 405 MET B O 1
ATOM 6778 N N . THR B 1 406 ? 5.48 -6.352 2.713 1 96.31 406 THR B N 1
ATOM 6779 C CA . THR B 1 406 ? 6.734 -5.727 3.123 1 96.31 406 THR B CA 1
ATOM 6780 C C . THR B 1 406 ? 7.879 -6.734 3.102 1 96.31 406 THR B C 1
ATOM 6782 O O . THR B 1 406 ? 8.969 -6.438 2.613 1 96.31 406 THR B O 1
ATOM 6785 N N . LEU B 1 407 ? 7.594 -7.906 3.596 1 94.38 407 LEU B N 1
ATOM 6786 C CA . LEU B 1 407 ? 8.594 -8.969 3.602 1 94.38 407 LEU B CA 1
ATOM 6787 C C . LEU B 1 407 ? 8.914 -9.422 2.182 1 94.38 407 LEU B C 1
ATOM 6789 O O . LEU B 1 407 ? 10.055 -9.766 1.874 1 94.38 407 LEU B O 1
ATOM 6793 N N . VAL B 1 408 ? 7.91 -9.477 1.328 1 96.25 408 VAL B N 1
ATOM 6794 C CA . VAL B 1 408 ? 8.133 -9.805 -0.077 1 96.25 408 VAL B CA 1
ATOM 6795 C C . VAL B 1 408 ? 9.117 -8.812 -0.688 1 96.25 408 VAL B C 1
ATOM 6797 O O . VAL B 1 408 ? 10.094 -9.219 -1.331 1 96.25 408 VAL B O 1
ATOM 6800 N N . ASN B 1 409 ? 8.891 -7.527 -0.463 1 95.06 409 ASN B N 1
ATOM 6801 C CA . ASN B 1 409 ? 9.781 -6.504 -0.992 1 95.06 409 ASN B CA 1
ATOM 6802 C C . ASN B 1 409 ? 11.195 -6.645 -0.424 1 95.06 409 ASN B C 1
ATOM 6804 O O . ASN B 1 409 ? 12.18 -6.418 -1.132 1 95.06 409 ASN B O 1
ATOM 6808 N N . LYS B 1 410 ? 11.281 -7.012 0.818 1 92.31 410 LYS B N 1
ATOM 6809 C CA . LYS B 1 410 ? 12.594 -7.219 1.419 1 92.31 410 LYS B CA 1
ATOM 6810 C C . LYS B 1 410 ? 13.375 -8.305 0.683 1 92.31 410 LYS B C 1
ATOM 6812 O O . LYS B 1 410 ? 14.57 -8.164 0.427 1 92.31 410 LYS B O 1
ATOM 6817 N N . LEU B 1 411 ? 12.688 -9.328 0.336 1 90.81 411 LEU B N 1
ATOM 6818 C CA . LEU B 1 411 ? 13.312 -10.438 -0.381 1 90.81 411 LEU B CA 1
ATOM 6819 C C . LEU B 1 411 ? 13.656 -10.031 -1.811 1 90.81 411 LEU B C 1
ATOM 6821 O O . LEU B 1 411 ? 14.773 -10.258 -2.271 1 90.81 411 LEU B O 1
ATOM 6825 N N . VAL B 1 412 ? 12.703 -9.445 -2.512 1 92 412 VAL B N 1
ATOM 6826 C CA . VAL B 1 412 ? 12.898 -9.062 -3.904 1 92 412 VAL B CA 1
ATOM 6827 C C . VAL B 1 412 ? 14.062 -8.078 -4.016 1 92 412 VAL B C 1
ATOM 6829 O O . VAL B 1 412 ? 14.852 -8.148 -4.957 1 92 412 VAL B O 1
ATOM 6832 N N . CYS B 1 413 ? 14.195 -7.191 -3.059 1 89 413 CYS B N 1
ATOM 6833 C CA . CYS B 1 413 ? 15.234 -6.168 -3.08 1 89 413 CYS B CA 1
ATOM 6834 C C . CYS B 1 413 ? 16.609 -6.785 -2.875 1 89 413 CYS B C 1
ATOM 6836 O O . CYS B 1 413 ? 17.625 -6.156 -3.178 1 89 413 CYS B O 1
ATOM 6838 N N . LYS B 1 414 ? 16.688 -7.977 -2.344 1 86.12 414 LYS B N 1
ATOM 6839 C CA . LYS B 1 414 ? 17.969 -8.672 -2.162 1 86.12 414 LYS B CA 1
ATOM 6840 C C . LYS B 1 414 ? 18.484 -9.219 -3.488 1 86.12 414 LYS B C 1
ATOM 6842 O O . LYS B 1 414 ? 19.672 -9.508 -3.619 1 86.12 414 LYS B O 1
ATOM 6847 N N . ALA B 1 415 ? 17.594 -9.391 -4.406 1 85.31 415 ALA B N 1
ATOM 6848 C CA . ALA B 1 415 ? 17.984 -9.977 -5.688 1 85.31 415 ALA B CA 1
ATOM 6849 C C . ALA B 1 415 ? 18.719 -8.969 -6.555 1 85.31 415 ALA B C 1
ATOM 6851 O O . ALA B 1 415 ? 18.422 -7.77 -6.512 1 85.31 415 ALA B O 1
ATOM 6852 N N . MET B 1 416 ? 19.734 -9.461 -7.281 1 82.81 416 MET B N 1
ATOM 6853 C CA . MET B 1 416 ? 20.516 -8.641 -8.195 1 82.81 416 MET B CA 1
ATOM 6854 C C . MET B 1 416 ? 20.984 -9.461 -9.398 1 82.81 416 MET B C 1
ATOM 6856 O O . MET B 1 416 ? 21.453 -10.586 -9.242 1 82.81 416 MET B O 1
ATOM 6860 N N . THR B 1 417 ? 20.703 -8.898 -10.508 1 77.56 417 THR B N 1
ATOM 6861 C CA . THR B 1 417 ? 21.219 -9.57 -11.695 1 77.56 417 THR B CA 1
ATOM 6862 C C . THR B 1 417 ? 22.734 -9.461 -11.781 1 77.56 417 THR B C 1
ATOM 6864 O O . THR B 1 417 ? 23.344 -8.711 -11.016 1 77.56 417 THR B O 1
ATOM 6867 N N . LYS B 1 418 ? 23.281 -10.156 -12.68 1 72.12 418 LYS B N 1
ATOM 6868 C CA . LYS B 1 418 ? 24.719 -10.07 -12.906 1 72.12 418 LYS B CA 1
ATOM 6869 C C . LYS B 1 418 ? 25.125 -8.664 -13.336 1 72.12 418 LYS B C 1
ATOM 6871 O O . LYS B 1 418 ? 26.234 -8.211 -13.031 1 72.12 418 LYS B O 1
ATOM 6876 N N . GLU B 1 419 ? 24.203 -7.922 -13.977 1 73.62 419 GLU B N 1
ATOM 6877 C CA . GLU B 1 419 ? 24.453 -6.57 -14.469 1 73.62 419 GLU B CA 1
ATOM 6878 C C . GLU B 1 419 ? 24.203 -5.531 -13.383 1 73.62 419 GLU B C 1
ATOM 6880 O O . GLU B 1 419 ? 24.344 -4.332 -13.625 1 73.62 419 GLU B O 1
ATOM 6885 N N . GLY B 1 420 ? 23.766 -6.027 -12.242 1 76.38 420 GLY B N 1
ATOM 6886 C CA . GLY B 1 420 ? 23.578 -5.117 -11.125 1 76.38 420 GLY B CA 1
ATOM 6887 C C . GLY B 1 420 ? 22.188 -4.527 -11.055 1 76.38 420 GLY B C 1
ATOM 6888 O O . GLY B 1 420 ? 21.938 -3.572 -10.32 1 76.38 420 GLY B O 1
ATOM 6889 N N . LYS B 1 421 ? 21.297 -5.078 -11.844 1 79.69 421 LYS B N 1
ATOM 6890 C CA . LYS B 1 421 ? 19.922 -4.57 -11.836 1 79.69 421 LYS B CA 1
ATOM 6891 C C . LYS B 1 421 ? 19.141 -5.102 -10.641 1 79.69 421 LYS B C 1
ATOM 6893 O O . LYS B 1 421 ? 19.297 -6.266 -10.266 1 79.69 421 LYS B O 1
ATOM 6898 N N . LYS B 1 422 ? 18.359 -4.191 -10.055 1 86.06 422 LYS B N 1
ATOM 6899 C CA . LYS B 1 422 ? 17.531 -4.535 -8.906 1 86.06 422 LYS B CA 1
ATOM 6900 C C . LYS B 1 422 ? 16.047 -4.285 -9.195 1 86.06 422 LYS B C 1
ATOM 6902 O O . LYS B 1 422 ? 15.703 -3.658 -10.195 1 86.06 422 LYS B O 1
ATOM 6907 N N . GLN B 1 423 ? 15.227 -4.887 -8.344 1 87.75 423 GLN B N 1
ATOM 6908 C CA . GLN B 1 423 ? 13.781 -4.809 -8.531 1 87.75 423 GLN B CA 1
ATOM 6909 C C . GLN B 1 423 ? 13.07 -4.586 -7.199 1 87.75 423 GLN B C 1
ATOM 6911 O O . GLN B 1 423 ? 13.547 -5.023 -6.152 1 87.75 423 GLN B O 1
ATOM 6916 N N . VAL B 1 424 ? 12.031 -3.863 -7.254 1 92 424 VAL B N 1
ATOM 6917 C CA . VAL B 1 424 ? 11.141 -3.725 -6.109 1 92 424 VAL B CA 1
ATOM 6918 C C . VAL B 1 424 ? 9.688 -3.744 -6.578 1 92 424 VAL B C 1
ATOM 6920 O O . VAL B 1 424 ? 9.359 -3.191 -7.633 1 92 424 VAL B O 1
ATOM 6923 N N . ALA B 1 425 ? 8.891 -4.414 -5.832 1 94.06 425 ALA B N 1
ATOM 6924 C CA . ALA B 1 425 ? 7.469 -4.449 -6.156 1 94.06 425 ALA B CA 1
ATOM 6925 C C . ALA B 1 425 ? 6.75 -3.221 -5.609 1 94.06 425 ALA B C 1
ATOM 6927 O O . ALA B 1 425 ? 7.211 -2.6 -4.648 1 94.06 425 ALA B O 1
ATOM 6928 N N . GLU B 1 426 ? 5.668 -2.855 -6.266 1 94.88 426 GLU B N 1
ATOM 6929 C CA . GLU B 1 426 ? 4.828 -1.755 -5.805 1 94.88 426 GLU B CA 1
ATOM 6930 C C . GLU B 1 426 ? 3.416 -2.238 -5.477 1 94.88 426 GLU B C 1
ATOM 6932 O O . GLU B 1 426 ? 2.805 -2.963 -6.266 1 94.88 426 GLU B O 1
ATOM 6937 N N . VAL B 1 427 ? 2.916 -1.799 -4.352 1 96.62 427 VAL B N 1
ATOM 6938 C CA . VAL B 1 427 ? 1.568 -2.154 -3.918 1 96.62 427 VAL B CA 1
ATOM 6939 C C . VAL B 1 427 ? 0.664 -0.925 -3.979 1 96.62 427 VAL B C 1
ATOM 6941 O O . VAL B 1 427 ? 1.037 0.151 -3.506 1 96.62 427 VAL B O 1
ATOM 6944 N N . ARG B 1 428 ? -0.435 -1.086 -4.625 1 95.25 428 ARG B N 1
ATOM 6945 C CA . ARG B 1 428 ? -1.524 -0.117 -4.574 1 95.25 428 ARG B CA 1
ATOM 6946 C C . ARG B 1 428 ? -2.674 -0.631 -3.715 1 95.25 428 ARG B C 1
ATOM 6948 O O . ARG B 1 428 ? -3.301 -1.639 -4.047 1 95.25 428 ARG B O 1
ATOM 6955 N N . ASN B 1 429 ? -2.924 0.117 -2.668 1 96.25 429 ASN B N 1
ATOM 6956 C CA . ASN B 1 429 ? -3.758 -0.41 -1.594 1 96.25 429 ASN B CA 1
ATOM 6957 C C . ASN B 1 429 ? -4.895 0.549 -1.244 1 96.25 429 ASN B C 1
ATOM 6959 O O . ASN B 1 429 ? -4.652 1.716 -0.931 1 96.25 429 ASN B O 1
ATOM 6963 N N . THR B 1 430 ? -6.176 0.063 -1.287 1 96.06 430 THR B N 1
ATOM 6964 C CA . THR B 1 430 ? -7.332 0.846 -0.856 1 96.06 430 THR B CA 1
ATOM 6965 C C . THR B 1 430 ? -8.125 0.097 0.21 1 96.06 430 THR B C 1
ATOM 6967 O O . THR B 1 430 ? -9.32 0.334 0.382 1 96.06 430 THR B O 1
ATOM 6970 N N . LEU B 1 431 ? -7.5 -0.849 0.891 1 96.06 431 LEU B N 1
ATOM 6971 C CA . LEU B 1 431 ? -8.164 -1.623 1.935 1 96.06 431 LEU B CA 1
ATOM 6972 C C . LEU B 1 431 ? -8.57 -0.728 3.1 1 96.06 431 LEU B C 1
ATOM 6974 O O . LEU B 1 431 ? -7.824 0.176 3.484 1 96.06 431 LEU B O 1
ATOM 6978 N N . GLN B 1 432 ? -9.695 -1.029 3.658 1 93.44 432 GLN B N 1
ATOM 6979 C CA . GLN B 1 432 ? -10.164 -0.27 4.816 1 93.44 432 GLN B CA 1
ATOM 6980 C C . GLN B 1 432 ? -10.227 -1.149 6.059 1 93.44 432 GLN B C 1
ATOM 6982 O O . GLN B 1 432 ? -10.648 -0.695 7.125 1 93.44 432 GLN B O 1
ATOM 6987 N N . LYS B 1 433 ? -9.977 -2.387 5.922 1 93.44 433 LYS B N 1
ATOM 6988 C CA . LYS B 1 433 ? -9.852 -3.357 7.008 1 93.44 433 LYS B CA 1
ATOM 6989 C C . LYS B 1 433 ? -8.562 -4.168 6.875 1 93.44 433 LYS B C 1
ATOM 6991 O O . LYS B 1 433 ? -7.973 -4.234 5.793 1 93.44 433 LYS B O 1
ATOM 6996 N N . THR B 1 434 ? -8.125 -4.688 8.008 1 93.25 434 THR B N 1
ATOM 6997 C CA . THR B 1 434 ? -6.953 -5.555 7.977 1 93.25 434 THR B CA 1
ATOM 6998 C C . THR B 1 434 ? -7.289 -6.895 7.332 1 93.25 434 THR B C 1
ATOM 7000 O O . THR B 1 434 ? -8.336 -7.477 7.609 1 93.25 434 THR B O 1
ATOM 7003 N N . PHE B 1 435 ? -6.422 -7.359 6.426 1 95.31 435 PHE B N 1
ATOM 7004 C CA . PHE B 1 435 ? -6.613 -8.648 5.773 1 95.31 435 PHE B CA 1
ATOM 7005 C C . PHE B 1 435 ? -5.562 -9.648 6.242 1 95.31 435 PHE B C 1
ATOM 7007 O O . PHE B 1 435 ? -4.371 -9.336 6.273 1 95.31 435 PHE B O 1
ATOM 7014 N N . SER B 1 436 ? -6.062 -10.828 6.57 1 93.31 436 SER B N 1
ATOM 7015 C CA . SER B 1 436 ? -5.199 -11.977 6.828 1 93.31 436 SER B CA 1
ATOM 7016 C C . SER B 1 436 ? -5.801 -13.258 6.262 1 93.31 436 SER B C 1
ATOM 7018 O O . SER B 1 436 ? -7.023 -13.406 6.211 1 93.31 436 SER B O 1
ATOM 7020 N N . PHE B 1 437 ? -4.922 -14.211 5.879 1 93.69 437 PHE B N 1
ATOM 7021 C CA . PHE B 1 437 ? -5.375 -15.438 5.23 1 93.69 437 PHE B CA 1
ATOM 7022 C C . PHE B 1 437 ? -5.891 -16.438 6.258 1 93.69 437 PHE B C 1
ATOM 7024 O O . PHE B 1 437 ? -6.73 -17.281 5.945 1 93.69 437 PHE B O 1
ATOM 7031 N N . PHE B 1 438 ? -5.391 -16.469 7.48 1 88.69 438 PHE B N 1
ATOM 7032 C CA . PHE B 1 438 ? -5.707 -17.375 8.578 1 88.69 438 PHE B CA 1
ATOM 7033 C C . PHE B 1 438 ? -5.738 -18.828 8.094 1 88.69 438 PHE B C 1
ATOM 7035 O O . PHE B 1 438 ? -6.746 -19.516 8.25 1 88.69 438 PHE B O 1
ATOM 7042 N N . PRO B 1 439 ? -4.637 -19.281 7.551 1 90.19 439 PRO B N 1
ATOM 7043 C CA . PRO B 1 439 ? -4.605 -20.656 7.027 1 90.19 439 PRO B CA 1
ATOM 7044 C C . PRO B 1 439 ? -5.012 -21.688 8.07 1 90.19 439 PRO B C 1
ATOM 7046 O O . PRO B 1 439 ? -4.578 -21.625 9.219 1 90.19 439 PRO B O 1
ATOM 7049 N N . GLY B 1 440 ? -5.867 -22.625 7.738 1 84.56 440 GLY B N 1
ATOM 7050 C CA . GLY B 1 440 ? -6.242 -23.75 8.578 1 84.56 440 GLY B CA 1
ATOM 7051 C C . GLY B 1 440 ? -7.445 -23.469 9.461 1 84.56 440 GLY B C 1
ATOM 7052 O O . GLY B 1 440 ? -7.973 -24.375 10.109 1 84.56 440 GLY B O 1
ATOM 7053 N N . LEU B 1 441 ? -7.887 -22.234 9.516 1 81.38 441 LEU B N 1
ATOM 7054 C CA . LEU B 1 441 ? -9.008 -21.906 10.391 1 81.38 441 LEU B CA 1
ATOM 7055 C C . LEU B 1 441 ? -10.312 -21.828 9.594 1 81.38 441 LEU B C 1
ATOM 7057 O O . LEU B 1 441 ? -10.32 -21.344 8.461 1 81.38 441 LEU B O 1
ATOM 7061 N N . THR B 1 442 ? -11.32 -22.469 10.203 1 73.94 442 THR B N 1
ATOM 7062 C CA . THR B 1 442 ? -12.695 -22.406 9.703 1 73.94 442 THR B CA 1
ATOM 7063 C C . THR B 1 442 ? -13.664 -22.047 10.82 1 73.94 442 THR B C 1
ATOM 7065 O O . THR B 1 442 ? -13.297 -22.047 11.992 1 73.94 442 THR B O 1
ATOM 7068 N N . GLN B 1 443 ? -14.789 -21.469 10.43 1 66.38 443 GLN B N 1
ATOM 7069 C CA . GLN B 1 443 ? -15.781 -21.141 11.453 1 66.38 443 GLN B CA 1
ATOM 7070 C C . GLN B 1 443 ? -15.977 -22.297 12.422 1 66.38 443 GLN B C 1
ATOM 7072 O O . GLN B 1 443 ? -16.141 -22.094 13.625 1 66.38 443 GLN B O 1
ATOM 7077 N N . SER B 1 444 ? -15.961 -23.406 11.844 1 58.12 444 SER B N 1
ATOM 7078 C CA . SER B 1 444 ? -16.156 -24.562 12.703 1 58.12 444 SER B CA 1
ATOM 7079 C C . SER B 1 444 ? -14.984 -24.75 13.664 1 58.12 444 SER B C 1
ATOM 7081 O O . SER B 1 444 ? -15.141 -25.297 14.75 1 58.12 444 SER B O 1
ATOM 7083 N N . SER B 1 445 ? -13.891 -24.281 13.25 1 49.41 445 SER B N 1
ATOM 7084 C CA . SER B 1 445 ? -12.703 -24.438 14.086 1 49.41 445 SER B CA 1
ATOM 7085 C C . SER B 1 445 ? -12.719 -23.453 15.25 1 49.41 445 SER B C 1
ATOM 7087 O O . SER B 1 445 ? -11.977 -23.609 16.219 1 49.41 445 SER B O 1
ATOM 7089 N N . SER B 1 446 ? -13.391 -22.312 15.203 1 47.22 446 SER B N 1
ATOM 7090 C CA . SER B 1 446 ? -13.391 -21.25 16.203 1 47.22 446 SER B CA 1
ATOM 7091 C C . SER B 1 446 ? -14.344 -21.578 17.344 1 47.22 446 SER B C 1
ATOM 7093 O O . SER B 1 446 ? -14.383 -20.859 18.359 1 47.22 446 SER B O 1
ATOM 7095 N N . LEU B 1 447 ? -15.32 -22.469 17.25 1 38.19 447 LEU B N 1
ATOM 7096 C CA . LEU B 1 447 ? -16.188 -22.922 18.344 1 38.19 447 LEU B CA 1
ATOM 7097 C C . LEU B 1 447 ? -15.461 -23.922 19.219 1 38.19 447 LEU B C 1
ATOM 7099 O O . LEU B 1 447 ? -14.734 -24.797 18.719 1 38.19 447 LEU B O 1
#